Protein 5KH0 (pdb70)

Radius of gyration: 40.38 Å; Cα contacts (8 Å, |Δi|>4): 2743; chains: 4; bounding box: 101×109×104 Å

Foldseek 3Di:
DEAEEEEAEDPPFPSVLLCVLLQVQADDPVVWGQHPPGGIYHYFYQPVSLQRCLLHQAYEYEAADADDPRNVVVLVVCVVLVHHYAYEYEPCVPVNPPCVPVHPVVSVAHYFYYYSPVSPGSNCVRVSCVVRGDPQDFDDLCLVLDLAPEAEEEEEEEPDADDPPDHDPLSVSVVVSCVVSVHHYHYYYLVCLLVCCVPVPHAHQEYEYALVSCLVCVVSDDPVHAYAYSLLSLCVRQHPSVLQLVLLVLLQVDAQAAEEEEEEQAPDDDPVPCLRVPVLVVLSCVVHVHNYPYHYHYDHDDDNCVVCVRHQEYEYESHPPDGSVRNHSNVSSCVSSVRRYHYSSCSSCVSSVNNCRNCVSPD/DAEEEEAEDPPLCSPLLLVLLQVQADDDVVWGQHPPDGIYHYFYQPVPSLQRCLLHQAYEYEAQDADDPRNVVVLVVCVVLVHHYEYEYEPCVPVNPPCVPVHPVVSVAHYFYYYSPVSPGSNCVRVSCVVRGDDPDFDQLCAPAQDAAAAEEEEEEEPDADDDPDHDPLSVSVVVRCVVRNYHYHYYYLVCLLVCCVPVPGQHSEYEYALVSCLVCVVSDDPVHAYAYSLLSLCVRQAPSVLQLVLLVLLQVDAQAAEEEEEEQAPPDDPVPCLRVPVLVVLSCVVHVHNYPYHYHHDNADDNCVVCVRHQEYEYESNPPDGSSRNHSRVSSCVSSVHRYHYSSCSSCVSSVNNCRNCVSPD/DAEEEEAEDPVLCSVLLCVLLCLVWDQFPPDGIYHYFYVDDCLQRCLLHQAYEYRDQDADDPRNVVVLVVCVVLVHFYAYEYEPCVPVNPPCVPVHPVVSVAHYFYYYSPVSPGSNCVRVSCVVRGDPLDFDQLCLVLCPADQAEEEEEEEPDADDDPDHDPLSVSVVVSCVVSNYHYHYYYLVCLLVCCVPVPGQHSEYEYALVSCLVCVVSDDPVHAYAYSLLSLCVRQAPSVLQLVLLVLLQVDAQAAEEEEEEQAPCDDPVPCLRVPVLVVLSCVVHVHNYPYHYHHDNADDNCVVCVRHQEYEYESNPPDGSSRNHSRVSSCVSSVHRYHYSSCSSCVSSVNNVRNCVSPD/DAEEEEAEDPPPPSVLLCVLLCLVWDQFPPDGIYDYFDQVVVLQRCLLHQAYEYEAADADDPRNVNVLVSCVVLVHFYAYEYEPCVPVNPDCVPVHPVVSVAHYFYYYSPVSPGSNCVRVSSVVRGDPLDFDQLCAPQQDAAQAEEEEEEEPDADDDPDHDPLSVSVVVRCVVRNYHYHYYYLVCLLVCCVPVPHQHQEYEYALVSCLVCVVSDDPVHAYAYSLLSLCVRQAPSVLQLVLLVLLQVDAQAAEEEEEEQAPCDDPVPCLRVPVLVVLSCVVHVHNYDYYYYYDNADDNCVRCVRHQEYEYESHPPDHSSRNHSRVSSCVSSVHRYHYSSCSSCVSSVNNVRNCVSPD

Nearest PDB structures (foldseek):
  5kh0-assembly1_B  TM=1.003E+00  e=4.071E-72  Thermosipho melanesiensis BI429
  5kh0-assembly1_A  TM=9.985E-01  e=8.988E-68  Thermosipho melanesiensis BI429
  5kh0-assembly2_D  TM=9.952E-01  e=7.634E-67  Thermosipho melanesiensis BI429
  5lad-assembly1_A-2  TM=8.840E-01  e=3.541E-40  Thermotoga maritima
  3qq5-assembly1_A  TM=8.461E-01  e=2.253E-39  Thermotoga neapolitana DSM 4359

Secondary structure (DSSP, 8-state):
--EEEEEEE-TTS-HHHHHHHHHTT------EEE-SSS-EEEEEE---THHHHTT-SEEEEEESSS--HHHHHHHHHHHHTT--EEEEE--TTTS-TTHHHHSSGGG-S-EEE-BTTTTBSGGGHHHHHHHHS-------SSGGG---SS-EEEEE--S--SSTT---HHHHHHHHHHHHTT-EEEE--GGGHHHHHHHS-S-EEEEEE-TTTHHHHHHHS-TTSEEEEHHHHHHHHHS-HHHHHHHHGGGGG--SS-EEEEEES-S---TT--IIIIIHHHHHHHHH----EEEEEE-SSPPPGGGTTTEEEEEE---TT--HHHHHHHHHHHHHHT--EEEHHHHHHHHHT-HHHHHTTT-/-EEEEEEE-TTS-HHHHHHHHHTT------EEE-SSS-EEEEEE----THHHHTT-SEEEEEESSS--HHHHHHHHHHHHTT--EEEEE--TTTS-TTHHHHSSGGG-S-EEE-BTTTTBSGGGHHHHHHHHS-------SSHHHH--TT-EEEEE--S--SSTT---HHHHHHHHHHHHTTPEEEE--GGGHHHHHHHS-S-EEEEEE-TTTHHHHHHHS-TTSEEEEHHHHHHHHHS-HHHHHHHHGGGGG--SS-EEEEEES-S---TT--IIIIIHHHHHHHHH----EEEEEE-SSPPPGGGTTTEEEEEE---TT--HHHHHHHHHHHHHHT--EEEHHHHHHHHTT-HHHHHTTT-/-EEEEEEE-SSS-HHHHHHHHH--EEE-SSS-EEEEE-----HHHHTT-SEEEEEESSS--HHHHHHHHHHHHTT--EEEEE--TTTS-TTHHHHSSGGG-S-EEE-BTTTTBSGGGHHHHHHHHS-------SSTTTS-STT-EEEEE--S--SSTT---HHHHHHHHHHHHTTPEEEE--GGGHHHHHHHS-S-EEEEEE-TTTHHHHHHHS-TTSEEEEHHHHHHHHHS-HHHHHHHHGGGGG--SS-EEEEEES-S---TT--IIIIIHHHHHHHHH----EEEEEE-SSPPPGGGTTT-SEEEE---TTS-HHHHHHHHHHHHHHT--EEEHHHHHHHHTT-HHHHHTTT-/-EEEEEEE-SSS-HHHHHHHHH--EEE-SSS-EEEEE--HHHHHHHTT-SEEEEEESSS--HHHHHHHHHHHHTT--EEEEE--TTTS-TTHHHHSSSTT-S-EEE-BTTTTBSGGGHHHHHHHHS-------SSHHHH--TT-EEEEE--S--SSTT---HHHHHHHHHHHHTT-EEEE--GGGHHHHHHHS-S-EEEEEE-TTTHHHHHHHS-TTSEEEEHHHHHHHHHS-HHHHHHHHGGGGG--SS-EEEEEESSS---TT--IIIIIHHHHHHHHH----EEEEEE-SSPPPGGGTTT-SEEEE---TT--HHHHHHHHHHHHHHT--EEEHHHHHHHHTT-HHHHHTTT-

Solvent-accessible surface area: 63718 Å² total; per-residue (Å²): 77,67,44,12,0,0,0,4,4,57,239,99,6,18,29,84,48,0,9,82,22,0,48,64,64,76,88,56,174,177,133,65,4,65,6,67,76,17,34,37,0,22,6,30,71,18,158,197,36,66,88,31,2,8,47,1,12,0,0,0,0,0,0,17,72,99,25,33,126,58,1,65,114,20,4,115,43,0,146,139,8,98,6,40,16,0,0,0,0,3,66,23,72,114,59,73,128,98,12,34,111,159,53,0,119,146,32,142,32,57,35,25,26,0,1,13,84,138,159,97,8,6,114,118,0,4,148,16,0,62,82,28,11,38,122,38,110,94,57,54,8,0,21,64,20,0,33,12,37,61,24,0,0,0,0,0,6,26,57,148,49,21,68,170,15,94,11,60,102,53,6,7,30,0,0,43,16,0,6,70,82,38,0,0,0,0,0,0,29,29,86,0,0,54,15,0,28,69,58,0,31,24,124,9,42,3,0,0,0,18,28,129,2,2,112,85,0,40,90,12,4,38,138,63,9,59,2,0,0,15,21,0,0,43,1,35,40,32,1,24,10,125,31,0,8,117,2,0,106,18,0,105,124,15,131,76,52,20,27,0,8,0,0,4,4,28,83,160,59,76,161,127,51,47,41,0,86,58,80,0,19,162,74,0,56,123,87,37,64,3,81,20,63,56,108,69,32,47,7,80,36,11,1,81,16,84,90,2,82,106,7,92,0,0,0,0,14,17,3,104,113,12,83,45,19,29,0,17,7,3,0,17,0,0,76,16,31,109,11,35,0,0,2,14,5,0,0,22,1,47,41,64,68,10,8,132,51,1,19,137,31,30,108,96,48,14,0,0,0,6,4,50,113,88,0,22,30,83,50,0,10,85,21,0,50,62,64,74,82,52,170,191,133,67,5,65,6,66,76,16,34,47,0,23,6,29,73,21,166,157,130,37,64,90,32,4,8,42,0,10,0,0,0,0,0,0,21,72,97,25,34,126,61,1,67,117,18,4,113,40,0,144,139,10,96,6,41,14,0,0,0,0,2,71,23,73,114,60,74,127,97,11,34,108,163,53,0,119,144,34,141,31,58,35,26,24,0,0,14,84,131,166,78,2,6,114,106,0,4,148,18,0,74,95,27,23,37,167,32,87,129,52,38,8,0,11,104,89,15,7,14,17,1,16,0,1,0,0,0,5,26,50,149,47,28,86,160,11,134,23,64,114,53,7,8,26,1,0,33,15,0,6,70,85,26,0,0,1,0,1,0,24,29,80,8,0,126,67,0,30,90,25,0,36,27,139,8,79,0,0,0,0,20,20,136,1,1,115,65,0,40,91,12,4,54,167,93,12,54,2,0,0,14,25,0,1,43,0,54,36,34,0,13,2,116,30,0,9,115,2,0,104,17,0,104,121,15,133,75,52,20,27,0,8,0,0,4,8,26,78,161,64,75,158,129,53,45,41,0,85,57,76,0,17,161,76,0,56,124,90,38,64,3,81,21,63,56,109,69,31,48,12,105,56,12,1,80,17,85,90,2,78,106,7,93,0,0,0,0,14,18,3,102,117,14,84,34,20,44,0,16,13,2,0,16,0,0,74,15,35,108,10,35,0,0,2,14,6,0,0,21,0,44,42,60,68,10,8,134,48,1,19,138,29,42,108,96,46,13,0,1,2,13,4,103,252,104,1,22,53,84,50,0,9,84,24,7,68,97,132,71,35,101,20,96,57,15,16,30,0,24,6,35,115,158,200,137,28,74,86,52,10,8,46,0,11,0,0,0,0,0,2,24,88,101,26,30,116,44,6,65,116,22,4,113,39,1,146,138,8,100,6,41,15,0,0,0,0,2,67,23,73,113,60,74,128,97,12,35,111,162,54,0,119,144,33,142,32,57,34,24,25,0,0,14,85,130,165,78,3,24,133,108,0,4,149,18,0,61,80,28,10,38,121,32,106,103,57,56,7,0,19,60,24,0,98,22,52,26,44,0,0,0,0,0,5,23,57,146,47,23,28,159,12,59,12,61,94,52,6,7,25,0,0,44,15,0,7,71,84,50,0,0,0,0,1,0,25,29,155,11,0,126,77,0,25,127,63,0,64,26,143,10,77,3,0,0,0,19,16,133,2,1,123,82,0,40,89,10,4,54,168,94,12,59,2,0,0,13,24,0,0,43,1,36,36,30,1,23,10,120,41,0,8,125,8,0,94,18,1,102,124,14,132,76,51,20,27,0,9,0,0,4,6,18,74,49,55,76,158,129,51,50,46,0,87,59,90,0,18,162,78,0,56,124,89,38,65,3,82,21,64,55,110,70,34,45,10,80,59,11,0,82,17,83,88,2,80,106,7,92,0,0,0,0,13,16,4,103,79,15,80,42,18,39,0,20,11,2,0,19,0,0,77,16,36,108,10,35,0,0,1,14,6,0,0,22,0,47,46,53,69,11,10,133,51,0,18,137,31,29,110,103,40,9,0,2,1,10,4,65,238,87,129,5,52,61,49,0,9,85,25,9,67,98,134,66,32,138,22,96,76,17,31,45,0,21,7,32,114,133,158,180,21,52,99,45,12,12,32,1,12,0,0,0,0,12,3,30,68,106,24,36,127,58,1,68,88,21,4,112,11,1,146,140,9,102,5,38,16,0,0,0,0,5,75,24,74,113,53,74,128,94,11,34,116,160,48,0,136,140,35,141,31,56,40,24,24,0,1,13,82,130,163,78,2,24,133,108,0,4,150,18,0,53,84,27,9,46,110,33,107,90,52,41,7,0,14,99,93,14,6,22,42,60,45,1,1,0,0,0,5,25,58,147,48,30,35,93,12,42,18,63,85,54,7,7,26,1,0,41,14,0,6,69,83,53,2,0,0,0,1,0,26,29,160,18,0,123,87,0,25,128,62,0,64,24,143,9,108,0,0,0,0,18,24,130,2,1,119,83,0,40,91,11,3,54,168,94,12,56,2,0,0,12,22,0,0,44,1,30,35,32,1,24,10,124,38,0,9,120,7,0,93,18,0,104,122,15,132,76,53,20,27,0,8,0,0,3,8,18,48,4,44,24,93,125,53,43,44,1,84,57,80,0,18,159,79,0,57,123,90,38,64,3,81,21,63,57,108,71,35,47,10,64,45,10,0,88,25,96,79,2,80,106,7,92,0,0,0,0,14,16,4,76,14,13,66,43,18,31,0,18,8,2,0,21,0,0,79,16,32,110,10,36,0,0,1,14,6,0,0,20,1,47,45,49,6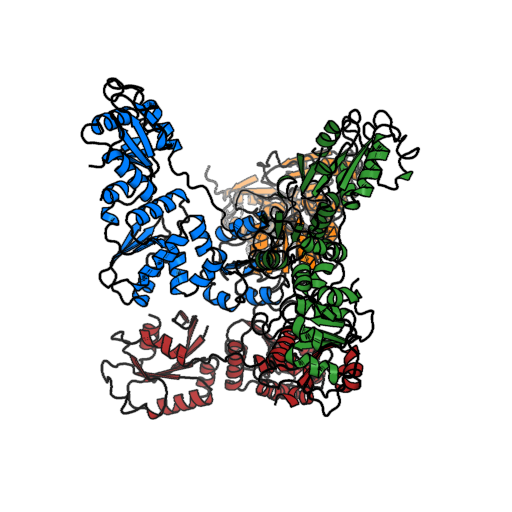9,11,9,135,53,0,18,139,28,30,110

InterPro domains:
  IPR005225 Small GTP-binding domain [TIGR00231] (10-162)
  IPR006073 GTP binding domain [PF01926] (11-123)
  IPR023873 [FeFe]-hydrogenase H-cluster maturation GTPase HydF [TIGR03918] (6-391)
  IPR027417 P-loop containing nucleosid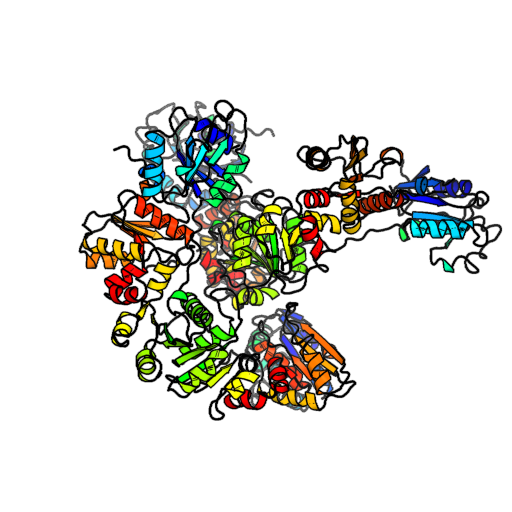e triphosphate hydrolase [G3DSA:3.40.50.300] (2-174)
  IPR027417 P-loop containing nucleoside triphosphate hydrolase [SSF52540] (11-186)
  IPR040644 Hydrogen maturase F, tetramerization domain [PF18133] (274-393)
  IPR041606 Hydrogen maturase F dimerization domain [PF18128] (174-271)

Sequence (1438 aa):
FRKYIAITGRRNVGKSSFMNALIGQEVSIVKSMELSPVGPITLIDTPKAKKSLYRADCGILIVDDIPGNFEEQIIKLFKELEIPYFIAINKIDTIDHENIEKEYKKYNVPILKVSALKKIGFEKIGKTINSILPKDDEIPYLSDLIDGGDLVILVVPIDLGAPKGRLIMPQVHAIREGLDREALVLVVKERELRYAIENIGIKPRLVVTDSQSVMKVVSDVPEDIDLTTFSILESRYRGDLEYFVESVKAVENLKDGDTVIIMEGCTHRPLTEDIGRVKIPRWLTNHTGAALNLKVWAGVDMPELSEIEDAKLIIHCGGCVMNRNNMMRRVRMFKRLNIPMTNYGVVISYLHGVLERAIKPLMRKYIAITGRRNVGKSSFMNALIGQEVSIVKSMELSPVGPITLIDTPKKAKKSLYRADCGILIVDDIPGNFEEQIIKLFKELEIPYFIAINKIDTIDHENIEKEYKKYNVPILKVSALKKIGFEKIGKTINSILPKDDEIPYLSDLIDGGDLVILVVPIDLGAPKGRLIMPQVHAIREGLDREALVLVVKERELRYAIENIGIKPRLVVTDSQSVMKVVSDVPEDIDLTTFSILESRYRGDLEYFVESVKAVENLKDGDTVIIMEGCTHRPLTEDIGRVKIPRWLTNHTGAALNLKVWAGVDMPELSEIEDAKLIIHCGGCVMNRNNMMRRVRMFKRLNIPMTNYGVVISYLHGVLERAIKPLMRKYIAITGRRNVGKSSFMNALIGKSMELSPVGPITLIDIKKAKKSLYRADCGILIVDDIPGNFEEQIIKLFKELEIPYFIAINKIDTIDHENIEKEYKKYNVPILKVSALKKIGFEKIGKTINSILPKDDEIPYLSDLIDGGDLVILVVPIDLGAPKGRLIMPQVHAIREGLDREALVLVVKERELRYAIENIGIKPRLVVTDSQSVMKVVSDVPEDIDLTTFSILESRYRGDLEYFVESVKAVENLKDGDTVIIMEGCTHRPLTEDIGRVKIPRWLTNHTGAALNLKVWAGVDMPELSEIEDAKLIIHCGGCVMNRNNMMRRVRMFKRLNIPMTNYGVVISYLHGVLERAIKPLMRKYIAITGRRNVGKSSFMNALIGKSMELSPVGPITLIDIKKAKKSLYRADCGILIVDDIPGNFEEQIIKLFKELEIPYFIAINKIDTIDHENIEKEYKKYNVPILKVSALKKIGFEKIGKTINSILPKDDEIPYLSDLIDGGDLVILVVPIDLGAPKGRLIMPQVHAIREGLDREALVLVVKERELRYAIENIGIKPRLVVTDSQSVMKVVSDVPEDIDLTTFSILESRYRGDLEYFVESVKAVENLKDGDTVIIMEGCTHRPLTEDIGRVKIPRWLTNHTGAALNLKVWAGVDMPELSEIEDAKLIIHCGGCVMNRNNMMRRVRMFKRLNIPMTNYGVVISYLHGVLERAIKPLM

Structure (mmCIF, N/CA/C/O backbone):
data_5KH0
#
_entry.id   5KH0
#
_cell.length_a   72.010
_cell.length_b   173.480
_cell.length_c   89.320
_cell.angle_alpha   90.00
_cell.angle_beta   110.01
_cell.angle_gamma   90.00
#
_symmetry.space_group_name_H-M   'P 1 21 1'
#
loop_
_entity.id
_entity.type
_entity.pdbx_description
1 polymer 'Small GTP-binding protein'
2 non-polymer 'IRON/SULFUR CLUSTER'
#
loop_
_atom_site.group_PDB
_atom_site.id
_atom_site.type_symbol
_atom_site.label_atom_id
_atom_site.label_alt_id
_atom_site.label_comp_id
_atom_site.label_asym_id
_atom_site.label_entity_id
_atom_site.label_seq_id
_atom_site.pdbx_PDB_ins_code
_atom_site.Cartn_x
_atom_site.Cartn_y
_atom_site.Cartn_z
_atom_site.occupancy
_atom_site.B_iso_or_equiv
_atom_site.auth_seq_id
_atom_site.auth_comp_id
_atom_site.auth_asym_id
_atom_site.auth_atom_id
_atom_site.pdbx_PDB_model_num
ATOM 1 N N . PHE A 1 7 ? -38.600 -6.330 -21.973 1.00 79.27 7 PHE A N 1
ATOM 2 C CA . PHE A 1 7 ? -37.726 -5.782 -20.944 1.00 78.90 7 PHE A CA 1
ATOM 3 C C . PHE A 1 7 ? -38.273 -4.464 -20.349 1.00 81.41 7 PHE A C 1
ATOM 4 O O . PHE A 1 7 ? -38.806 -3.635 -21.084 1.00 82.22 7 PHE A O 1
ATOM 6 N N . ARG A 1 8 ? -38.138 -4.295 -19.017 1.00 74.20 8 ARG A N 1
ATOM 7 C CA . ARG A 1 8 ? -38.567 -3.129 -18.244 1.00 72.14 8 ARG A CA 1
ATOM 8 C C . ARG A 1 8 ? -37.438 -2.576 -17.359 1.00 73.22 8 ARG A C 1
ATOM 9 O O . ARG A 1 8 ? -36.530 -3.328 -16.993 1.00 73.79 8 ARG A O 1
ATOM 17 N N . LYS A 1 9 ? -37.523 -1.277 -16.989 1.00 65.44 9 LYS A N 1
ATOM 18 C CA . LYS A 1 9 ? -36.527 -0.573 -16.178 1.00 63.00 9 LYS A CA 1
ATOM 19 C C . LYS A 1 9 ? -36.920 -0.570 -14.711 1.00 65.23 9 LYS A C 1
ATOM 20 O O . LYS A 1 9 ? -38.095 -0.413 -14.404 1.00 66.28 9 LYS A O 1
ATOM 26 N N . TYR A 1 10 ? -35.954 -0.740 -13.799 1.00 59.28 10 TYR A N 1
ATOM 27 C CA . TYR A 1 10 ? -36.234 -0.785 -12.359 1.00 57.59 10 TYR A CA 1
ATOM 28 C C . TYR A 1 10 ? -35.803 0.495 -11.687 1.00 61.43 10 TYR A C 1
ATOM 29 O O . TYR A 1 10 ? -34.641 0.889 -11.824 1.00 61.44 10 TYR A O 1
ATOM 38 N N . ILE A 1 11 ? -36.759 1.182 -11.009 1.00 57.43 11 ILE A N 1
ATOM 39 C CA . ILE A 1 11 ? -36.519 2.449 -10.329 1.00 56.77 11 ILE A CA 1
ATOM 40 C C . ILE A 1 11 ? -36.571 2.267 -8.841 1.00 62.93 11 ILE A C 1
ATOM 41 O O . ILE A 1 11 ? -37.603 1.863 -8.306 1.00 63.36 11 ILE A O 1
ATOM 46 N N . ALA A 1 12 ? -35.459 2.583 -8.164 1.00 60.76 12 ALA A N 1
ATOM 47 C CA . ALA A 1 12 ? -35.362 2.493 -6.709 1.00 60.81 12 ALA A CA 1
ATOM 48 C C . ALA A 1 12 ? -35.962 3.740 -6.073 1.00 66.60 12 ALA A C 1
ATOM 49 O O . ALA A 1 12 ? -35.653 4.860 -6.479 1.00 65.76 12 ALA A O 1
ATOM 51 N N . ILE A 1 13 ? -36.849 3.542 -5.101 1.00 65.23 13 ILE A N 1
ATOM 52 C CA . ILE A 1 13 ? -37.510 4.630 -4.384 1.00 65.29 13 ILE A CA 1
ATOM 53 C C . ILE A 1 13 ? -36.953 4.653 -2.958 1.00 71.21 13 ILE A C 1
ATOM 54 O O . ILE A 1 13 ? -37.203 3.738 -2.168 1.00 69.82 13 ILE A O 1
ATOM 59 N N . THR A 1 14 ? -36.134 5.671 -2.673 1.00 70.97 14 THR A N 1
ATOM 60 C CA . THR A 1 14 ? -35.476 5.871 -1.381 1.00 72.30 14 THR A CA 1
ATOM 61 C C . THR A 1 14 ? -35.962 7.154 -0.723 1.00 81.70 14 THR A C 1
ATOM 62 O O . THR A 1 14 ? -36.349 8.102 -1.411 1.00 81.65 14 THR A O 1
ATOM 66 N N . GLY A 1 15 ? -35.922 7.165 0.605 1.00 82.28 15 GLY A N 1
ATOM 67 C CA . GLY A 1 15 ? -36.337 8.290 1.433 1.00 83.81 15 GLY A CA 1
ATOM 68 C C . GLY A 1 15 ? -36.563 7.879 2.873 1.00 91.54 15 GLY A C 1
ATOM 69 O O . GLY A 1 15 ? -36.700 6.684 3.167 1.00 91.42 15 GLY A O 1
ATOM 70 N N . ARG A 1 16 ? -36.583 8.870 3.789 1.00 89.97 16 ARG A N 1
ATOM 71 C CA . ARG A 1 16 ? -36.807 8.621 5.223 1.00 90.18 16 ARG A CA 1
ATOM 72 C C . ARG A 1 16 ? -38.263 8.196 5.466 1.00 94.73 16 ARG A C 1
ATOM 73 O O . ARG A 1 16 ? -39.126 8.409 4.604 1.00 94.16 16 ARG A O 1
ATOM 81 N N . ARG A 1 17 ? -38.528 7.600 6.645 1.00 92.13 17 ARG A N 1
ATOM 82 C CA . ARG A 1 17 ? -39.859 7.154 7.067 1.00 92.28 17 ARG A CA 1
ATOM 83 C C . ARG A 1 17 ? -40.903 8.294 7.097 1.00 96.53 17 ARG A C 1
ATOM 84 O O . ARG A 1 17 ? -42.080 8.045 6.820 1.00 96.09 17 ARG A O 1
ATOM 92 N N . ASN A 1 18 ? -40.466 9.528 7.430 1.00 92.57 18 ASN A N 1
ATOM 93 C CA . ASN A 1 18 ? -41.327 10.704 7.555 1.00 92.29 18 ASN A CA 1
ATOM 94 C C . ASN A 1 18 ? -41.734 11.316 6.196 1.00 93.15 18 ASN A C 1
ATOM 95 O O . ASN A 1 18 ? -42.817 11.901 6.103 1.00 92.16 18 ASN A O 1
ATOM 100 N N . VAL A 1 19 ? -40.902 11.159 5.155 1.00 88.12 19 VAL A N 1
ATOM 101 C CA . VAL A 1 19 ? -41.230 11.643 3.804 1.00 86.85 19 VAL A CA 1
ATOM 102 C C . VAL A 1 19 ? -42.308 10.717 3.239 1.00 89.15 19 VAL A C 1
ATOM 103 O O . VAL A 1 19 ? -42.378 9.547 3.635 1.00 89.93 19 VAL A O 1
ATOM 107 N N . GLY A 1 20 ? -43.146 11.231 2.349 1.00 82.69 20 GLY A N 1
ATOM 108 C CA . GLY A 1 20 ? -44.216 10.423 1.778 1.00 81.27 20 GLY A CA 1
ATOM 109 C C . GLY A 1 20 ? -43.798 9.537 0.623 1.00 82.12 20 GLY A C 1
ATOM 110 O O . GLY A 1 20 ? -44.145 9.855 -0.514 1.00 81.83 20 GLY A O 1
ATOM 111 N N . LYS A 1 21 ? -43.065 8.413 0.878 1.00 76.73 21 LYS A N 1
ATOM 112 C CA . LYS A 1 21 ? -42.681 7.514 -0.224 1.00 76.13 21 LYS A CA 1
ATOM 113 C C . LYS A 1 21 ? -43.919 6.853 -0.842 1.00 82.09 21 LYS A C 1
ATOM 114 O O . LYS A 1 21 ? -44.006 6.742 -2.066 1.00 82.17 21 LYS A O 1
ATOM 120 N N . SER A 1 22 ? -44.876 6.435 0.016 1.00 79.23 22 SER A N 1
ATOM 121 C CA . SER A 1 22 ? -46.143 5.797 -0.354 1.00 78.83 22 SER A CA 1
ATOM 122 C C . SER A 1 22 ? -46.997 6.722 -1.237 1.00 81.52 22 SER A C 1
ATOM 123 O O . SER A 1 22 ? -47.478 6.285 -2.287 1.00 81.19 22 SER A O 1
ATOM 126 N N . SER A 1 23 ? -47.158 8.007 -0.815 1.00 76.33 23 SER A N 1
ATOM 127 C CA . SER A 1 23 ? -47.927 9.035 -1.520 1.00 74.63 23 SER A CA 1
ATOM 128 C C . SER A 1 23 ? -47.267 9.429 -2.842 1.00 74.54 23 SER A C 1
ATOM 129 O O . SER A 1 23 ? -47.968 9.668 -3.822 1.00 74.16 23 SER A O 1
ATOM 132 N N . PHE A 1 24 ? -45.928 9.488 -2.869 1.00 68.38 24 PHE A N 1
ATOM 133 C CA . PHE A 1 24 ? -45.138 9.814 -4.058 1.00 67.38 24 PHE A CA 1
ATOM 134 C C . PHE A 1 24 ? -45.330 8.719 -5.106 1.00 68.04 24 PHE A C 1
ATOM 135 O O . PHE A 1 24 ? -45.610 9.028 -6.262 1.00 66.96 24 PHE A O 1
ATOM 143 N N . MET A 1 25 ? -45.186 7.443 -4.693 1.00 63.19 25 MET A N 1
ATOM 144 C CA . MET A 1 25 ? -45.344 6.269 -5.552 1.00 62.32 25 MET A CA 1
ATOM 145 C C . MET A 1 25 ? -46.751 6.149 -6.120 1.00 67.39 25 MET A C 1
ATOM 146 O O . MET A 1 25 ? -46.898 5.840 -7.301 1.00 67.79 25 MET A O 1
ATOM 151 N N . ASN A 1 26 ? -47.778 6.438 -5.303 1.00 64.77 26 ASN A N 1
ATOM 152 C CA . ASN A 1 26 ? -49.173 6.402 -5.743 1.00 64.41 26 ASN A CA 1
ATOM 153 C C . ASN A 1 26 ? -49.504 7.529 -6.736 1.00 64.79 26 ASN A C 1
ATOM 154 O O . ASN A 1 26 ? -50.231 7.285 -7.698 1.00 64.02 26 ASN A O 1
ATOM 159 N N . ALA A 1 27 ? -48.954 8.740 -6.516 1.00 60.36 27 ALA A N 1
ATOM 160 C CA . ALA A 1 27 ? -49.158 9.905 -7.381 1.00 60.25 27 ALA A CA 1
ATOM 161 C C . ALA A 1 27 ? -48.445 9.724 -8.725 1.00 65.90 27 ALA A C 1
ATOM 162 O O . ALA A 1 27 ? -48.977 10.138 -9.767 1.00 65.84 27 ALA A O 1
ATOM 164 N N . LEU A 1 28 ? -47.239 9.103 -8.695 1.00 61.18 28 LEU A N 1
ATOM 165 C CA . LEU A 1 28 ? -46.449 8.803 -9.883 1.00 59.86 28 LEU A CA 1
ATOM 166 C C . LEU A 1 28 ? -47.162 7.736 -10.721 1.00 64.45 28 LEU A C 1
ATOM 167 O O . LEU A 1 28 ? -47.189 7.850 -11.937 1.00 65.19 28 LEU A O 1
ATOM 172 N N . ILE A 1 29 ? -47.778 6.735 -10.072 1.00 61.53 29 ILE A N 1
ATOM 173 C CA . ILE A 1 29 ? -48.566 5.693 -10.743 1.00 62.07 29 ILE A CA 1
ATOM 174 C C . ILE A 1 29 ? -49.809 6.326 -11.433 1.00 66.91 29 ILE A C 1
ATOM 175 O O . ILE A 1 29 ? -50.318 5.778 -12.411 1.00 66.95 29 ILE A O 1
ATOM 180 N N . GLY A 1 30 ? -50.218 7.508 -10.957 1.00 62.95 30 GLY A N 1
ATOM 181 C CA . GLY A 1 30 ? -51.287 8.308 -11.546 1.00 62.18 30 GLY A CA 1
ATOM 182 C C . GLY A 1 30 ? -50.890 8.837 -12.917 1.00 65.27 30 GLY A C 1
ATOM 183 O O . GLY A 1 30 ? -51.763 9.196 -13.709 1.00 64.40 30 GLY A O 1
ATOM 184 N N . GLN A 1 31 ? -49.551 8.830 -13.227 1.00 61.42 31 GLN A N 1
ATOM 185 C CA . GLN A 1 31 ? -48.974 9.242 -14.515 1.00 60.88 31 GLN A CA 1
ATOM 186 C C . GLN A 1 31 ? -48.995 8.110 -15.571 1.00 66.85 31 GLN A C 1
ATOM 187 O O . GLN A 1 31 ? -48.658 8.373 -16.725 1.00 66.91 31 GLN A O 1
ATOM 193 N N . GLU A 1 32 ? -49.397 6.860 -15.178 1.00 65.18 32 GLU A N 1
ATOM 194 C CA . GLU A 1 32 ? -49.535 5.656 -16.033 1.00 65.09 32 GLU A CA 1
ATOM 195 C C . GLU A 1 32 ? -50.099 6.081 -17.383 1.00 68.44 32 GLU A C 1
ATOM 196 O O . GLU A 1 32 ? -51.073 6.823 -17.440 1.00 68.32 32 GLU A O 1
ATOM 202 N N . VAL A 1 33 ? -49.459 5.665 -18.455 1.00 64.66 33 VAL A N 1
ATOM 203 C CA . VAL A 1 33 ? -49.866 6.095 -19.779 1.00 64.54 33 VAL A CA 1
ATOM 204 C C . VAL A 1 33 ? -50.120 4.875 -20.709 1.00 68.87 33 VAL A C 1
ATOM 205 O O . VAL A 1 33 ? -50.078 4.999 -21.935 1.00 68.71 33 VAL A O 1
ATOM 209 N N . SER A 1 34 ? -50.472 3.720 -20.108 1.00 65.29 34 SER A N 1
ATOM 210 C CA . SER A 1 34 ? -50.763 2.490 -20.846 1.00 65.48 34 SER A CA 1
ATOM 211 C C . SER A 1 34 ? -52.136 2.571 -21.520 1.00 70.34 34 SER A C 1
ATOM 212 O O . SER A 1 34 ? -53.091 3.055 -20.910 1.00 70.78 34 SER A O 1
ATOM 215 N N . ILE A 1 35 ? -52.219 2.120 -22.784 1.00 66.98 35 ILE A N 1
ATOM 216 C CA . ILE A 1 35 ? -53.436 2.154 -23.592 1.00 66.98 35 ILE A CA 1
ATOM 217 C C . ILE A 1 35 ? -54.328 0.943 -23.216 1.00 74.23 35 ILE A C 1
ATOM 218 O O . ILE A 1 35 ? -55.561 1.031 -23.338 1.00 75.34 35 ILE A O 1
ATOM 223 N N . VAL A 1 36 ? -53.723 -0.164 -22.723 1.00 71.21 36 VAL A N 1
ATOM 224 C CA . VAL A 1 36 ? -54.510 -1.335 -22.313 1.00 92.26 36 VAL A CA 1
ATOM 225 C C . VAL A 1 36 ? -54.272 -1.671 -20.844 1.00 118.25 36 VAL A C 1
ATOM 226 O O . VAL A 1 36 ? -55.235 -1.790 -20.090 1.00 89.18 36 VAL A O 1
ATOM 230 N N . LYS A 1 49 ? -44.819 -2.699 -7.723 1.00 66.72 49 LYS A N 1
ATOM 231 C CA . LYS A 1 49 ? -45.553 -1.568 -8.306 1.00 66.66 49 LYS A CA 1
ATOM 232 C C . LYS A 1 49 ? -45.049 -1.180 -9.718 1.00 69.62 49 LYS A C 1
ATOM 233 O O . LYS A 1 49 ? -44.136 -0.373 -9.854 1.00 68.53 49 LYS A O 1
ATOM 239 N N . SER A 1 50 ? -45.662 -1.765 -10.761 1.00 66.01 50 SER A N 1
ATOM 240 C CA . SER A 1 50 ? -45.309 -1.574 -12.170 1.00 65.29 50 SER A CA 1
ATOM 241 C C . SER A 1 50 ? -46.265 -0.639 -12.886 1.00 67.64 50 SER A C 1
ATOM 242 O O . SER A 1 50 ? -47.448 -0.577 -12.539 1.00 68.39 50 SER A O 1
ATOM 245 N N . MET A 1 51 ? -45.743 0.096 -13.882 1.00 60.76 51 MET A N 1
ATOM 246 C CA . MET A 1 51 ? -46.496 1.069 -14.678 1.00 58.50 51 MET A CA 1
ATOM 247 C C . MET A 1 51 ? -45.796 1.375 -16.032 1.00 61.91 51 MET A C 1
ATOM 248 O O . MET A 1 51 ? -44.623 1.020 -16.221 1.00 61.97 51 MET A O 1
ATOM 253 N N . GLU A 1 52 ? -46.538 2.025 -16.964 1.00 57.30 52 GLU A N 1
ATOM 254 C CA . GLU A 1 52 ? -46.037 2.500 -18.253 1.00 56.77 52 GLU A CA 1
ATOM 255 C C . GLU A 1 52 ? -45.895 4.015 -18.099 1.00 58.58 52 GLU A C 1
ATOM 256 O O . GLU A 1 52 ? -46.896 4.711 -17.946 1.00 57.83 52 GLU A O 1
ATOM 262 N N . LEU A 1 53 ? -44.650 4.510 -18.066 1.00 54.07 53 LEU A N 1
ATOM 263 C CA . LEU A 1 53 ? -44.341 5.919 -17.850 1.00 53.99 53 LEU A CA 1
ATOM 264 C C . LEU A 1 53 ? -43.585 6.513 -19.031 1.00 59.14 53 LEU A C 1
ATOM 265 O O . LEU A 1 53 ? -42.436 6.144 -19.219 1.00 57.68 53 LEU A O 1
ATOM 270 N N . SER A 1 54 ? -44.190 7.459 -19.793 1.00 57.19 54 SER A N 1
ATOM 271 C CA . SER A 1 54 ? -43.509 8.094 -20.931 1.00 57.41 54 SER A CA 1
ATOM 272 C C . SER A 1 54 ? -42.402 9.091 -20.497 1.00 60.42 54 SER A C 1
ATOM 273 O O . SER A 1 54 ? -42.544 9.692 -19.434 1.00 59.23 54 SER A O 1
ATOM 276 N N . PRO A 1 55 ? -41.289 9.281 -21.250 1.00 58.15 55 PRO A N 1
ATOM 277 C CA . PRO A 1 55 ? -40.915 8.671 -22.540 1.00 58.34 55 PRO A CA 1
ATOM 278 C C . PRO A 1 55 ? -40.325 7.275 -22.425 1.00 64.64 55 PRO A C 1
ATOM 279 O O . PRO A 1 55 ? -40.191 6.596 -23.442 1.00 65.69 55 PRO A O 1
ATOM 283 N N . VAL A 1 56 ? -39.958 6.846 -21.204 1.00 61.69 56 VAL A N 1
ATOM 284 C CA . VAL A 1 56 ? -39.402 5.513 -20.932 1.00 61.96 56 VAL A CA 1
ATOM 285 C C . VAL A 1 56 ? -40.552 4.483 -21.079 1.00 68.85 56 VAL A C 1
ATOM 286 O O . VAL A 1 56 ? -41.716 4.873 -21.047 1.00 70.81 56 VAL A O 1
ATOM 290 N N . GLY A 1 57 ? -40.262 3.226 -21.358 1.00 64.58 57 GLY A N 1
ATOM 291 C CA . GLY A 1 57 ? -41.352 2.263 -21.528 1.00 64.17 57 GLY A CA 1
ATOM 292 C C . GLY A 1 57 ? -41.937 1.742 -20.226 1.00 67.49 57 GLY A C 1
ATOM 293 O O . GLY A 1 57 ? -42.316 2.530 -19.344 1.00 65.33 57 GLY A O 1
ATOM 294 N N . PRO A 1 58 ? -42.018 0.394 -20.078 1.00 64.36 58 PRO A N 1
ATOM 295 C CA . PRO A 1 58 ? -42.523 -0.166 -18.817 1.00 64.40 58 PRO A CA 1
ATOM 296 C C . PRO A 1 58 ? -41.494 -0.002 -17.703 1.00 68.95 58 PRO A C 1
ATOM 297 O O . PRO A 1 58 ? -40.300 -0.178 -17.937 1.00 69.06 58 PRO A O 1
ATOM 301 N N . ILE A 1 59 ? -41.943 0.396 -16.510 1.00 65.13 59 ILE A N 1
ATOM 302 C CA . ILE A 1 59 ? -41.049 0.576 -15.361 1.00 64.00 59 ILE A CA 1
ATOM 303 C C . ILE A 1 59 ? -41.592 -0.138 -14.131 1.00 66.60 59 ILE A C 1
ATOM 304 O O . ILE A 1 59 ? -42.799 -0.391 -14.063 1.00 66.05 59 ILE A O 1
ATOM 309 N N . THR A 1 60 ? -40.704 -0.453 -13.165 1.00 61.19 60 THR A N 1
ATOM 310 C CA . THR A 1 60 ? -41.065 -1.096 -11.907 1.00 60.57 60 THR A CA 1
ATOM 311 C C . THR A 1 60 ? -40.450 -0.303 -10.776 1.00 66.46 60 THR A C 1
ATOM 312 O O . THR A 1 60 ? -39.245 -0.098 -10.740 1.00 65.65 60 THR A O 1
ATOM 316 N N . LEU A 1 61 ? -41.288 0.170 -9.871 1.00 66.78 61 LEU A N 1
ATOM 317 C CA . LEU A 1 61 ? -40.853 0.931 -8.698 1.00 68.15 61 LEU A CA 1
ATOM 318 C C . LEU A 1 61 ? -40.498 -0.024 -7.561 1.00 75.02 61 LEU A C 1
ATOM 319 O O . LEU A 1 61 ? -41.296 -0.902 -7.227 1.00 75.48 61 LEU A O 1
ATOM 324 N N . ILE A 1 62 ? -39.296 0.134 -6.989 1.00 72.95 62 ILE A N 1
ATOM 325 C CA . ILE A 1 62 ? -38.806 -0.688 -5.887 1.00 73.39 62 ILE A CA 1
ATOM 326 C C . ILE A 1 62 ? -38.820 0.149 -4.610 1.00 81.04 62 ILE A C 1
ATOM 327 O O . ILE A 1 62 ? -38.118 1.155 -4.531 1.00 80.14 62 ILE A O 1
ATOM 332 N N . ASP A 1 63 ? -39.613 -0.271 -3.616 1.00 81.56 63 ASP A N 1
ATOM 333 C CA . ASP A 1 63 ? -39.666 0.398 -2.322 1.00 83.14 63 ASP A CA 1
ATOM 334 C C . ASP A 1 63 ? -38.577 -0.221 -1.453 1.00 90.36 63 ASP A C 1
ATOM 335 O O . ASP A 1 63 ? -38.401 -1.440 -1.471 1.00 90.22 63 ASP A O 1
ATOM 340 N N . THR A 1 64 ? -37.759 0.622 -0.816 1.00 89.76 64 THR A N 1
ATOM 341 C CA . THR A 1 64 ? -36.598 0.164 -0.051 1.00 91.02 64 THR A CA 1
ATOM 342 C C . THR A 1 64 ? -36.768 0.372 1.478 1.00 98.23 64 THR A C 1
ATOM 343 O O . THR A 1 64 ? -36.348 1.409 2.002 1.00 98.83 64 THR A O 1
ATOM 347 N N . PRO A 1 65 ? -37.359 -0.598 2.222 1.00 95.60 65 PRO A N 1
ATOM 348 C CA . PRO A 1 65 ? -37.549 -0.394 3.670 1.00 99.14 65 PRO A CA 1
ATOM 349 C C . PRO A 1 65 ? -36.286 -0.643 4.485 1.00 122.97 65 PRO A C 1
ATOM 350 O O . PRO A 1 65 ? -36.058 0.037 5.483 1.00 85.40 65 PRO A O 1
ATOM 354 N N . LYS A 1 80 ? -27.825 -3.632 4.667 1.00 98.48 80 LYS A N 1
ATOM 355 C CA . LYS A 1 80 ? -27.629 -4.229 3.353 1.00 97.81 80 LYS A CA 1
ATOM 356 C C . LYS A 1 80 ? -28.864 -4.004 2.475 1.00 101.27 80 LYS A C 1
ATOM 357 O O . LYS A 1 80 ? -29.706 -4.900 2.309 1.00 100.39 80 LYS A O 1
ATOM 363 N N . ALA A 1 81 ? -28.964 -2.775 1.926 1.00 97.05 81 ALA A N 1
ATOM 364 C CA . ALA A 1 81 ? -30.012 -2.366 0.995 1.00 96.21 81 ALA A CA 1
ATOM 365 C C . ALA A 1 81 ? -29.623 -2.920 -0.378 1.00 99.38 81 ALA A C 1
ATOM 366 O O . ALA A 1 81 ? -30.432 -2.884 -1.311 1.00 100.17 81 ALA A O 1
ATOM 368 N N . LYS A 1 82 ? -28.375 -3.465 -0.483 1.00 93.28 82 LYS A N 1
ATOM 369 C CA . LYS A 1 82 ? -27.799 -4.132 -1.650 1.00 91.77 82 LYS A CA 1
ATOM 370 C C . LYS A 1 82 ? -28.775 -5.189 -2.166 1.00 94.63 82 LYS A C 1
ATOM 371 O O . LYS A 1 82 ? -28.900 -5.360 -3.371 1.00 94.59 82 LYS A O 1
ATOM 377 N N . LYS A 1 83 ? -29.483 -5.874 -1.247 1.00 90.65 83 LYS A N 1
ATOM 378 C CA . LYS A 1 83 ? -30.477 -6.907 -1.540 1.00 90.57 83 LYS A CA 1
ATOM 379 C C . LYS A 1 83 ? -31.754 -6.375 -2.231 1.00 93.60 83 LYS A C 1
ATOM 380 O O . LYS A 1 83 ? -32.508 -7.166 -2.799 1.00 93.98 83 LYS A O 1
ATOM 386 N N . SER A 1 84 ? -31.989 -5.059 -2.199 1.00 88.34 84 SER A N 1
ATOM 387 C CA . SER A 1 84 ? -33.144 -4.448 -2.857 1.00 87.84 84 SER A CA 1
ATOM 388 C C . SER A 1 84 ? -32.705 -3.666 -4.099 1.00 90.51 84 SER A C 1
ATOM 389 O O . SER A 1 84 ? -33.356 -3.735 -5.157 1.00 91.08 84 SER A O 1
ATOM 392 N N . LEU A 1 85 ? -31.564 -2.963 -3.971 1.00 83.80 85 LEU A N 1
ATOM 393 C CA . LEU A 1 85 ? -30.959 -2.139 -5.015 1.00 81.82 85 LEU A CA 1
ATOM 394 C C . LEU A 1 85 ? -30.153 -2.939 -6.066 1.00 80.57 85 LEU A C 1
ATOM 395 O O . LEU A 1 85 ? -29.623 -2.327 -6.994 1.00 79.96 85 LEU A O 1
ATOM 400 N N . TYR A 1 86 ? -30.074 -4.286 -5.929 1.00 73.30 86 TYR A N 1
ATOM 401 C CA . TYR A 1 86 ? -29.302 -5.183 -6.800 1.00 71.64 86 TYR A CA 1
ATOM 402 C C . TYR A 1 86 ? -29.630 -5.062 -8.307 1.00 73.92 86 TYR A C 1
ATOM 403 O O . TYR A 1 86 ? -28.709 -5.145 -9.125 1.00 74.11 86 TYR A O 1
ATOM 412 N N . ARG A 1 87 ? -30.917 -4.856 -8.674 1.00 66.57 87 ARG A N 1
ATOM 413 C CA . ARG A 1 87 ? -31.295 -4.730 -10.084 1.00 63.84 87 ARG A CA 1
ATOM 414 C C . ARG A 1 87 ? -31.888 -3.356 -10.420 1.00 63.76 87 ARG A C 1
ATOM 415 O O . ARG A 1 87 ? -32.539 -3.206 -11.443 1.00 63.47 87 ARG A O 1
ATOM 423 N N . ALA A 1 88 ? -31.588 -2.342 -9.607 1.00 58.96 88 ALA A N 1
ATOM 424 C CA . ALA A 1 88 ? -32.032 -0.965 -9.820 1.00 58.25 88 ALA A CA 1
ATOM 425 C C . ALA A 1 88 ? -31.251 -0.339 -10.985 1.00 63.22 88 ALA A C 1
ATOM 426 O O . ALA A 1 88 ? -30.020 -0.349 -10.974 1.00 62.39 88 ALA A O 1
ATOM 428 N N . ASP A 1 89 ? -31.962 0.165 -12.005 1.00 61.18 89 ASP A N 1
ATOM 429 C CA . ASP A 1 89 ? -31.368 0.825 -13.176 1.00 61.53 89 ASP A CA 1
ATOM 430 C C . ASP A 1 89 ? -31.025 2.264 -12.816 1.00 68.23 89 ASP A C 1
ATOM 431 O O . ASP A 1 89 ? -30.011 2.790 -13.277 1.00 68.13 89 ASP A O 1
ATOM 436 N N . CYS A 1 90 ? -31.892 2.901 -12.003 1.00 66.48 90 CYS A N 1
ATOM 437 C CA . CYS A 1 90 ? -31.731 4.258 -11.483 1.00 66.99 90 CYS A CA 1
ATOM 438 C C . CYS A 1 90 ? -32.520 4.414 -10.178 1.00 69.00 90 CYS A C 1
ATOM 439 O O . CYS A 1 90 ? -33.280 3.524 -9.819 1.00 68.84 90 CYS A O 1
ATOM 442 N N . GLY A 1 91 ? -32.290 5.496 -9.453 1.00 64.25 91 GLY A N 1
ATOM 443 C CA . GLY A 1 91 ? -32.969 5.743 -8.187 1.00 62.91 91 GLY A CA 1
ATOM 444 C C . GLY A 1 91 ? -33.501 7.150 -8.008 1.00 65.08 91 GLY A C 1
ATOM 445 O O . GLY A 1 91 ? -33.090 8.076 -8.710 1.00 64.52 91 GLY A O 1
ATOM 446 N N . ILE A 1 92 ? -34.434 7.312 -7.064 1.00 60.76 92 ILE A N 1
ATOM 447 C CA . ILE A 1 92 ? -35.033 8.593 -6.705 1.00 60.30 92 ILE A CA 1
ATOM 448 C C . ILE A 1 92 ? -34.857 8.744 -5.197 1.00 67.16 92 ILE A C 1
ATOM 449 O O . ILE A 1 92 ? -35.186 7.823 -4.449 1.00 65.70 92 ILE A O 1
ATOM 454 N N . LEU A 1 93 ? -34.307 9.883 -4.758 1.00 67.28 93 LEU A N 1
ATOM 455 C CA . LEU A 1 93 ? -34.145 10.184 -3.338 1.00 68.01 93 LEU A CA 1
ATOM 456 C C . LEU A 1 93 ? -35.184 11.252 -2.986 1.00 73.96 93 LEU A C 1
ATOM 457 O O . LEU A 1 93 ? -35.096 12.383 -3.474 1.00 73.33 93 LEU A O 1
ATOM 462 N N . ILE A 1 94 ? -36.206 10.866 -2.190 1.00 72.14 94 ILE A N 1
ATOM 463 C CA . ILE A 1 94 ? -37.299 11.759 -1.803 1.00 72.72 94 ILE A CA 1
ATOM 464 C C . ILE A 1 94 ? -36.968 12.468 -0.486 1.00 81.19 94 ILE A C 1
ATOM 465 O O . ILE A 1 94 ? -36.748 11.817 0.538 1.00 80.77 94 ILE A O 1
ATOM 470 N N . VAL A 1 95 ? -36.905 13.810 -0.532 1.00 81.16 95 VAL A N 1
ATOM 471 C CA . VAL A 1 95 ? -36.558 14.659 0.618 1.00 82.42 95 VAL A CA 1
ATOM 472 C C . VAL A 1 95 ? -37.623 15.732 0.905 1.00 92.48 95 VAL A C 1
ATOM 473 O O . VAL A 1 95 ? -38.413 16.079 0.031 1.00 91.95 95 VAL A O 1
ATOM 477 N N . ASP A 1 96 ? -37.627 16.260 2.133 1.00 94.11 96 ASP A N 1
ATOM 478 C CA . ASP A 1 96 ? -38.531 17.323 2.587 1.00 95.82 96 ASP A CA 1
ATOM 479 C C . ASP A 1 96 ? -37.827 18.207 3.634 1.00 103.80 96 ASP A C 1
ATOM 480 O O . ASP A 1 96 ? -38.462 19.058 4.258 1.00 104.07 96 ASP A O 1
ATOM 485 N N . ASP A 1 97 ? -36.504 17.999 3.807 1.00 102.61 97 ASP A N 1
ATOM 486 C CA . ASP A 1 97 ? -35.663 18.694 4.785 1.00 103.41 97 ASP A CA 1
ATOM 487 C C . ASP A 1 97 ? -34.182 18.727 4.324 1.00 108.28 97 ASP A C 1
ATOM 488 O O . ASP A 1 97 ? -33.840 18.121 3.304 1.00 107.94 97 ASP A O 1
ATOM 493 N N . ILE A 1 98 ? -33.327 19.475 5.067 1.00 105.22 98 ILE A N 1
ATOM 494 C CA . ILE A 1 98 ? -31.878 19.652 4.865 1.00 105.03 98 ILE A CA 1
ATOM 495 C C . ILE A 1 98 ? -31.156 18.265 4.809 1.00 107.62 98 ILE A C 1
ATOM 496 O O . ILE A 1 98 ? -31.556 17.372 5.566 1.00 107.33 98 ILE A O 1
ATOM 501 N N . PRO A 1 99 ? -30.139 18.042 3.921 1.00 102.99 99 PRO A N 1
ATOM 502 C CA . PRO A 1 99 ? -29.463 16.723 3.890 1.00 102.71 99 PRO A CA 1
ATOM 503 C C . PRO A 1 99 ? -28.908 16.289 5.252 1.00 106.96 99 PRO A C 1
ATOM 504 O O . PRO A 1 99 ? -28.197 17.057 5.912 1.00 107.21 99 PRO A O 1
ATOM 508 N N . GLY A 1 100 ? -29.276 15.081 5.672 1.00 102.69 100 GLY A N 1
ATOM 509 C CA . GLY A 1 100 ? -28.844 14.515 6.944 1.00 102.28 100 GLY A CA 1
ATOM 510 C C . GLY A 1 100 ? -27.958 13.297 6.788 1.00 106.64 100 GLY A C 1
ATOM 511 O O . GLY A 1 100 ? -27.363 13.086 5.723 1.00 106.51 100 GLY A O 1
ATOM 512 N N . ASN A 1 101 ? -27.870 12.477 7.858 1.00 103.13 101 ASN A N 1
ATOM 513 C CA . ASN A 1 101 ? -27.077 11.242 7.848 1.00 102.88 101 ASN A CA 1
ATOM 514 C C . ASN A 1 101 ? -27.672 10.200 6.897 1.00 105.48 101 ASN A C 1
ATOM 515 O O . ASN A 1 101 ? -26.935 9.362 6.390 1.00 105.26 101 ASN A O 1
ATOM 520 N N . PHE A 1 102 ? -28.997 10.271 6.644 1.00 100.60 102 PHE A N 1
ATOM 521 C CA . PHE A 1 102 ? -29.704 9.371 5.730 1.00 99.53 102 PHE A CA 1
ATOM 522 C C . PHE A 1 102 ? -29.379 9.703 4.269 1.00 101.50 102 PHE A C 1
ATOM 523 O O . PHE A 1 102 ? -29.023 8.797 3.517 1.00 101.44 102 PHE A O 1
ATOM 531 N N . GLU A 1 103 ? -29.527 10.992 3.867 1.00 96.00 103 GLU A N 1
ATOM 532 C CA . GLU A 1 103 ? -29.267 11.493 2.509 1.00 94.87 103 GLU A CA 1
ATOM 533 C C . GLU A 1 103 ? -27.839 11.207 2.092 1.00 99.24 103 GLU A C 1
ATOM 534 O O . GLU A 1 103 ? -27.626 10.601 1.045 1.00 99.31 103 GLU A O 1
ATOM 540 N N . GLU A 1 104 ? -26.867 11.602 2.936 1.00 96.04 104 GLU A N 1
ATOM 541 C CA . GLU A 1 104 ? -25.436 11.398 2.710 1.00 95.84 104 GLU A CA 1
ATOM 542 C C . GLU A 1 104 ? -25.093 9.905 2.569 1.00 98.13 104 GLU A C 1
ATOM 543 O O . GLU A 1 104 ? -24.296 9.542 1.701 1.00 98.13 104 GLU A O 1
ATOM 549 N N . GLN A 1 105 ? -25.729 9.047 3.392 1.00 93.21 105 GLN A N 1
ATOM 550 C CA . GLN A 1 105 ? -25.537 7.593 3.397 1.00 92.76 105 GLN A CA 1
ATOM 551 C C . GLN A 1 105 ? -26.062 6.925 2.113 1.00 95.37 105 GLN A C 1
ATOM 552 O O . GLN A 1 105 ? -25.365 6.086 1.542 1.00 95.28 105 GLN A O 1
ATOM 558 N N . ILE A 1 106 ? -27.281 7.302 1.667 1.00 89.73 106 ILE A N 1
ATOM 559 C CA . ILE A 1 106 ? -27.944 6.764 0.481 1.00 88.06 106 ILE A CA 1
ATOM 560 C C . ILE A 1 106 ? -27.225 7.189 -0.807 1.00 90.57 106 ILE A C 1
ATOM 561 O O . ILE A 1 106 ? -27.139 6.397 -1.753 1.00 90.57 106 ILE A O 1
ATOM 566 N N . ILE A 1 107 ? -26.704 8.428 -0.835 1.00 85.48 107 ILE A N 1
ATOM 567 C CA . ILE A 1 107 ? -25.979 8.982 -1.985 1.00 84.59 107 ILE A CA 1
ATOM 568 C C . ILE A 1 107 ? -24.648 8.234 -2.176 1.00 89.68 107 ILE A C 1
ATOM 569 O O . ILE A 1 107 ? -24.311 7.874 -3.307 1.00 90.07 107 ILE A O 1
ATOM 574 N N . LYS A 1 108 ? -23.933 7.953 -1.059 1.00 85.85 108 LYS A N 1
ATOM 575 C CA . LYS A 1 108 ? -22.680 7.189 -1.058 1.00 85.28 108 LYS A CA 1
ATOM 576 C C . LYS A 1 108 ? -22.948 5.776 -1.599 1.00 88.16 108 LYS A C 1
ATOM 577 O O . LYS A 1 108 ? -22.170 5.270 -2.409 1.00 87.35 108 LYS A O 1
ATOM 583 N N . LEU A 1 109 ? -24.090 5.183 -1.192 1.00 84.34 109 LEU A N 1
ATOM 584 C CA . LEU A 1 109 ? -24.552 3.856 -1.592 1.00 83.95 109 LEU A CA 1
ATOM 585 C C . LEU A 1 109 ? -24.864 3.794 -3.101 1.00 86.36 109 LEU A C 1
ATOM 586 O O . LEU A 1 109 ? -24.419 2.859 -3.766 1.00 85.59 109 LEU A O 1
ATOM 591 N N . PHE A 1 110 ? -25.572 4.812 -3.645 1.00 80.91 110 PHE A N 1
ATOM 592 C CA . PHE A 1 110 ? -25.873 4.914 -5.075 1.00 79.39 110 PHE A CA 1
ATOM 593 C C . PHE A 1 110 ? -24.576 4.996 -5.888 1.00 82.86 110 PHE A C 1
ATOM 594 O O . PHE A 1 110 ? -24.461 4.336 -6.919 1.00 82.78 110 PHE A O 1
ATOM 602 N N . LYS A 1 111 ? -23.597 5.790 -5.406 1.00 78.91 111 LYS A N 1
ATOM 603 C CA . LYS A 1 111 ? -22.287 5.966 -6.043 1.00 78.13 111 LYS A CA 1
ATOM 604 C C . LYS A 1 111 ? -21.506 4.640 -6.038 1.00 81.95 111 LYS A C 1
ATOM 605 O O . LYS A 1 111 ? -20.998 4.234 -7.084 1.00 81.52 111 LYS A O 1
ATOM 611 N N . GLU A 1 112 ? -21.454 3.956 -4.869 1.00 78.54 112 GLU A N 1
ATOM 612 C CA . GLU A 1 112 ? -20.783 2.666 -4.672 1.00 78.44 112 GLU A CA 1
ATOM 613 C C . GLU A 1 112 ? -21.417 1.574 -5.528 1.00 81.82 112 GLU A C 1
ATOM 614 O O . GLU A 1 112 ? -20.695 0.780 -6.129 1.00 81.51 112 GLU A O 1
ATOM 620 N N . LEU A 1 113 ? -22.764 1.539 -5.590 1.00 78.13 113 LEU A N 1
ATOM 621 C CA . LEU A 1 113 ? -23.509 0.534 -6.355 1.00 77.55 113 LEU A CA 1
ATOM 622 C C . LEU A 1 113 ? -23.684 0.862 -7.853 1.00 80.96 113 LEU A C 1
ATOM 623 O O . LEU A 1 113 ? -24.259 0.042 -8.569 1.00 80.51 113 LEU A O 1
ATOM 628 N N . GLU A 1 114 ? -23.159 2.021 -8.332 1.00 77.01 114 GLU A N 1
ATOM 629 C CA . GLU A 1 114 ? -23.241 2.468 -9.734 1.00 76.81 114 GLU A CA 1
ATOM 630 C C . GLU A 1 114 ? -24.714 2.642 -10.155 1.00 79.68 114 GLU A C 1
ATOM 631 O O . GLU A 1 114 ? -25.156 2.099 -11.177 1.00 79.50 114 GLU A O 1
ATOM 637 N N . ILE A 1 115 ? -25.481 3.380 -9.326 1.00 74.46 115 ILE A N 1
ATOM 638 C CA . ILE A 1 115 ? -26.904 3.651 -9.565 1.00 72.65 115 ILE A CA 1
ATOM 639 C C . ILE A 1 115 ? -27.117 5.161 -9.795 1.00 76.44 115 ILE A C 1
ATOM 640 O O . ILE A 1 115 ? -26.980 5.938 -8.841 1.00 76.77 115 ILE A O 1
ATOM 645 N N . PRO A 1 116 ? -27.465 5.594 -11.034 1.00 72.47 116 PRO A N 1
ATOM 646 C CA . PRO A 1 116 ? -27.755 7.023 -11.264 1.00 72.56 116 PRO A CA 1
ATOM 647 C C . PRO A 1 116 ? -28.998 7.449 -10.482 1.00 78.27 116 PRO A C 1
ATOM 648 O O . PRO A 1 116 ? -29.907 6.645 -10.292 1.00 77.82 116 PRO A O 1
ATOM 652 N N . TYR A 1 117 ? -29.025 8.690 -9.995 1.00 75.73 117 TYR A N 1
ATOM 653 C CA . TYR A 1 117 ? -30.156 9.168 -9.214 1.00 75.68 117 TYR A CA 1
ATOM 654 C C . TYR A 1 117 ? -30.450 10.649 -9.429 1.00 78.72 117 TYR A C 1
ATOM 655 O O . TYR A 1 117 ? -29.672 11.373 -10.068 1.00 78.90 117 TYR A O 1
ATOM 664 N N . PHE A 1 118 ? -31.583 11.091 -8.873 1.00 73.75 118 PHE A N 1
ATOM 665 C CA . PHE A 1 118 ? -32.023 12.479 -8.850 1.00 72.59 118 PHE A CA 1
ATOM 666 C C . PHE A 1 118 ? -32.783 12.703 -7.543 1.00 77.07 118 PHE A C 1
ATOM 667 O O . PHE A 1 118 ? -33.257 11.739 -6.932 1.00 76.35 118 PHE A O 1
ATOM 675 N N . ILE A 1 119 ? -32.855 13.961 -7.093 1.00 73.46 119 ILE A N 1
ATOM 676 C CA . ILE A 1 119 ? -33.554 14.311 -5.862 1.00 72.47 119 ILE A CA 1
ATOM 677 C C . ILE A 1 119 ? -34.946 14.811 -6.190 1.00 76.28 119 ILE A C 1
ATOM 678 O O . ILE A 1 119 ? -35.142 15.516 -7.176 1.00 74.45 119 ILE A O 1
ATOM 683 N N . ALA A 1 120 ? -35.918 14.389 -5.390 1.00 75.48 120 ALA A N 1
ATOM 684 C CA . ALA A 1 120 ? -37.299 14.827 -5.520 1.00 76.25 120 ALA A CA 1
ATOM 685 C C . ALA A 1 120 ? -37.736 15.435 -4.189 1.00 82.80 120 ALA A C 1
ATOM 686 O O . ALA A 1 120 ? -37.817 14.735 -3.175 1.00 83.20 120 ALA A O 1
ATOM 688 N N . ILE A 1 121 ? -37.961 16.750 -4.184 1.00 80.36 121 ILE A N 1
ATOM 689 C CA . ILE A 1 121 ? -38.399 17.468 -2.992 1.00 80.60 121 ILE A CA 1
ATOM 690 C C . ILE A 1 121 ? -39.910 17.306 -2.882 1.00 85.15 121 ILE A C 1
ATOM 691 O O . ILE A 1 121 ? -40.648 17.859 -3.697 1.00 85.53 121 ILE A O 1
ATOM 696 N N . ASN A 1 122 ? -40.360 16.519 -1.900 1.00 82.01 122 ASN A N 1
ATOM 697 C CA . ASN A 1 122 ? -41.776 16.283 -1.627 1.00 82.44 122 ASN A CA 1
ATOM 698 C C . ASN A 1 122 ? -42.276 17.383 -0.691 1.00 89.41 122 ASN A C 1
ATOM 699 O O . ASN A 1 122 ? -41.459 18.112 -0.117 1.00 89.70 122 ASN A O 1
ATOM 704 N N . LYS A 1 123 ? -43.613 17.503 -0.538 1.00 87.47 123 LYS A N 1
ATOM 705 C CA . LYS A 1 123 ? -44.285 18.471 0.347 1.00 87.63 123 LYS A CA 1
ATOM 706 C C . LYS A 1 123 ? -43.848 19.931 0.086 1.00 94.41 123 LYS A C 1
ATOM 707 O O . LYS A 1 123 ? -43.541 20.664 1.032 1.00 94.40 123 LYS A O 1
ATOM 713 N N . ILE A 1 124 ? -43.828 20.352 -1.202 1.00 92.24 124 ILE A N 1
ATOM 714 C CA . ILE A 1 124 ? -43.445 21.720 -1.589 1.00 92.36 124 ILE A CA 1
ATOM 715 C C . ILE A 1 124 ? -44.522 22.751 -1.149 1.00 99.51 124 ILE A C 1
ATOM 716 O O . ILE A 1 124 ? -44.275 23.958 -1.160 1.00 98.93 124 ILE A O 1
ATOM 721 N N . ASP A 1 125 ? -45.690 22.254 -0.717 1.00 98.84 125 ASP A N 1
ATOM 722 C CA . ASP A 1 125 ? -46.812 23.037 -0.207 1.00 100.13 125 ASP A CA 1
ATOM 723 C C . ASP A 1 125 ? -46.521 23.575 1.211 1.00 108.28 125 ASP A C 1
ATOM 724 O O . ASP A 1 125 ? -47.245 24.449 1.689 1.00 107.91 125 ASP A O 1
ATOM 729 N N . THR A 1 126 ? -45.459 23.056 1.871 1.00 107.89 126 THR A N 1
ATOM 730 C CA . THR A 1 126 ? -45.064 23.422 3.234 1.00 109.02 126 THR A CA 1
ATOM 731 C C . THR A 1 126 ? -43.698 24.137 3.298 1.00 117.67 126 THR A C 1
ATOM 732 O O . THR A 1 126 ? -43.589 25.151 3.995 1.00 118.27 126 THR A O 1
ATOM 736 N N . ILE A 1 127 ? -42.669 23.615 2.598 1.00 116.71 127 ILE A N 1
ATOM 737 C CA . ILE A 1 127 ? -41.307 24.171 2.622 1.00 117.97 127 ILE A CA 1
ATOM 738 C C . ILE A 1 127 ? -40.939 24.995 1.372 1.00 125.57 127 ILE A C 1
ATOM 739 O O . ILE A 1 127 ? -40.186 25.965 1.497 1.00 125.11 127 ILE A O 1
ATOM 744 N N . ASP A 1 128 ? -41.447 24.590 0.180 1.00 125.39 128 ASP A N 1
ATOM 745 C CA . ASP A 1 128 ? -41.255 25.217 -1.147 1.00 126.52 128 ASP A CA 1
ATOM 746 C C . ASP A 1 128 ? -39.770 25.286 -1.608 1.00 132.33 128 ASP A C 1
ATOM 747 O O . ASP A 1 128 ? -38.976 24.411 -1.249 1.00 131.42 128 ASP A O 1
ATOM 752 N N . HIS A 1 129 ? -39.417 26.320 -2.421 1.00 130.75 129 HIS A N 1
ATOM 753 C CA . HIS A 1 129 ? -38.086 26.587 -2.990 1.00 131.21 129 HIS A CA 1
ATOM 754 C C . HIS A 1 129 ? -37.034 27.017 -1.946 1.00 134.41 129 HIS A C 1
ATOM 755 O O . HIS A 1 129 ? -36.396 28.061 -2.094 1.00 133.89 129 HIS A O 1
ATOM 762 N N . GLU A 1 130 ? -36.835 26.183 -0.914 1.00 130.47 130 GLU A N 1
ATOM 763 C CA . GLU A 1 130 ? -35.882 26.435 0.162 1.00 129.97 130 GLU A CA 1
ATOM 764 C C . GLU A 1 130 ? -34.658 25.526 0.019 1.00 132.04 130 GLU A C 1
ATOM 765 O O . GLU A 1 130 ? -33.540 26.027 -0.062 1.00 130.74 130 GLU A O 1
ATOM 771 N N . ASN A 1 131 ? -34.884 24.196 -0.044 1.00 127.97 131 ASN A N 1
ATOM 772 C CA . ASN A 1 131 ? -33.844 23.167 -0.161 1.00 127.27 131 ASN A CA 1
ATOM 773 C C . ASN A 1 131 ? -33.268 23.004 -1.576 1.00 130.53 131 ASN A C 1
ATOM 774 O O . ASN A 1 131 ? -32.213 22.387 -1.714 1.00 129.76 131 ASN A O 1
ATOM 779 N N . ILE A 1 132 ? -33.959 23.530 -2.619 1.00 127.20 132 ILE A N 1
ATOM 780 C CA . ILE A 1 132 ? -33.544 23.437 -4.031 1.00 127.18 132 ILE A CA 1
ATOM 781 C C . ILE A 1 132 ? -32.177 24.093 -4.271 1.00 132.67 132 ILE A C 1
ATOM 782 O O . ILE A 1 132 ? -31.295 23.444 -4.836 1.00 132.37 132 ILE A O 1
ATOM 787 N N . GLU A 1 133 ? -32.005 25.357 -3.829 1.00 130.19 133 GLU A N 1
ATOM 788 C CA . GLU A 1 133 ? -30.772 26.114 -4.014 1.00 130.08 133 GLU A CA 1
ATOM 789 C C . GLU A 1 133 ? -29.888 26.069 -2.778 1.00 133.20 133 GLU A C 1
ATOM 790 O O . GLU A 1 133 ? -28.761 25.581 -2.878 1.00 133.36 133 GLU A O 1
ATOM 796 N N . LYS A 1 134 ? -30.410 26.524 -1.605 1.00 128.21 134 LYS A N 1
ATOM 797 C CA . LYS A 1 134 ? -29.693 26.594 -0.314 1.00 127.17 134 LYS A CA 1
ATOM 798 C C . LYS A 1 134 ? -28.937 25.301 0.051 1.00 128.24 134 LYS A C 1
ATOM 799 O O . LYS A 1 134 ? -27.958 25.362 0.806 1.00 128.74 134 LYS A O 1
ATOM 805 N N . GLU A 1 135 ? -29.379 24.150 -0.511 1.00 120.61 135 GLU A N 1
ATOM 806 C CA . GLU A 1 135 ? -28.772 22.833 -0.336 1.00 118.46 135 GLU A CA 1
ATOM 807 C C . GLU A 1 135 ? -29.003 21.978 -1.581 1.00 116.80 135 GLU A C 1
ATOM 808 O O . GLU A 1 135 ? -29.523 22.486 -2.578 1.00 116.67 135 GLU A O 1
ATOM 814 N N . TYR A 1 136 ? -28.575 20.691 -1.534 1.00 108.10 136 TYR A N 1
ATOM 815 C CA . TYR A 1 136 ? -28.718 19.640 -2.557 1.00 105.19 136 TYR A CA 1
ATOM 816 C C . TYR A 1 136 ? -28.058 19.925 -3.931 1.00 106.80 136 TYR A C 1
ATOM 817 O O . TYR A 1 136 ? -27.835 18.975 -4.685 1.00 106.54 136 TYR A O 1
ATOM 826 N N . LYS A 1 137 ? -27.712 21.189 -4.237 1.00 101.36 137 LYS A N 1
ATOM 827 C CA . LYS A 1 137 ? -27.041 21.589 -5.477 1.00 100.45 137 LYS A CA 1
ATOM 828 C C . LYS A 1 137 ? -25.633 20.970 -5.558 1.00 103.35 137 LYS A C 1
ATOM 829 O O . LYS A 1 137 ? -25.157 20.660 -6.652 1.00 102.75 137 LYS A O 1
ATOM 835 N N . LYS A 1 138 ? -24.984 20.779 -4.388 1.00 99.48 138 LYS A N 1
ATOM 836 C CA . LYS A 1 138 ? -23.641 20.210 -4.231 1.00 99.14 138 LYS A CA 1
ATOM 837 C C . LYS A 1 138 ? -23.512 18.777 -4.754 1.00 103.93 138 LYS A C 1
ATOM 838 O O . LYS A 1 138 ? -22.408 18.363 -5.115 1.00 104.29 138 LYS A O 1
ATOM 844 N N . TYR A 1 139 ? -24.630 18.028 -4.803 1.00 100.13 139 TYR A N 1
ATOM 845 C CA . TYR A 1 139 ? -24.653 16.639 -5.267 1.00 99.45 139 TYR A CA 1
ATOM 846 C C . TYR A 1 139 ? -24.588 16.498 -6.789 1.00 100.61 139 TYR A C 1
ATOM 847 O O . TYR A 1 139 ? -24.399 15.380 -7.280 1.00 99.51 139 TYR A O 1
ATOM 856 N N . ASN A 1 140 ? -24.701 17.637 -7.523 1.00 96.22 140 ASN A N 1
ATOM 857 C CA . ASN A 1 140 ? -24.645 17.768 -8.992 1.00 95.74 140 ASN A CA 1
ATOM 858 C C . ASN A 1 140 ? -25.542 16.735 -9.727 1.00 97.39 140 ASN A C 1
ATOM 859 O O . ASN A 1 140 ? -25.127 16.097 -10.705 1.00 97.19 140 ASN A O 1
ATOM 864 N N . VAL A 1 141 ? -26.776 16.577 -9.221 1.00 90.92 141 VAL A N 1
ATOM 865 C CA . VAL A 1 141 ? -27.791 15.663 -9.754 1.00 88.58 141 VAL A CA 1
ATOM 866 C C . VAL A 1 141 ? -29.097 16.439 -9.991 1.00 88.90 141 VAL A C 1
ATOM 867 O O . VAL A 1 141 ? -29.328 17.428 -9.292 1.00 87.89 141 VAL A O 1
ATOM 871 N N . PRO A 1 142 ? -29.964 16.029 -10.948 1.00 83.39 142 PRO A N 1
ATOM 872 C CA . PRO A 1 142 ? -31.227 16.763 -11.155 1.00 82.28 142 PRO A CA 1
ATOM 873 C C . PRO A 1 142 ? -32.087 16.866 -9.889 1.00 83.70 142 PRO A C 1
ATOM 874 O O . PRO A 1 142 ? -32.151 15.921 -9.101 1.00 83.52 142 PRO A O 1
ATOM 878 N N . ILE A 1 143 ? -32.705 18.033 -9.668 1.00 78.28 143 ILE A N 1
ATOM 879 C CA . ILE A 1 143 ? -33.561 18.274 -8.507 1.00 77.13 143 ILE A CA 1
ATOM 880 C C . ILE A 1 143 ? -34.952 18.672 -8.993 1.00 79.38 143 ILE A C 1
ATOM 881 O O . ILE A 1 143 ? -35.096 19.682 -9.679 1.00 78.89 143 ILE A O 1
ATOM 886 N N . LEU A 1 144 ? -35.963 17.865 -8.656 1.00 75.33 144 LEU A N 1
ATOM 887 C CA . LEU A 1 144 ? -37.368 18.105 -8.997 1.00 74.87 144 LEU A CA 1
ATOM 888 C C . LEU A 1 144 ? -38.176 18.487 -7.758 1.00 76.99 144 LEU A C 1
ATOM 889 O O . LEU A 1 144 ? -37.869 18.032 -6.658 1.00 74.91 144 LEU A O 1
ATOM 894 N N . LYS A 1 145 ? -39.219 19.307 -7.949 1.00 74.43 145 LYS A N 1
ATOM 895 C CA . LYS A 1 145 ? -40.108 19.769 -6.882 1.00 74.55 145 LYS A CA 1
ATOM 896 C C . LYS A 1 145 ? -41.506 19.200 -7.077 1.00 75.20 145 LYS A C 1
ATOM 897 O O . LYS A 1 145 ? -42.133 19.444 -8.112 1.00 73.89 145 LYS A O 1
ATOM 903 N N . VAL A 1 146 ? -41.980 18.414 -6.101 1.00 70.33 146 VAL A N 1
ATOM 904 C CA . VAL A 1 146 ? -43.286 17.756 -6.168 1.00 70.45 146 VAL A CA 1
ATOM 905 C C . VAL A 1 146 ? -44.124 17.924 -4.910 1.00 77.54 146 VAL A C 1
ATOM 906 O O . VAL A 1 146 ? -43.602 18.216 -3.834 1.00 77.13 146 VAL A O 1
ATOM 910 N N . SER A 1 147 ? -45.428 17.683 -5.048 1.00 77.20 147 SER A N 1
ATOM 911 C CA . SER A 1 147 ? -46.392 17.687 -3.955 1.00 78.54 147 SER A CA 1
ATOM 912 C C . SER A 1 147 ? -47.394 16.571 -4.243 1.00 84.57 147 SER A C 1
ATOM 913 O O . SER A 1 147 ? -48.257 16.729 -5.112 1.00 83.99 147 SER A O 1
ATOM 916 N N . ALA A 1 148 ? -47.225 15.416 -3.566 1.00 82.39 148 ALA A N 1
ATOM 917 C CA . ALA A 1 148 ? -48.079 14.238 -3.729 1.00 83.37 148 ALA A CA 1
ATOM 918 C C . ALA A 1 148 ? -49.529 14.501 -3.313 1.00 91.12 148 ALA A C 1
ATOM 919 O O . ALA A 1 148 ? -50.449 13.978 -3.954 1.00 91.18 148 ALA A O 1
ATOM 921 N N . LEU A 1 149 ? -49.725 15.336 -2.260 1.00 89.68 149 LEU A N 1
ATOM 922 C CA . LEU A 1 149 ? -51.041 15.717 -1.752 1.00 90.22 149 LEU A CA 1
ATOM 923 C C . LEU A 1 149 ? -51.720 16.735 -2.677 1.00 93.98 149 LEU A C 1
ATOM 924 O O . LEU A 1 149 ? -52.883 16.540 -3.035 1.00 94.07 149 LEU A O 1
ATOM 926 N N . LYS A 1 150 ? -50.993 17.803 -3.080 1.00 89.66 150 LYS A N 1
ATOM 927 C CA . LYS A 1 150 ? -51.505 18.853 -3.969 1.00 89.41 150 LYS A CA 1
ATOM 928 C C . LYS A 1 150 ? -51.515 18.455 -5.453 1.00 94.15 150 LYS A C 1
ATOM 929 O O . LYS A 1 150 ? -52.043 19.209 -6.276 1.00 94.39 150 LYS A O 1
ATOM 935 N N . LYS A 1 151 ? -50.948 17.268 -5.786 1.00 90.18 151 LYS A N 1
ATOM 936 C CA . LYS A 1 151 ? -50.841 16.698 -7.141 1.00 89.45 151 LYS A CA 1
ATOM 937 C C . LYS A 1 151 ? -50.160 17.689 -8.114 1.00 90.94 151 LYS A C 1
ATOM 938 O O . LYS A 1 151 ? -50.795 18.188 -9.045 1.00 90.72 151 LYS A O 1
ATOM 944 N N . ILE A 1 152 ? -48.877 18.017 -7.840 1.00 85.53 152 ILE A N 1
ATOM 945 C CA . ILE A 1 152 ? -48.082 18.976 -8.616 1.00 84.39 152 ILE A CA 1
ATOM 946 C C . ILE A 1 152 ? -46.675 18.432 -8.896 1.00 84.14 152 ILE A C 1
ATOM 947 O O . ILE A 1 152 ? -46.028 17.923 -7.984 1.00 82.65 152 ILE A O 1
ATOM 952 N N . GLY A 1 153 ? -46.228 18.570 -10.146 1.00 79.16 153 GLY A N 1
ATOM 953 C CA . GLY A 1 153 ? -44.878 18.238 -10.600 1.00 78.28 153 GLY A CA 1
ATOM 954 C C . GLY A 1 153 ? -44.535 16.813 -10.985 1.00 79.78 153 GLY A C 1
ATOM 955 O O . GLY A 1 153 ? -43.391 16.564 -11.381 1.00 80.43 153 GLY A O 1
ATOM 956 N N . PHE A 1 154 ? -45.494 15.872 -10.895 1.00 72.79 154 PHE A N 1
ATOM 957 C CA . PHE A 1 154 ? -45.240 14.465 -11.226 1.00 70.79 154 PHE A CA 1
ATOM 958 C C . PHE A 1 154 ? -45.114 14.193 -12.733 1.00 72.66 154 PHE A C 1
ATOM 959 O O . PHE A 1 154 ? -44.581 13.151 -13.116 1.00 73.13 154 PHE A O 1
ATOM 967 N N . GLU A 1 155 ? -45.549 15.144 -13.579 1.00 66.61 155 GLU A N 1
ATOM 968 C CA . GLU A 1 155 ? -45.479 15.052 -15.044 1.00 65.92 155 GLU A CA 1
ATOM 969 C C . GLU A 1 155 ? -44.061 15.329 -15.598 1.00 68.40 155 GLU A C 1
ATOM 970 O O . GLU A 1 155 ? -43.869 15.328 -16.819 1.00 66.73 155 GLU A O 1
ATOM 976 N N . LYS A 1 156 ? -43.075 15.553 -14.693 1.00 64.96 156 LYS A N 1
ATOM 977 C CA . LYS A 1 156 ? -41.678 15.846 -15.038 1.00 64.53 156 LYS A CA 1
ATOM 978 C C . LYS A 1 156 ? -40.700 14.714 -14.659 1.00 68.19 156 LYS A C 1
ATOM 979 O O . LYS A 1 156 ? -39.525 14.773 -15.032 1.00 67.29 156 LYS A O 1
ATOM 985 N N . ILE A 1 157 ? -41.188 13.685 -13.932 1.00 64.87 157 ILE A N 1
ATOM 986 C CA . ILE A 1 157 ? -40.373 12.558 -13.461 1.00 64.53 157 ILE A CA 1
ATOM 987 C C . ILE A 1 157 ? -39.891 11.669 -14.622 1.00 69.17 157 ILE A C 1
ATOM 988 O O . ILE A 1 157 ? -38.695 11.368 -14.694 1.00 69.16 157 ILE A O 1
ATOM 993 N N . GLY A 1 158 ? -40.809 11.289 -15.514 1.00 65.74 158 GLY A N 1
ATOM 994 C CA . GLY A 1 158 ? -40.539 10.453 -16.682 1.00 65.27 158 GLY A CA 1
ATOM 995 C C . GLY A 1 158 ? -39.369 10.906 -17.527 1.00 68.55 158 GLY A C 1
ATOM 996 O O . GLY A 1 158 ? -38.509 10.094 -17.871 1.00 67.59 158 GLY A O 1
ATOM 997 N N . LYS A 1 159 ? -39.329 12.210 -17.863 1.00 65.23 159 LYS A N 1
ATOM 998 C CA . LYS A 1 159 ? -38.257 12.822 -18.652 1.00 64.47 159 LYS A CA 1
ATOM 999 C C . LYS A 1 159 ? -36.937 12.861 -17.871 1.00 70.65 159 LYS A C 1
ATOM 1000 O O . LYS A 1 159 ? -35.876 12.659 -18.466 1.00 71.51 159 LYS A O 1
ATOM 1006 N N . THR A 1 160 ? -37.008 13.094 -16.536 1.00 67.25 160 THR A N 1
ATOM 1007 C CA . THR A 1 160 ? -35.848 13.143 -15.636 1.00 66.87 160 THR A CA 1
ATOM 1008 C C . THR A 1 160 ? -35.205 11.760 -15.509 1.00 72.77 160 THR A C 1
ATOM 1009 O O . THR A 1 160 ? -33.976 11.665 -15.557 1.00 73.35 160 THR A O 1
ATOM 1013 N N . ILE A 1 161 ? -36.037 10.693 -15.359 1.00 70.10 161 ILE A N 1
ATOM 1014 C CA . ILE A 1 161 ? -35.593 9.293 -15.274 1.00 69.87 161 ILE A CA 1
ATOM 1015 C C . ILE A 1 161 ? -34.863 8.924 -16.582 1.00 74.90 161 ILE A C 1
ATOM 1016 O O . ILE A 1 161 ? -33.755 8.394 -16.551 1.00 74.48 161 ILE A O 1
ATOM 1021 N N . ASN A 1 162 ? -35.480 9.259 -17.721 1.00 72.24 162 ASN A N 1
ATOM 1022 C CA . ASN A 1 162 ? -34.984 9.016 -19.069 1.00 72.17 162 ASN A CA 1
ATOM 1023 C C . ASN A 1 162 ? -33.594 9.632 -19.305 1.00 77.25 162 ASN A C 1
ATOM 1024 O O . ASN A 1 162 ? -32.774 9.043 -20.010 1.00 76.54 162 ASN A O 1
ATOM 1029 N N . SER A 1 163 ? -33.332 10.796 -18.685 1.00 74.95 163 SER A N 1
ATOM 1030 C CA . SER A 1 163 ? -32.079 11.546 -18.787 1.00 74.96 163 SER A CA 1
ATOM 1031 C C . SER A 1 163 ? -30.929 10.944 -17.976 1.00 78.95 163 SER A C 1
ATOM 1032 O O . SER A 1 163 ? -29.762 11.160 -18.315 1.00 79.36 163 SER A O 1
ATOM 1035 N N . ILE A 1 164 ? -31.255 10.237 -16.882 1.00 74.23 164 ILE A N 1
ATOM 1036 C CA . ILE A 1 164 ? -30.269 9.650 -15.967 1.00 72.69 164 ILE A CA 1
ATOM 1037 C C . ILE A 1 164 ? -30.055 8.150 -16.238 1.00 74.75 164 ILE A C 1
ATOM 1038 O O . ILE A 1 164 ? -29.019 7.618 -15.835 1.00 75.29 164 ILE A O 1
ATOM 1043 N N . LEU A 1 165 ? -30.997 7.483 -16.945 1.00 69.54 165 LEU A N 1
ATOM 1044 C CA . LEU A 1 165 ? -30.885 6.056 -17.266 1.00 69.27 165 LEU A CA 1
ATOM 1045 C C . LEU A 1 165 ? -29.648 5.736 -18.113 1.00 76.56 165 LEU A C 1
ATOM 1046 O O . LEU A 1 165 ? -29.416 6.415 -19.132 1.00 76.18 165 LEU A O 1
ATOM 1051 N N . PRO A 1 166 ? -28.820 4.746 -17.665 1.00 75.10 166 PRO A N 1
ATOM 1052 C CA . PRO A 1 166 ? -27.609 4.388 -18.437 1.00 75.15 166 PRO A CA 1
ATOM 1053 C C . PRO A 1 166 ? -27.971 3.910 -19.837 1.00 80.45 166 PRO A C 1
ATOM 1054 O O . PRO A 1 166 ? -28.792 3.003 -19.985 1.00 79.28 166 PRO A O 1
ATOM 1058 N N . LYS A 1 167 ? -27.408 4.571 -20.863 1.00 79.08 167 LYS A N 1
ATOM 1059 C CA . LYS A 1 167 ? -27.669 4.247 -22.273 1.00 79.15 167 LYS A CA 1
ATOM 1060 C C . LYS A 1 167 ? -26.892 3.002 -22.745 1.00 82.91 167 LYS A C 1
ATOM 1061 O O . LYS A 1 167 ? -27.464 2.182 -23.466 1.00 82.02 167 LYS A O 1
ATOM 1067 N N . ASP A 1 168 ? -25.602 2.858 -22.311 1.00 79.97 168 ASP A N 1
ATOM 1068 C CA . ASP A 1 168 ? -24.643 1.786 -22.666 1.00 79.85 168 ASP A CA 1
ATOM 1069 C C . ASP A 1 168 ? -24.493 1.674 -24.195 1.00 85.85 168 ASP A C 1
ATOM 1070 O O . ASP A 1 168 ? -24.921 0.686 -24.813 1.00 85.59 168 ASP A O 1
ATOM 1075 N N . ASP A 1 169 ? -23.927 2.739 -24.799 1.00 83.51 169 ASP A N 1
ATOM 1076 C CA . ASP A 1 169 ? -23.748 2.874 -26.247 1.00 83.61 169 ASP A CA 1
ATOM 1077 C C . ASP A 1 169 ? -22.712 1.916 -26.821 1.00 85.59 169 ASP A C 1
ATOM 1078 O O . ASP A 1 169 ? -21.800 1.496 -26.104 1.00 83.98 169 ASP A O 1
ATOM 1083 N N . GLU A 1 170 ? -22.890 1.551 -28.118 1.00 82.08 170 GLU A N 1
ATOM 1084 C CA . GLU A 1 170 ? -22.049 0.617 -28.869 1.00 81.67 170 GLU A CA 1
ATOM 1085 C C . GLU A 1 170 ? -20.597 1.025 -28.829 1.00 83.39 170 GLU A C 1
ATOM 1086 O O . GLU A 1 170 ? -20.268 2.181 -29.097 1.00 82.08 170 GLU A O 1
ATOM 1092 N N . ILE A 1 171 ? -19.739 0.073 -28.441 1.00 79.38 171 ILE A N 1
ATOM 1093 C CA . ILE A 1 171 ? -18.290 0.250 -28.387 1.00 78.48 171 ILE A CA 1
ATOM 1094 C C . ILE A 1 171 ? -17.684 -0.535 -29.564 1.00 80.97 171 ILE A C 1
ATOM 1095 O O . ILE A 1 171 ? -18.372 -1.433 -30.056 1.00 81.62 171 ILE A O 1
ATOM 1100 N N . PRO A 1 172 ? -16.484 -0.196 -30.105 1.00 74.41 172 PRO A N 1
ATOM 1101 C CA . PRO A 1 172 ? -15.983 -0.937 -31.286 1.00 72.80 172 PRO A CA 1
ATOM 1102 C C . PRO A 1 172 ? -15.765 -2.423 -31.043 1.00 71.94 172 PRO A C 1
ATOM 1103 O O . PRO A 1 172 ? -15.413 -2.812 -29.926 1.00 70.83 172 PRO A O 1
ATOM 1107 N N . TYR A 1 173 ? -15.993 -3.247 -32.079 1.00 66.40 173 TYR A N 1
ATOM 1108 C CA . TYR A 1 173 ? -15.764 -4.698 -32.041 1.00 65.89 173 TYR A CA 1
ATOM 1109 C C . TYR A 1 173 ? -14.238 -4.925 -32.124 1.00 71.85 173 TYR A C 1
ATOM 1110 O O . TYR A 1 173 ? -13.674 -5.604 -31.254 1.00 72.17 173 TYR A O 1
ATOM 1119 N N . LEU A 1 174 ? -13.561 -4.293 -33.120 1.00 68.11 174 LEU A N 1
ATOM 1120 C CA . LEU A 1 174 ? -12.104 -4.368 -33.271 1.00 67.95 174 LEU A CA 1
ATOM 1121 C C . LEU A 1 174 ? -11.494 -3.121 -33.919 1.00 71.65 174 LEU A C 1
ATOM 1122 O O . LEU A 1 174 ? -10.279 -2.987 -33.906 1.00 71.45 174 LEU A O 1
ATOM 1127 N N . SER A 1 175 ? -12.320 -2.192 -34.423 1.00 68.55 175 SER A N 1
ATOM 1128 C CA . SER A 1 175 ? -11.850 -0.962 -35.067 1.00 68.74 175 SER A CA 1
ATOM 1129 C C . SER A 1 175 ? -10.853 -0.165 -34.221 1.00 72.89 175 SER A C 1
ATOM 1130 O O . SER A 1 175 ? -9.869 0.332 -34.757 1.00 74.12 175 SER A O 1
ATOM 1133 N N . ASP A 1 176 ? -11.071 -0.094 -32.906 1.00 67.61 176 ASP A N 1
ATOM 1134 C CA . ASP A 1 176 ? -10.174 0.608 -31.984 1.00 66.59 176 ASP A CA 1
ATOM 1135 C C . ASP A 1 176 ? -8.810 -0.096 -31.778 1.00 69.08 176 ASP A C 1
ATOM 1136 O O . ASP A 1 176 ? -7.858 0.546 -31.337 1.00 67.70 176 ASP A O 1
ATOM 1141 N N . LEU A 1 177 ? -8.733 -1.405 -32.085 1.00 66.33 177 LEU A N 1
ATOM 1142 C CA . LEU A 1 177 ? -7.549 -2.251 -31.894 1.00 66.50 177 LEU A CA 1
ATOM 1143 C C . LEU A 1 177 ? -6.571 -2.211 -33.053 1.00 73.42 177 LEU A C 1
ATOM 1144 O O . LEU A 1 177 ? -5.446 -2.705 -32.931 1.00 73.52 177 LEU A O 1
ATOM 1149 N N . ILE A 1 178 ? -7.030 -1.707 -34.196 1.00 71.14 178 ILE A N 1
ATOM 1150 C CA . ILE A 1 178 ? -6.266 -1.650 -35.427 1.00 71.83 178 ILE A CA 1
ATOM 1151 C C . ILE A 1 178 ? -6.360 -0.228 -35.986 1.00 80.80 178 ILE A C 1
ATOM 1152 O O . ILE A 1 178 ? -7.308 0.133 -36.679 1.00 79.57 178 ILE A O 1
ATOM 1157 N N . ASP A 1 179 ? -5.384 0.606 -35.602 1.00 82.61 179 ASP A N 1
ATOM 1158 C CA . ASP A 1 179 ? -5.290 2.024 -35.984 1.00 84.19 179 ASP A CA 1
ATOM 1159 C C . ASP A 1 179 ? -5.012 2.167 -37.504 1.00 89.75 179 ASP A C 1
ATOM 1160 O O . ASP A 1 179 ? -4.775 3.266 -38.009 1.00 90.01 179 ASP A O 1
ATOM 1165 N N . GLY A 1 180 ? -5.177 1.033 -38.190 1.00 86.12 180 GLY A N 1
ATOM 1166 C CA . GLY A 1 180 ? -5.110 0.787 -39.617 1.00 86.28 180 GLY A CA 1
ATOM 1167 C C . GLY A 1 180 ? -4.300 1.723 -40.467 1.00 92.60 180 GLY A C 1
ATOM 1168 O O . GLY A 1 180 ? -3.115 1.961 -40.212 1.00 93.96 180 GLY A O 1
ATOM 1169 N N . GLY A 1 181 ? -4.930 2.188 -41.528 1.00 88.90 181 GLY A N 1
ATOM 1170 C CA . GLY A 1 181 ? -4.275 3.030 -42.509 1.00 88.38 181 GLY A CA 1
ATOM 1171 C C . GLY A 1 181 ? -3.356 2.215 -43.396 1.00 90.28 181 GLY A C 1
ATOM 1172 O O . GLY A 1 181 ? -3.152 2.590 -44.558 1.00 91.70 181 GLY A O 1
ATOM 1173 N N . ASP A 1 182 ? -2.799 1.093 -42.854 1.00 82.22 182 ASP A N 1
ATOM 1174 C CA . ASP A 1 182 ? -1.839 0.197 -43.531 1.00 80.93 182 ASP A CA 1
ATOM 1175 C C . ASP A 1 182 ? -1.711 -1.163 -42.812 1.00 77.38 182 ASP A C 1
ATOM 1176 O O . ASP A 1 182 ? -1.021 -2.055 -43.318 1.00 76.36 182 ASP A O 1
ATOM 1181 N N . LEU A 1 183 ? -2.285 -1.293 -41.607 1.00 68.47 183 LEU A N 1
ATOM 1182 C CA . LEU A 1 183 ? -2.118 -2.490 -40.792 1.00 65.34 183 LEU A CA 1
ATOM 1183 C C . LEU A 1 183 ? -2.745 -3.750 -41.340 1.00 65.79 183 LEU A C 1
ATOM 1184 O O . LEU A 1 183 ? -3.910 -3.703 -41.747 1.00 65.40 183 LEU A O 1
ATOM 1189 N N . VAL A 1 184 ? -1.989 -4.897 -41.295 1.00 58.73 184 VAL A N 1
ATOM 1190 C CA . VAL A 1 184 ? -2.494 -6.206 -41.721 1.00 57.48 184 VAL A CA 1
ATOM 1191 C C . VAL A 1 184 ? -3.207 -6.877 -40.554 1.00 59.58 184 VAL A C 1
ATOM 1192 O O . VAL A 1 184 ? -2.642 -7.024 -39.476 1.00 59.15 184 VAL A O 1
ATOM 1196 N N . ILE A 1 185 ? -4.465 -7.246 -40.773 1.00 54.75 185 ILE A N 1
ATOM 1197 C CA . ILE A 1 185 ? -5.282 -7.976 -39.820 1.00 53.82 185 ILE A CA 1
ATOM 1198 C C . ILE A 1 185 ? -5.567 -9.317 -40.456 1.00 53.62 185 ILE A C 1
ATOM 1199 O O . ILE A 1 185 ? -6.013 -9.354 -41.604 1.00 51.32 185 ILE A O 1
ATOM 1204 N N . LEU A 1 186 ? -5.246 -10.416 -39.750 1.00 50.01 186 LEU A N 1
ATOM 1205 C CA . LEU A 1 186 ? -5.499 -11.773 -40.248 1.00 49.58 186 LEU A CA 1
ATOM 1206 C C . LEU A 1 186 ? -6.707 -12.301 -39.518 1.00 56.47 186 LEU A C 1
ATOM 1207 O O . LEU A 1 186 ? -6.709 -12.390 -38.286 1.00 58.25 186 LEU A O 1
ATOM 1212 N N . VAL A 1 187 ? -7.762 -12.575 -40.279 1.00 51.08 187 VAL A N 1
ATOM 1213 C CA . VAL A 1 187 ? -8.986 -13.148 -39.763 1.00 50.57 187 VAL A CA 1
ATOM 1214 C C . VAL A 1 187 ? -8.894 -14.648 -40.160 1.00 53.25 187 VAL A C 1
ATOM 1215 O O . VAL A 1 187 ? -8.806 -14.971 -41.347 1.00 51.87 187 VAL A O 1
ATOM 1219 N N . VAL A 1 188 ? -8.801 -15.544 -39.159 1.00 51.39 188 VAL A N 1
ATOM 1220 C CA . VAL A 1 188 ? -8.612 -16.998 -39.358 1.00 51.18 188 VAL A CA 1
ATOM 1221 C C . VAL A 1 188 ? -9.918 -17.833 -39.124 1.00 61.63 188 VAL A C 1
ATOM 1222 O O . VAL A 1 188 ? -10.103 -18.297 -38.001 1.00 61.89 188 VAL A O 1
ATOM 1226 N N . PRO A 1 189 ? -10.802 -18.110 -40.129 1.00 63.61 189 PRO A N 1
ATOM 1227 C CA . PRO A 1 189 ? -11.951 -18.972 -39.853 1.00 64.89 189 PRO A CA 1
ATOM 1228 C C . PRO A 1 189 ? -11.606 -20.470 -40.005 1.00 71.15 189 PRO A C 1
ATOM 1229 O O . PRO A 1 189 ? -10.522 -20.843 -40.469 1.00 68.98 189 PRO A O 1
ATOM 1233 N N . ILE A 1 190 ? -12.560 -21.323 -39.627 1.00 71.85 190 ILE A N 1
ATOM 1234 C CA . ILE A 1 190 ? -12.472 -22.782 -39.651 1.00 74.34 190 ILE A CA 1
ATOM 1235 C C . ILE A 1 190 ? -12.578 -23.391 -41.070 1.00 81.25 190 ILE A C 1
ATOM 1236 O O . ILE A 1 190 ? -12.834 -22.678 -42.039 1.00 81.74 190 ILE A O 1
ATOM 1241 N N . ASP A 1 191 ? -12.423 -24.721 -41.182 1.00 79.72 191 ASP A N 1
ATOM 1242 C CA . ASP A 1 191 ? -12.596 -25.449 -42.441 1.00 80.72 191 ASP A CA 1
ATOM 1243 C C . ASP A 1 191 ? -14.061 -25.535 -42.861 1.00 86.65 191 ASP A C 1
ATOM 1244 O O . ASP A 1 191 ? -14.316 -25.715 -44.049 1.00 86.55 191 ASP A O 1
ATOM 1249 N N . LEU A 1 192 ? -15.014 -25.388 -41.890 1.00 84.58 192 LEU A N 1
ATOM 1250 C CA . LEU A 1 192 ? -16.467 -25.402 -42.084 1.00 84.97 192 LEU A CA 1
ATOM 1251 C C . LEU A 1 192 ? -17.104 -24.143 -41.466 1.00 90.63 192 LEU A C 1
ATOM 1252 O O . LEU A 1 192 ? -16.775 -23.800 -40.326 1.00 90.49 192 LEU A O 1
ATOM 1257 N N . GLY A 1 193 ? -18.028 -23.503 -42.205 1.00 88.02 193 GLY A N 1
ATOM 1258 C CA . GLY A 1 193 ? -18.744 -22.292 -41.786 1.00 87.68 193 GLY A CA 1
ATOM 1259 C C . GLY A 1 193 ? -20.263 -22.292 -41.931 1.00 92.06 193 GLY A C 1
ATOM 1260 O O . GLY A 1 193 ? -20.952 -23.042 -41.237 1.00 92.45 193 GLY A O 1
ATOM 1261 N N . ALA A 1 194 ? -20.792 -21.426 -42.848 1.00 87.37 194 ALA A N 1
ATOM 1262 C CA . ALA A 1 194 ? -22.208 -21.136 -43.168 1.00 85.13 194 ALA A CA 1
ATOM 1263 C C . ALA A 1 194 ? -22.659 -21.652 -44.588 1.00 84.55 194 ALA A C 1
ATOM 1264 O O . ALA A 1 194 ? -21.869 -22.365 -45.214 1.00 84.48 194 ALA A O 1
ATOM 1266 N N . PRO A 1 195 ? -23.885 -21.316 -45.130 1.00 77.67 195 PRO A N 1
ATOM 1267 C CA . PRO A 1 195 ? -24.272 -21.829 -46.467 1.00 76.18 195 PRO A CA 1
ATOM 1268 C C . PRO A 1 195 ? -23.442 -21.296 -47.633 1.00 77.80 195 PRO A C 1
ATOM 1269 O O . PRO A 1 195 ? -22.742 -20.293 -47.490 1.00 78.44 195 PRO A O 1
ATOM 1273 N N . LYS A 1 196 ? -23.531 -21.973 -48.788 1.00 70.88 196 LYS A N 1
ATOM 1274 C CA . LYS A 1 196 ? -22.766 -21.683 -50.005 1.00 69.37 196 LYS A CA 1
ATOM 1275 C C . LYS A 1 196 ? -22.851 -20.219 -50.434 1.00 70.66 196 LYS A C 1
ATOM 1276 O O . LYS A 1 196 ? -23.913 -19.610 -50.335 1.00 71.99 196 LYS A O 1
ATOM 1282 N N . GLY A 1 197 ? -21.696 -19.652 -50.783 1.00 62.81 197 GLY A N 1
ATOM 1283 C CA . GLY A 1 197 ? -21.544 -18.256 -51.171 1.00 60.68 197 GLY A CA 1
ATOM 1284 C C . GLY A 1 197 ? -21.732 -17.242 -50.059 1.00 62.75 197 GLY A C 1
ATOM 1285 O O . GLY A 1 197 ? -21.827 -16.050 -50.341 1.00 62.39 197 GLY A O 1
ATOM 1286 N N . ARG A 1 198 ? -21.767 -17.685 -48.793 1.00 58.74 198 ARG A N 1
ATOM 1287 C CA . ARG A 1 198 ? -22.033 -16.833 -47.644 1.00 58.05 198 ARG A CA 1
ATOM 1288 C C . ARG A 1 198 ? -21.037 -17.065 -46.516 1.00 61.85 198 ARG A C 1
ATOM 1289 O O . ARG A 1 198 ? -20.351 -18.080 -46.512 1.00 62.37 198 ARG A O 1
ATOM 1297 N N . LEU A 1 199 ? -20.996 -16.138 -45.533 1.00 56.54 199 LEU A N 1
ATOM 1298 C CA . LEU A 1 199 ? -20.124 -16.168 -44.343 1.00 55.11 199 LEU A CA 1
ATOM 1299 C C . LEU A 1 199 ? -20.928 -15.797 -43.079 1.00 60.18 199 LEU A C 1
ATOM 1300 O O . LEU A 1 199 ? -21.837 -14.979 -43.158 1.00 59.60 199 LEU A O 1
ATOM 1305 N N . ILE A 1 200 ? -20.547 -16.332 -41.911 1.00 56.86 200 ILE A N 1
ATOM 1306 C CA . ILE A 1 200 ? -21.222 -16.004 -40.649 1.00 56.23 200 ILE A CA 1
ATOM 1307 C C . ILE A 1 200 ? -20.990 -14.539 -40.287 1.00 64.48 200 ILE A C 1
ATOM 1308 O O . ILE A 1 200 ? -19.953 -13.980 -40.630 1.00 65.92 200 ILE A O 1
ATOM 1313 N N . MET A 1 201 ? -21.975 -13.919 -39.637 1.00 63.82 201 MET A N 1
ATOM 1314 C CA . MET A 1 201 ? -21.968 -12.511 -39.254 1.00 65.57 201 MET A CA 1
ATOM 1315 C C . MET A 1 201 ? -20.719 -12.036 -38.483 1.00 67.54 201 MET A C 1
ATOM 1316 O O . MET A 1 201 ? -20.202 -10.994 -38.895 1.00 67.05 201 MET A O 1
ATOM 1321 N N . PRO A 1 202 ? -20.175 -12.732 -37.428 1.00 61.91 202 PRO A N 1
ATOM 1322 C CA . PRO A 1 202 ? -18.951 -12.211 -36.766 1.00 61.14 202 PRO A CA 1
ATOM 1323 C C . PRO A 1 202 ? -17.773 -12.029 -37.718 1.00 63.81 202 PRO A C 1
ATOM 1324 O O . PRO A 1 202 ? -16.931 -11.153 -37.476 1.00 64.89 202 PRO A O 1
ATOM 1328 N N . GLN A 1 203 ? -17.721 -12.853 -38.802 1.00 56.71 203 GLN A N 1
ATOM 1329 C CA . GLN A 1 203 ? -16.677 -12.793 -39.822 1.00 54.85 203 GLN A CA 1
ATOM 1330 C C . GLN A 1 203 ? -16.863 -11.570 -40.713 1.00 59.85 203 GLN A C 1
ATOM 1331 O O . GLN A 1 203 ? -15.917 -10.799 -40.864 1.00 60.64 203 GLN A O 1
ATOM 1337 N N . VAL A 1 204 ? -18.083 -11.356 -41.252 1.00 55.15 204 VAL A N 1
ATOM 1338 C CA . VAL A 1 204 ? -18.432 -10.201 -42.094 1.00 55.14 204 VAL A CA 1
ATOM 1339 C C . VAL A 1 204 ? -18.200 -8.882 -41.323 1.00 61.74 204 VAL A C 1
ATOM 1340 O O . VAL A 1 204 ? -17.591 -7.949 -41.865 1.00 62.78 204 VAL A O 1
ATOM 1344 N N . HIS A 1 205 ? -18.635 -8.843 -40.047 1.00 58.54 205 HIS A N 1
ATOM 1345 C CA . HIS A 1 205 ? -18.475 -7.693 -39.154 1.00 58.83 205 HIS A CA 1
ATOM 1346 C C . HIS A 1 205 ? -16.980 -7.324 -38.944 1.00 59.61 205 HIS A C 1
ATOM 1347 O O . HIS A 1 205 ? -16.605 -6.163 -39.106 1.00 57.90 205 HIS A O 1
ATOM 1354 N N . ALA A 1 206 ? -16.143 -8.324 -38.606 1.00 54.63 206 ALA A N 1
ATOM 1355 C CA . ALA A 1 206 ? -14.711 -8.172 -38.414 1.00 53.34 206 ALA A CA 1
ATOM 1356 C C . ALA A 1 206 ? -14.019 -7.649 -39.692 1.00 57.26 206 ALA A C 1
ATOM 1357 O O . ALA A 1 206 ? -13.142 -6.795 -39.581 1.00 58.17 206 ALA A O 1
ATOM 1359 N N . ILE A 1 207 ? -14.445 -8.106 -40.901 1.00 52.61 207 ILE A N 1
ATOM 1360 C CA . ILE A 1 207 ? -13.893 -7.639 -42.196 1.00 51.59 207 ILE A CA 1
ATOM 1361 C C . ILE A 1 207 ? -14.325 -6.187 -42.429 1.00 56.27 207 ILE A C 1
ATOM 1362 O O . ILE A 1 207 ? -13.494 -5.357 -42.800 1.00 55.74 207 ILE A O 1
ATOM 1367 N N . ARG A 1 208 ? -15.627 -5.895 -42.238 1.00 52.84 208 ARG A N 1
ATOM 1368 C CA . ARG A 1 208 ? -16.172 -4.556 -42.417 1.00 52.69 208 ARG A CA 1
ATOM 1369 C C . ARG A 1 208 ? -15.455 -3.524 -41.545 1.00 59.03 208 ARG A C 1
ATOM 1370 O O . ARG A 1 208 ? -15.023 -2.498 -42.069 1.00 60.01 208 ARG A O 1
ATOM 1378 N N . GLU A 1 209 ? -15.293 -3.808 -40.241 1.00 56.42 209 GLU A N 1
ATOM 1379 C CA . GLU A 1 209 ? -14.606 -2.919 -39.297 1.00 55.99 209 GLU A CA 1
ATOM 1380 C C . GLU A 1 209 ? -13.135 -2.697 -39.649 1.00 59.94 209 GLU A C 1
ATOM 1381 O O . GLU A 1 209 ? -12.627 -1.595 -39.454 1.00 60.18 209 GLU A O 1
ATOM 1387 N N . GLY A 1 210 ? -12.488 -3.722 -40.202 1.00 56.39 210 GLY A N 1
ATOM 1388 C CA . GLY A 1 210 ? -11.106 -3.657 -40.664 1.00 56.04 210 GLY A CA 1
ATOM 1389 C C . GLY A 1 210 ? -10.994 -2.709 -41.842 1.00 60.82 210 GLY A C 1
ATOM 1390 O O . GLY A 1 210 ? -10.094 -1.871 -41.880 1.00 61.77 210 GLY A O 1
ATOM 1391 N N . LEU A 1 211 ? -11.941 -2.805 -42.796 1.00 56.12 211 LEU A N 1
ATOM 1392 C CA . LEU A 1 211 ? -11.991 -1.939 -43.976 1.00 54.68 211 LEU A CA 1
ATOM 1393 C C . LEU A 1 211 ? -12.378 -0.515 -43.569 1.00 61.17 211 LEU A C 1
ATOM 1394 O O . LEU A 1 211 ? -11.896 0.443 -44.174 1.00 61.12 211 LEU A O 1
ATOM 1399 N N . ASP A 1 212 ? -13.217 -0.375 -42.517 1.00 58.47 212 ASP A N 1
ATOM 1400 C CA . ASP A 1 212 ? -13.631 0.925 -41.967 1.00 58.23 212 ASP A CA 1
ATOM 1401 C C . ASP A 1 212 ? -12.395 1.732 -41.511 1.00 63.46 212 ASP A C 1
ATOM 1402 O O . ASP A 1 212 ? -12.325 2.928 -41.792 1.00 64.17 212 ASP A O 1
ATOM 1407 N N . ARG A 1 213 ? -11.402 1.049 -40.876 1.00 59.20 213 ARG A N 1
ATOM 1408 C CA . ARG A 1 213 ? -10.120 1.606 -40.418 1.00 58.92 213 ARG A CA 1
ATOM 1409 C C . ARG A 1 213 ? -9.027 1.607 -41.524 1.00 63.98 213 ARG A C 1
ATOM 1410 O O . ARG A 1 213 ? -7.862 1.866 -41.217 1.00 64.95 213 ARG A O 1
ATOM 1418 N N . GLU A 1 214 ? -9.394 1.320 -42.792 1.00 59.54 214 GLU A N 1
ATOM 1419 C CA . GLU A 1 214 ? -8.481 1.252 -43.940 1.00 59.84 214 GLU A CA 1
ATOM 1420 C C . GLU A 1 214 ? -7.264 0.335 -43.674 1.00 62.32 214 GLU A C 1
ATOM 1421 O O . GLU A 1 214 ? -6.120 0.629 -44.058 1.00 62.06 214 GLU A O 1
ATOM 1427 N N . ALA A 1 215 ? -7.560 -0.819 -43.051 1.00 57.41 215 ALA A N 1
ATOM 1428 C CA . ALA A 1 215 ? -6.590 -1.865 -42.768 1.00 56.50 215 ALA A CA 1
ATOM 1429 C C . ALA A 1 215 ? -6.539 -2.842 -43.966 1.00 59.42 215 ALA A C 1
ATOM 1430 O O . ALA A 1 215 ? -7.379 -2.756 -44.866 1.00 59.72 215 ALA A O 1
ATOM 1432 N N . LEU A 1 216 ? -5.532 -3.722 -44.008 1.00 53.91 216 LEU A N 1
ATOM 1433 C CA . LEU A 1 216 ? -5.433 -4.753 -45.039 1.00 53.32 216 LEU A CA 1
ATOM 1434 C C . LEU A 1 216 ? -6.013 -5.993 -44.356 1.00 56.48 216 LEU A C 1
ATOM 1435 O O . LEU A 1 216 ? -5.429 -6.476 -43.375 1.00 55.63 216 LEU A O 1
ATOM 1440 N N . VAL A 1 217 ? -7.192 -6.469 -44.813 1.00 52.41 217 VAL A N 1
ATOM 1441 C CA . VAL A 1 217 ? -7.826 -7.634 -44.173 1.00 51.00 217 VAL A CA 1
ATOM 1442 C C . VAL A 1 217 ? -7.473 -8.931 -44.912 1.00 53.49 217 VAL A C 1
ATOM 1443 O O . VAL A 1 217 ? -7.861 -9.102 -46.054 1.00 53.21 217 VAL A O 1
ATOM 1447 N N . LEU A 1 218 ? -6.745 -9.842 -44.259 1.00 49.13 218 LEU A N 1
ATOM 1448 C CA . LEU A 1 218 ? -6.391 -11.129 -44.859 1.00 48.01 218 LEU A CA 1
ATOM 1449 C C . LEU A 1 218 ? -7.235 -12.205 -44.215 1.00 52.71 218 LEU A C 1
ATOM 1450 O O . LEU A 1 218 ? -7.093 -12.466 -43.026 1.00 52.94 218 LEU A O 1
ATOM 1455 N N . VAL A 1 219 ? -8.193 -12.751 -44.973 1.00 50.37 219 VAL A N 1
ATOM 1456 C CA . VAL A 1 219 ? -9.092 -13.818 -44.514 1.00 49.79 219 VAL A CA 1
ATOM 1457 C C . VAL A 1 219 ? -8.473 -15.140 -44.961 1.00 53.03 219 VAL A C 1
ATOM 1458 O O . VAL A 1 219 ? -8.131 -15.314 -46.132 1.00 50.19 219 VAL A O 1
ATOM 1462 N N . VAL A 1 220 ? -8.293 -16.057 -44.014 1.00 52.65 220 VAL A N 1
ATOM 1463 C CA . VAL A 1 220 ? -7.605 -17.307 -44.295 1.00 53.33 220 VAL A CA 1
ATOM 1464 C C . VAL A 1 220 ? -8.129 -18.475 -43.458 1.00 55.60 220 VAL A C 1
ATOM 1465 O O . VAL A 1 220 ? -8.445 -18.276 -42.292 1.00 54.03 220 VAL A O 1
ATOM 1469 N N . LYS A 1 221 ? -8.199 -19.688 -44.031 1.00 52.44 221 LYS A N 1
ATOM 1470 C CA . LYS A 1 221 ? -8.608 -20.879 -43.275 1.00 52.52 221 LYS A CA 1
ATOM 1471 C C . LYS A 1 221 ? -7.427 -21.302 -42.400 1.00 60.24 221 LYS A C 1
ATOM 1472 O O . LYS A 1 221 ? -6.292 -20.979 -42.744 1.00 59.48 221 LYS A O 1
ATOM 1478 N N . GLU A 1 222 ? -7.670 -21.991 -41.266 1.00 59.22 222 GLU A N 1
ATOM 1479 C CA . GLU A 1 222 ? -6.613 -22.408 -40.334 1.00 59.85 222 GLU A CA 1
ATOM 1480 C C . GLU A 1 222 ? -5.432 -23.163 -41.010 1.00 65.08 222 GLU A C 1
ATOM 1481 O O . GLU A 1 222 ? -4.292 -23.026 -40.543 1.00 67.68 222 GLU A O 1
ATOM 1487 N N . ARG A 1 223 ? -5.693 -23.909 -42.116 1.00 58.77 223 ARG A N 1
ATOM 1488 C CA . ARG A 1 223 ? -4.669 -24.667 -42.855 1.00 57.98 223 ARG A CA 1
ATOM 1489 C C . ARG A 1 223 ? -3.660 -23.791 -43.615 1.00 60.05 223 ARG A C 1
ATOM 1490 O O . ARG A 1 223 ? -2.578 -24.271 -43.953 1.00 60.47 223 ARG A O 1
ATOM 1498 N N . GLU A 1 224 ? -4.020 -22.521 -43.891 1.00 54.61 224 GLU A N 1
ATOM 1499 C CA . GLU A 1 224 ? -3.201 -21.565 -44.637 1.00 52.90 224 GLU A CA 1
ATOM 1500 C C . GLU A 1 224 ? -2.503 -20.515 -43.764 1.00 55.59 224 GLU A C 1
ATOM 1501 O O . GLU A 1 224 ? -1.691 -19.767 -44.290 1.00 54.69 224 GLU A O 1
ATOM 1507 N N . LEU A 1 225 ? -2.776 -20.478 -42.451 1.00 53.21 225 LEU A N 1
ATOM 1508 C CA . LEU A 1 225 ? -2.179 -19.505 -41.528 1.00 53.41 225 LEU A CA 1
ATOM 1509 C C . LEU A 1 225 ? -0.651 -19.560 -41.457 1.00 57.39 225 LEU A C 1
ATOM 1510 O O . LEU A 1 225 ? -0.014 -18.512 -41.565 1.00 56.60 225 LEU A O 1
ATOM 1515 N N . ARG A 1 226 ? -0.073 -20.759 -41.266 1.00 54.81 226 ARG A N 1
ATOM 1516 C CA . ARG A 1 226 ? 1.383 -20.947 -41.210 1.00 55.70 226 ARG A CA 1
ATOM 1517 C C . ARG A 1 226 ? 2.027 -20.413 -42.499 1.00 58.64 226 ARG A C 1
ATOM 1518 O O . ARG A 1 226 ? 2.986 -19.652 -42.429 1.00 57.90 226 ARG A O 1
ATOM 1526 N N . TYR A 1 227 ? 1.451 -20.755 -43.659 1.00 55.53 227 TYR A N 1
ATOM 1527 C CA . TYR A 1 227 ? 1.902 -20.325 -44.987 1.00 55.63 227 TYR A CA 1
ATOM 1528 C C . TYR A 1 227 ? 1.783 -18.818 -45.171 1.00 60.27 227 TYR A C 1
ATOM 1529 O O . TYR A 1 227 ? 2.702 -18.205 -45.714 1.00 61.47 227 TYR A O 1
ATOM 1538 N N . ALA A 1 228 ? 0.663 -18.223 -44.718 1.00 55.70 228 ALA A N 1
ATOM 1539 C CA . ALA A 1 228 ? 0.404 -16.781 -44.773 1.00 54.90 228 ALA A CA 1
ATOM 1540 C C . ALA A 1 228 ? 1.456 -16.038 -43.941 1.00 59.11 228 ALA A C 1
ATOM 1541 O O . ALA A 1 228 ? 2.221 -15.289 -44.524 1.00 58.51 228 ALA A O 1
ATOM 1543 N N . ILE A 1 229 ? 1.566 -16.322 -42.620 1.00 56.12 229 ILE A N 1
ATOM 1544 C CA . ILE A 1 229 ? 2.537 -15.721 -41.690 1.00 56.59 229 ILE A CA 1
ATOM 1545 C C . ILE A 1 229 ? 3.969 -15.718 -42.269 1.00 64.34 229 ILE A C 1
ATOM 1546 O O . ILE A 1 229 ? 4.630 -14.679 -42.263 1.00 65.09 229 ILE A O 1
ATOM 1551 N N . GLU A 1 230 ? 4.423 -16.876 -42.776 1.00 62.67 230 GLU A N 1
ATOM 1552 C CA . GLU A 1 230 ? 5.760 -17.099 -43.316 1.00 63.84 230 GLU A CA 1
ATOM 1553 C C . GLU A 1 230 ? 6.065 -16.419 -44.651 1.00 68.09 230 GLU A C 1
ATOM 1554 O O . GLU A 1 230 ? 7.239 -16.148 -44.919 1.00 68.43 230 GLU A O 1
ATOM 1560 N N . ASN A 1 231 ? 5.033 -16.145 -45.483 1.00 63.65 231 ASN A N 1
ATOM 1561 C CA . ASN A 1 231 ? 5.221 -15.584 -46.825 1.00 62.30 231 ASN A CA 1
ATOM 1562 C C . ASN A 1 231 ? 4.620 -14.217 -47.093 1.00 67.62 231 ASN A C 1
ATOM 1563 O O . ASN A 1 231 ? 4.965 -13.616 -48.103 1.00 68.40 231 ASN A O 1
ATOM 1568 N N . ILE A 1 232 ? 3.739 -13.720 -46.225 1.00 65.28 232 ILE A N 1
ATOM 1569 C CA . ILE A 1 232 ? 3.012 -12.471 -46.429 1.00 65.16 232 ILE A CA 1
ATOM 1570 C C . ILE A 1 232 ? 3.912 -11.213 -46.413 1.00 68.83 232 ILE A C 1
ATOM 1571 O O . ILE A 1 232 ? 3.473 -10.184 -46.919 1.00 70.15 232 ILE A O 1
ATOM 1576 N N . GLY A 1 233 ? 5.125 -11.287 -45.860 1.00 62.63 233 GLY A N 1
ATOM 1577 C CA . GLY A 1 233 ? 6.052 -10.159 -45.881 1.00 61.70 233 GLY A CA 1
ATOM 1578 C C . GLY A 1 233 ? 5.669 -8.855 -45.194 1.00 64.19 233 GLY A C 1
ATOM 1579 O O . GLY A 1 233 ? 6.392 -7.866 -45.340 1.00 63.43 233 GLY A O 1
ATOM 1580 N N . ILE A 1 234 ? 4.524 -8.824 -44.470 1.00 59.80 234 ILE A N 1
ATOM 1581 C CA . ILE A 1 234 ? 4.052 -7.686 -43.668 1.00 59.31 234 ILE A CA 1
ATOM 1582 C C . ILE A 1 234 ? 3.742 -8.268 -42.292 1.00 63.63 234 ILE A C 1
ATOM 1583 O O . ILE A 1 234 ? 3.117 -9.325 -42.207 1.00 64.37 234 ILE A O 1
ATOM 1588 N N . LYS A 1 235 ? 4.188 -7.601 -41.222 1.00 58.82 235 LYS A N 1
ATOM 1589 C CA . LYS A 1 235 ? 3.927 -8.081 -39.872 1.00 57.30 235 LYS A CA 1
ATOM 1590 C C . LYS A 1 235 ? 2.467 -7.797 -39.472 1.00 58.09 235 LYS A C 1
ATOM 1591 O O . LYS A 1 235 ? 2.035 -6.636 -39.483 1.00 56.48 235 LYS A O 1
ATOM 1597 N N . PRO A 1 236 ? 1.676 -8.851 -39.153 1.00 53.19 236 PRO A N 1
ATOM 1598 C CA . PRO A 1 236 ? 0.283 -8.618 -38.738 1.00 52.30 236 PRO A CA 1
ATOM 1599 C C . PRO A 1 236 ? 0.211 -7.770 -37.485 1.00 57.01 236 PRO A C 1
ATOM 1600 O O . PRO A 1 236 ? 0.992 -7.987 -36.572 1.00 58.04 236 PRO A O 1
ATOM 1604 N N . ARG A 1 237 ? -0.707 -6.805 -37.443 1.00 53.40 237 ARG A N 1
ATOM 1605 C CA . ARG A 1 237 ? -0.951 -5.990 -36.257 1.00 52.83 237 ARG A CA 1
ATOM 1606 C C . ARG A 1 237 ? -1.738 -6.862 -35.256 1.00 55.04 237 ARG A C 1
ATOM 1607 O O . ARG A 1 237 ? -1.440 -6.850 -34.060 1.00 55.90 237 ARG A O 1
ATOM 1615 N N . LEU A 1 238 ? -2.709 -7.641 -35.770 1.00 49.24 238 LEU A N 1
ATOM 1616 C CA . LEU A 1 238 ? -3.592 -8.499 -34.989 1.00 47.86 238 LEU A CA 1
ATOM 1617 C C . LEU A 1 238 ? -3.996 -9.713 -35.786 1.00 49.79 238 LEU A C 1
ATOM 1618 O O . LEU A 1 238 ? -4.230 -9.613 -36.987 1.00 48.94 238 LEU A O 1
ATOM 1623 N N . VAL A 1 239 ? -4.128 -10.854 -35.102 1.00 46.73 239 VAL A N 1
ATOM 1624 C CA . VAL A 1 239 ? -4.636 -12.099 -35.674 1.00 47.03 239 VAL A CA 1
ATOM 1625 C C . VAL A 1 239 ? -5.918 -12.447 -34.870 1.00 53.25 239 VAL A C 1
ATOM 1626 O O . VAL A 1 239 ? -5.864 -12.534 -33.644 1.00 51.83 239 VAL A O 1
ATOM 1630 N N . VAL A 1 240 ? -7.073 -12.550 -35.546 1.00 52.08 240 VAL A N 1
ATOM 1631 C CA . VAL A 1 240 ? -8.333 -12.898 -34.884 1.00 53.14 240 VAL A CA 1
ATOM 1632 C C . VAL A 1 240 ? -8.709 -14.284 -35.347 1.00 61.87 240 VAL A C 1
ATOM 1633 O O . VAL A 1 240 ? -8.805 -14.520 -36.548 1.00 62.85 240 VAL A O 1
ATOM 1637 N N . THR A 1 241 ? -8.879 -15.211 -34.417 1.00 60.48 241 THR A N 1
ATOM 1638 C CA . THR A 1 241 ? -9.210 -16.586 -34.777 1.00 61.69 241 THR A CA 1
ATOM 1639 C C . THR A 1 241 ? -10.552 -17.037 -34.195 1.00 69.61 241 THR A C 1
ATOM 1640 O O . THR A 1 241 ? -11.053 -16.446 -33.248 1.00 67.19 241 THR A O 1
ATOM 1644 N N . ASP A 1 242 ? -11.116 -18.104 -34.758 1.00 71.58 242 ASP A N 1
ATOM 1645 C CA . ASP A 1 242 ? -12.332 -18.716 -34.245 1.00 73.65 242 ASP A CA 1
ATOM 1646 C C . ASP A 1 242 ? -11.910 -19.464 -32.973 1.00 81.01 242 ASP A C 1
ATOM 1647 O O . ASP A 1 242 ? -10.784 -19.979 -32.919 1.00 80.49 242 ASP A O 1
ATOM 1652 N N . SER A 1 243 ? -12.782 -19.511 -31.946 1.00 80.32 243 SER A N 1
ATOM 1653 C CA . SER A 1 243 ? -12.440 -20.216 -30.701 1.00 81.35 243 SER A CA 1
ATOM 1654 C C . SER A 1 243 ? -12.208 -21.739 -30.888 1.00 86.61 243 SER A C 1
ATOM 1655 O O . SER A 1 243 ? -11.566 -22.356 -30.037 1.00 87.18 243 SER A O 1
ATOM 1658 N N . GLN A 1 244 ? -12.686 -22.329 -32.002 1.00 82.77 244 GLN A N 1
ATOM 1659 C CA . GLN A 1 244 ? -12.501 -23.758 -32.255 1.00 82.43 244 GLN A CA 1
ATOM 1660 C C . GLN A 1 244 ? -11.206 -24.071 -33.021 1.00 87.81 244 GLN A C 1
ATOM 1661 O O . GLN A 1 244 ? -10.842 -25.241 -33.139 1.00 88.37 244 GLN A O 1
ATOM 1667 N N . SER A 1 245 ? -10.505 -23.041 -33.516 1.00 84.58 245 SER A N 1
ATOM 1668 C CA . SER A 1 245 ? -9.231 -23.218 -34.211 1.00 84.70 245 SER A CA 1
ATOM 1669 C C . SER A 1 245 ? -8.064 -22.565 -33.439 1.00 89.12 245 SER A C 1
ATOM 1670 O O . SER A 1 245 ? -6.917 -22.664 -33.874 1.00 88.56 245 SER A O 1
ATOM 1673 N N . VAL A 1 246 ? -8.357 -21.981 -32.248 1.00 85.95 246 VAL A N 1
ATOM 1674 C CA . VAL A 1 246 ? -7.402 -21.265 -31.398 1.00 85.51 246 VAL A CA 1
ATOM 1675 C C . VAL A 1 246 ? -6.233 -22.158 -30.899 1.00 90.53 246 VAL A C 1
ATOM 1676 O O . VAL A 1 246 ? -5.095 -21.752 -31.102 1.00 89.88 246 VAL A O 1
ATOM 1680 N N . MET A 1 247 ? -6.487 -23.348 -30.295 1.00 88.45 247 MET A N 1
ATOM 1681 C CA . MET A 1 247 ? -5.418 -24.225 -29.770 1.00 89.27 247 MET A CA 1
ATOM 1682 C C . MET A 1 247 ? -4.397 -24.637 -30.814 1.00 91.47 247 MET A C 1
ATOM 1683 O O . MET A 1 247 ? -3.224 -24.812 -30.480 1.00 91.70 247 MET A O 1
ATOM 1688 N N . LYS A 1 248 ? -4.846 -24.790 -32.074 1.00 86.00 248 LYS A N 1
ATOM 1689 C CA . LYS A 1 248 ? -3.996 -25.144 -33.203 1.00 84.65 248 LYS A CA 1
ATOM 1690 C C . LYS A 1 248 ? -3.159 -23.929 -33.618 1.00 86.35 248 LYS A C 1
ATOM 1691 O O . LYS A 1 248 ? -1.934 -24.040 -33.674 1.00 86.27 248 LYS A O 1
ATOM 1697 N N . VAL A 1 249 ? -3.823 -22.770 -33.876 1.00 80.99 249 VAL A N 1
ATOM 1698 C CA . VAL A 1 249 ? -3.218 -21.533 -34.384 1.00 79.48 249 VAL A CA 1
ATOM 1699 C C . VAL A 1 249 ? -2.266 -20.843 -33.383 1.00 83.20 249 VAL A C 1
ATOM 1700 O O . VAL A 1 249 ? -1.324 -20.206 -33.851 1.00 83.56 249 VAL A O 1
ATOM 1704 N N . VAL A 1 250 ? -2.465 -20.980 -32.042 1.00 79.14 250 VAL A N 1
ATOM 1705 C CA . VAL A 1 250 ? -1.571 -20.376 -31.021 1.00 78.18 250 VAL A CA 1
ATOM 1706 C C . VAL A 1 250 ? -0.117 -20.780 -31.292 1.00 80.17 250 VAL A C 1
ATOM 1707 O O . VAL A 1 250 ? 0.795 -19.960 -31.159 1.00 79.29 250 VAL A O 1
ATOM 1711 N N . SER A 1 251 ? 0.067 -22.033 -31.725 1.00 76.09 251 SER A N 1
ATOM 1712 C CA . SER A 1 251 ? 1.344 -22.617 -32.108 1.00 75.72 251 SER A CA 1
ATOM 1713 C C . SER A 1 251 ? 1.906 -21.927 -33.380 1.00 80.44 251 SER A C 1
ATOM 1714 O O . SER A 1 251 ? 3.079 -21.550 -33.401 1.00 81.06 251 SER A O 1
ATOM 1717 N N . ASP A 1 252 ? 1.056 -21.737 -34.411 1.00 75.91 252 ASP A N 1
ATOM 1718 C CA . ASP A 1 252 ? 1.406 -21.131 -35.702 1.00 74.71 252 ASP A CA 1
ATOM 1719 C C . ASP A 1 252 ? 1.772 -19.638 -35.652 1.00 74.98 252 ASP A C 1
ATOM 1720 O O . ASP A 1 252 ? 2.530 -19.179 -36.509 1.00 74.90 252 ASP A O 1
ATOM 1725 N N . VAL A 1 253 ? 1.205 -18.883 -34.688 1.00 68.49 253 VAL A N 1
ATOM 1726 C CA . VAL A 1 253 ? 1.407 -17.436 -34.546 1.00 67.16 253 VAL A CA 1
ATOM 1727 C C . VAL A 1 253 ? 2.611 -17.130 -33.649 1.00 72.91 253 VAL A C 1
ATOM 1728 O O . VAL A 1 253 ? 2.585 -17.504 -32.467 1.00 73.82 253 VAL A O 1
ATOM 1732 N N . PRO A 1 254 ? 3.647 -16.410 -34.166 1.00 68.81 254 PRO A N 1
ATOM 1733 C CA . PRO A 1 254 ? 4.806 -16.058 -33.318 1.00 67.76 254 PRO A CA 1
ATOM 1734 C C . PRO A 1 254 ? 4.397 -15.221 -32.106 1.00 70.65 254 PRO A C 1
ATOM 1735 O O . PRO A 1 254 ? 3.460 -14.428 -32.189 1.00 69.68 254 PRO A O 1
ATOM 1739 N N . GLU A 1 255 ? 5.076 -15.439 -30.975 1.00 67.47 255 GLU A N 1
ATOM 1740 C CA . GLU A 1 255 ? 4.839 -14.807 -29.671 1.00 67.09 255 GLU A CA 1
ATOM 1741 C C . GLU A 1 255 ? 4.752 -13.268 -29.696 1.00 69.70 255 GLU A C 1
ATOM 1742 O O . GLU A 1 255 ? 4.032 -12.696 -28.880 1.00 69.47 255 GLU A O 1
ATOM 1748 N N . ASP A 1 256 ? 5.470 -12.612 -30.623 1.00 65.88 256 ASP A N 1
ATOM 1749 C CA . ASP A 1 256 ? 5.505 -11.154 -30.740 1.00 65.57 256 ASP A CA 1
ATOM 1750 C C . ASP A 1 256 ? 4.275 -10.559 -31.432 1.00 68.96 256 ASP A C 1
ATOM 1751 O O . ASP A 1 256 ? 4.095 -9.340 -31.383 1.00 69.84 256 ASP A O 1
ATOM 1756 N N . ILE A 1 257 ? 3.422 -11.403 -32.054 1.00 63.30 257 ILE A N 1
ATOM 1757 C CA . ILE A 1 257 ? 2.212 -10.965 -32.764 1.00 62.10 257 ILE A CA 1
ATOM 1758 C C . ILE A 1 257 ? 0.981 -11.126 -31.866 1.00 66.30 257 ILE A C 1
ATOM 1759 O O . ILE A 1 257 ? 0.795 -12.192 -31.262 1.00 65.21 257 ILE A O 1
ATOM 1764 N N . ASP A 1 258 ? 0.143 -10.059 -31.782 1.00 62.18 258 ASP A N 1
ATOM 1765 C CA . ASP A 1 258 ? -1.109 -10.051 -31.011 1.00 60.58 258 ASP A CA 1
ATOM 1766 C C . ASP A 1 258 ? -2.111 -11.009 -31.648 1.00 61.73 258 ASP A C 1
ATOM 1767 O O . ASP A 1 258 ? -2.321 -10.994 -32.860 1.00 61.21 258 ASP A O 1
ATOM 1772 N N . LEU A 1 259 ? -2.726 -11.832 -30.814 1.00 56.60 259 LEU A N 1
ATOM 1773 C CA . LEU A 1 259 ? -3.695 -12.840 -31.209 1.00 55.42 259 LEU A CA 1
ATOM 1774 C C . LEU A 1 259 ? -4.864 -12.832 -30.231 1.00 59.94 259 LEU A C 1
ATOM 1775 O O . LEU A 1 259 ? -4.651 -12.815 -29.018 1.00 59.46 259 LEU A O 1
ATOM 1780 N N . THR A 1 260 ? -6.094 -12.811 -30.769 1.00 56.66 260 THR A N 1
ATOM 1781 C CA . THR A 1 260 ? -7.349 -12.861 -30.006 1.00 55.60 260 THR A CA 1
ATOM 1782 C C . THR A 1 260 ? -8.335 -13.779 -30.725 1.00 57.73 260 THR A C 1
ATOM 1783 O O . THR A 1 260 ? -8.000 -14.314 -31.783 1.00 58.26 260 THR A O 1
ATOM 1787 N N . THR A 1 261 ? -9.522 -13.996 -30.140 1.00 52.74 261 THR A N 1
ATOM 1788 C CA . THR A 1 261 ? -10.594 -14.814 -30.729 1.00 51.66 261 THR A CA 1
ATOM 1789 C C . THR A 1 261 ? -11.855 -13.958 -30.919 1.00 54.81 261 THR A C 1
ATOM 1790 O O . THR A 1 261 ? -11.951 -12.884 -30.321 1.00 53.43 261 THR A O 1
ATOM 1794 N N . PHE A 1 262 ? -12.812 -14.420 -31.752 1.00 51.44 262 PHE A N 1
ATOM 1795 C CA . PHE A 1 262 ? -14.069 -13.700 -31.972 1.00 51.55 262 PHE A CA 1
ATOM 1796 C C . PHE A 1 262 ? -14.907 -13.708 -30.674 1.00 58.61 262 PHE A C 1
ATOM 1797 O O . PHE A 1 262 ? -15.586 -12.719 -30.372 1.00 58.86 262 PHE A O 1
ATOM 1805 N N . SER A 1 263 ? -14.803 -14.807 -29.890 1.00 55.89 263 SER A N 1
ATOM 1806 C CA . SER A 1 263 ? -15.467 -15.006 -28.590 1.00 56.01 263 SER A CA 1
ATOM 1807 C C . SER A 1 263 ? -15.018 -13.940 -27.599 1.00 61.28 263 SER A C 1
ATOM 1808 O O . SER A 1 263 ? -15.861 -13.360 -26.917 1.00 61.75 263 SER A O 1
ATOM 1811 N N . ILE A 1 264 ? -13.695 -13.668 -27.532 1.00 56.92 264 ILE A N 1
ATOM 1812 C CA . ILE A 1 264 ? -13.116 -12.651 -26.648 1.00 56.04 264 ILE A CA 1
ATOM 1813 C C . ILE A 1 264 ? -13.493 -11.247 -27.146 1.00 60.49 264 ILE A C 1
ATOM 1814 O O . ILE A 1 264 ? -13.728 -10.357 -26.325 1.00 59.80 264 ILE A O 1
ATOM 1819 N N . LEU A 1 265 ? -13.578 -11.061 -28.488 1.00 57.94 265 LEU A N 1
ATOM 1820 C CA . LEU A 1 265 ? -13.950 -9.781 -29.088 1.00 57.33 265 LEU A CA 1
ATOM 1821 C C . LEU A 1 265 ? -15.405 -9.448 -28.799 1.00 61.34 265 LEU A C 1
ATOM 1822 O O . LEU A 1 265 ? -15.706 -8.275 -28.563 1.00 61.12 265 LEU A O 1
ATOM 1827 N N . GLU A 1 266 ? -16.289 -10.486 -28.778 1.00 56.69 266 GLU A N 1
ATOM 1828 C CA . GLU A 1 266 ? -17.721 -10.386 -28.483 1.00 56.04 266 GLU A CA 1
ATOM 1829 C C . GLU A 1 266 ? -17.928 -10.066 -27.006 1.00 61.70 266 GLU A C 1
ATOM 1830 O O . GLU A 1 266 ? -18.807 -9.273 -26.668 1.00 61.93 266 GLU A O 1
ATOM 1836 N N . SER A 1 267 ? -17.124 -10.712 -26.131 1.00 59.05 267 SER A N 1
ATOM 1837 C CA . SER A 1 267 ? -17.098 -10.549 -24.671 1.00 58.05 267 SER A CA 1
ATOM 1838 C C . SER A 1 267 ? -16.881 -9.086 -24.306 1.00 62.21 267 SER A C 1
ATOM 1839 O O . SER A 1 267 ? -17.635 -8.554 -23.499 1.00 62.30 267 SER A O 1
ATOM 1842 N N . ARG A 1 268 ? -15.860 -8.436 -24.906 1.00 58.40 268 ARG A N 1
ATOM 1843 C CA . ARG A 1 268 ? -15.560 -7.031 -24.662 1.00 58.43 268 ARG A CA 1
ATOM 1844 C C . ARG A 1 268 ? -16.643 -6.143 -25.288 1.00 64.84 268 ARG A C 1
ATOM 1845 O O . ARG A 1 268 ? -17.086 -5.189 -24.648 1.00 64.73 268 ARG A O 1
ATOM 1853 N N . TYR A 1 269 ? -17.061 -6.476 -26.541 1.00 62.49 269 TYR A N 1
ATOM 1854 C CA . TYR A 1 269 ? -18.052 -5.773 -27.369 1.00 61.79 269 TYR A CA 1
ATOM 1855 C C . TYR A 1 269 ? -19.395 -5.557 -26.659 1.00 66.24 269 TYR A C 1
ATOM 1856 O O . TYR A 1 269 ? -19.866 -4.418 -26.621 1.00 67.23 269 TYR A O 1
ATOM 1865 N N . ARG A 1 270 ? -19.999 -6.613 -26.087 1.00 61.93 270 ARG A N 1
ATOM 1866 C CA . ARG A 1 270 ? -21.283 -6.428 -25.411 1.00 62.34 270 ARG A CA 1
ATOM 1867 C C . ARG A 1 270 ? -21.270 -6.628 -23.881 1.00 67.29 270 ARG A C 1
ATOM 1868 O O . ARG A 1 270 ? -22.226 -6.214 -23.224 1.00 68.98 270 ARG A O 1
ATOM 1876 N N . GLY A 1 271 ? -20.201 -7.195 -23.329 1.00 61.49 271 GLY A N 1
ATOM 1877 C CA . GLY A 1 271 ? -20.072 -7.394 -21.891 1.00 60.16 271 GLY A CA 1
ATOM 1878 C C . GLY A 1 271 ? -18.934 -6.596 -21.291 1.00 64.21 271 GLY A C 1
ATOM 1879 O O . GLY A 1 271 ? -18.531 -5.557 -21.823 1.00 62.60 271 GLY A O 1
ATOM 1880 N N . ASP A 1 272 ? -18.421 -7.082 -20.160 1.00 62.60 272 ASP A N 1
ATOM 1881 C CA . ASP A 1 272 ? -17.326 -6.483 -19.403 1.00 61.83 272 ASP A CA 1
ATOM 1882 C C . ASP A 1 272 ? -16.213 -7.521 -19.367 1.00 64.46 272 ASP A C 1
ATOM 1883 O O . ASP A 1 272 ? -16.245 -8.417 -18.520 1.00 65.94 272 ASP A O 1
ATOM 1888 N N . LEU A 1 273 ? -15.246 -7.428 -20.295 1.00 58.01 273 LEU A N 1
ATOM 1889 C CA . LEU A 1 273 ? -14.134 -8.372 -20.367 1.00 56.37 273 LEU A CA 1
ATOM 1890 C C . LEU A 1 273 ? -13.311 -8.404 -19.072 1.00 60.86 273 LEU A C 1
ATOM 1891 O O . LEU A 1 273 ? -12.996 -9.494 -18.598 1.00 61.61 273 LEU A O 1
ATOM 1896 N N . GLU A 1 274 ? -13.008 -7.238 -18.476 1.00 57.11 274 GLU A N 1
ATOM 1897 C CA . GLU A 1 274 ? -12.257 -7.191 -17.220 1.00 57.58 274 GLU A CA 1
ATOM 1898 C C . GLU A 1 274 ? -12.934 -7.972 -16.090 1.00 63.27 274 GLU A C 1
ATOM 1899 O O . GLU A 1 274 ? -12.239 -8.707 -15.377 1.00 64.36 274 GLU A O 1
ATOM 1905 N N . TYR A 1 275 ? -14.278 -7.849 -15.947 1.00 58.56 275 TYR A N 1
ATOM 1906 C CA . TYR A 1 275 ? -15.028 -8.562 -14.914 1.00 58.77 275 TYR A CA 1
ATOM 1907 C C . TYR A 1 275 ? -15.142 -10.045 -15.217 1.00 62.61 275 TYR A C 1
ATOM 1908 O O . TYR A 1 275 ? -15.071 -10.847 -14.284 1.00 63.64 275 TYR A O 1
ATOM 1917 N N . PHE A 1 276 ? -15.317 -10.409 -16.509 1.00 56.87 276 PHE A N 1
ATOM 1918 C CA . PHE A 1 276 ? -15.436 -11.793 -16.974 1.00 55.64 276 PHE A CA 1
ATOM 1919 C C . PHE A 1 276 ? -14.140 -12.543 -16.764 1.00 59.77 276 PHE A C 1
ATOM 1920 O O . PHE A 1 276 ? -14.173 -13.721 -16.406 1.00 58.73 276 PHE A O 1
ATOM 1928 N N . VAL A 1 277 ? -12.996 -11.859 -16.978 1.00 58.09 277 VAL A N 1
ATOM 1929 C CA . VAL A 1 277 ? -11.657 -12.424 -16.814 1.00 58.78 277 VAL A CA 1
ATOM 1930 C C . VAL A 1 277 ? -11.324 -12.590 -15.318 1.00 64.87 277 VAL A C 1
ATOM 1931 O O . VAL A 1 277 ? -10.792 -13.631 -14.923 1.00 65.41 277 VAL A O 1
ATOM 1935 N N . GLU A 1 278 ? -11.649 -11.579 -14.489 1.00 61.41 278 GLU A N 1
ATOM 1936 C CA . GLU A 1 278 ? -11.421 -11.645 -13.049 1.00 61.28 278 GLU A CA 1
ATOM 1937 C C . GLU A 1 278 ? -12.303 -12.741 -12.429 1.00 65.24 278 GLU A C 1
ATOM 1938 O O . GLU A 1 278 ? -11.822 -13.513 -11.600 1.00 65.14 278 GLU A O 1
ATOM 1944 N N . SER A 1 279 ? -13.579 -12.816 -12.848 1.00 60.92 279 SER A N 1
ATOM 1945 C CA . SER A 1 279 ? -14.546 -13.787 -12.345 1.00 60.36 279 SER A CA 1
ATOM 1946 C C . SER A 1 279 ? -14.286 -15.243 -12.734 1.00 64.65 279 SER A C 1
ATOM 1947 O O . SER A 1 279 ? -14.785 -16.123 -12.045 1.00 64.38 279 SER A O 1
ATOM 1950 N N . VAL A 1 280 ? -13.537 -15.511 -13.820 1.00 62.83 280 VAL A N 1
ATOM 1951 C CA . VAL A 1 280 ? -13.242 -16.890 -14.240 1.00 63.21 280 VAL A CA 1
ATOM 1952 C C . VAL A 1 280 ? -12.289 -17.585 -13.230 1.00 69.09 280 VAL A C 1
ATOM 1953 O O . VAL A 1 280 ? -12.340 -18.810 -13.107 1.00 69.18 280 VAL A O 1
ATOM 1957 N N . LYS A 1 281 ? -11.475 -16.806 -12.476 1.00 66.66 281 LYS A N 1
ATOM 1958 C CA . LYS A 1 281 ? -10.548 -17.328 -11.456 1.00 67.15 281 LYS A CA 1
ATOM 1959 C C . LYS A 1 281 ? -11.300 -18.101 -10.344 1.00 74.43 281 LYS A C 1
ATOM 1960 O O . LYS A 1 281 ? -10.706 -18.953 -9.684 1.00 75.80 281 LYS A O 1
ATOM 1966 N N . ALA A 1 282 ? -12.620 -17.838 -10.191 1.00 71.48 282 ALA A N 1
ATOM 1967 C CA . ALA A 1 282 ? -13.526 -18.480 -9.236 1.00 71.36 282 ALA A CA 1
ATOM 1968 C C . ALA A 1 282 ? -13.666 -19.983 -9.487 1.00 77.59 282 ALA A C 1
ATOM 1969 O O . ALA A 1 282 ? -13.983 -20.720 -8.557 1.00 79.05 282 ALA A O 1
ATOM 1971 N N . VAL A 1 283 ? -13.418 -20.434 -10.731 1.00 74.60 283 VAL A N 1
ATOM 1972 C CA . VAL A 1 283 ? -13.466 -21.840 -11.151 1.00 74.86 283 VAL A CA 1
ATOM 1973 C C . VAL A 1 283 ? -12.555 -22.693 -10.254 1.00 81.03 283 VAL A C 1
ATOM 1974 O O . VAL A 1 283 ? -12.960 -23.767 -9.813 1.00 80.94 283 VAL A O 1
ATOM 1978 N N . GLU A 1 284 ? -11.359 -22.172 -9.935 1.00 79.10 284 GLU A N 1
ATOM 1979 C CA . GLU A 1 284 ? -10.353 -22.815 -9.082 1.00 79.56 284 GLU A CA 1
ATOM 1980 C C . GLU A 1 284 ? -10.851 -23.078 -7.659 1.00 84.80 284 GLU A C 1
ATOM 1981 O O . GLU A 1 284 ? -10.502 -24.101 -7.066 1.00 85.02 284 GLU A O 1
ATOM 1987 N N . ASN A 1 285 ? -11.662 -22.158 -7.116 1.00 81.40 285 ASN A N 1
ATOM 1988 C CA . ASN A 1 285 ? -12.203 -22.234 -5.756 1.00 80.83 285 ASN A CA 1
ATOM 1989 C C . ASN A 1 285 ? -13.551 -22.989 -5.655 1.00 86.33 285 ASN A C 1
ATOM 1990 O O . ASN A 1 285 ? -14.166 -22.981 -4.589 1.00 86.49 285 ASN A O 1
ATOM 1995 N N . LEU A 1 286 ? -13.997 -23.655 -6.739 1.00 83.81 286 LEU A N 1
ATOM 1996 C CA . LEU A 1 286 ? -15.269 -24.382 -6.740 1.00 84.44 286 LEU A CA 1
ATOM 1997 C C . LEU A 1 286 ? -15.228 -25.700 -5.944 1.00 89.39 286 LEU A C 1
ATOM 1998 O O . LEU A 1 286 ? -14.435 -26.592 -6.245 1.00 88.54 286 LEU A O 1
ATOM 2003 N N . LYS A 1 287 ? -16.107 -25.788 -4.924 1.00 87.28 287 LYS A N 1
ATOM 2004 C CA . LYS A 1 287 ? -16.307 -26.909 -3.989 1.00 87.75 287 LYS A CA 1
ATOM 2005 C C . LYS A 1 287 ? -17.443 -27.824 -4.513 1.00 93.99 287 LYS A C 1
ATOM 2006 O O . LYS A 1 287 ? -18.134 -27.451 -5.463 1.00 93.67 287 LYS A O 1
ATOM 2012 N N . ASP A 1 288 ? -17.620 -29.018 -3.902 1.00 92.17 288 ASP A N 1
ATOM 2013 C CA . ASP A 1 288 ? -18.646 -30.007 -4.255 1.00 92.51 288 ASP A CA 1
ATOM 2014 C C . ASP A 1 288 ? -20.084 -29.441 -4.264 1.00 95.19 288 ASP A C 1
ATOM 2015 O O . ASP A 1 288 ? -20.748 -29.511 -5.295 1.00 95.18 288 ASP A O 1
ATOM 2020 N N . GLY A 1 289 ? -20.526 -28.851 -3.155 1.00 89.67 289 GLY A N 1
ATOM 2021 C CA . GLY A 1 289 ? -21.871 -28.288 -3.053 1.00 88.31 289 GLY A CA 1
ATOM 2022 C C . GLY A 1 289 ? -22.177 -27.048 -3.880 1.00 87.96 289 GLY A C 1
ATOM 2023 O O . GLY A 1 289 ? -23.343 -26.805 -4.203 1.00 86.26 289 GLY A O 1
ATOM 2024 N N . ASP A 1 290 ? -21.131 -26.259 -4.231 1.00 82.98 290 ASP A N 1
ATOM 2025 C CA . ASP A 1 290 ? -21.176 -24.972 -4.944 1.00 81.76 290 ASP A CA 1
ATOM 2026 C C . ASP A 1 290 ? -22.144 -24.918 -6.138 1.00 84.73 290 ASP A C 1
ATOM 2027 O O . ASP A 1 290 ? -22.190 -25.842 -6.956 1.00 83.45 290 ASP A O 1
ATOM 2032 N N . THR A 1 291 ? -22.931 -23.819 -6.203 1.00 80.28 291 THR A N 1
ATOM 2033 C CA . THR A 1 291 ? -23.933 -23.556 -7.237 1.00 78.91 291 THR A CA 1
ATOM 2034 C C . THR A 1 291 ? -23.335 -22.711 -8.359 1.00 79.35 291 THR A C 1
ATOM 2035 O O . THR A 1 291 ? -22.720 -21.669 -8.105 1.00 78.23 291 THR A O 1
ATOM 2039 N N . VAL A 1 292 ? -23.522 -23.175 -9.604 1.00 73.25 292 VAL A N 1
ATOM 2040 C CA . VAL A 1 292 ? -23.064 -22.506 -10.818 1.00 71.81 292 VAL A CA 1
ATOM 2041 C C . VAL A 1 292 ? -24.293 -22.318 -11.715 1.00 73.64 292 VAL A C 1
ATOM 2042 O O . VAL A 1 292 ? -24.997 -23.291 -12.002 1.00 72.64 292 VAL A O 1
ATOM 2046 N N . ILE A 1 293 ? -24.571 -21.068 -12.125 1.00 69.21 293 ILE A N 1
ATOM 2047 C CA . ILE A 1 293 ? -25.733 -20.783 -12.959 1.00 68.64 293 ILE A CA 1
ATOM 2048 C C . ILE A 1 293 ? -25.344 -20.455 -14.399 1.00 71.90 293 ILE A C 1
ATOM 2049 O O . ILE A 1 293 ? -24.663 -19.459 -14.648 1.00 71.29 293 ILE A O 1
ATOM 2054 N N . ILE A 1 294 ? -25.799 -21.303 -15.340 1.00 68.97 294 ILE A N 1
ATOM 2055 C CA . ILE A 1 294 ? -25.624 -21.119 -16.779 1.00 69.29 294 ILE A CA 1
ATOM 2056 C C . ILE A 1 294 ? -26.744 -20.150 -17.184 1.00 72.71 294 ILE A C 1
ATOM 2057 O O . ILE A 1 294 ? -27.914 -20.524 -17.143 1.00 72.34 294 ILE A O 1
ATOM 2062 N N . MET A 1 295 ? -26.385 -18.893 -17.499 1.00 68.94 295 MET A N 1
ATOM 2063 C CA . MET A 1 295 ? -27.343 -17.830 -17.798 1.00 68.16 295 MET A CA 1
ATOM 2064 C C . MET A 1 295 ? -27.424 -17.477 -19.290 1.00 73.45 295 MET A C 1
ATOM 2065 O O . MET A 1 295 ? -26.410 -17.191 -19.938 1.00 72.74 295 MET A O 1
ATOM 2070 N N . GLU A 1 296 ? -28.658 -17.476 -19.820 1.00 70.48 296 GLU A N 1
ATOM 2071 C CA . GLU A 1 296 ? -28.910 -17.195 -21.238 1.00 70.05 296 GLU A CA 1
ATOM 2072 C C . GLU A 1 296 ? -29.684 -15.895 -21.434 1.00 74.05 296 GLU A C 1
ATOM 2073 O O . GLU A 1 296 ? -30.521 -15.535 -20.599 1.00 73.47 296 GLU A O 1
ATOM 2079 N N . GLY A 1 297 ? -29.340 -15.179 -22.500 1.00 70.53 297 GLY A N 1
ATOM 2080 C CA . GLY A 1 297 ? -29.934 -13.889 -22.825 1.00 70.48 297 GLY A CA 1
ATOM 2081 C C . GLY A 1 297 ? -31.100 -13.924 -23.787 1.00 75.09 297 GLY A C 1
ATOM 2082 O O . GLY A 1 297 ? -31.444 -12.893 -24.374 1.00 74.14 297 GLY A O 1
ATOM 2083 N N . CYS A 1 298 ? -31.723 -15.115 -23.938 1.00 73.53 298 CYS A N 1
ATOM 2084 C CA . CYS A 1 298 ? -32.883 -15.384 -24.796 1.00 73.87 298 CYS A CA 1
ATOM 2085 C C . CYS A 1 298 ? -33.592 -16.703 -24.428 1.00 79.62 298 CYS A C 1
ATOM 2086 O O . CYS A 1 298 ? -32.956 -17.671 -23.991 1.00 79.18 298 CYS A O 1
ATOM 2089 N N . THR A 1 299 ? -34.912 -16.736 -24.651 1.00 77.56 299 THR A N 1
ATOM 2090 C CA . THR A 1 299 ? -35.766 -17.885 -24.349 1.00 77.68 299 THR A CA 1
ATOM 2091 C C . THR A 1 299 ? -35.885 -18.836 -25.560 1.00 83.64 299 THR A C 1
ATOM 2092 O O . THR A 1 299 ? -36.630 -19.818 -25.487 1.00 84.19 299 THR A O 1
ATOM 2096 N N . HIS A 1 300 ? -35.137 -18.555 -26.655 1.00 80.32 300 HIS A N 1
ATOM 2097 C CA . HIS A 1 300 ? -35.174 -19.349 -27.882 1.00 80.35 300 HIS A CA 1
ATOM 2098 C C . HIS A 1 300 ? -33.792 -19.820 -28.365 1.00 84.39 300 HIS A C 1
ATOM 2099 O O . HIS A 1 300 ? -33.486 -19.704 -29.554 1.00 84.08 300 HIS A O 1
ATOM 2106 N N . ARG A 1 301 ? -32.971 -20.387 -27.456 1.00 81.67 301 ARG A N 1
ATOM 2107 C CA . ARG A 1 301 ? -31.646 -20.916 -27.820 1.00 81.52 301 ARG A CA 1
ATOM 2108 C C . ARG A 1 301 ? -31.818 -22.098 -28.786 1.00 85.51 301 ARG A C 1
ATOM 2109 O O . ARG A 1 301 ? -32.735 -22.910 -28.596 1.00 85.53 301 ARG A O 1
ATOM 2117 N N . PRO A 1 302 ? -30.969 -22.224 -29.820 1.00 81.44 302 PRO A N 1
ATOM 2118 C CA . PRO A 1 302 ? -31.087 -23.389 -30.713 1.00 81.81 302 PRO A CA 1
ATOM 2119 C C . PRO A 1 302 ? -30.713 -24.677 -29.976 1.00 88.49 302 PRO A C 1
ATOM 2120 O O . PRO A 1 302 ? -29.873 -24.629 -29.077 1.00 88.58 302 PRO A O 1
ATOM 2124 N N . LEU A 1 303 ? -31.328 -25.825 -30.340 1.00 86.93 303 LEU A N 1
ATOM 2125 C CA . LEU A 1 303 ? -31.011 -27.121 -29.718 1.00 87.56 303 LEU A CA 1
ATOM 2126 C C . LEU A 1 303 ? -29.553 -27.539 -29.985 1.00 92.16 303 LEU A C 1
ATOM 2127 O O . LEU A 1 303 ? -28.989 -28.332 -29.227 1.00 91.99 303 LEU A O 1
ATOM 2132 N N . THR A 1 304 ? -28.945 -26.961 -31.039 1.00 89.15 304 THR A N 1
ATOM 2133 C CA . THR A 1 304 ? -27.552 -27.178 -31.428 1.00 89.32 304 THR A CA 1
ATOM 2134 C C . THR A 1 304 ? -26.577 -26.424 -30.494 1.00 93.70 304 THR A C 1
ATOM 2135 O O . THR A 1 304 ? -25.362 -26.603 -30.620 1.00 94.21 304 THR A O 1
ATOM 2139 N N . GLU A 1 305 ? -27.107 -25.581 -29.571 1.00 88.86 305 GLU A N 1
ATOM 2140 C CA . GLU A 1 305 ? -26.313 -24.822 -28.606 1.00 87.83 305 GLU A CA 1
ATOM 2141 C C . GLU A 1 305 ? -26.230 -25.572 -27.265 1.00 91.56 305 GLU A C 1
ATOM 2142 O O . GLU A 1 305 ? -26.960 -25.274 -26.307 1.00 91.04 305 GLU A O 1
ATOM 2148 N N . ASP A 1 306 ? -25.322 -26.563 -27.223 1.00 87.82 306 ASP A N 1
ATOM 2149 C CA . ASP A 1 306 ? -25.054 -27.401 -26.054 1.00 87.23 306 ASP A CA 1
ATOM 2150 C C . ASP A 1 306 ? -23.749 -26.997 -25.340 1.00 89.72 306 ASP A C 1
ATOM 2151 O O . ASP A 1 306 ? -23.382 -27.623 -24.341 1.00 89.97 306 ASP A O 1
ATOM 2156 N N . ILE A 1 307 ? -23.061 -25.949 -25.848 1.00 83.90 307 ILE A N 1
ATOM 2157 C CA . ILE A 1 307 ? -21.802 -25.438 -25.297 1.00 82.42 307 ILE A CA 1
ATOM 2158 C C . ILE A 1 307 ? -21.935 -25.028 -23.809 1.00 85.67 307 ILE A C 1
ATOM 2159 O O . ILE A 1 307 ? -21.087 -25.407 -23.001 1.00 85.31 307 ILE A O 1
ATOM 2164 N N . GLY A 1 308 ? -22.998 -24.303 -23.471 1.00 81.48 308 GLY A N 1
ATOM 2165 C CA . GLY A 1 308 ? -23.220 -23.842 -22.110 1.00 81.32 308 GLY A CA 1
ATOM 2166 C C . GLY A 1 308 ? -24.032 -24.795 -21.267 1.00 85.52 308 GLY A C 1
ATOM 2167 O O . GLY A 1 308 ? -23.803 -24.895 -20.060 1.00 85.82 308 GLY A O 1
ATOM 2168 N N . ARG A 1 309 ? -24.985 -25.502 -21.888 1.00 81.00 309 ARG A N 1
ATOM 2169 C CA . ARG A 1 309 ? -25.858 -26.421 -21.153 1.00 80.00 309 ARG A CA 1
ATOM 2170 C C . ARG A 1 309 ? -25.260 -27.803 -20.898 1.00 83.86 309 ARG A C 1
ATOM 2171 O O . ARG A 1 309 ? -25.535 -28.396 -19.853 1.00 83.74 309 ARG A O 1
ATOM 2179 N N . VAL A 1 310 ? -24.460 -28.319 -21.853 1.00 79.60 310 VAL A N 1
ATOM 2180 C CA . VAL A 1 310 ? -23.876 -29.662 -21.786 1.00 78.83 310 VAL A CA 1
ATOM 2181 C C . VAL A 1 310 ? -22.340 -29.654 -21.645 1.00 80.70 310 VAL A C 1
ATOM 2182 O O . VAL A 1 310 ? -21.819 -30.223 -20.684 1.00 79.73 310 VAL A O 1
ATOM 2186 N N . LYS A 1 311 ? -21.635 -29.037 -22.618 1.00 76.00 311 LYS A N 1
ATOM 2187 C CA . LYS A 1 311 ? -20.173 -29.027 -22.711 1.00 75.05 311 LYS A CA 1
ATOM 2188 C C . LYS A 1 311 ? -19.453 -28.371 -21.515 1.00 78.77 311 LYS A C 1
ATOM 2189 O O . LYS A 1 311 ? -18.670 -29.061 -20.861 1.00 77.64 311 LYS A O 1
ATOM 2195 N N . ILE A 1 312 ? -19.706 -27.065 -21.232 1.00 76.44 312 ILE A N 1
ATOM 2196 C CA . ILE A 1 312 ? -19.084 -26.312 -20.126 1.00 76.58 312 ILE A CA 1
ATOM 2197 C C . ILE A 1 312 ? -19.311 -27.036 -18.771 1.00 81.69 312 ILE A C 1
ATOM 2198 O O . ILE A 1 312 ? -18.311 -27.308 -18.104 1.00 81.47 312 ILE A O 1
ATOM 2203 N N . PRO A 1 313 ? -20.548 -27.454 -18.384 1.00 79.44 313 PRO A N 1
ATOM 2204 C CA . PRO A 1 313 ? -20.705 -28.180 -17.111 1.00 79.71 313 PRO A CA 1
ATOM 2205 C C . PRO A 1 313 ? -19.812 -29.416 -16.961 1.00 84.24 313 PRO A C 1
ATOM 2206 O O . PRO A 1 313 ? -19.261 -29.640 -15.883 1.00 84.07 313 PRO A O 1
ATOM 2210 N N . ARG A 1 314 ? -19.648 -30.195 -18.039 1.00 81.92 314 ARG A N 1
ATOM 2211 C CA . ARG A 1 314 ? -18.804 -31.394 -18.043 1.00 82.64 314 ARG A CA 1
ATOM 2212 C C . ARG A 1 314 ? -17.331 -31.029 -17.911 1.00 88.17 314 ARG A C 1
ATOM 2213 O O . ARG A 1 314 ? -16.615 -31.701 -17.174 1.00 89.45 314 ARG A O 1
ATOM 2221 N N . TRP A 1 315 ? -16.889 -29.951 -18.589 1.00 84.00 315 TRP A N 1
ATOM 2222 C CA . TRP A 1 315 ? -15.508 -29.468 -18.529 1.00 83.73 315 TRP A CA 1
ATOM 2223 C C . TRP A 1 315 ? -15.193 -28.937 -17.143 1.00 86.11 315 TRP A C 1
ATOM 2224 O O . TRP A 1 315 ? -14.118 -29.215 -16.614 1.00 85.71 315 TRP A O 1
ATOM 2235 N N . LEU A 1 316 ? -16.146 -28.207 -16.540 1.00 82.11 316 LEU A N 1
ATOM 2236 C CA . LEU A 1 316 ? -16.012 -27.636 -15.202 1.00 81.10 316 LEU A CA 1
ATOM 2237 C C . LEU A 1 316 ? -15.855 -28.716 -14.141 1.00 85.21 316 LEU A C 1
ATOM 2238 O O . LEU A 1 316 ? -14.987 -28.590 -13.278 1.00 84.44 316 LEU A O 1
ATOM 2243 N N . THR A 1 317 ? -16.649 -29.800 -14.244 1.00 82.43 317 THR A N 1
ATOM 2244 C CA . THR A 1 317 ? -16.614 -30.934 -13.318 1.00 82.54 317 THR A CA 1
ATOM 2245 C C . THR A 1 317 ? -15.279 -31.685 -13.432 1.00 87.38 317 THR A C 1
ATOM 2246 O O . THR A 1 317 ? -14.687 -32.011 -12.406 1.00 87.80 317 THR A O 1
ATOM 2250 N N . ASN A 1 318 ? -14.790 -31.917 -14.669 1.00 83.51 318 ASN A N 1
ATOM 2251 C CA . ASN A 1 318 ? -13.514 -32.597 -14.912 1.00 83.44 318 ASN A CA 1
ATOM 2252 C C . ASN A 1 318 ? -12.330 -31.783 -14.384 1.00 88.09 318 ASN A C 1
ATOM 2253 O O . ASN A 1 318 ? -11.442 -32.349 -13.740 1.00 88.31 318 ASN A O 1
ATOM 2258 N N . HIS A 1 319 ? -12.342 -30.456 -14.635 1.00 84.48 319 HIS A N 1
ATOM 2259 C CA . HIS A 1 319 ? -11.305 -29.512 -14.218 1.00 84.80 319 HIS A CA 1
ATOM 2260 C C . HIS A 1 319 ? -11.201 -29.351 -12.695 1.00 93.46 319 HIS A C 1
ATOM 2261 O O . HIS A 1 319 ? -10.087 -29.268 -12.166 1.00 93.08 319 HIS A O 1
ATOM 2268 N N . THR A 1 320 ? -12.350 -29.254 -12.005 1.00 92.98 320 THR A N 1
ATOM 2269 C CA . THR A 1 320 ? -12.399 -29.011 -10.565 1.00 93.57 320 THR A CA 1
ATOM 2270 C C . THR A 1 320 ? -12.449 -30.271 -9.701 1.00 99.58 320 THR A C 1
ATOM 2271 O O . THR A 1 320 ? -11.925 -30.259 -8.589 1.00 98.62 320 THR A O 1
ATOM 2275 N N . GLY A 1 321 ? -13.112 -31.314 -10.195 1.00 98.40 321 GLY A N 1
ATOM 2276 C CA . GLY A 1 321 ? -13.328 -32.553 -9.454 1.00 99.27 321 GLY A CA 1
ATOM 2277 C C . GLY A 1 321 ? -14.395 -32.346 -8.398 1.00 105.98 321 GLY A C 1
ATOM 2278 O O . GLY A 1 321 ? -14.344 -32.960 -7.327 1.00 106.72 321 GLY A O 1
ATOM 2279 N N . ALA A 1 322 ? -15.357 -31.441 -8.692 1.00 102.72 322 ALA A N 1
ATOM 2280 C CA . ALA A 1 322 ? -16.450 -31.060 -7.802 1.00 102.29 322 ALA A CA 1
ATOM 2281 C C . ALA A 1 322 ? -17.800 -31.440 -8.404 1.00 105.06 322 ALA A C 1
ATOM 2282 O O . ALA A 1 322 ? -18.046 -31.167 -9.584 1.00 105.08 322 ALA A O 1
ATOM 2284 N N . ALA A 1 323 ? -18.677 -32.062 -7.585 1.00 100.09 323 ALA A N 1
ATOM 2285 C CA . ALA A 1 323 ? -20.023 -32.477 -7.992 1.00 98.98 323 ALA A CA 1
ATOM 2286 C C . ALA A 1 323 ? -20.995 -31.294 -7.831 1.00 100.80 323 ALA A C 1
ATOM 2287 O O . ALA A 1 323 ? -21.958 -31.367 -7.064 1.00 100.21 323 ALA A O 1
ATOM 2289 N N . LEU A 1 324 ? -20.718 -30.202 -8.576 1.00 95.74 324 LEU A N 1
ATOM 2290 C CA . LEU A 1 324 ? -21.420 -28.912 -8.592 1.00 94.35 324 LEU A CA 1
ATOM 2291 C C . LEU A 1 324 ? -22.929 -28.994 -8.796 1.00 96.63 324 LEU A C 1
ATOM 2292 O O . LEU A 1 324 ? -23.424 -29.937 -9.416 1.00 96.40 324 LEU A O 1
ATOM 2297 N N . ASN A 1 325 ? -23.648 -27.978 -8.289 1.00 92.24 325 ASN A N 1
ATOM 2298 C CA . ASN A 1 325 ? -25.093 -27.854 -8.426 1.00 92.33 325 ASN A CA 1
ATOM 2299 C C . ASN A 1 325 ? -25.366 -26.945 -9.629 1.00 95.59 325 ASN A C 1
ATOM 2300 O O . ASN A 1 325 ? -25.623 -25.746 -9.476 1.00 95.53 325 ASN A O 1
ATOM 2305 N N . LEU A 1 326 ? -25.244 -27.525 -10.839 1.00 91.33 326 LEU A N 1
ATOM 2306 C CA . LEU A 1 326 ? -25.444 -26.826 -12.110 1.00 90.96 326 LEU A CA 1
ATOM 2307 C C . LEU A 1 326 ? -26.909 -26.506 -12.350 1.00 93.06 326 LEU A C 1
ATOM 2308 O O . LEU A 1 326 ? -27.747 -27.412 -12.393 1.00 93.18 326 LEU A O 1
ATOM 2313 N N . LYS A 1 327 ? -27.213 -25.212 -12.483 1.00 87.50 327 LYS A N 1
ATOM 2314 C CA . LYS A 1 327 ? -28.565 -24.708 -12.721 1.00 86.33 327 LYS A CA 1
ATOM 2315 C C . LYS A 1 327 ? -28.542 -23.833 -13.977 1.00 88.64 327 LYS A C 1
ATOM 2316 O O . LYS A 1 327 ? -27.496 -23.274 -14.301 1.00 88.70 327 LYS A O 1
ATOM 2322 N N . VAL A 1 328 ? -29.674 -23.737 -14.697 1.00 83.39 328 VAL A N 1
ATOM 2323 C CA . VAL A 1 328 ? -29.788 -22.925 -15.915 1.00 82.16 328 VAL A CA 1
ATOM 2324 C C . VAL A 1 328 ? -30.881 -21.861 -15.736 1.00 84.06 328 VAL A C 1
ATOM 2325 O O . VAL A 1 328 ? -32.000 -22.190 -15.341 1.00 82.72 328 VAL A O 1
ATOM 2329 N N . TRP A 1 329 ? -30.527 -20.584 -15.981 1.00 80.29 329 TRP A N 1
ATOM 2330 C CA . TRP A 1 329 ? -31.446 -19.448 -15.947 1.00 79.67 329 TRP A CA 1
ATOM 2331 C C . TRP A 1 329 ? -31.561 -18.938 -17.383 1.00 84.72 329 TRP A C 1
ATOM 2332 O O . TRP A 1 329 ? -30.547 -18.598 -18.006 1.00 83.79 329 TRP A O 1
ATOM 2343 N N . ALA A 1 330 ? -32.794 -18.900 -17.914 1.00 82.58 330 ALA A N 1
ATOM 2344 C CA . ALA A 1 330 ? -33.036 -18.410 -19.271 1.00 82.78 330 ALA A CA 1
ATOM 2345 C C . ALA A 1 330 ? -34.187 -17.438 -19.309 1.00 87.10 330 ALA A C 1
ATOM 2346 O O . ALA A 1 330 ? -35.247 -17.688 -18.739 1.00 85.79 330 ALA A O 1
ATOM 2348 N N . GLY A 1 331 ? -33.950 -16.322 -19.973 1.00 85.24 331 GLY A N 1
ATOM 2349 C CA . GLY A 1 331 ? -34.945 -15.279 -20.122 1.00 85.80 331 GLY A CA 1
ATOM 2350 C C . GLY A 1 331 ? -34.389 -13.942 -20.541 1.00 91.98 331 GLY A C 1
ATOM 2351 O O . GLY A 1 331 ? -33.193 -13.781 -20.803 1.00 90.39 331 GLY A O 1
ATOM 2352 N N . VAL A 1 332 ? -35.309 -13.000 -20.671 1.00 91.78 332 VAL A N 1
ATOM 2353 C CA . VAL A 1 332 ? -35.049 -11.595 -20.943 1.00 92.98 332 VAL A CA 1
ATOM 2354 C C . VAL A 1 332 ? -35.589 -10.925 -19.666 1.00 98.55 332 VAL A C 1
ATOM 2355 O O . VAL A 1 332 ? -36.547 -11.439 -19.051 1.00 98.09 332 VAL A O 1
ATOM 2359 N N . ASP A 1 333 ? -34.924 -9.835 -19.234 1.00 95.38 333 ASP A N 1
ATOM 2360 C CA . ASP A 1 333 ? -35.165 -9.082 -17.992 1.00 95.20 333 ASP A CA 1
ATOM 2361 C C . ASP A 1 333 ? -34.268 -9.589 -16.860 1.00 97.26 333 ASP A C 1
ATOM 2362 O O . ASP A 1 333 ? -33.605 -10.624 -16.994 1.00 97.31 333 ASP A O 1
ATOM 2367 N N . MET A 1 334 ? -34.231 -8.831 -15.759 1.00 91.03 334 MET A N 1
ATOM 2368 C CA . MET A 1 334 ? -33.392 -9.113 -14.606 1.00 89.22 334 MET A CA 1
ATOM 2369 C C . MET A 1 334 ? -33.911 -10.255 -13.729 1.00 92.89 334 MET A C 1
ATOM 2370 O O . MET A 1 334 ? -35.079 -10.222 -13.327 1.00 93.34 334 MET A O 1
ATOM 2375 N N . PRO A 1 335 ? -33.054 -11.248 -13.368 1.00 87.69 335 PRO A N 1
ATOM 2376 C CA . PRO A 1 335 ? -33.530 -12.322 -12.470 1.00 86.79 335 PRO A CA 1
ATOM 2377 C C . PRO A 1 335 ? -33.893 -11.802 -11.084 1.00 88.89 335 PRO A C 1
ATOM 2378 O O . PRO A 1 335 ? -33.373 -10.771 -10.649 1.00 87.45 335 PRO A O 1
ATOM 2382 N N . GLU A 1 336 ? -34.809 -12.508 -10.402 1.00 85.46 336 GLU A N 1
ATOM 2383 C CA . GLU A 1 336 ? -35.200 -12.165 -9.041 1.00 84.94 336 GLU A CA 1
ATOM 2384 C C . GLU A 1 336 ? -34.063 -12.642 -8.136 1.00 86.23 336 GLU A C 1
ATOM 2385 O O . GLU A 1 336 ? -33.373 -13.606 -8.491 1.00 85.28 336 GLU A O 1
ATOM 2391 N N . LEU A 1 337 ? -33.842 -11.953 -6.994 1.00 80.76 337 LEU A N 1
ATOM 2392 C CA . LEU A 1 337 ? -32.766 -12.269 -6.041 1.00 79.12 337 LEU A CA 1
ATOM 2393 C C . LEU A 1 337 ? -32.751 -13.733 -5.604 1.00 82.95 337 LEU A C 1
ATOM 2394 O O . LEU A 1 337 ? -31.672 -14.303 -5.537 1.00 83.26 337 LEU A O 1
ATOM 2399 N N . SER A 1 338 ? -33.928 -14.348 -5.371 1.00 78.79 338 SER A N 1
ATOM 2400 C CA . SER A 1 338 ? -34.058 -15.753 -4.967 1.00 78.55 338 SER A CA 1
ATOM 2401 C C . SER A 1 338 ? -33.467 -16.743 -5.980 1.00 82.27 338 SER A C 1
ATOM 2402 O O . SER A 1 338 ? -32.944 -17.782 -5.580 1.00 82.64 338 SER A O 1
ATOM 2405 N N . GLU A 1 339 ? -33.547 -16.417 -7.278 1.00 78.27 339 GLU A N 1
ATOM 2406 C CA . GLU A 1 339 ? -33.062 -17.249 -8.387 1.00 77.77 339 GLU A CA 1
ATOM 2407 C C . GLU A 1 339 ? -31.535 -17.253 -8.550 1.00 81.51 339 GLU A C 1
ATOM 2408 O O . GLU A 1 339 ? -31.019 -18.108 -9.270 1.00 81.84 339 GLU A O 1
ATOM 2414 N N . ILE A 1 340 ? -30.824 -16.276 -7.949 1.00 76.97 340 ILE A N 1
ATOM 2415 C CA . ILE A 1 340 ? -29.374 -16.087 -8.119 1.00 76.38 340 ILE A CA 1
ATOM 2416 C C . ILE A 1 340 ? -28.561 -15.961 -6.804 1.00 82.81 340 ILE A C 1
ATOM 2417 O O . ILE A 1 340 ? -27.339 -16.110 -6.840 1.00 82.08 340 ILE A O 1
ATOM 2422 N N . GLU A 1 341 ? -29.242 -15.667 -5.675 1.00 81.23 341 GLU A N 1
ATOM 2423 C CA . GLU A 1 341 ? -28.738 -15.391 -4.320 1.00 81.65 341 GLU A CA 1
ATOM 2424 C C . GLU A 1 341 ? -27.432 -16.083 -3.900 1.00 86.76 341 GLU A C 1
ATOM 2425 O O . GLU A 1 341 ? -26.456 -15.381 -3.613 1.00 85.68 341 GLU A O 1
ATOM 2431 N N . ASP A 1 342 ? -27.422 -17.431 -3.812 1.00 85.10 342 ASP A N 1
ATOM 2432 C CA . ASP A 1 342 ? -26.250 -18.169 -3.326 1.00 85.83 342 ASP A CA 1
ATOM 2433 C C . ASP A 1 342 ? -25.417 -18.842 -4.431 1.00 87.59 342 ASP A C 1
ATOM 2434 O O . ASP A 1 342 ? -24.737 -19.844 -4.170 1.00 87.39 342 ASP A O 1
ATOM 2439 N N . ALA A 1 343 ? -25.423 -18.260 -5.649 1.00 81.92 343 ALA A N 1
ATOM 2440 C CA . ALA A 1 343 ? -24.627 -18.754 -6.774 1.00 80.26 343 ALA A CA 1
ATOM 2441 C C . ALA A 1 343 ? -23.167 -18.360 -6.540 1.00 80.99 343 ALA A C 1
ATOM 2442 O O . ALA A 1 343 ? -22.881 -17.220 -6.152 1.00 80.30 343 ALA A O 1
ATOM 2444 N N . LYS A 1 344 ? -22.254 -19.313 -6.734 1.00 75.02 344 LYS A N 1
ATOM 2445 C CA . LYS A 1 344 ? -20.832 -19.079 -6.525 1.00 74.32 344 LYS A CA 1
ATOM 2446 C C . LYS A 1 344 ? -20.170 -18.511 -7.780 1.00 74.54 344 LYS A C 1
ATOM 2447 O O . LYS A 1 344 ? -19.113 -17.888 -7.690 1.00 73.02 344 LYS A O 1
ATOM 2453 N N . LEU A 1 345 ? -20.811 -18.716 -8.944 1.00 69.01 345 LEU A N 1
ATOM 2454 C CA . LEU A 1 345 ? -20.355 -18.253 -10.250 1.00 67.14 345 LEU A CA 1
ATOM 2455 C C . LEU A 1 345 ? -21.501 -18.292 -11.246 1.00 71.78 345 LEU A C 1
ATOM 2456 O O . LEU A 1 345 ? -22.274 -19.247 -11.263 1.00 71.92 345 LEU A O 1
ATOM 2461 N N . ILE A 1 346 ? -21.594 -17.258 -12.084 1.00 68.86 346 ILE A N 1
ATOM 2462 C CA . ILE A 1 346 ? -22.566 -17.156 -13.175 1.00 68.44 346 ILE A CA 1
ATOM 2463 C C . ILE A 1 346 ? -21.766 -17.312 -14.472 1.00 71.58 346 ILE A C 1
ATOM 2464 O O . ILE A 1 346 ? -20.756 -16.630 -14.638 1.00 72.39 346 ILE A O 1
ATOM 2469 N N . ILE A 1 347 ? -22.190 -18.219 -15.365 1.00 65.15 347 ILE A N 1
ATOM 2470 C CA . ILE A 1 347 ? -21.552 -18.393 -16.663 1.00 63.51 347 ILE A CA 1
ATOM 2471 C C . ILE A 1 347 ? -22.596 -17.970 -17.691 1.00 66.21 347 ILE A C 1
ATOM 2472 O O . ILE A 1 347 ? -23.485 -18.746 -18.050 1.00 65.50 347 ILE A O 1
ATOM 2477 N N . HIS A 1 348 ? -22.528 -16.704 -18.095 1.00 61.76 348 HIS A N 1
ATOM 2478 C CA . HIS A 1 348 ? -23.462 -16.147 -19.054 1.00 60.62 348 HIS A CA 1
ATOM 2479 C C . HIS A 1 348 ? -23.055 -16.480 -20.479 1.00 65.44 348 HIS A C 1
ATOM 2480 O O . HIS A 1 348 ? -21.860 -16.500 -20.789 1.00 65.63 348 HIS A O 1
ATOM 2487 N N . CYS A 1 349 ? -24.051 -16.663 -21.366 1.00 61.78 349 CYS A N 1
ATOM 2488 C CA . CYS A 1 349 ? -23.835 -16.914 -22.793 1.00 61.70 349 CYS A CA 1
ATOM 2489 C C . CYS A 1 349 ? -23.167 -15.691 -23.466 1.00 67.06 349 CYS A C 1
ATOM 2490 O O . CYS A 1 349 ? -23.017 -14.642 -22.828 1.00 66.60 349 CYS A O 1
ATOM 2493 N N . GLY A 1 350 ? -22.819 -15.827 -24.748 1.00 63.46 350 GLY A N 1
ATOM 2494 C CA . GLY A 1 350 ? -22.207 -14.769 -25.541 1.00 63.09 350 GLY A CA 1
ATOM 2495 C C . GLY A 1 350 ? -23.134 -13.605 -25.813 1.00 67.29 350 GLY A C 1
ATOM 2496 O O . GLY A 1 350 ? -22.660 -12.513 -26.131 1.00 65.80 350 GLY A O 1
ATOM 2497 N N . GLY A 1 351 ? -24.445 -13.863 -25.695 1.00 65.44 351 GLY A N 1
ATOM 2498 C CA . GLY A 1 351 ? -25.548 -12.918 -25.852 1.00 65.25 351 GLY A CA 1
ATOM 2499 C C . GLY A 1 351 ? -25.788 -12.400 -27.249 1.00 68.74 351 GLY A C 1
ATOM 2500 O O . GLY A 1 351 ? -26.133 -11.231 -27.403 1.00 67.86 351 GLY A O 1
ATOM 2501 N N . CYS A 1 352 ? -25.646 -13.272 -28.272 1.00 66.08 352 CYS A N 1
ATOM 2502 C CA . CYS A 1 352 ? -25.814 -12.968 -29.709 1.00 66.23 352 CYS A CA 1
ATOM 2503 C C . CYS A 1 352 ? -27.017 -12.067 -30.032 1.00 69.70 352 CYS A C 1
ATOM 2504 O O . CYS A 1 352 ? -26.927 -11.218 -30.905 1.00 69.20 352 CYS A O 1
ATOM 2507 N N . VAL A 1 353 ? -28.128 -12.277 -29.334 1.00 66.85 353 VAL A N 1
ATOM 2508 C CA . VAL A 1 353 ? -29.418 -11.617 -29.525 1.00 66.73 353 VAL A CA 1
ATOM 2509 C C . VAL A 1 353 ? -29.617 -10.395 -28.569 1.00 70.72 353 VAL A C 1
ATOM 2510 O O . VAL A 1 353 ? -30.492 -9.562 -28.801 1.00 71.59 353 VAL A O 1
ATOM 2514 N N . MET A 1 354 ? -28.775 -10.265 -27.555 1.00 66.02 354 MET A N 1
ATOM 2515 C CA . MET A 1 354 ? -28.847 -9.163 -26.595 1.00 65.38 354 MET A CA 1
ATOM 2516 C C . MET A 1 354 ? -28.092 -7.923 -27.072 1.00 69.80 354 MET A C 1
ATOM 2517 O O . MET A 1 354 ? -27.168 -8.030 -27.889 1.00 70.79 354 MET A O 1
ATOM 2522 N N . ASN A 1 355 ? -28.424 -6.758 -26.490 1.00 65.03 355 ASN A N 1
ATOM 2523 C CA . ASN A 1 355 ? -27.675 -5.530 -26.743 1.00 65.08 355 ASN A CA 1
ATOM 2524 C C . ASN A 1 355 ? -26.738 -5.301 -25.543 1.00 70.42 355 ASN A C 1
ATOM 2525 O O . ASN A 1 355 ? -26.852 -6.002 -24.528 1.00 70.33 355 ASN A O 1
ATOM 2530 N N . ARG A 1 356 ? -25.802 -4.343 -25.667 1.00 66.86 356 ARG A N 1
ATOM 2531 C CA . ARG A 1 356 ? -24.834 -4.025 -24.617 1.00 66.01 356 ARG A CA 1
ATOM 2532 C C . ARG A 1 356 ? -25.539 -3.701 -23.285 1.00 72.00 356 ARG A C 1
ATOM 2533 O O . ARG A 1 356 ? -25.163 -4.270 -22.262 1.00 72.52 356 ARG A O 1
ATOM 2541 N N . ASN A 1 357 ? -26.595 -2.856 -23.316 1.00 68.63 357 ASN A N 1
ATOM 2542 C CA . ASN A 1 357 ? -27.360 -2.458 -22.135 1.00 68.33 357 ASN A CA 1
ATOM 2543 C C . ASN A 1 357 ? -27.884 -3.634 -21.311 1.00 70.31 357 ASN A C 1
ATOM 2544 O O . ASN A 1 357 ? -27.639 -3.649 -20.109 1.00 69.81 357 ASN A O 1
ATOM 2549 N N . ASN A 1 358 ? -28.584 -4.611 -21.933 1.00 66.06 358 ASN A N 1
ATOM 2550 C CA . ASN A 1 358 ? -29.137 -5.765 -21.207 1.00 65.48 358 ASN A CA 1
ATOM 2551 C C . ASN A 1 358 ? -28.083 -6.614 -20.549 1.00 67.74 358 ASN A C 1
ATOM 2552 O O . ASN A 1 358 ? -28.304 -7.083 -19.427 1.00 69.26 358 ASN A O 1
ATOM 2557 N N . MET A 1 359 ? -26.940 -6.801 -21.229 1.00 61.06 359 MET A N 1
ATOM 2558 C CA . MET A 1 359 ? -25.817 -7.562 -20.704 1.00 60.12 359 MET A CA 1
ATOM 2559 C C . MET A 1 359 ? -25.183 -6.816 -19.536 1.00 62.77 359 MET A C 1
ATOM 2560 O O . MET A 1 359 ? -24.944 -7.417 -18.495 1.00 62.06 359 MET A O 1
ATOM 2565 N N . MET A 1 360 ? -24.911 -5.504 -19.718 1.00 58.76 360 MET A N 1
ATOM 2566 C CA . MET A 1 360 ? -24.288 -4.627 -18.728 1.00 57.54 360 MET A CA 1
ATOM 2567 C C . MET A 1 360 ? -25.107 -4.501 -17.477 1.00 63.35 360 MET A C 1
ATOM 2568 O O . MET A 1 360 ? -24.540 -4.415 -16.382 1.00 65.14 360 MET A O 1
ATOM 2573 N N . ARG A 1 361 ? -26.438 -4.542 -17.621 1.00 58.80 361 ARG A N 1
ATOM 2574 C CA . ARG A 1 361 ? -27.343 -4.538 -16.483 1.00 58.16 361 ARG A CA 1
ATOM 2575 C C . ARG A 1 361 ? -27.059 -5.790 -15.657 1.00 62.12 361 ARG A C 1
ATOM 2576 O O . ARG A 1 361 ? -26.942 -5.690 -14.431 1.00 62.92 361 ARG A O 1
ATOM 2584 N N . ARG A 1 362 ? -26.914 -6.961 -16.325 1.00 56.85 362 ARG A N 1
ATOM 2585 C CA . ARG A 1 362 ? -26.646 -8.222 -15.641 1.00 56.61 362 ARG A CA 1
ATOM 2586 C C . ARG A 1 362 ? -25.285 -8.202 -14.967 1.00 63.63 362 ARG A C 1
ATOM 2587 O O . ARG A 1 362 ? -25.163 -8.696 -13.851 1.00 63.95 362 ARG A O 1
ATOM 2595 N N . VAL A 1 363 ? -24.288 -7.545 -15.598 1.00 61.29 363 VAL A N 1
ATOM 2596 C CA . VAL A 1 363 ? -22.914 -7.360 -15.084 1.00 60.63 363 VAL A CA 1
ATOM 2597 C C . VAL A 1 363 ? -22.964 -6.519 -13.807 1.00 65.01 363 VAL A C 1
ATOM 2598 O O . VAL A 1 363 ? -22.358 -6.910 -12.809 1.00 66.03 363 VAL A O 1
ATOM 2602 N N . ARG A 1 364 ? -23.684 -5.368 -13.840 1.00 59.63 364 ARG A N 1
ATOM 2603 C CA . ARG A 1 364 ? -23.779 -4.476 -12.687 1.00 58.71 364 ARG A CA 1
ATOM 2604 C C . ARG A 1 364 ? -24.506 -5.113 -11.531 1.00 63.40 364 ARG A C 1
ATOM 2605 O O . ARG A 1 364 ? -24.078 -4.948 -10.395 1.00 63.83 364 ARG A O 1
ATOM 2613 N N . MET A 1 365 ? -25.549 -5.896 -11.808 1.00 60.50 365 MET A N 1
ATOM 2614 C CA . MET A 1 365 ? -26.302 -6.616 -10.781 1.00 61.54 365 MET A CA 1
ATOM 2615 C C . MET A 1 365 ? -25.415 -7.616 -10.004 1.00 64.68 365 MET A C 1
ATOM 2616 O O . MET A 1 365 ? -25.465 -7.661 -8.770 1.00 63.49 365 MET A O 1
ATOM 2621 N N . PHE A 1 366 ? -24.582 -8.377 -10.729 1.00 61.93 366 PHE A N 1
ATOM 2622 C CA . PHE A 1 366 ? -23.681 -9.349 -10.114 1.00 61.77 366 PHE A CA 1
ATOM 2623 C C . PHE A 1 366 ? -22.504 -8.688 -9.432 1.00 66.41 366 PHE A C 1
ATOM 2624 O O . PHE A 1 366 ? -22.005 -9.226 -8.443 1.00 66.79 366 PHE A O 1
ATOM 2632 N N . LYS A 1 367 ? -22.093 -7.505 -9.923 1.00 62.87 367 LYS A N 1
ATOM 2633 C CA . LYS A 1 367 ? -21.029 -6.714 -9.313 1.00 62.57 367 LYS A CA 1
ATOM 2634 C C . LYS A 1 367 ? -21.529 -6.212 -7.962 1.00 68.36 367 LYS A C 1
ATOM 2635 O O . LYS A 1 367 ? -20.803 -6.313 -6.976 1.00 69.22 367 LYS A O 1
ATOM 2641 N N . ARG A 1 368 ? -22.783 -5.716 -7.909 1.00 65.50 368 ARG A N 1
ATOM 2642 C CA . ARG A 1 368 ? -23.441 -5.206 -6.691 1.00 64.72 368 ARG A CA 1
ATOM 2643 C C . ARG A 1 368 ? -23.566 -6.306 -5.628 1.00 68.62 368 ARG A C 1
ATOM 2644 O O . ARG A 1 368 ? -23.277 -6.068 -4.457 1.00 68.40 368 ARG A O 1
ATOM 2652 N N . LEU A 1 369 ? -23.975 -7.512 -6.051 1.00 64.46 369 LEU A N 1
ATOM 2653 C CA . LEU A 1 369 ? -24.143 -8.679 -5.196 1.00 63.62 369 LEU A CA 1
ATOM 2654 C C . LEU A 1 369 ? -22.828 -9.369 -4.876 1.00 69.15 369 LEU A C 1
ATOM 2655 O O . LEU A 1 369 ? -22.811 -10.253 -4.024 1.00 69.19 369 LEU A O 1
ATOM 2660 N N . ASN A 1 370 ? -21.727 -8.969 -5.556 1.00 67.35 370 ASN A N 1
ATOM 2661 C CA . ASN A 1 370 ? -20.368 -9.527 -5.424 1.00 67.07 370 ASN A CA 1
ATOM 2662 C C . ASN A 1 370 ? -20.330 -11.014 -5.820 1.00 70.31 370 ASN A C 1
ATOM 2663 O O . ASN A 1 370 ? -19.574 -11.801 -5.244 1.00 70.31 370 ASN A O 1
ATOM 2668 N N . ILE A 1 371 ? -21.165 -11.385 -6.815 1.00 65.54 371 ILE A N 1
ATOM 2669 C CA . ILE A 1 371 ? -21.244 -12.737 -7.373 1.00 64.45 371 ILE A CA 1
ATOM 2670 C C . ILE A 1 371 ? -20.416 -12.740 -8.659 1.00 70.24 371 ILE A C 1
ATOM 2671 O O . ILE A 1 371 ? -20.719 -11.951 -9.558 1.00 70.40 371 ILE A O 1
ATOM 2676 N N . PRO A 1 372 ? -19.386 -13.619 -8.779 1.00 66.52 372 PRO A N 1
ATOM 2677 C CA . PRO A 1 372 ? -18.603 -13.665 -10.025 1.00 65.69 372 PRO A CA 1
ATOM 2678 C C . PRO A 1 372 ? -19.452 -14.028 -11.248 1.00 66.81 372 PRO A C 1
ATOM 2679 O O . PRO A 1 372 ? -20.271 -14.946 -11.187 1.00 66.16 372 PRO A O 1
ATOM 2683 N N . MET A 1 373 ? -19.285 -13.269 -12.332 1.00 61.53 373 MET A N 1
ATOM 2684 C CA . MET A 1 373 ? -19.971 -13.491 -13.601 1.00 60.31 373 MET A CA 1
ATOM 2685 C C . MET A 1 373 ? -18.940 -13.567 -14.713 1.00 63.38 373 MET A C 1
ATOM 2686 O O . MET A 1 373 ? -18.110 -12.666 -14.855 1.00 62.54 373 MET A O 1
ATOM 2691 N N . THR A 1 374 ? -19.001 -14.643 -15.502 1.00 60.07 374 THR A N 1
ATOM 2692 C CA . THR A 1 374 ? -18.115 -14.867 -16.625 1.00 59.99 374 THR A CA 1
ATOM 2693 C C . THR A 1 374 ? -18.948 -15.185 -17.878 1.00 64.89 374 THR A C 1
ATOM 2694 O O . THR A 1 374 ? -20.177 -15.092 -17.856 1.00 63.95 374 THR A O 1
ATOM 2698 N N . ASN A 1 375 ? -18.258 -15.524 -18.968 1.00 63.51 375 ASN A N 1
ATOM 2699 C CA . ASN A 1 375 ? -18.765 -15.776 -20.318 1.00 64.00 375 ASN A CA 1
ATOM 2700 C C . ASN A 1 375 ? -18.508 -17.212 -20.736 1.00 70.15 375 ASN A C 1
ATOM 2701 O O . ASN A 1 375 ? -17.687 -17.880 -20.106 1.00 70.68 375 ASN A O 1
ATOM 2706 N N . TYR A 1 376 ? -19.129 -17.665 -21.851 1.00 67.40 376 TYR A N 1
ATOM 2707 C CA . TYR A 1 376 ? -18.825 -18.980 -22.426 1.00 67.55 376 TYR A CA 1
ATOM 2708 C C . TYR A 1 376 ? -17.418 -18.848 -23.057 1.00 71.78 376 TYR A C 1
ATOM 2709 O O . TYR A 1 376 ? -16.566 -19.712 -22.864 1.00 72.23 376 TYR A O 1
ATOM 2718 N N . GLY A 1 377 ? -17.197 -17.731 -23.750 1.00 66.93 377 GLY A N 1
ATOM 2719 C CA . GLY A 1 377 ? -15.954 -17.395 -24.434 1.00 65.91 377 GLY A CA 1
ATOM 2720 C C . GLY A 1 377 ? -14.741 -17.320 -23.536 1.00 68.88 377 GLY A C 1
ATOM 2721 O O . GLY A 1 377 ? -13.682 -17.848 -23.887 1.00 68.34 377 GLY A O 1
ATOM 2722 N N . VAL A 1 378 ? -14.889 -16.676 -22.359 1.00 64.65 378 VAL A N 1
ATOM 2723 C CA . VAL A 1 378 ? -13.819 -16.547 -21.365 1.00 62.76 378 VAL A CA 1
ATOM 2724 C C . VAL A 1 378 ? -13.561 -17.915 -20.701 1.00 67.05 378 VAL A C 1
ATOM 2725 O O . VAL A 1 378 ? -12.401 -18.267 -20.505 1.00 67.59 378 VAL A O 1
ATOM 2729 N N . VAL A 1 379 ? -14.623 -18.709 -20.427 1.00 63.16 379 VAL A N 1
ATOM 2730 C CA . VAL A 1 379 ? -14.500 -20.050 -19.838 1.00 63.07 379 VAL A CA 1
ATOM 2731 C C . VAL A 1 379 ? -13.765 -21.007 -20.793 1.00 67.70 379 VAL A C 1
ATOM 2732 O O . VAL A 1 379 ? -12.810 -21.653 -20.363 1.00 67.97 379 VAL A O 1
ATOM 2736 N N . ILE A 1 380 ? -14.172 -21.050 -22.083 1.00 64.41 380 ILE A N 1
ATOM 2737 C CA . ILE A 1 380 ? -13.553 -21.869 -23.135 1.00 64.21 380 ILE A CA 1
ATOM 2738 C C . ILE A 1 380 ? -12.056 -21.549 -23.234 1.00 68.84 380 ILE A C 1
ATOM 2739 O O . ILE A 1 380 ? -11.236 -22.449 -23.088 1.00 67.62 380 ILE A O 1
ATOM 2744 N N . SER A 1 381 ? -11.710 -20.254 -23.404 1.00 66.71 381 SER A N 1
ATOM 2745 C CA . SER A 1 381 ? -10.338 -19.769 -23.514 1.00 66.75 381 SER A CA 1
ATOM 2746 C C . SER A 1 381 ? -9.505 -20.119 -22.275 1.00 72.81 381 SER A C 1
ATOM 2747 O O . SER A 1 381 ? -8.336 -20.487 -22.412 1.00 72.51 381 SER A O 1
ATOM 2750 N N . TYR A 1 382 ? -10.115 -20.031 -21.073 1.00 70.75 382 TYR A N 1
ATOM 2751 C CA . TYR A 1 382 ? -9.475 -20.342 -19.792 1.00 70.39 382 TYR A CA 1
ATOM 2752 C C . TYR A 1 382 ? -9.080 -21.823 -19.706 1.00 72.34 382 TYR A C 1
ATOM 2753 O O . TYR A 1 382 ? -7.905 -22.129 -19.507 1.00 71.95 382 TYR A O 1
ATOM 2762 N N . LEU A 1 383 ? -10.065 -22.729 -19.869 1.00 67.48 383 LEU A N 1
ATOM 2763 C CA . LEU A 1 383 ? -9.881 -24.182 -19.808 1.00 66.92 383 LEU A CA 1
ATOM 2764 C C . LEU A 1 383 ? -8.972 -24.739 -20.894 1.00 73.53 383 LEU A C 1
ATOM 2765 O O . LEU A 1 383 ? -8.345 -25.778 -20.686 1.00 73.24 383 LEU A O 1
ATOM 2770 N N . HIS A 1 384 ? -8.884 -24.054 -22.030 1.00 71.70 384 HIS A N 1
ATOM 2771 C CA . HIS A 1 384 ? -8.033 -24.489 -23.115 1.00 72.20 384 HIS A CA 1
ATOM 2772 C C . HIS A 1 384 ? -6.607 -23.914 -22.941 1.00 75.09 384 HIS A C 1
ATOM 2773 O O . HIS A 1 384 ? -5.678 -24.388 -23.594 1.00 75.84 384 HIS A O 1
ATOM 2780 N N . GLY A 1 385 ? -6.435 -23.003 -21.976 1.00 69.59 385 GLY A N 1
ATOM 2781 C CA . GLY A 1 385 ? -5.155 -22.390 -21.623 1.00 68.66 385 GLY A CA 1
ATOM 2782 C C . GLY A 1 385 ? -4.656 -21.326 -22.582 1.00 71.10 385 GLY A C 1
ATOM 2783 O O . GLY A 1 385 ? -3.448 -21.106 -22.681 1.00 70.23 385 GLY A O 1
ATOM 2784 N N . VAL A 1 386 ? -5.585 -20.631 -23.268 1.00 66.78 386 VAL A N 1
ATOM 2785 C CA . VAL A 1 386 ? -5.264 -19.589 -24.250 1.00 65.69 386 VAL A CA 1
ATOM 2786 C C . VAL A 1 386 ? -5.758 -18.181 -23.827 1.00 66.60 386 VAL A C 1
ATOM 2787 O O . VAL A 1 386 ? -5.543 -17.221 -24.577 1.00 65.43 386 VAL A O 1
ATOM 2791 N N . LEU A 1 387 ? -6.406 -18.060 -22.635 1.00 61.61 387 LEU A N 1
ATOM 2792 C CA . LEU A 1 387 ? -6.973 -16.796 -22.139 1.00 61.33 387 LEU A CA 1
ATOM 2793 C C . LEU A 1 387 ? -5.966 -15.649 -22.031 1.00 65.93 387 LEU A C 1
ATOM 2794 O O . LEU A 1 387 ? -6.238 -14.580 -22.566 1.00 64.83 387 LEU A O 1
ATOM 2799 N N . GLU A 1 388 ? -4.822 -15.865 -21.351 1.00 64.36 388 GLU A N 1
ATOM 2800 C CA . GLU A 1 388 ? -3.779 -14.851 -21.162 1.00 64.89 388 GLU A CA 1
ATOM 2801 C C . GLU A 1 388 ? -3.330 -14.218 -22.474 1.00 66.61 388 GLU A C 1
ATOM 2802 O O . GLU A 1 388 ? -3.227 -12.990 -22.554 1.00 67.08 388 GLU A O 1
ATOM 2808 N N . ARG A 1 389 ? -3.118 -15.053 -23.508 1.00 60.19 389 ARG A N 1
ATOM 2809 C CA . ARG A 1 389 ? -2.716 -14.637 -24.853 1.00 58.71 389 ARG A CA 1
ATOM 2810 C C . ARG A 1 389 ? -3.837 -13.862 -25.567 1.00 61.61 389 ARG A C 1
ATOM 2811 O O . ARG A 1 389 ? -3.582 -12.792 -26.129 1.00 61.17 389 ARG A O 1
ATOM 2819 N N . ALA A 1 390 ? -5.069 -14.420 -25.556 1.00 57.01 390 ALA A N 1
ATOM 2820 C CA . ALA A 1 390 ? -6.251 -13.865 -26.214 1.00 55.60 390 ALA A CA 1
ATOM 2821 C C . ALA A 1 390 ? -6.705 -12.498 -25.681 1.00 59.40 390 ALA A C 1
ATOM 2822 O O . ALA A 1 390 ? -7.304 -11.730 -26.428 1.00 60.25 390 ALA A O 1
ATOM 2824 N N . ILE A 1 391 ? -6.434 -12.195 -24.409 1.00 55.39 391 ILE A N 1
ATOM 2825 C CA . ILE A 1 391 ? -6.833 -10.927 -23.782 1.00 55.13 391 ILE A CA 1
ATOM 2826 C C . ILE A 1 391 ? -5.706 -9.876 -23.806 1.00 62.26 391 ILE A C 1
ATOM 2827 O O . ILE A 1 391 ? -5.989 -8.686 -23.666 1.00 61.27 391 ILE A O 1
ATOM 2832 N N . LYS A 1 392 ? -4.438 -10.320 -23.980 1.00 61.59 392 LYS A N 1
ATOM 2833 C CA . LYS A 1 392 ? -3.240 -9.465 -24.042 1.00 61.82 392 LYS A CA 1
ATOM 2834 C C . LYS A 1 392 ? -3.435 -8.228 -24.961 1.00 66.64 392 LYS A C 1
ATOM 2835 O O . LYS A 1 392 ? -3.266 -7.119 -24.447 1.00 67.26 392 LYS A O 1
ATOM 2841 N N . PRO A 1 393 ? -3.900 -8.334 -26.239 1.00 62.90 393 PRO A N 1
ATOM 2842 C CA . PRO A 1 393 ? -4.114 -7.101 -27.023 1.00 62.80 393 PRO A CA 1
ATOM 2843 C C . PRO A 1 393 ? -5.295 -6.213 -26.572 1.00 68.78 393 PRO A C 1
ATOM 2844 O O . PRO A 1 393 ? -5.399 -5.074 -27.033 1.00 67.96 393 PRO A O 1
ATOM 2848 N N . LEU A 1 394 ? -6.183 -6.721 -25.688 1.00 67.11 394 LEU A N 1
ATOM 2849 C CA . LEU A 1 394 ? -7.381 -5.978 -25.261 1.00 66.85 394 LEU A CA 1
ATOM 2850 C C . LEU A 1 394 ? -7.269 -5.317 -23.888 1.00 70.01 394 LEU A C 1
ATOM 2851 O O . LEU A 1 394 ? -7.832 -4.237 -23.702 1.00 69.44 394 LEU A O 1
ATOM 2856 N N . MET A 1 395 ? -6.574 -5.966 -22.933 1.00 66.22 395 MET A N 1
ATOM 2857 C CA . MET A 1 395 ? -6.397 -5.472 -21.559 1.00 81.17 395 MET A CA 1
ATOM 2858 C C . MET A 1 395 ? -5.197 -4.526 -21.456 1.00 119.04 395 MET A C 1
ATOM 2859 O O . MET A 1 395 ? -4.071 -4.921 -21.758 1.00 89.02 395 MET A O 1
ATOM 2864 N N . ARG B 1 8 ? -43.029 -18.540 -67.584 1.00 60.16 8 ARG B N 1
ATOM 2865 C CA . ARG B 1 8 ? -43.508 -19.718 -68.292 1.00 59.51 8 ARG B CA 1
ATOM 2866 C C . ARG B 1 8 ? -42.530 -20.233 -69.350 1.00 64.15 8 ARG B C 1
ATOM 2867 O O . ARG B 1 8 ? -41.738 -19.448 -69.885 1.00 64.17 8 ARG B O 1
ATOM 2875 N N . LYS B 1 9 ? -42.586 -21.560 -69.643 1.00 60.19 9 LYS B N 1
ATOM 2876 C CA . LYS B 1 9 ? -41.743 -22.224 -70.639 1.00 59.36 9 LYS B CA 1
ATOM 2877 C C . LYS B 1 9 ? -42.451 -22.257 -71.984 1.00 64.79 9 LYS B C 1
ATOM 2878 O O . LYS B 1 9 ? -43.664 -22.444 -72.019 1.00 65.55 9 LYS B O 1
ATOM 2884 N N . TYR B 1 10 ? -41.703 -22.073 -73.090 1.00 60.41 10 TYR B N 1
ATOM 2885 C CA . TYR B 1 10 ? -42.248 -22.053 -74.454 1.00 59.19 10 TYR B CA 1
ATOM 2886 C C . TYR B 1 10 ? -41.906 -23.347 -75.213 1.00 63.40 10 TYR B C 1
ATOM 2887 O O . TYR B 1 10 ? -40.731 -23.639 -75.461 1.00 62.97 10 TYR B O 1
ATOM 2896 N N . ILE B 1 11 ? -42.936 -24.130 -75.560 1.00 59.90 11 ILE B N 1
ATOM 2897 C CA . ILE B 1 11 ? -42.771 -25.398 -76.268 1.00 60.17 11 ILE B CA 1
ATOM 2898 C C . ILE B 1 11 ? -43.115 -25.234 -77.728 1.00 63.41 11 ILE B C 1
ATOM 2899 O O . ILE B 1 11 ? -44.220 -24.813 -78.046 1.00 63.09 11 ILE B O 1
ATOM 2904 N N . ALA B 1 12 ? -42.172 -25.561 -78.610 1.00 60.16 12 ALA B N 1
ATOM 2905 C CA . ALA B 1 12 ? -42.374 -25.492 -80.048 1.00 60.49 12 ALA B CA 1
ATOM 2906 C C . ALA B 1 12 ? -43.020 -26.794 -80.523 1.00 67.19 12 ALA B C 1
ATOM 2907 O O . ALA B 1 12 ? -42.571 -27.879 -80.149 1.00 66.39 12 ALA B O 1
ATOM 2909 N N . ILE B 1 13 ? -44.092 -26.683 -81.318 1.00 66.46 13 ILE B N 1
ATOM 2910 C CA . ILE B 1 13 ? -44.805 -27.828 -81.877 1.00 67.32 13 ILE B CA 1
ATOM 2911 C C . ILE B 1 13 ? -44.523 -27.871 -83.388 1.00 74.94 13 ILE B C 1
ATOM 2912 O O . ILE B 1 13 ? -44.990 -27.007 -84.146 1.00 75.52 13 ILE B O 1
ATOM 2917 N N . THR B 1 14 ? -43.702 -28.847 -83.796 1.00 73.25 14 THR B N 1
ATOM 2918 C CA . THR B 1 14 ? -43.284 -29.045 -85.176 1.00 74.69 14 THR B CA 1
ATOM 2919 C C . THR B 1 14 ? -43.793 -30.382 -85.704 1.00 83.56 14 THR B C 1
ATOM 2920 O O . THR B 1 14 ? -43.991 -31.330 -84.931 1.00 82.18 14 THR B O 1
ATOM 2924 N N . GLY B 1 15 ? -43.975 -30.434 -87.021 1.00 84.55 15 GLY B N 1
ATOM 2925 C CA . GLY B 1 15 ? -44.450 -31.607 -87.735 1.00 86.48 15 GLY B CA 1
ATOM 2926 C C . GLY B 1 15 ? -44.968 -31.235 -89.106 1.00 95.60 15 GLY B C 1
ATOM 2927 O O . GLY B 1 15 ? -45.235 -30.057 -89.372 1.00 95.28 15 GLY B O 1
ATOM 2928 N N . ARG B 1 16 ? -45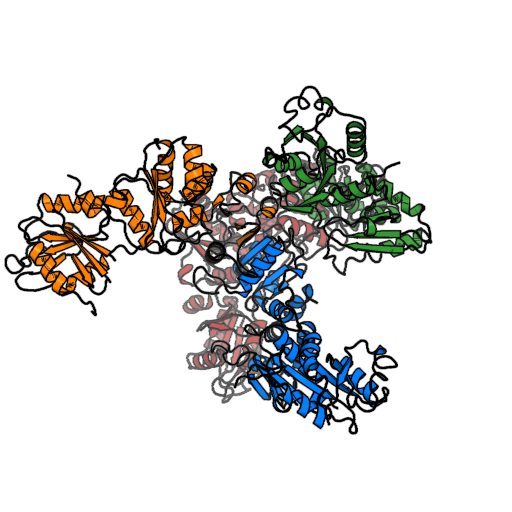.096 -32.234 -90.003 1.00 95.74 16 ARG B N 1
ATOM 2929 C CA . ARG B 1 16 ? -45.627 -32.012 -91.366 1.00 96.88 16 ARG B CA 1
ATOM 2930 C C . ARG B 1 16 ? -47.139 -31.725 -91.255 1.00 103.61 16 ARG B C 1
ATOM 2931 O O . ARG B 1 16 ? -47.747 -32.054 -90.232 1.00 103.58 16 ARG B O 1
ATOM 2939 N N . ARG B 1 17 ? -47.742 -31.111 -92.288 1.00 101.48 17 ARG B N 1
ATOM 2940 C CA . ARG B 1 17 ? -49.172 -30.770 -92.313 1.00 101.50 17 ARG B CA 1
ATOM 2941 C C . ARG B 1 17 ? -50.095 -31.982 -92.136 1.00 105.76 17 ARG B C 1
ATOM 2942 O O . ARG B 1 17 ? -51.161 -31.842 -91.543 1.00 105.49 17 ARG B O 1
ATOM 2944 N N . ASN B 1 18 ? -49.667 -33.167 -92.625 1.00 103.02 18 ASN B N 1
ATOM 2945 C CA . ASN B 1 18 ? -50.419 -34.427 -92.571 1.00 103.29 18 ASN B CA 1
ATOM 2946 C C . ASN B 1 18 ? -50.431 -35.116 -91.200 1.00 106.75 18 ASN B C 1
ATOM 2947 O O . ASN B 1 18 ? -51.405 -35.803 -90.891 1.00 106.27 18 ASN B O 1
ATOM 2952 N N . VAL B 1 19 ? -49.380 -34.917 -90.380 1.00 102.64 19 VAL B N 1
ATOM 2953 C CA . VAL B 1 19 ? -49.185 -35.592 -89.087 1.00 101.58 19 VAL B CA 1
ATOM 2954 C C . VAL B 1 19 ? -50.313 -35.344 -88.063 1.00 103.70 19 VAL B C 1
ATOM 2955 O O . VAL B 1 19 ? -50.585 -36.235 -87.254 1.00 103.26 19 VAL B O 1
ATOM 2959 N N . GLY B 1 20 ? -50.961 -34.182 -88.110 1.00 98.91 20 GLY B N 1
ATOM 2960 C CA . GLY B 1 20 ? -52.057 -33.877 -87.192 1.00 98.19 20 GLY B CA 1
ATOM 2961 C C . GLY B 1 20 ? -51.618 -33.227 -85.893 1.00 100.26 20 GLY B C 1
ATOM 2962 O O . GLY B 1 20 ? -51.848 -33.763 -84.805 1.00 99.10 20 GLY B O 1
ATOM 2963 N N . LYS B 1 21 ? -50.988 -32.053 -86.026 1.00 95.84 21 LYS B N 1
ATOM 2964 C CA . LYS B 1 21 ? -50.484 -31.173 -84.981 1.00 95.21 21 LYS B CA 1
ATOM 2965 C C . LYS B 1 21 ? -51.631 -30.613 -84.149 1.00 99.58 21 LYS B C 1
ATOM 2966 O O . LYS B 1 21 ? -51.483 -30.470 -82.932 1.00 99.93 21 LYS B O 1
ATOM 2972 N N . SER B 1 22 ? -52.768 -30.299 -84.809 1.00 95.36 22 SER B N 1
ATOM 2973 C CA . SER B 1 22 ? -53.988 -29.753 -84.201 1.00 94.77 22 SER B CA 1
ATOM 2974 C C . SER B 1 22 ? -54.589 -30.713 -83.178 1.00 96.56 22 SER B C 1
ATOM 2975 O O . SER B 1 22 ? -54.906 -30.282 -82.066 1.00 96.69 22 SER B O 1
ATOM 2978 N N . SER B 1 23 ? -54.713 -32.012 -83.541 1.00 90.49 23 SER B N 1
ATOM 2979 C CA . SER B 1 23 ? -55.250 -33.071 -82.676 1.00 89.06 23 SER B CA 1
ATOM 2980 C C . SER B 1 23 ? -54.323 -33.371 -81.485 1.00 90.36 23 SER B C 1
ATOM 2981 O O . SER B 1 23 ? -54.809 -33.630 -80.381 1.00 90.33 23 SER B O 1
ATOM 2984 N N . PHE B 1 24 ? -52.993 -33.332 -81.719 1.00 83.76 24 PHE B N 1
ATOM 2985 C CA . PHE B 1 24 ? -51.969 -33.553 -80.700 1.00 81.51 24 PHE B CA 1
ATOM 2986 C C . PHE B 1 24 ? -52.042 -32.429 -79.671 1.00 83.45 24 PHE B C 1
ATOM 2987 O O . PHE B 1 24 ? -52.071 -32.716 -78.478 1.00 83.27 24 PHE B O 1
ATOM 2995 N N . MET B 1 25 ? -52.076 -31.159 -80.139 1.00 78.01 25 MET B N 1
ATOM 2996 C CA . MET B 1 25 ? -52.151 -29.967 -79.296 1.00 77.69 25 MET B CA 1
ATOM 2997 C C . MET B 1 25 ? -53.425 -29.922 -78.462 1.00 81.31 25 MET B C 1
ATOM 2998 O O . MET B 1 25 ? -53.360 -29.561 -77.284 1.00 82.15 25 MET B O 1
ATOM 3003 N N . ASN B 1 26 ? -54.567 -30.329 -79.050 1.00 75.84 26 ASN B N 1
ATOM 3004 C CA . ASN B 1 26 ? -55.848 -30.366 -78.347 1.00 75.03 26 ASN B CA 1
ATOM 3005 C C . ASN B 1 26 ? -55.899 -31.466 -77.280 1.00 76.98 26 ASN B C 1
ATOM 3006 O O . ASN B 1 26 ? -56.451 -31.235 -76.196 1.00 77.13 26 ASN B O 1
ATOM 3011 N N . ALA B 1 27 ? -55.305 -32.642 -77.571 1.00 70.82 27 ALA B N 1
ATOM 3012 C CA . ALA B 1 27 ? -55.245 -33.776 -76.641 1.00 69.65 27 ALA B CA 1
ATOM 3013 C C . ALA B 1 27 ? -54.289 -33.487 -75.479 1.00 74.14 27 ALA B C 1
ATOM 3014 O O . ALA B 1 27 ? -54.565 -33.882 -74.341 1.00 74.82 27 ALA B O 1
ATOM 3016 N N . LEU B 1 28 ? -53.170 -32.789 -75.766 1.00 69.19 28 LEU B N 1
ATOM 3017 C CA . LEU B 1 28 ? -52.183 -32.381 -74.774 1.00 67.45 28 LEU B CA 1
ATOM 3018 C C . LEU B 1 28 ? -52.794 -31.320 -73.850 1.00 71.72 28 LEU B C 1
ATOM 3019 O O . LEU B 1 28 ? -52.546 -31.357 -72.646 1.00 72.82 28 LEU B O 1
ATOM 3024 N N . ILE B 1 29 ? -53.620 -30.402 -74.399 1.00 66.54 29 ILE B N 1
ATOM 3025 C CA . ILE B 1 29 ? -54.326 -29.374 -73.622 1.00 65.93 29 ILE B CA 1
ATOM 3026 C C . ILE B 1 29 ? -55.346 -30.045 -72.675 1.00 68.09 29 ILE B C 1
ATOM 3027 O O . ILE B 1 29 ? -55.698 -29.476 -71.646 1.00 67.33 29 ILE B O 1
ATOM 3032 N N . GLY B 1 30 ? -55.720 -31.284 -72.999 1.00 64.01 30 GLY B N 1
ATOM 3033 C CA . GLY B 1 30 ? -56.596 -32.118 -72.192 1.00 63.70 30 GLY B CA 1
ATOM 3034 C C . GLY B 1 30 ? -55.892 -32.555 -70.929 1.00 68.23 30 GLY B C 1
ATOM 3035 O O . GLY B 1 30 ? -56.559 -32.893 -69.957 1.00 69.15 30 GLY B O 1
ATOM 3036 N N . GLN B 1 31 ? -54.534 -32.451 -70.903 1.00 63.65 31 GLN B N 1
ATOM 3037 C CA . GLN B 1 31 ? -53.682 -32.755 -69.735 1.00 62.78 31 GLN B CA 1
ATOM 3038 C C . GLN B 1 31 ? -53.565 -31.583 -68.727 1.00 65.47 31 GLN B C 1
ATOM 3039 O O . GLN B 1 31 ? -52.996 -31.783 -67.652 1.00 63.66 31 GLN B O 1
ATOM 3045 N N . GLU B 1 32 ? -54.102 -30.371 -69.077 1.00 62.90 32 GLU B N 1
ATOM 3046 C CA . GLU B 1 32 ? -54.136 -29.151 -68.249 1.00 63.47 32 GLU B CA 1
ATOM 3047 C C . GLU B 1 32 ? -54.438 -29.551 -66.809 1.00 67.82 32 GLU B C 1
ATOM 3048 O O . GLU B 1 32 ? -55.382 -30.309 -66.560 1.00 67.83 32 GLU B O 1
ATOM 3054 N N . VAL B 1 33 ? -53.625 -29.073 -65.874 1.00 63.86 33 VAL B N 1
ATOM 3055 C CA . VAL B 1 33 ? -53.767 -29.454 -64.479 1.00 63.08 33 VAL B CA 1
ATOM 3056 C C . VAL B 1 33 ? -53.920 -28.203 -63.556 1.00 68.06 33 VAL B C 1
ATOM 3057 O O . VAL B 1 33 ? -53.668 -28.275 -62.356 1.00 66.81 33 VAL B O 1
ATOM 3061 N N . SER B 1 34 ? -54.445 -27.098 -64.116 1.00 65.98 34 SER B N 1
ATOM 3062 C CA . SER B 1 34 ? -54.636 -25.849 -63.389 1.00 67.13 34 SER B CA 1
ATOM 3063 C C . SER B 1 34 ? -55.807 -25.855 -62.430 1.00 74.54 34 SER B C 1
ATOM 3064 O O . SER B 1 34 ? -56.863 -26.378 -62.763 1.00 74.59 34 SER B O 1
ATOM 3067 N N . ILE B 1 35 ? -55.622 -25.199 -61.264 1.00 72.58 35 ILE B N 1
ATOM 3068 C CA . ILE B 1 35 ? -56.623 -24.972 -60.219 1.00 72.85 35 ILE B CA 1
ATOM 3069 C C . ILE B 1 35 ? -57.175 -23.557 -60.545 1.00 80.88 35 ILE B C 1
ATOM 3070 O O . ILE B 1 35 ? -56.451 -22.559 -60.398 1.00 82.50 35 ILE B O 1
ATOM 3075 N N . VAL B 1 36 ? -58.425 -23.491 -61.055 1.00 77.91 36 VAL B N 1
ATOM 3076 C CA . VAL B 1 36 ? -59.135 -22.268 -61.473 1.00 111.05 36 VAL B CA 1
ATOM 3077 C C . VAL B 1 36 ? -58.306 -21.426 -62.467 1.00 130.80 36 VAL B C 1
ATOM 3078 O O . VAL B 1 36 ? -58.287 -21.715 -63.661 1.00 97.05 36 VAL B O 1
ATOM 3082 N N . LYS B 1 49 ? -51.701 -20.836 -77.420 1.00 77.33 49 LYS B N 1
ATOM 3083 C CA . LYS B 1 49 ? -52.260 -21.959 -76.659 1.00 77.17 49 LYS B CA 1
ATOM 3084 C C . LYS B 1 49 ? -51.468 -22.242 -75.352 1.00 77.46 49 LYS B C 1
ATOM 3085 O O . LYS B 1 49 ? -50.508 -23.013 -75.350 1.00 76.68 49 LYS B O 1
ATOM 3091 N N . SER B 1 50 ? -51.873 -21.574 -74.253 1.00 71.93 50 SER B N 1
ATOM 3092 C CA . SER B 1 50 ? -51.250 -21.676 -72.921 1.00 70.95 50 SER B CA 1
ATOM 3093 C C . SER B 1 50 ? -52.016 -22.612 -71.982 1.00 73.34 50 SER B C 1
ATOM 3094 O O . SER B 1 50 ? -53.231 -22.796 -72.139 1.00 75.04 50 SER B O 1
ATOM 3097 N N . MET B 1 51 ? -51.297 -23.196 -71.002 1.00 65.36 51 MET B N 1
ATOM 3098 C CA . MET B 1 51 ? -51.819 -24.194 -70.068 1.00 62.73 51 MET B CA 1
ATOM 3099 C C . MET B 1 51 ? -50.818 -24.518 -68.946 1.00 63.94 51 MET B C 1
ATOM 3100 O O . MET B 1 51 ? -49.639 -24.172 -69.046 1.00 62.99 51 MET B O 1
ATOM 3105 N N . GLU B 1 52 ? -51.292 -25.254 -67.922 1.00 58.86 52 GLU B N 1
ATOM 3106 C CA . GLU B 1 52 ? -50.505 -25.708 -66.778 1.00 58.12 52 GLU B CA 1
ATOM 3107 C C . GLU B 1 52 ? -50.311 -27.213 -66.942 1.00 61.53 52 GLU B C 1
ATOM 3108 O O . GLU B 1 52 ? -51.290 -27.953 -66.909 1.00 63.10 52 GLU B O 1
ATOM 3114 N N . LEU B 1 53 ? -49.072 -27.659 -67.164 1.00 55.81 53 LEU B N 1
ATOM 3115 C CA . LEU B 1 53 ? -48.757 -29.069 -67.395 1.00 55.56 53 LEU B CA 1
ATOM 3116 C C . LEU B 1 53 ? -47.746 -29.585 -66.367 1.00 60.24 53 LEU B C 1
ATOM 3117 O O . LEU B 1 53 ? -46.606 -29.156 -66.416 1.00 60.81 53 LEU B O 1
ATOM 3122 N N . SER B 1 54 ? -48.129 -30.529 -65.490 1.00 56.94 54 SER B N 1
ATOM 3123 C CA . SER B 1 54 ? -47.204 -31.095 -64.487 1.00 57.93 54 SER B CA 1
ATOM 3124 C C . SER B 1 54 ? -46.144 -32.036 -65.103 1.00 65.82 54 SER B C 1
ATOM 3125 O O . SER B 1 54 ? -46.455 -32.670 -66.112 1.00 65.03 54 SER B O 1
ATOM 3128 N N . PRO B 1 55 ? -44.895 -32.149 -64.561 1.00 65.55 55 PRO B N 1
ATOM 3129 C CA . PRO B 1 55 ? -44.317 -31.475 -63.382 1.00 66.29 55 PRO B CA 1
ATOM 3130 C C . PRO B 1 55 ? -43.840 -30.049 -63.648 1.00 72.82 55 PRO B C 1
ATOM 3131 O O . PRO B 1 55 ? -43.573 -29.322 -62.698 1.00 73.67 55 PRO B O 1
ATOM 3135 N N . VAL B 1 56 ? -43.728 -29.649 -64.933 1.00 69.73 56 VAL B N 1
ATOM 3136 C CA . VAL B 1 56 ? -43.329 -28.298 -65.354 1.00 69.04 56 VAL B CA 1
ATOM 3137 C C . VAL B 1 56 ? -44.490 -27.327 -65.010 1.00 72.18 56 VAL B C 1
ATOM 3138 O O . VAL B 1 56 ? -45.613 -27.776 -64.787 1.00 73.55 56 VAL B O 1
ATOM 3142 N N . GLY B 1 57 ? -44.221 -26.047 -64.838 1.00 66.59 57 GLY B N 1
ATOM 3143 C CA . GLY B 1 57 ? -45.300 -25.131 -64.471 1.00 65.55 57 GLY B CA 1
ATOM 3144 C C . GLY B 1 57 ? -46.164 -24.690 -65.644 1.00 66.31 57 GLY B C 1
ATOM 3145 O O . GLY B 1 57 ? -46.663 -25.526 -66.425 1.00 64.02 57 GLY B O 1
ATOM 3146 N N . PRO B 1 58 ? -46.352 -23.351 -65.788 1.00 61.42 58 PRO B N 1
ATOM 3147 C CA . PRO B 1 58 ? -47.120 -22.848 -66.934 1.00 60.98 58 PRO B CA 1
ATOM 3148 C C . PRO B 1 58 ? -46.319 -22.990 -68.220 1.00 65.52 58 PRO B C 1
ATOM 3149 O O . PRO B 1 58 ? -45.100 -22.766 -68.231 1.00 64.84 58 PRO B O 1
ATOM 3153 N N . ILE B 1 59 ? -46.989 -23.432 -69.292 1.00 62.05 59 ILE B N 1
ATOM 3154 C CA . ILE B 1 59 ? -46.333 -23.611 -70.592 1.00 61.11 59 ILE B CA 1
ATOM 3155 C C . ILE B 1 59 ? -47.141 -22.946 -71.693 1.00 65.79 59 ILE B C 1
ATOM 3156 O O . ILE B 1 59 ? -48.344 -22.750 -71.524 1.00 65.65 59 ILE B O 1
ATOM 3161 N N . THR B 1 60 ? -46.482 -22.613 -72.817 1.00 62.17 60 THR B N 1
ATOM 3162 C CA . THR B 1 60 ? -47.115 -22.022 -73.988 1.00 61.98 60 THR B CA 1
ATOM 3163 C C . THR B 1 60 ? -46.703 -22.832 -75.193 1.00 68.39 60 THR B C 1
ATOM 3164 O O . THR B 1 60 ? -45.515 -22.972 -75.461 1.00 69.12 60 THR B O 1
ATOM 3168 N N . LEU B 1 61 ? -47.681 -23.393 -75.899 1.00 66.62 61 LEU B N 1
ATOM 3169 C CA . LEU B 1 61 ? -47.437 -24.185 -77.102 1.00 66.92 61 LEU B CA 1
ATOM 3170 C C . LEU B 1 61 ? -47.363 -23.241 -78.301 1.00 74.63 61 LEU B C 1
ATOM 3171 O O . LEU B 1 61 ? -48.268 -22.423 -78.493 1.00 75.00 61 LEU B O 1
ATOM 3176 N N . ILE B 1 62 ? -46.284 -23.345 -79.089 1.00 73.34 62 ILE B N 1
ATOM 3177 C CA . ILE B 1 62 ? -46.074 -22.537 -80.287 1.00 74.59 62 ILE B CA 1
ATOM 3178 C C . ILE B 1 62 ? -46.298 -23.417 -81.515 1.00 84.01 62 ILE B C 1
ATOM 3179 O O . ILE B 1 62 ? -45.567 -24.390 -81.707 1.00 82.55 62 ILE B O 1
ATOM 3184 N N . ASP B 1 63 ? -47.312 -23.080 -82.335 1.00 85.82 63 ASP B N 1
ATOM 3185 C CA . ASP B 1 63 ? -47.578 -23.799 -83.577 1.00 87.78 63 ASP B CA 1
ATOM 3186 C C . ASP B 1 63 ? -46.714 -23.144 -84.661 1.00 95.34 63 ASP B C 1
ATOM 3187 O O . ASP B 1 63 ? -46.606 -21.911 -84.695 1.00 94.62 63 ASP B O 1
ATOM 3192 N N . THR B 1 64 ? -45.981 -23.963 -85.435 1.00 94.67 64 THR B N 1
ATOM 3193 C CA . THR B 1 64 ? -45.014 -23.452 -86.410 1.00 95.52 64 THR B CA 1
ATOM 3194 C C . THR B 1 64 ? -45.457 -23.689 -87.885 1.00 101.75 64 THR B C 1
ATOM 3195 O O . THR B 1 64 ? -45.071 -24.696 -88.495 1.00 101.55 64 THR B O 1
ATOM 3199 N N . PRO B 1 65 ? -46.245 -22.758 -88.486 1.00 99.37 65 PRO B N 1
ATOM 3200 C CA . PRO B 1 65 ? -46.674 -22.955 -89.880 1.00 103.81 65 PRO B CA 1
ATOM 3201 C C . PRO B 1 65 ? -45.602 -22.515 -90.872 1.00 124.45 65 PRO B C 1
ATOM 3202 O O . PRO B 1 65 ? -45.601 -22.954 -92.018 1.00 87.06 65 PRO B O 1
ATOM 3206 N N . LYS B 1 79 ? -35.852 -20.201 -95.826 1.00 99.68 79 LYS B N 1
ATOM 3207 C CA . LYS B 1 79 ? -37.030 -19.949 -94.998 1.00 99.29 79 LYS B CA 1
ATOM 3208 C C . LYS B 1 79 ? -36.715 -20.014 -93.498 1.00 102.25 79 LYS B C 1
ATOM 3209 O O . LYS B 1 79 ? -36.509 -21.098 -92.940 1.00 101.57 79 LYS B O 1
ATOM 3211 N N . LYS B 1 80 ? -36.680 -18.836 -92.854 1.00 98.12 80 LYS B N 1
ATOM 3212 C CA . LYS B 1 80 ? -36.387 -18.679 -91.432 1.00 97.12 80 LYS B CA 1
ATOM 3213 C C . LYS B 1 80 ? -37.605 -18.914 -90.545 1.00 99.79 80 LYS B C 1
ATOM 3214 O O . LYS B 1 80 ? -38.486 -18.054 -90.421 1.00 98.75 80 LYS B O 1
ATOM 3220 N N . ALA B 1 81 ? -37.637 -20.109 -89.920 1.00 95.26 81 ALA B N 1
ATOM 3221 C CA . ALA B 1 81 ? -38.640 -20.532 -88.940 1.00 94.56 81 ALA B CA 1
ATOM 3222 C C . ALA B 1 81 ? -38.144 -19.994 -87.586 1.00 97.59 81 ALA B C 1
ATOM 3223 O O . ALA B 1 81 ? -38.746 -20.202 -86.525 1.00 97.25 81 ALA B O 1
ATOM 3225 N N . LYS B 1 82 ? -37.028 -19.266 -87.673 1.00 93.27 82 LYS B N 1
ATOM 3226 C CA . LYS B 1 82 ? -36.310 -18.539 -86.641 1.00 92.81 82 LYS B CA 1
ATOM 3227 C C . LYS B 1 82 ? -37.237 -17.532 -85.968 1.00 97.67 82 LYS B C 1
ATOM 3228 O O . LYS B 1 82 ? -37.129 -17.339 -84.765 1.00 98.59 82 LYS B O 1
ATOM 3234 N N . LYS B 1 83 ? -38.162 -16.915 -86.735 1.00 93.63 83 LYS B N 1
ATOM 3235 C CA . LYS B 1 83 ? -39.134 -15.931 -86.253 1.00 93.43 83 LYS B CA 1
ATOM 3236 C C . LYS B 1 83 ? -40.212 -16.519 -85.323 1.00 95.52 83 LYS B C 1
ATOM 3237 O O . LYS B 1 83 ? -40.886 -15.757 -84.624 1.00 95.47 83 LYS B O 1
ATOM 3243 N N . SER B 1 84 ? -40.362 -17.854 -85.294 1.00 89.91 84 SER B N 1
ATOM 3244 C CA . SER B 1 84 ? -41.325 -18.526 -84.412 1.00 88.57 84 SER B CA 1
ATOM 3245 C C . SER B 1 84 ? -40.604 -19.250 -83.280 1.00 88.33 84 SER B C 1
ATOM 3246 O O . SER B 1 84 ? -41.033 -19.195 -82.118 1.00 89.07 84 SER B O 1
ATOM 3249 N N . LEU B 1 85 ? -39.474 -19.883 -83.624 1.00 79.76 85 LEU B N 1
ATOM 3250 C CA . LEU B 1 85 ? -38.628 -20.647 -82.712 1.00 77.67 85 LEU B CA 1
ATOM 3251 C C . LEU B 1 85 ? -37.683 -19.776 -81.849 1.00 78.40 85 LEU B C 1
ATOM 3252 O O . LEU B 1 85 ? -36.951 -20.337 -81.033 1.00 77.55 85 LEU B O 1
ATOM 3257 N N . TYR B 1 86 ? -37.709 -18.423 -82.018 1.00 72.77 86 TYR B N 1
ATOM 3258 C CA . TYR B 1 86 ? -36.842 -17.457 -81.329 1.00 71.81 86 TYR B CA 1
ATOM 3259 C C . TYR B 1 86 ? -36.857 -17.569 -79.791 1.00 75.04 86 TYR B C 1
ATOM 3260 O O . TYR B 1 86 ? -35.803 -17.419 -79.180 1.00 75.86 86 TYR B O 1
ATOM 3269 N N . ARG B 1 87 ? -38.026 -17.835 -79.166 1.00 69.28 87 ARG B N 1
ATOM 3270 C CA . ARG B 1 87 ? -38.092 -17.949 -77.704 1.00 66.64 87 ARG B CA 1
ATOM 3271 C C . ARG B 1 87 ? -38.521 -19.346 -77.224 1.00 67.50 87 ARG B C 1
ATOM 3272 O O . ARG B 1 87 ? -38.893 -19.501 -76.065 1.00 68.17 87 ARG B O 1
ATOM 3280 N N . ALA B 1 88 ? -38.360 -20.369 -78.080 1.00 61.48 88 ALA B N 1
ATOM 3281 C CA . ALA B 1 88 ? -38.674 -21.764 -77.767 1.00 60.69 88 ALA B CA 1
ATOM 3282 C C . ALA B 1 88 ? -37.648 -22.312 -76.791 1.00 64.58 88 ALA B C 1
ATOM 3283 O O . ALA B 1 88 ? -36.449 -22.228 -77.069 1.00 64.19 88 ALA B O 1
ATOM 3285 N N . ASP B 1 89 ? -38.102 -22.845 -75.637 1.00 61.82 89 ASP B N 1
ATOM 3286 C CA . ASP B 1 89 ? -37.215 -23.434 -74.600 1.00 61.46 89 ASP B CA 1
ATOM 3287 C C . ASP B 1 89 ? -36.885 -24.865 -74.942 1.00 67.91 89 ASP B C 1
ATOM 3288 O O . ASP B 1 89 ? -35.773 -25.328 -74.678 1.00 68.46 89 ASP B O 1
ATOM 3293 N N . CYS B 1 90 ? -37.855 -25.549 -75.565 1.00 65.46 90 CYS B N 1
ATOM 3294 C CA . CYS B 1 90 ? -37.731 -26.906 -76.077 1.00 66.18 90 CYS B CA 1
ATOM 3295 C C . CYS B 1 90 ? -38.760 -27.140 -77.204 1.00 69.80 90 CYS B C 1
ATOM 3296 O O . CYS B 1 90 ? -39.646 -26.309 -77.413 1.00 70.73 90 CYS B O 1
ATOM 3299 N N . GLY B 1 91 ? -38.610 -28.230 -77.939 1.00 63.76 91 GLY B N 1
ATOM 3300 C CA . GLY B 1 91 ? -39.507 -28.546 -79.041 1.00 62.30 91 GLY B CA 1
ATOM 3301 C C . GLY B 1 91 ? -39.979 -29.982 -79.072 1.00 63.44 91 GLY B C 1
ATOM 3302 O O . GLY B 1 91 ? -39.387 -30.855 -78.439 1.00 62.13 91 GLY B O 1
ATOM 3303 N N . ILE B 1 92 ? -41.069 -30.224 -79.809 1.00 59.75 92 ILE B N 1
ATOM 3304 C CA . ILE B 1 92 ? -41.649 -31.552 -80.014 1.00 59.51 92 ILE B CA 1
ATOM 3305 C C . ILE B 1 92 ? -41.754 -31.742 -81.510 1.00 66.65 92 ILE B C 1
ATOM 3306 O O . ILE B 1 92 ? -42.295 -30.871 -82.193 1.00 66.86 92 ILE B O 1
ATOM 3311 N N . LEU B 1 93 ? -41.212 -32.855 -82.028 1.00 64.84 93 LEU B N 1
ATOM 3312 C CA . LEU B 1 93 ? -41.310 -33.198 -83.444 1.00 65.07 93 LEU B CA 1
ATOM 3313 C C . LEU B 1 93 ? -42.324 -34.347 -83.561 1.00 71.24 93 LEU B C 1
ATOM 3314 O O . LEU B 1 93 ? -42.072 -35.448 -83.064 1.00 70.58 93 LEU B O 1
ATOM 3319 N N . ILE B 1 94 ? -43.495 -34.061 -84.150 1.00 70.23 94 ILE B N 1
ATOM 3320 C CA . ILE B 1 94 ? -44.566 -35.043 -84.295 1.00 71.51 94 ILE B CA 1
ATOM 3321 C C . ILE B 1 94 ? -44.440 -35.770 -85.632 1.00 80.89 94 ILE B C 1
ATOM 3322 O O . ILE B 1 94 ? -44.465 -35.132 -86.693 1.00 80.68 94 ILE B O 1
ATOM 3327 N N . VAL B 1 95 ? -44.269 -37.109 -85.571 1.00 81.23 95 VAL B N 1
ATOM 3328 C CA . VAL B 1 95 ? -44.080 -37.975 -86.753 1.00 82.67 95 VAL B CA 1
ATOM 3329 C C . VAL B 1 95 ? -45.097 -39.128 -86.815 1.00 93.10 95 VAL B C 1
ATOM 3330 O O . VAL B 1 95 ? -45.673 -39.502 -85.797 1.00 93.37 95 VAL B O 1
ATOM 3334 N N . ASP B 1 96 ? -45.311 -39.679 -88.010 1.00 94.35 96 ASP B N 1
ATOM 3335 C CA . ASP B 1 96 ? -46.208 -40.817 -88.260 1.00 96.25 96 ASP B CA 1
ATOM 3336 C C . ASP B 1 96 ? -45.651 -41.690 -89.408 1.00 103.81 96 ASP B C 1
ATOM 3337 O O . ASP B 1 96 ? -46.326 -42.604 -89.890 1.00 103.57 96 ASP B O 1
ATOM 3342 N N . ASP B 1 97 ? -44.404 -41.399 -89.824 1.00 102.97 97 ASP B N 1
ATOM 3343 C CA . ASP B 1 97 ? -43.722 -42.061 -90.932 1.00 103.92 97 ASP B CA 1
ATOM 3344 C C . ASP B 1 97 ? -42.182 -42.003 -90.752 1.00 107.92 97 ASP B C 1
ATOM 3345 O O . ASP B 1 97 ? -41.693 -41.341 -89.829 1.00 107.84 97 ASP B O 1
ATOM 3350 N N . ILE B 1 98 ? -41.439 -42.730 -91.628 1.00 103.45 98 ILE B N 1
ATOM 3351 C CA . ILE B 1 98 ? -39.970 -42.819 -91.703 1.00 102.63 98 ILE B CA 1
ATOM 3352 C C . ILE B 1 98 ? -39.342 -41.391 -91.821 1.00 103.27 98 ILE B C 1
ATOM 3353 O O . ILE B 1 98 ? -39.938 -40.549 -92.505 1.00 103.19 98 ILE B O 1
ATOM 3358 N N . PRO B 1 99 ? -38.190 -41.078 -91.156 1.00 97.05 99 PRO B N 1
ATOM 3359 C CA . PRO B 1 99 ? -37.606 -39.721 -91.290 1.00 96.43 99 PRO B CA 1
ATOM 3360 C C . PRO B 1 99 ? -37.355 -39.304 -92.742 1.00 100.61 99 PRO B C 1
ATOM 3361 O O . PRO B 1 99 ? -36.742 -40.051 -93.514 1.00 100.91 99 PRO B O 1
ATOM 3365 N N . GLY B 1 100 ? -37.867 -38.134 -93.104 1.00 96.49 100 GLY B N 1
ATOM 3366 C CA . GLY B 1 100 ? -37.732 -37.595 -94.453 1.00 96.16 100 GLY B CA 1
ATOM 3367 C C . GLY B 1 100 ? -36.940 -36.308 -94.507 1.00 99.51 100 GLY B C 1
ATOM 3368 O O . GLY B 1 100 ? -36.173 -36.015 -93.584 1.00 98.72 100 GLY B O 1
ATOM 3369 N N . ASN B 1 101 ? -37.128 -35.527 -95.595 1.00 96.14 101 ASN B N 1
ATOM 3370 C CA . ASN B 1 101 ? -36.454 -34.241 -95.778 1.00 96.02 101 ASN B CA 1
ATOM 3371 C C . ASN B 1 101 ? -36.920 -33.210 -94.751 1.00 98.43 101 ASN B C 1
ATOM 3372 O O . ASN B 1 101 ? -36.146 -32.315 -94.423 1.00 98.27 101 ASN B O 1
ATOM 3377 N N . PHE B 1 102 ? -38.166 -33.346 -94.229 1.00 92.98 102 PHE B N 1
ATOM 3378 C CA . PHE B 1 102 ? -38.724 -32.448 -93.216 1.00 91.30 102 PHE B CA 1
ATOM 3379 C C . PHE B 1 102 ? -38.104 -32.721 -91.847 1.00 92.01 102 PHE B C 1
ATOM 3380 O O . PHE B 1 102 ? -37.657 -31.775 -91.197 1.00 90.73 102 PHE B O 1
ATOM 3388 N N . GLU B 1 103 ? -38.100 -33.998 -91.399 1.00 87.60 103 GLU B N 1
ATOM 3389 C CA . GLU B 1 103 ? -37.544 -34.424 -90.104 1.00 87.49 103 GLU B CA 1
ATOM 3390 C C . GLU B 1 103 ? -36.073 -34.057 -89.991 1.00 93.25 103 GLU B C 1
ATOM 3391 O O . GLU B 1 103 ? -35.701 -33.375 -89.045 1.00 93.89 103 GLU B O 1
ATOM 3397 N N . GLU B 1 104 ? -35.257 -34.436 -90.994 1.00 90.23 104 GLU B N 1
ATOM 3398 C CA . GLU B 1 104 ? -33.825 -34.134 -91.063 1.00 89.89 104 GLU B CA 1
ATOM 3399 C C . GLU B 1 104 ? -33.568 -32.615 -91.014 1.00 93.31 104 GLU B C 1
ATOM 3400 O O . GLU B 1 104 ? -32.660 -32.177 -90.305 1.00 92.71 104 GLU B O 1
ATOM 3406 N N . GLN B 1 105 ? -34.397 -31.824 -91.733 1.00 89.27 105 GLN B N 1
ATOM 3407 C CA . GLN B 1 105 ? -34.314 -30.362 -91.805 1.00 88.67 105 GLN B CA 1
ATOM 3408 C C . GLN B 1 105 ? -34.626 -29.675 -90.475 1.00 90.54 105 GLN B C 1
ATOM 3409 O O . GLN B 1 105 ? -33.868 -28.790 -90.080 1.00 90.76 105 GLN B O 1
ATOM 3415 N N . ILE B 1 106 ? -35.740 -30.038 -89.797 1.00 84.98 106 ILE B N 1
ATOM 3416 C CA . ILE B 1 106 ? -36.088 -29.372 -88.529 1.00 84.11 106 ILE B CA 1
ATOM 3417 C C . ILE B 1 106 ? -35.152 -29.834 -87.362 1.00 86.16 106 ILE B C 1
ATOM 3418 O O . ILE B 1 106 ? -34.895 -29.035 -86.459 1.00 86.00 106 ILE B O 1
ATOM 3423 N N . ILE B 1 107 ? -34.616 -31.087 -87.405 1.00 79.83 107 ILE B N 1
ATOM 3424 C CA . ILE B 1 107 ? -33.658 -31.583 -86.400 1.00 78.05 107 ILE B CA 1
ATOM 3425 C C . ILE B 1 107 ? -32.355 -30.758 -86.490 1.00 83.77 107 ILE B C 1
ATOM 3426 O O . ILE B 1 107 ? -31.822 -30.345 -85.457 1.00 83.18 107 ILE B O 1
ATOM 3431 N N . LYS B 1 108 ? -31.887 -30.478 -87.730 1.00 82.31 108 LYS B N 1
ATOM 3432 C CA . LYS B 1 108 ? -30.701 -29.648 -87.990 1.00 82.79 108 LYS B CA 1
ATOM 3433 C C . LYS B 1 108 ? -30.952 -28.231 -87.452 1.00 86.18 108 LYS B C 1
ATOM 3434 O O . LYS B 1 108 ? -30.068 -27.654 -86.823 1.00 86.37 108 LYS B O 1
ATOM 3440 N N . LEU B 1 109 ? -32.185 -27.714 -87.647 1.00 81.56 109 LEU B N 1
ATOM 3441 C CA . LEU B 1 109 ? -32.644 -26.400 -87.199 1.00 80.78 109 LEU B CA 1
ATOM 3442 C C . LEU B 1 109 ? -32.663 -26.301 -85.663 1.00 83.14 109 LEU B C 1
ATOM 3443 O O . LEU B 1 109 ? -32.154 -25.321 -85.121 1.00 82.92 109 LEU B O 1
ATOM 3448 N N . PHE B 1 110 ? -33.188 -27.335 -84.967 1.00 77.21 110 PHE B N 1
ATOM 3449 C CA . PHE B 1 110 ? -33.200 -27.406 -83.504 1.00 75.67 110 PHE B CA 1
ATOM 3450 C C . PHE B 1 110 ? -31.769 -27.393 -82.962 1.00 80.34 110 PHE B C 1
ATOM 3451 O O . PHE B 1 110 ? -31.494 -26.693 -81.989 1.00 80.46 110 PHE B O 1
ATOM 3459 N N . LYS B 1 111 ? -30.857 -28.147 -83.604 1.00 77.36 111 LYS B N 1
ATOM 3460 C CA . LYS B 1 111 ? -29.440 -28.227 -83.219 1.00 76.96 111 LYS B CA 1
ATOM 3461 C C . LYS B 1 111 ? -28.750 -26.869 -83.412 1.00 80.32 111 LYS B C 1
ATOM 3462 O O . LYS B 1 111 ? -28.081 -26.398 -82.494 1.00 79.91 111 LYS B O 1
ATOM 3468 N N . GLU B 1 112 ? -28.961 -26.226 -84.585 1.00 76.95 112 GLU B N 1
ATOM 3469 C CA . GLU B 1 112 ? -28.421 -24.908 -84.938 1.00 77.27 112 GLU B CA 1
ATOM 3470 C C . GLU B 1 112 ? -28.944 -23.821 -83.993 1.00 82.23 112 GLU B C 1
ATOM 3471 O O . GLU B 1 112 ? -28.168 -22.976 -83.550 1.00 81.86 112 GLU B O 1
ATOM 3477 N N . LEU B 1 113 ? -30.254 -23.851 -83.680 1.00 79.49 113 LEU B N 1
ATOM 3478 C CA . LEU B 1 113 ? -30.890 -22.860 -82.815 1.00 78.92 113 LEU B CA 1
ATOM 3479 C C . LEU B 1 113 ? -30.757 -23.148 -81.305 1.00 82.21 113 LEU B C 1
ATOM 3480 O O . LEU B 1 113 ? -31.230 -22.334 -80.507 1.00 81.96 113 LEU B O 1
ATOM 3485 N N . GLU B 1 114 ? -30.082 -24.269 -80.912 1.00 77.84 114 GLU B N 1
ATOM 3486 C CA . GLU B 1 114 ? -29.872 -24.678 -79.509 1.00 77.19 114 GLU B CA 1
ATOM 3487 C C . GLU B 1 114 ? -31.229 -24.912 -78.800 1.00 79.83 114 GLU B C 1
ATOM 3488 O O . GLU B 1 114 ? -31.493 -24.359 -77.724 1.00 79.37 114 GLU B O 1
ATOM 3494 N N . ILE B 1 115 ? -32.103 -25.711 -79.449 1.00 74.06 115 ILE B N 1
ATOM 3495 C CA . ILE B 1 115 ? -33.421 -26.056 -78.931 1.00 72.74 115 ILE B CA 1
ATOM 3496 C C . ILE B 1 115 ? -33.498 -27.568 -78.629 1.00 76.11 115 ILE B C 1
ATOM 3497 O O . ILE B 1 115 ? -33.510 -28.361 -79.573 1.00 76.27 115 ILE B O 1
ATOM 3502 N N . PRO B 1 116 ? -33.564 -27.988 -77.334 1.00 71.86 116 PRO B N 1
ATOM 3503 C CA . PRO B 1 116 ? -33.714 -29.426 -77.027 1.00 71.30 116 PRO B CA 1
ATOM 3504 C C . PRO B 1 116 ? -35.056 -29.943 -77.535 1.00 75.42 116 PRO B C 1
ATOM 3505 O O . PRO B 1 116 ? -36.026 -29.197 -77.557 1.00 75.38 116 PRO B O 1
ATOM 3509 N N . TYR B 1 117 ? -35.109 -31.194 -77.976 1.00 72.37 117 TYR B N 1
ATOM 3510 C CA . TYR B 1 117 ? -36.337 -31.759 -78.513 1.00 73.03 117 TYR B CA 1
ATOM 3511 C C . TYR B 1 117 ? -36.492 -33.252 -78.216 1.00 75.87 117 TYR B C 1
ATOM 3512 O O . TYR B 1 117 ? -35.564 -33.903 -77.722 1.00 75.74 117 TYR B O 1
ATOM 3521 N N . PHE B 1 118 ? -37.679 -33.785 -78.534 1.00 71.74 118 PHE B N 1
ATOM 3522 C CA . PHE B 1 118 ? -38.030 -35.195 -78.435 1.00 70.90 118 PHE B CA 1
ATOM 3523 C C . PHE B 1 118 ? -39.000 -35.502 -79.554 1.00 77.08 118 PHE B C 1
ATOM 3524 O O . PHE B 1 118 ? -39.647 -34.589 -80.078 1.00 76.65 118 PHE B O 1
ATOM 3532 N N . ILE B 1 119 ? -39.074 -36.773 -79.947 1.00 75.73 119 ILE B N 1
ATOM 3533 C CA . ILE B 1 119 ? -39.922 -37.224 -81.050 1.00 76.18 119 ILE B CA 1
ATOM 3534 C C . ILE B 1 119 ? -41.193 -37.895 -80.520 1.00 81.50 119 ILE B C 1
ATOM 3535 O O . ILE B 1 119 ? -41.122 -38.765 -79.653 1.00 81.03 119 ILE B O 1
ATOM 3540 N N . ALA B 1 120 ? -42.350 -37.446 -81.005 1.00 80.27 120 ALA B N 1
ATOM 3541 C CA . ALA B 1 120 ? -43.645 -37.988 -80.605 1.00 81.83 120 ALA B CA 1
ATOM 3542 C C . ALA B 1 120 ? -44.286 -38.669 -81.808 1.00 89.11 120 ALA B C 1
ATOM 3543 O O . ALA B 1 120 ? -44.612 -38.004 -82.798 1.00 89.13 120 ALA B O 1
ATOM 3545 N N . ILE B 1 121 ? -44.405 -40.006 -81.748 1.00 87.21 121 ILE B N 1
ATOM 3546 C CA . ILE B 1 121 ? -45.009 -40.796 -82.819 1.00 87.61 121 ILE B CA 1
ATOM 3547 C C . ILE B 1 121 ? -46.523 -40.740 -82.642 1.00 93.02 121 ILE B C 1
ATOM 3548 O O . ILE B 1 121 ? -47.052 -41.310 -81.685 1.00 93.05 121 ILE B O 1
ATOM 3553 N N . ASN B 1 122 ? -47.204 -40.013 -83.538 1.00 90.40 122 ASN B N 1
ATOM 3554 C CA . ASN B 1 122 ? -48.658 -39.871 -83.537 1.00 90.80 122 ASN B CA 1
ATOM 3555 C C . ASN B 1 122 ? -49.248 -41.032 -84.341 1.00 97.25 122 ASN B C 1
ATOM 3556 O O . ASN B 1 122 ? -48.506 -41.722 -85.052 1.00 96.98 122 ASN B O 1
ATOM 3561 N N . LYS B 1 123 ? -50.577 -41.249 -84.221 1.00 95.43 123 LYS B N 1
ATOM 3562 C CA . LYS B 1 123 ? -51.334 -42.286 -84.934 1.00 96.00 123 LYS B CA 1
ATOM 3563 C C . LYS B 1 123 ? -50.746 -43.704 -84.737 1.00 103.00 123 LYS B C 1
ATOM 3564 O O . LYS B 1 123 ? -50.566 -44.445 -85.714 1.00 103.06 123 LYS B O 1
ATOM 3570 N N . ILE B 1 124 ? -50.458 -44.081 -83.471 1.00 101.39 124 ILE B N 1
ATOM 3571 C CA . ILE B 1 124 ? -49.906 -45.406 -83.142 1.00 102.74 124 ILE B CA 1
ATOM 3572 C C . ILE B 1 124 ? -50.962 -46.520 -83.348 1.00 110.77 124 ILE B C 1
ATOM 3573 O O . ILE B 1 124 ? -50.626 -47.706 -83.358 1.00 110.58 124 ILE B O 1
ATOM 3578 N N . ASP B 1 125 ? -52.227 -46.120 -83.558 1.00 110.06 125 ASP B N 1
ATOM 3579 C CA . ASP B 1 125 ? -53.363 -46.998 -83.833 1.00 110.86 125 ASP B CA 1
ATOM 3580 C C . ASP B 1 125 ? -53.308 -47.557 -85.272 1.00 116.86 125 ASP B C 1
ATOM 3581 O O . ASP B 1 125 ? -54.040 -48.497 -85.590 1.00 116.01 125 ASP B O 1
ATOM 3586 N N . THR B 1 126 ? -52.431 -46.985 -86.129 1.00 115.88 126 THR B N 1
ATOM 3587 C CA . THR B 1 126 ? -52.275 -47.369 -87.534 1.00 116.93 126 THR B CA 1
ATOM 3588 C C . THR B 1 126 ? -50.896 -47.997 -87.848 1.00 124.46 126 THR B C 1
ATOM 3589 O O . THR B 1 126 ? -50.848 -49.016 -88.540 1.00 124.63 126 THR B O 1
ATOM 3593 N N . ILE B 1 127 ? -49.794 -47.389 -87.370 1.00 123.17 127 ILE B N 1
ATOM 3594 C CA . ILE B 1 127 ? -48.424 -47.855 -87.642 1.00 124.33 127 ILE B CA 1
ATOM 3595 C C . ILE B 1 127 ? -47.771 -48.613 -86.466 1.00 131.48 127 ILE B C 1
ATOM 3596 O O . ILE B 1 127 ? -46.990 -49.537 -86.711 1.00 130.65 127 ILE B O 1
ATOM 3601 N N . ASP B 1 128 ? -48.072 -48.202 -85.206 1.00 131.14 128 ASP B N 1
ATOM 3602 C CA . ASP B 1 128 ? -47.593 -48.774 -83.928 1.00 132.22 128 ASP B CA 1
ATOM 3603 C C . ASP B 1 128 ? -46.048 -48.733 -83.755 1.00 138.43 128 ASP B C 1
ATOM 3604 O O . ASP B 1 128 ? -45.401 -47.820 -84.274 1.00 137.73 128 ASP B O 1
ATOM 3609 N N . HIS B 1 129 ? -45.476 -49.712 -83.002 1.00 137.07 129 HIS B N 1
ATOM 3610 C CA . HIS B 1 129 ? -44.047 -49.866 -82.688 1.00 137.73 129 HIS B CA 1
ATOM 3611 C C . HIS B 1 129 ? -43.178 -50.257 -83.897 1.00 141.27 129 HIS B C 1
ATOM 3612 O O . HIS B 1 129 ? -42.438 -51.243 -83.843 1.00 140.09 129 HIS B O 1
ATOM 3619 N N . GLU B 1 130 ? -43.239 -49.450 -84.966 1.00 138.56 130 GLU B N 1
ATOM 3620 C CA . GLU B 1 130 ? -42.488 -49.671 -86.199 1.00 138.69 130 GLU B CA 1
ATOM 3621 C C . GLU B 1 130 ? -41.329 -48.681 -86.314 1.00 141.48 130 GLU B C 1
ATOM 3622 O O . GLU B 1 130 ? -40.181 -49.104 -86.434 1.00 140.42 130 GLU B O 1
ATOM 3628 N N . ASN B 1 131 ? -41.635 -47.371 -86.240 1.00 137.77 131 ASN B N 1
ATOM 3629 C CA . ASN B 1 131 ? -40.673 -46.269 -86.340 1.00 137.32 131 ASN B CA 1
ATOM 3630 C C . ASN B 1 131 ? -39.853 -46.022 -85.062 1.00 140.84 131 ASN B C 1
ATOM 3631 O O . ASN B 1 131 ? -38.839 -45.327 -85.135 1.00 140.03 131 ASN B O 1
ATOM 3636 N N . ILE B 1 132 ? -40.297 -46.562 -83.899 1.00 137.41 132 ILE B N 1
ATOM 3637 C CA . ILE B 1 132 ? -39.636 -46.390 -82.594 1.00 137.26 132 ILE B CA 1
ATOM 3638 C C . ILE B 1 132 ? -38.207 -46.944 -82.603 1.00 141.05 132 ILE B C 1
ATOM 3639 O O . ILE B 1 132 ? -37.288 -46.213 -82.240 1.00 141.05 132 ILE B O 1
ATOM 3644 N N . GLU B 1 133 ? -38.026 -48.210 -83.034 1.00 136.89 133 GLU B N 1
ATOM 3645 C CA . GLU B 1 133 ? -36.726 -48.872 -83.064 1.00 136.09 133 GLU B CA 1
ATOM 3646 C C . GLU B 1 133 ? -36.089 -48.821 -84.443 1.00 137.23 133 GLU B C 1
ATOM 3647 O O . GLU B 1 133 ? -34.999 -48.260 -84.570 1.00 136.57 133 GLU B O 1
ATOM 3653 N N . LYS B 1 134 ? -36.789 -49.350 -85.480 1.00 131.96 134 LYS B N 1
ATOM 3654 C CA . LYS B 1 134 ? -36.323 -49.422 -86.880 1.00 130.85 134 LYS B CA 1
ATOM 3655 C C . LYS B 1 134 ? -35.746 -48.098 -87.418 1.00 131.66 134 LYS B C 1
ATOM 3656 O O . LYS B 1 134 ? -34.939 -48.127 -88.359 1.00 132.10 134 LYS B O 1
ATOM 3662 N N . GLU B 1 135 ? -36.148 -46.957 -86.810 1.00 123.99 135 GLU B N 1
ATOM 3663 C CA . GLU B 1 135 ? -35.686 -45.611 -87.139 1.00 121.76 135 GLU B CA 1
ATOM 3664 C C . GLU B 1 135 ? -35.743 -44.728 -85.898 1.00 120.50 135 GLU B C 1
ATOM 3665 O O . GLU B 1 135 ? -36.039 -45.227 -84.807 1.00 120.26 135 GLU B O 1
ATOM 3671 N N . TYR B 1 136 ? -35.422 -43.421 -86.059 1.00 112.12 136 TYR B N 1
ATOM 3672 C CA . TYR B 1 136 ? -35.447 -42.341 -85.051 1.00 109.20 136 TYR B CA 1
ATOM 3673 C C . TYR B 1 136 ? -34.528 -42.531 -83.822 1.00 109.72 136 TYR B C 1
ATOM 3674 O O . TYR B 1 136 ? -34.235 -41.541 -83.152 1.00 109.81 136 TYR B O 1
ATOM 3683 N N . LYS B 1 137 ? -34.048 -43.757 -83.551 1.00 102.97 137 LYS B N 1
ATOM 3684 C CA . LYS B 1 137 ? -33.129 -44.068 -82.452 1.00 101.10 137 LYS B CA 1
ATOM 3685 C C . LYS B 1 137 ? -31.774 -43.371 -82.664 1.00 101.93 137 LYS B C 1
ATOM 3686 O O . LYS B 1 137 ? -31.126 -42.992 -81.688 1.00 101.03 137 LYS B O 1
ATOM 3692 N N . LYS B 1 138 ? -31.367 -43.189 -83.943 1.00 97.08 138 LYS B N 1
ATOM 3693 C CA . LYS B 1 138 ? -30.118 -42.541 -84.363 1.00 96.69 138 LYS B CA 1
ATOM 3694 C C . LYS B 1 138 ? -29.989 -41.077 -83.906 1.00 101.07 138 LYS B C 1
ATOM 3695 O O . LYS B 1 138 ? -28.871 -40.581 -83.766 1.00 100.71 138 LYS B O 1
ATOM 3701 N N . TYR B 1 139 ? -31.128 -40.398 -83.664 1.00 97.39 139 TYR B N 1
ATOM 3702 C CA . TYR B 1 139 ? -31.164 -38.998 -83.233 1.00 96.46 139 TYR B CA 1
ATOM 3703 C C . TYR B 1 139 ? -30.837 -38.803 -81.746 1.00 98.47 139 TYR B C 1
ATOM 3704 O O . TYR B 1 139 ? -30.644 -37.661 -81.318 1.00 97.24 139 TYR B O 1
ATOM 3713 N N . ASN B 1 140 ? -30.740 -39.920 -80.981 1.00 94.95 140 ASN B N 1
ATOM 3714 C CA . ASN B 1 140 ? -30.417 -40.001 -79.546 1.00 95.12 140 ASN B CA 1
ATOM 3715 C C . ASN B 1 140 ? -31.232 -39.003 -78.685 1.00 98.29 140 ASN B C 1
ATOM 3716 O O . ASN B 1 140 ? -30.690 -38.307 -77.822 1.00 99.02 140 ASN B O 1
ATOM 3721 N N . VAL B 1 141 ? -32.541 -38.937 -78.952 1.00 92.33 141 VAL B N 1
ATOM 3722 C CA . VAL B 1 141 ? -33.491 -38.064 -78.257 1.00 90.82 141 VAL B CA 1
ATOM 3723 C C . VAL B 1 141 ? -34.676 -38.905 -77.761 1.00 93.58 141 VAL B C 1
ATOM 3724 O O . VAL B 1 141 ? -34.969 -39.929 -78.383 1.00 93.55 141 VAL B O 1
ATOM 3728 N N . PRO B 1 142 ? -35.385 -38.509 -76.676 1.00 88.92 142 PRO B N 1
ATOM 3729 C CA . PRO B 1 142 ? -36.529 -39.316 -76.213 1.00 88.17 142 PRO B CA 1
ATOM 3730 C C . PRO B 1 142 ? -37.599 -39.532 -77.279 1.00 90.60 142 PRO B C 1
ATOM 3731 O O . PRO B 1 142 ? -37.878 -38.627 -78.066 1.00 90.73 142 PRO B O 1
ATOM 3735 N N . ILE B 1 143 ? -38.153 -40.752 -77.336 1.00 85.16 143 ILE B N 1
ATOM 3736 C CA . ILE B 1 143 ? -39.188 -41.108 -78.303 1.00 84.02 143 ILE B CA 1
ATOM 3737 C C . ILE B 1 143 ? -40.434 -41.579 -77.551 1.00 86.64 143 ILE B C 1
ATOM 3738 O O . ILE B 1 143 ? -40.375 -42.567 -76.815 1.00 85.88 143 ILE B O 1
ATOM 3743 N N . LEU B 1 144 ? -41.546 -40.842 -77.717 1.00 82.92 144 LEU B N 1
ATOM 3744 C CA . LEU B 1 144 ? -42.839 -41.146 -77.111 1.00 83.21 144 LEU B CA 1
ATOM 3745 C C . LEU B 1 144 ? -43.824 -41.640 -78.166 1.00 88.74 144 LEU B C 1
ATOM 3746 O O . LEU B 1 144 ? -43.753 -41.211 -79.319 1.00 88.26 144 LEU B O 1
ATOM 3751 N N . LYS B 1 145 ? -44.759 -42.518 -77.758 1.00 86.44 145 LYS B N 1
ATOM 3752 C CA . LYS B 1 145 ? -45.794 -43.078 -78.623 1.00 87.00 145 LYS B CA 1
ATOM 3753 C C . LYS B 1 145 ? -47.162 -42.590 -78.174 1.00 92.97 145 LYS B C 1
ATOM 3754 O O . LYS B 1 145 ? -47.560 -42.833 -77.031 1.00 93.71 145 LYS B O 1
ATOM 3760 N N . VAL B 1 146 ? -47.866 -41.861 -79.056 1.00 89.72 146 VAL B N 1
ATOM 3761 C CA . VAL B 1 146 ? -49.177 -41.286 -78.751 1.00 89.73 146 VAL B CA 1
ATOM 3762 C C . VAL B 1 146 ? -50.223 -41.553 -79.829 1.00 96.62 146 VAL B C 1
ATOM 3763 O O . VAL B 1 146 ? -49.890 -41.839 -80.981 1.00 96.21 146 VAL B O 1
ATOM 3767 N N . SER B 1 147 ? -51.498 -41.402 -79.448 1.00 94.91 147 SER B N 1
ATOM 3768 C CA . SER B 1 147 ? -52.647 -41.507 -80.330 1.00 95.29 147 SER B CA 1
ATOM 3769 C C . SER B 1 147 ? -53.654 -40.453 -79.875 1.00 102.04 147 SER B C 1
ATOM 3770 O O . SER B 1 147 ? -54.323 -40.640 -78.856 1.00 101.27 147 SER B O 1
ATOM 3773 N N . ALA B 1 148 ? -53.704 -39.311 -80.598 1.00 101.23 148 ALA B N 1
ATOM 3774 C CA . ALA B 1 148 ? -54.601 -38.181 -80.307 1.00 102.01 148 ALA B CA 1
ATOM 3775 C C . ALA B 1 148 ? -56.083 -38.558 -80.426 1.00 108.78 148 ALA B C 1
ATOM 3776 O O . ALA B 1 148 ? -56.899 -38.076 -79.631 1.00 108.56 148 ALA B O 1
ATOM 3778 N N . LEU B 1 149 ? -56.414 -39.441 -81.400 1.00 106.85 149 LEU B N 1
ATOM 3779 C CA . LEU B 1 149 ? -57.770 -39.934 -81.642 1.00 107.25 149 LEU B CA 1
ATOM 3780 C C . LEU B 1 149 ? -58.183 -40.959 -80.578 1.00 111.98 149 LEU B C 1
ATOM 3781 O O . LEU B 1 149 ? -59.266 -40.827 -80.004 1.00 111.92 149 LEU B O 1
ATOM 3783 N N . LYS B 1 150 ? -57.317 -41.966 -80.305 1.00 108.39 150 LYS B N 1
ATOM 3784 C CA . LYS B 1 150 ? -57.569 -43.020 -79.313 1.00 107.95 150 LYS B CA 1
ATOM 3785 C C . LYS B 1 150 ? -57.329 -42.567 -77.868 1.00 111.74 150 LYS B C 1
ATOM 3786 O O . LYS B 1 150 ? -57.632 -43.331 -76.947 1.00 112.16 150 LYS B O 1
ATOM 3792 N N . LYS B 1 151 ? -56.790 -41.333 -77.671 1.00 106.92 151 LYS B N 1
ATOM 3793 C CA . LYS B 1 151 ? -56.470 -40.719 -76.366 1.00 105.83 151 LYS B CA 1
ATOM 3794 C C . LYS B 1 151 ? -55.552 -41.632 -75.520 1.00 106.99 151 LYS B C 1
ATOM 3795 O O . LYS B 1 151 ? -55.969 -42.158 -74.482 1.00 106.57 151 LYS B O 1
ATOM 3801 N N . ILE B 1 152 ? -54.320 -41.875 -76.027 1.00 100.93 152 ILE B N 1
ATOM 3802 C CA . ILE B 1 152 ? -53.318 -42.745 -75.402 1.00 99.47 152 ILE B CA 1
ATOM 3803 C C . ILE B 1 152 ? -51.930 -42.085 -75.412 1.00 99.36 152 ILE B C 1
ATOM 3804 O O . ILE B 1 152 ? -51.504 -41.574 -76.446 1.00 98.13 152 ILE B O 1
ATOM 3809 N N . GLY B 1 153 ? -51.250 -42.130 -74.265 1.00 93.89 153 GLY B N 1
ATOM 3810 C CA . GLY B 1 153 ? -49.871 -41.683 -74.087 1.00 92.40 153 GLY B CA 1
ATOM 3811 C C . GLY B 1 153 ? -49.572 -40.222 -73.815 1.00 92.66 153 GLY B C 1
ATOM 3812 O O . GLY B 1 153 ? -48.400 -39.873 -73.656 1.00 91.45 153 GLY B O 1
ATOM 3813 N N . PHE B 1 154 ? -50.595 -39.355 -73.744 1.00 87.38 154 PHE B N 1
ATOM 3814 C CA . PHE B 1 154 ? -50.378 -37.920 -73.511 1.00 85.88 154 PHE B CA 1
ATOM 3815 C C . PHE B 1 154 ? -49.994 -37.571 -72.066 1.00 86.83 154 PHE B C 1
ATOM 3816 O O . PHE B 1 154 ? -49.473 -36.478 -71.817 1.00 86.08 154 PHE B O 1
ATOM 3824 N N . GLU B 1 155 ? -50.195 -38.514 -71.130 1.00 81.66 155 GLU B N 1
ATOM 3825 C CA . GLU B 1 155 ? -49.854 -38.357 -69.707 1.00 80.54 155 GLU B CA 1
ATOM 3826 C C . GLU B 1 155 ? -48.342 -38.516 -69.430 1.00 80.99 155 GLU B C 1
ATOM 3827 O O . GLU B 1 155 ? -47.925 -38.441 -68.274 1.00 81.38 155 GLU B O 1
ATOM 3833 N N . LYS B 1 156 ? -47.535 -38.720 -70.494 1.00 73.73 156 LYS B N 1
ATOM 3834 C CA . LYS B 1 156 ? -46.086 -38.912 -70.412 1.00 71.68 156 LYS B CA 1
ATOM 3835 C C . LYS B 1 156 ? -45.284 -37.742 -71.013 1.00 71.37 156 LYS B C 1
ATOM 3836 O O . LYS B 1 156 ? -44.062 -37.720 -70.884 1.00 70.57 156 LYS B O 1
ATOM 3842 N N . ILE B 1 157 ? -45.964 -36.769 -71.654 1.00 65.74 157 ILE B N 1
ATOM 3843 C CA . ILE B 1 157 ? -45.332 -35.614 -72.304 1.00 64.36 157 ILE B CA 1
ATOM 3844 C C . ILE B 1 157 ? -44.686 -34.659 -71.282 1.00 69.63 157 ILE B C 1
ATOM 3845 O O . ILE B 1 157 ? -43.523 -34.282 -71.455 1.00 69.92 157 ILE B O 1
ATOM 3850 N N . GLY B 1 158 ? -45.432 -34.309 -70.233 1.00 66.92 158 GLY B N 1
ATOM 3851 C CA . GLY B 1 158 ? -44.989 -33.427 -69.153 1.00 66.83 158 GLY B CA 1
ATOM 3852 C C . GLY B 1 158 ? -43.652 -33.790 -68.541 1.00 71.39 158 GLY B C 1
ATOM 3853 O O . GLY B 1 158 ? -42.784 -32.928 -68.396 1.00 71.77 158 GLY B O 1
ATOM 3854 N N . LYS B 1 159 ? -43.476 -35.073 -68.191 1.00 67.60 159 LYS B N 1
ATOM 3855 C CA . LYS B 1 159 ? -42.233 -35.599 -67.617 1.00 67.47 159 LYS B CA 1
ATOM 3856 C C . LYS B 1 159 ? -41.091 -35.591 -68.644 1.00 71.74 159 LYS B C 1
ATOM 3857 O O . LYS B 1 159 ? -39.950 -35.317 -68.271 1.00 71.75 159 LYS B O 1
ATOM 3863 N N . THR B 1 160 ? -41.404 -35.871 -69.931 1.00 67.72 160 THR B N 1
ATOM 3864 C CA . THR B 1 160 ? -40.442 -35.892 -71.039 1.00 67.47 160 THR B CA 1
ATOM 3865 C C . THR B 1 160 ? -39.916 -34.478 -71.328 1.00 73.54 160 THR B C 1
ATOM 3866 O O . THR B 1 160 ? -38.710 -34.317 -71.537 1.00 73.52 160 THR B O 1
ATOM 3870 N N . ILE B 1 161 ? -40.820 -33.458 -71.320 1.00 70.87 161 ILE B N 1
ATOM 3871 C CA . ILE B 1 161 ? -40.481 -32.041 -71.526 1.00 70.69 161 ILE B CA 1
ATOM 3872 C C . ILE B 1 161 ? -39.531 -31.599 -70.409 1.00 74.25 161 ILE B C 1
ATOM 3873 O O . ILE B 1 161 ? -38.479 -31.025 -70.676 1.00 71.78 161 ILE B O 1
ATOM 3878 N N . ASN B 1 162 ? -39.898 -31.926 -69.164 1.00 73.43 162 ASN B N 1
ATOM 3879 C CA . ASN B 1 162 ? -39.155 -31.619 -67.944 1.00 73.89 162 ASN B CA 1
ATOM 3880 C C . ASN B 1 162 ? -37.713 -32.165 -67.979 1.00 78.25 162 ASN B C 1
ATOM 3881 O O . ASN B 1 162 ? -36.801 -31.520 -67.468 1.00 78.23 162 ASN B O 1
ATOM 3886 N N . SER B 1 163 ? -37.515 -33.332 -68.607 1.00 75.19 163 SER B N 1
ATOM 3887 C CA . SER B 1 163 ? -36.226 -34.017 -68.737 1.00 75.17 163 SER B CA 1
ATOM 3888 C C . SER B 1 163 ? -35.291 -33.393 -69.772 1.00 78.69 163 SER B C 1
ATOM 3889 O O . SER B 1 163 ? -34.076 -33.546 -69.658 1.00 78.69 163 SER B O 1
ATOM 3892 N N . ILE B 1 164 ? -35.853 -32.728 -70.795 1.00 74.35 164 ILE B N 1
ATOM 3893 C CA . ILE B 1 164 ? -35.086 -32.114 -71.888 1.00 73.80 164 ILE B CA 1
ATOM 3894 C C . ILE B 1 164 ? -34.903 -30.605 -71.699 1.00 75.97 164 ILE B C 1
ATOM 3895 O O . ILE B 1 164 ? -33.978 -30.032 -72.278 1.00 75.56 164 ILE B O 1
ATOM 3900 N N . LEU B 1 165 ? -35.797 -29.968 -70.919 1.00 71.44 165 LEU B N 1
ATOM 3901 C CA . LEU B 1 165 ? -35.780 -28.532 -70.646 1.00 70.39 165 LEU B CA 1
ATOM 3902 C C . LEU B 1 165 ? -34.433 -28.075 -70.122 1.00 74.30 165 LEU B C 1
ATOM 3903 O O . LEU B 1 165 ? -33.928 -28.648 -69.150 1.00 72.94 165 LEU B O 1
ATOM 3908 N N . PRO B 1 166 ? -33.813 -27.075 -70.786 1.00 72.47 166 PRO B N 1
ATOM 3909 C CA . PRO B 1 166 ? -32.510 -26.597 -70.309 1.00 72.84 166 PRO B CA 1
ATOM 3910 C C . PRO B 1 166 ? -32.565 -26.024 -68.886 1.00 80.96 166 PRO B C 1
ATOM 3911 O O . PRO B 1 166 ? -33.298 -25.069 -68.588 1.00 80.51 166 PRO B O 1
ATOM 3915 N N . LYS B 1 167 ? -31.844 -26.710 -67.995 1.00 80.29 167 LYS B N 1
ATOM 3916 C CA . LYS B 1 167 ? -31.624 -26.350 -66.608 1.00 81.30 167 LYS B CA 1
ATOM 3917 C C . LYS B 1 167 ? -30.240 -25.716 -66.716 1.00 88.27 167 LYS B C 1
ATOM 3918 O O . LYS B 1 167 ? -29.290 -26.418 -67.098 1.00 90.30 167 LYS B O 1
ATOM 3924 N N . ASP B 1 168 ? -30.142 -24.381 -66.546 1.00 83.71 168 ASP B N 1
ATOM 3925 C CA . ASP B 1 168 ? -28.853 -23.696 -66.666 1.00 82.94 168 ASP B CA 1
ATOM 3926 C C . ASP B 1 168 ? -28.220 -23.647 -65.282 1.00 88.32 168 ASP B C 1
ATOM 3927 O O . ASP B 1 168 ? -28.342 -22.654 -64.552 1.00 88.37 168 ASP B O 1
ATOM 3932 N N . ASP B 1 169 ? -27.592 -24.776 -64.904 1.00 85.19 169 ASP B N 1
ATOM 3933 C CA . ASP B 1 169 ? -26.936 -24.975 -63.614 1.00 84.81 169 ASP B CA 1
ATOM 3934 C C . ASP B 1 169 ? -25.850 -23.942 -63.336 1.00 86.34 169 ASP B C 1
ATOM 3935 O O . ASP B 1 169 ? -25.123 -23.519 -64.248 1.00 86.22 169 ASP B O 1
ATOM 3940 N N . GLU B 1 170 ? -25.786 -23.520 -62.061 1.00 80.67 170 GLU B N 1
ATOM 3941 C CA . GLU B 1 170 ? -24.858 -22.528 -61.522 1.00 79.30 170 GLU B CA 1
ATOM 3942 C C . GLU B 1 170 ? -23.419 -22.893 -61.848 1.00 79.96 170 GLU B C 1
ATOM 3943 O O . GLU B 1 170 ? -23.000 -24.042 -61.654 1.00 80.06 170 GLU B O 1
ATOM 3949 N N . ILE B 1 171 ? -22.688 -21.920 -62.392 1.00 73.12 171 ILE B N 1
ATOM 3950 C CA . ILE B 1 171 ? -21.276 -22.069 -62.737 1.00 71.08 171 ILE B CA 1
ATOM 3951 C C . ILE B 1 171 ? -20.452 -21.278 -61.689 1.00 72.79 171 ILE B C 1
ATOM 3952 O O . ILE B 1 171 ? -21.040 -20.405 -61.046 1.00 72.77 171 ILE B O 1
ATOM 3957 N N . PRO B 1 172 ? -19.143 -21.574 -61.443 1.00 66.22 172 PRO B N 1
ATOM 3958 C CA . PRO B 1 172 ? -18.409 -20.816 -60.413 1.00 64.79 172 PRO B CA 1
ATOM 3959 C C . PRO B 1 172 ? -18.295 -19.325 -60.701 1.00 67.25 172 PRO B C 1
ATOM 3960 O O . PRO B 1 172 ? -18.203 -18.919 -61.864 1.00 68.35 172 PRO B O 1
ATOM 3964 N N . TYR B 1 173 ? -18.319 -18.514 -59.640 1.00 61.95 173 TYR B N 1
ATOM 3965 C CA . TYR B 1 173 ? -18.166 -17.063 -59.713 1.00 61.41 173 TYR B CA 1
ATOM 3966 C C . TYR B 1 173 ? -16.678 -16.750 -59.983 1.00 68.48 173 TYR B C 1
ATOM 3967 O O . TYR B 1 173 ? -16.365 -16.034 -60.940 1.00 68.25 173 TYR B O 1
ATOM 3976 N N . LEU B 1 174 ? -15.766 -17.343 -59.173 1.00 67.38 174 LEU B N 1
ATOM 3977 C CA . LEU B 1 174 ? -14.314 -17.211 -59.339 1.00 67.60 174 LEU B CA 1
ATOM 3978 C C . LEU B 1 174 ? -13.518 -18.441 -58.843 1.00 71.54 174 LEU B C 1
ATOM 3979 O O . LEU B 1 174 ? -12.323 -18.514 -59.129 1.00 70.55 174 LEU B O 1
ATOM 3984 N N . SER B 1 175 ? -14.189 -19.398 -58.142 1.00 69.21 175 SER B N 1
ATOM 3985 C CA . SER B 1 175 ? -13.626 -20.601 -57.502 1.00 70.16 175 SER B CA 1
ATOM 3986 C C . SER B 1 175 ? -12.863 -21.547 -58.428 1.00 78.26 175 SER B C 1
ATOM 3987 O O . SER B 1 175 ? -11.792 -21.173 -58.900 1.00 75.12 175 SER B O 1
ATOM 3990 N N . ASP B 1 176 ? -13.364 -22.816 -58.591 1.00 81.66 176 ASP B N 1
ATOM 3991 C CA . ASP B 1 176 ? -12.830 -23.923 -59.425 1.00 83.87 176 ASP B CA 1
ATOM 3992 C C . ASP B 1 176 ? -12.186 -23.384 -60.699 1.00 88.64 176 ASP B C 1
ATOM 3993 O O . ASP B 1 176 ? -11.259 -23.997 -61.258 1.00 89.99 176 ASP B O 1
ATOM 3998 N N . LEU B 1 177 ? -12.708 -22.219 -61.133 1.00 81.52 177 LEU B N 1
ATOM 3999 C CA . LEU B 1 177 ? -12.259 -21.441 -62.246 1.00 79.59 177 LEU B CA 1
ATOM 4000 C C . LEU B 1 177 ? -10.823 -20.899 -62.059 1.00 80.53 177 LEU B C 1
ATOM 4001 O O . LEU B 1 177 ? -9.864 -21.586 -62.412 1.00 80.27 177 LEU B O 1
ATOM 4006 N N . ILE B 1 178 ? -10.688 -19.685 -61.504 1.00 74.94 178 ILE B N 1
ATOM 4007 C CA . ILE B 1 178 ? -9.450 -18.920 -61.453 1.00 74.16 178 ILE B CA 1
ATOM 4008 C C . ILE B 1 178 ? -8.576 -19.146 -60.204 1.00 77.19 178 ILE B C 1
ATOM 4009 O O . ILE B 1 178 ? -7.482 -18.592 -60.127 1.00 77.41 178 ILE B O 1
ATOM 4014 N N . ASP B 1 179 ? -9.003 -20.003 -59.282 1.00 72.49 179 ASP B N 1
ATOM 4015 C CA . ASP B 1 179 ? -8.293 -20.234 -58.034 1.00 70.96 179 ASP B CA 1
ATOM 4016 C C . ASP B 1 179 ? -7.688 -21.595 -57.852 1.00 73.30 179 ASP B C 1
ATOM 4017 O O . ASP B 1 179 ? -8.052 -22.561 -58.521 1.00 73.44 179 ASP B O 1
ATOM 4022 N N . GLY B 1 180 ? -6.804 -21.651 -56.877 1.00 68.44 180 GLY B N 1
ATOM 4023 C CA . GLY B 1 180 ? -6.092 -22.831 -56.419 1.00 67.76 180 GLY B CA 1
ATOM 4024 C C . GLY B 1 180 ? -5.648 -22.545 -55.008 1.00 68.96 180 GLY B C 1
ATOM 4025 O O . GLY B 1 180 ? -5.776 -21.406 -54.551 1.00 67.72 180 GLY B O 1
ATOM 4026 N N . GLY B 1 181 ? -5.141 -23.564 -54.322 1.00 64.54 181 GLY B N 1
ATOM 4027 C CA . GLY B 1 181 ? -4.635 -23.437 -52.958 1.00 63.33 181 GLY B CA 1
ATOM 4028 C C . GLY B 1 181 ? -3.386 -22.585 -52.911 1.00 65.67 181 GLY B C 1
ATOM 4029 O O . GLY B 1 181 ? -2.639 -22.525 -53.891 1.00 65.94 181 GLY B O 1
ATOM 4030 N N . ASP B 1 182 ? -3.188 -21.865 -51.802 1.00 62.04 182 ASP B N 1
ATOM 4031 C CA . ASP B 1 182 ? -2.035 -20.982 -51.552 1.00 62.35 182 ASP B CA 1
ATOM 4032 C C . ASP B 1 182 ? -1.933 -19.725 -52.435 1.00 63.64 182 ASP B C 1
ATOM 4033 O O . ASP B 1 182 ? -0.982 -18.945 -52.273 1.00 63.67 182 ASP B O 1
ATOM 4035 N N . LEU B 1 183 ? -2.871 -19.529 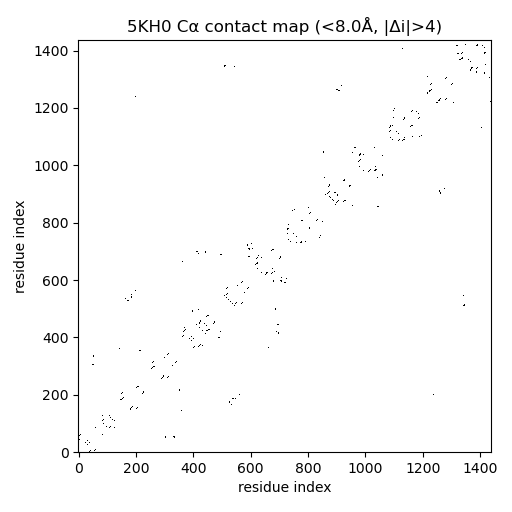-53.362 1.00 57.01 183 LEU B N 1
ATOM 4036 C CA . LEU B 1 183 ? -2.857 -18.333 -54.186 1.00 55.95 183 LEU B CA 1
ATOM 4037 C C . LEU B 1 183 ? -3.356 -17.134 -53.386 1.00 57.04 183 LEU B C 1
ATOM 4038 O O . LEU B 1 183 ? -4.221 -17.275 -52.529 1.00 55.71 183 LEU B O 1
ATOM 4043 N N . VAL B 1 184 ? -2.837 -15.955 -53.692 1.00 53.03 184 VAL B N 1
ATOM 4044 C CA . VAL B 1 184 ? -3.328 -14.719 -53.099 1.00 53.14 184 VAL B CA 1
ATOM 4045 C C . VAL B 1 184 ? -4.320 -14.085 -54.066 1.00 59.87 184 VAL B C 1
ATOM 4046 O O . VAL B 1 184 ? -4.029 -13.918 -55.259 1.00 59.53 184 VAL B O 1
ATOM 4050 N N . ILE B 1 185 ? -5.517 -13.782 -53.552 1.00 57.18 185 ILE B N 1
ATOM 4051 C CA . ILE B 1 185 ? -6.545 -13.099 -54.313 1.00 56.98 185 ILE B CA 1
ATOM 4052 C C . ILE B 1 185 ? -6.755 -11.783 -53.602 1.00 61.19 185 ILE B C 1
ATOM 4053 O O . ILE B 1 185 ? -6.976 -11.793 -52.387 1.00 62.38 185 ILE B O 1
ATOM 4058 N N . LEU B 1 186 ? -6.639 -10.652 -54.337 1.00 55.16 186 LEU B N 1
ATOM 4059 C CA . LEU B 1 186 ? -6.874 -9.324 -53.775 1.00 53.76 186 LEU B CA 1
ATOM 4060 C C . LEU B 1 186 ? -8.240 -8.866 -54.241 1.00 57.28 186 LEU B C 1
ATOM 4061 O O . LEU B 1 186 ? -8.498 -8.776 -55.444 1.00 55.92 186 LEU B O 1
ATOM 4066 N N . VAL B 1 187 ? -9.146 -8.683 -53.281 1.00 52.51 187 VAL B N 1
ATOM 4067 C CA . VAL B 1 187 ? -10.491 -8.203 -53.528 1.00 51.01 187 VAL B CA 1
ATOM 4068 C C . VAL B 1 187 ? -10.411 -6.691 -53.127 1.00 54.33 187 VAL B C 1
ATOM 4069 O O . VAL B 1 187 ? -10.077 -6.367 -51.985 1.00 53.31 187 VAL B O 1
ATOM 4073 N N . VAL B 1 188 ? -10.601 -5.781 -54.099 1.00 51.23 188 VAL B N 1
ATOM 4074 C CA . VAL B 1 188 ? -10.459 -4.323 -53.918 1.00 50.01 188 VAL B CA 1
ATOM 4075 C C . VAL B 1 188 ? -11.824 -3.573 -53.865 1.00 57.88 188 VAL B C 1
ATOM 4076 O O . VAL B 1 188 ? -12.268 -3.103 -54.907 1.00 57.28 188 VAL B O 1
ATOM 4080 N N . PRO B 1 189 ? -12.502 -3.376 -52.706 1.00 60.67 189 PRO B N 1
ATOM 4081 C CA . PRO B 1 189 ? -13.746 -2.601 -52.727 1.00 61.26 189 PRO B CA 1
ATOM 4082 C C . PRO B 1 189 ? -13.471 -1.088 -52.616 1.00 68.53 189 PRO B C 1
ATOM 4083 O O . PRO B 1 189 ? -12.342 -0.644 -52.381 1.00 66.81 189 PRO B O 1
ATOM 4087 N N . ILE B 1 190 ? -14.532 -0.306 -52.778 1.00 69.90 190 ILE B N 1
ATOM 4088 C CA . ILE B 1 190 ? -14.546 1.153 -52.755 1.00 72.21 190 ILE B CA 1
ATOM 4089 C C . ILE B 1 190 ? -14.422 1.736 -51.337 1.00 80.28 190 ILE B C 1
ATOM 4090 O O . ILE B 1 190 ? -14.440 0.992 -50.359 1.00 80.46 190 ILE B O 1
ATOM 4095 N N . ASP B 1 191 ? -14.342 3.077 -51.226 1.00 80.09 191 ASP B N 1
ATOM 4096 C CA . ASP B 1 191 ? -14.308 3.775 -49.943 1.00 81.65 191 ASP B CA 1
ATOM 4097 C C . ASP B 1 191 ? -15.665 3.749 -49.234 1.00 87.25 191 ASP B C 1
ATOM 4098 O O . ASP B 1 191 ? -15.687 3.888 -48.011 1.00 87.78 191 ASP B O 1
ATOM 4103 N N . LEU B 1 192 ? -16.779 3.529 -49.991 1.00 83.98 192 LEU B N 1
ATOM 4104 C CA . LEU B 1 192 ? -18.156 3.420 -49.492 1.00 84.16 192 LEU B CA 1
ATOM 4105 C C . LEU B 1 192 ? -18.832 2.153 -50.051 1.00 88.92 192 LEU B C 1
ATOM 4106 O O . LEU B 1 192 ? -18.719 1.910 -51.255 1.00 88.47 192 LEU B O 1
ATOM 4111 N N . GLY B 1 193 ? -19.557 1.403 -49.189 1.00 86.02 193 GLY B N 1
ATOM 4112 C CA . GLY B 1 193 ? -20.271 0.162 -49.528 1.00 85.25 193 GLY B CA 1
ATOM 4113 C C . GLY B 1 193 ? -21.742 0.053 -49.131 1.00 88.21 193 GLY B C 1
ATOM 4114 O O . GLY B 1 193 ? -22.582 0.776 -49.674 1.00 87.45 193 GLY B O 1
ATOM 4115 N N . ALA B 1 194 ? -22.057 -0.875 -48.164 1.00 83.65 194 ALA B N 1
ATOM 4116 C CA . ALA B 1 194 ? -23.375 -1.292 -47.621 1.00 81.45 194 ALA B CA 1
ATOM 4117 C C . ALA B 1 194 ? -23.648 -0.816 -46.156 1.00 81.95 194 ALA B C 1
ATOM 4118 O O . ALA B 1 194 ? -22.847 -0.019 -45.667 1.00 81.87 194 ALA B O 1
ATOM 4120 N N . PRO B 1 195 ? -24.722 -1.260 -45.417 1.00 76.01 195 PRO B N 1
ATOM 4121 C CA . PRO B 1 195 ? -24.913 -0.761 -44.036 1.00 74.91 195 PRO B CA 1
ATOM 4122 C C . PRO B 1 195 ? -23.857 -1.220 -43.020 1.00 76.58 195 PRO B C 1
ATOM 4123 O O . PRO B 1 195 ? -23.100 -2.149 -43.289 1.00 75.97 195 PRO B O 1
ATOM 4127 N N . LYS B 1 196 ? -23.809 -0.537 -41.854 1.00 71.28 196 LYS B N 1
ATOM 4128 C CA . LYS B 1 196 ? -22.898 -0.733 -40.714 1.00 69.61 196 LYS B CA 1
ATOM 4129 C C . LYS B 1 196 ? -22.654 -2.213 -40.387 1.00 70.84 196 LYS B C 1
ATOM 4130 O O . LYS B 1 196 ? -23.612 -2.978 -40.273 1.00 70.98 196 LYS B O 1
ATOM 4136 N N . GLY B 1 197 ? -21.378 -2.597 -40.300 1.00 64.74 197 GLY B N 1
ATOM 4137 C CA . GLY B 1 197 ? -20.952 -3.958 -39.979 1.00 62.99 197 GLY B CA 1
ATOM 4138 C C . GLY B 1 197 ? -21.292 -5.035 -40.993 1.00 63.44 197 GLY B C 1
ATOM 4139 O O . GLY B 1 197 ? -21.124 -6.215 -40.703 1.00 62.30 197 GLY B O 1
ATOM 4140 N N . ARG B 1 198 ? -21.737 -4.648 -42.191 1.00 59.14 198 ARG B N 1
ATOM 4141 C CA . ARG B 1 198 ? -22.137 -5.552 -43.263 1.00 58.55 198 ARG B CA 1
ATOM 4142 C C . ARG B 1 198 ? -21.382 -5.267 -44.572 1.00 60.76 198 ARG B C 1
ATOM 4143 O O . ARG B 1 198 ? -20.778 -4.202 -44.722 1.00 60.60 198 ARG B O 1
ATOM 4151 N N . LEU B 1 199 ? -21.426 -6.226 -45.517 1.00 54.88 199 LEU B N 1
ATOM 4152 C CA . LEU B 1 199 ? -20.791 -6.149 -46.835 1.00 53.61 199 LEU B CA 1
ATOM 4153 C C . LEU B 1 199 ? -21.770 -6.568 -47.941 1.00 59.85 199 LEU B C 1
ATOM 4154 O O . LEU B 1 199 ? -22.592 -7.448 -47.715 1.00 59.61 199 LEU B O 1
ATOM 4159 N N . ILE B 1 200 ? -21.646 -5.985 -49.149 1.00 58.22 200 ILE B N 1
ATOM 4160 C CA . ILE B 1 200 ? -22.511 -6.344 -50.277 1.00 58.35 200 ILE B CA 1
ATOM 4161 C C . ILE B 1 200 ? -22.241 -7.787 -50.693 1.00 65.76 200 ILE B C 1
ATOM 4162 O O . ILE B 1 200 ? -21.115 -8.267 -50.549 1.00 64.75 200 ILE B O 1
ATOM 4167 N N . MET B 1 201 ? -23.288 -8.485 -51.155 1.00 66.37 201 MET B N 1
ATOM 4168 C CA . MET B 1 201 ? -23.247 -9.889 -51.550 1.00 68.31 201 MET B CA 1
ATOM 4169 C C . MET B 1 201 ? -22.127 -10.256 -52.546 1.00 69.80 201 MET B C 1
ATOM 4170 O O . MET B 1 201 ? -21.459 -11.246 -52.266 1.00 70.09 201 MET B O 1
ATOM 4175 N N . PRO B 1 202 ? -21.835 -9.512 -53.654 1.00 63.48 202 PRO B N 1
ATOM 4176 C CA . PRO B 1 202 ? -20.711 -9.912 -54.526 1.00 61.70 202 PRO B CA 1
ATOM 4177 C C . PRO B 1 202 ? -19.371 -10.003 -53.797 1.00 62.25 202 PRO B C 1
ATOM 4178 O O . PRO B 1 202 ? -18.516 -10.796 -54.190 1.00 62.25 202 PRO B O 1
ATOM 4182 N N . GLN B 1 203 ? -19.187 -9.194 -52.737 1.00 55.73 203 GLN B N 1
ATOM 4183 C CA . GLN B 1 203 ? -17.969 -9.181 -51.932 1.00 53.64 203 GLN B CA 1
ATOM 4184 C C . GLN B 1 203 ? -17.904 -10.423 -51.044 1.00 57.20 203 GLN B C 1
ATOM 4185 O O . GLN B 1 203 ? -16.892 -11.120 -51.086 1.00 58.86 203 GLN B O 1
ATOM 4191 N N . VAL B 1 204 ? -18.995 -10.745 -50.304 1.00 50.31 204 VAL B N 1
ATOM 4192 C CA . VAL B 1 204 ? -19.103 -11.939 -49.444 1.00 48.72 204 VAL B CA 1
ATOM 4193 C C . VAL B 1 204 ? -18.893 -13.233 -50.263 1.00 54.28 204 VAL B C 1
ATOM 4194 O O . VAL B 1 204 ? -18.117 -14.095 -49.854 1.00 54.71 204 VAL B O 1
ATOM 4198 N N . HIS B 1 205 ? -19.561 -13.340 -51.428 1.00 51.64 205 HIS B N 1
ATOM 4199 C CA . HIS B 1 205 ? -19.473 -14.473 -52.348 1.00 52.73 205 HIS B CA 1
ATOM 4200 C C . HIS B 1 205 ? -18.012 -14.681 -52.844 1.00 57.43 205 HIS B C 1
ATOM 4201 O O . HIS B 1 205 ? -17.517 -15.810 -52.819 1.00 57.75 205 HIS B O 1
ATOM 4208 N N . ALA B 1 206 ? -17.335 -13.596 -53.271 1.00 52.38 206 ALA B N 1
ATOM 4209 C CA . ALA B 1 206 ? -15.952 -13.623 -53.738 1.00 51.25 206 ALA B CA 1
ATOM 4210 C C . ALA B 1 206 ? -15.000 -14.122 -52.615 1.00 52.37 206 ALA B C 1
ATOM 4211 O O . ALA B 1 206 ? -14.101 -14.914 -52.905 1.00 49.19 206 ALA B O 1
ATOM 4213 N N . ILE B 1 207 ? -15.238 -13.705 -51.336 1.00 48.41 207 ILE B N 1
ATOM 4214 C CA . ILE B 1 207 ? -14.432 -14.122 -50.173 1.00 47.40 207 ILE B CA 1
ATOM 4215 C C . ILE B 1 207 ? -14.690 -15.598 -49.880 1.00 52.58 207 ILE B C 1
ATOM 4216 O O . ILE B 1 207 ? -13.743 -16.360 -49.702 1.00 52.95 207 ILE B O 1
ATOM 4221 N N . ARG B 1 208 ? -15.969 -15.998 -49.819 1.00 50.20 208 ARG B N 1
ATOM 4222 C CA . ARG B 1 208 ? -16.351 -17.381 -49.549 1.00 49.90 208 ARG B CA 1
ATOM 4223 C C . ARG B 1 208 ? -15.749 -18.358 -50.562 1.00 56.28 208 ARG B C 1
ATOM 4224 O O . ARG B 1 208 ? -15.141 -19.345 -50.146 1.00 57.57 208 ARG B O 1
ATOM 4232 N N . GLU B 1 209 ? -15.879 -18.063 -51.865 1.00 53.29 209 GLU B N 1
ATOM 4233 C CA . GLU B 1 209 ? -15.323 -18.891 -52.947 1.00 53.29 209 GLU B CA 1
ATOM 4234 C C . GLU B 1 209 ? -13.793 -18.991 -52.908 1.00 56.68 209 GLU B C 1
ATOM 4235 O O . GLU B 1 209 ? -13.246 -20.050 -53.208 1.00 57.15 209 GLU B O 1
ATOM 4241 N N . GLY B 1 210 ? -13.134 -17.918 -52.481 1.00 51.75 210 GLY B N 1
ATOM 4242 C CA . GLY B 1 210 ? -11.688 -17.889 -52.315 1.00 51.35 210 GLY B CA 1
ATOM 4243 C C . GLY B 1 210 ? -11.257 -18.813 -51.197 1.00 54.64 210 GLY B C 1
ATOM 4244 O O . GLY B 1 210 ? -10.302 -19.570 -51.350 1.00 52.86 210 GLY B O 1
ATOM 4245 N N . LEU B 1 211 ? -11.982 -18.779 -50.069 1.00 52.73 211 LEU B N 1
ATOM 4246 C CA . LEU B 1 211 ? -11.719 -19.642 -48.914 1.00 52.92 211 LEU B CA 1
ATOM 4247 C C . LEU B 1 211 ? -12.060 -21.102 -49.246 1.00 58.89 211 LEU B C 1
ATOM 4248 O O . LEU B 1 211 ? -11.376 -22.012 -48.778 1.00 58.28 211 LEU B O 1
ATOM 4253 N N . ASP B 1 212 ? -13.098 -21.317 -50.082 1.00 57.02 212 ASP B N 1
ATOM 4254 C CA . ASP B 1 212 ? -13.513 -22.642 -50.554 1.00 56.79 212 ASP B CA 1
ATOM 4255 C C . ASP B 1 212 ? -12.356 -23.338 -51.283 1.00 60.09 212 ASP B C 1
ATOM 4256 O O . ASP B 1 212 ? -12.136 -24.532 -51.080 1.00 60.30 212 ASP B O 1
ATOM 4261 N N . ARG B 1 213 ? -11.600 -22.564 -52.090 1.00 55.56 213 ARG B N 1
ATOM 4262 C CA . ARG B 1 213 ? -10.452 -23.028 -52.862 1.00 54.95 213 ARG B CA 1
ATOM 4263 C C . ARG B 1 213 ? -9.141 -23.030 -52.068 1.00 59.98 213 ARG B C 1
ATOM 4264 O O . ARG B 1 213 ? -8.100 -23.356 -52.646 1.00 60.83 213 ARG B O 1
ATOM 4272 N N . GLU B 1 214 ? -9.188 -22.693 -50.743 1.00 56.17 214 GLU B N 1
ATOM 4273 C CA . GLU B 1 214 ? -8.044 -22.597 -49.809 1.00 55.08 214 GLU B CA 1
ATOM 4274 C C . GLU B 1 214 ? -6.975 -21.587 -50.292 1.00 57.41 214 GLU B C 1
ATOM 4275 O O . GLU B 1 214 ? -5.773 -21.767 -50.084 1.00 56.31 214 GLU B O 1
ATOM 4281 N N . ALA B 1 215 ? -7.439 -20.499 -50.913 1.00 53.41 215 ALA B N 1
ATOM 4282 C CA . ALA B 1 215 ? -6.581 -19.407 -51.318 1.00 52.79 215 ALA B CA 1
ATOM 4283 C C . ALA B 1 215 ? -6.590 -18.405 -50.149 1.00 56.48 215 ALA B C 1
ATOM 4284 O O . ALA B 1 215 ? -7.424 -18.517 -49.231 1.00 55.47 215 ALA B O 1
ATOM 4286 N N . LEU B 1 216 ? -5.622 -17.482 -50.132 1.00 53.21 2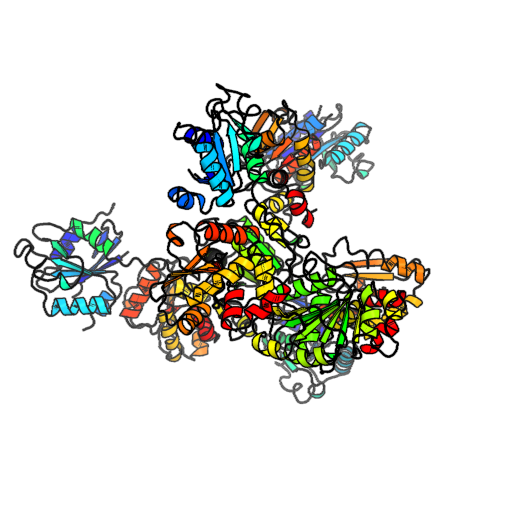16 LEU B N 1
ATOM 4287 C CA . LEU B 1 216 ? -5.587 -16.461 -49.092 1.00 52.63 216 LEU B CA 1
ATOM 4288 C C . LEU B 1 216 ? -6.297 -15.262 -49.701 1.00 56.70 216 LEU B C 1
ATOM 4289 O O . LEU B 1 216 ? -5.916 -14.823 -50.787 1.00 57.38 216 LEU B O 1
ATOM 4294 N N . VAL B 1 217 ? -7.349 -14.766 -49.038 1.00 52.21 217 VAL B N 1
ATOM 4295 C CA . VAL B 1 217 ? -8.136 -13.637 -49.545 1.00 52.37 217 VAL B CA 1
ATOM 4296 C C . VAL B 1 217 ? -7.723 -12.321 -48.866 1.00 56.64 217 VAL B C 1
ATOM 4297 O O . VAL B 1 217 ? -7.895 -12.172 -47.656 1.00 56.65 217 VAL B O 1
ATOM 4301 N N . LEU B 1 218 ? -7.193 -11.370 -49.643 1.00 52.46 218 LEU B N 1
ATOM 4302 C CA . LEU B 1 218 ? -6.794 -10.069 -49.105 1.00 52.03 218 LEU B CA 1
ATOM 4303 C C . LEU B 1 218 ? -7.817 -9.036 -49.547 1.00 57.13 218 LEU B C 1
ATOM 4304 O O . LEU B 1 218 ? -7.929 -8.755 -50.737 1.00 57.92 218 LEU B O 1
ATOM 4309 N N . VAL B 1 219 ? -8.638 -8.559 -48.604 1.00 53.42 219 VAL B N 1
ATOM 4310 C CA . VAL B 1 219 ? -9.671 -7.553 -48.847 1.00 52.77 219 VAL B CA 1
ATOM 4311 C C . VAL B 1 219 ? -9.051 -6.202 -48.512 1.00 58.66 219 VAL B C 1
ATOM 4312 O O . VAL B 1 219 ? -8.472 -6.016 -47.439 1.00 58.36 219 VAL B O 1
ATOM 4316 N N . VAL B 1 220 ? -9.117 -5.276 -49.456 1.00 57.05 220 VAL B N 1
ATOM 4317 C CA . VAL B 1 220 ? -8.453 -3.994 -49.306 1.00 57.17 220 VAL B CA 1
ATOM 4318 C C . VAL B 1 220 ? -9.219 -2.860 -49.998 1.00 61.60 220 VAL B C 1
ATOM 4319 O O . VAL B 1 220 ? -9.761 -3.074 -51.077 1.00 59.52 220 VAL B O 1
ATOM 4323 N N . LYS B 1 221 ? -9.248 -1.656 -49.397 1.00 60.82 221 LYS B N 1
ATOM 4324 C CA . LYS B 1 221 ? -9.877 -0.495 -50.029 1.00 60.86 221 LYS B CA 1
ATOM 4325 C C . LYS B 1 221 ? -8.917 0.003 -51.111 1.00 68.11 221 LYS B C 1
ATOM 4326 O O . LYS B 1 221 ? -7.718 -0.264 -51.020 1.00 66.48 221 LYS B O 1
ATOM 4332 N N . GLU B 1 222 ? -9.434 0.679 -52.156 1.00 69.42 222 GLU B N 1
ATOM 4333 C CA . GLU B 1 222 ? -8.614 1.160 -53.286 1.00 70.98 222 GLU B CA 1
ATOM 4334 C C . GLU B 1 222 ? -7.356 1.974 -52.864 1.00 75.02 222 GLU B C 1
ATOM 4335 O O . GLU B 1 222 ? -6.336 1.893 -53.549 1.00 75.21 222 GLU B O 1
ATOM 4341 N N . ARG B 1 223 ? -7.419 2.705 -51.735 1.00 70.87 223 ARG B N 1
ATOM 4342 C CA . ARG B 1 223 ? -6.304 3.514 -51.227 1.00 71.12 223 ARG B CA 1
ATOM 4343 C C . ARG B 1 223 ? -5.101 2.700 -50.713 1.00 74.45 223 ARG B C 1
ATOM 4344 O O . ARG B 1 223 ? -3.997 3.250 -50.621 1.00 74.72 223 ARG B O 1
ATOM 4352 N N . GLU B 1 224 ? -5.314 1.403 -50.375 1.00 68.73 224 GLU B N 1
ATOM 4353 C CA . GLU B 1 224 ? -4.289 0.505 -49.824 1.00 66.66 224 GLU B CA 1
ATOM 4354 C C . GLU B 1 224 ? -3.720 -0.504 -50.824 1.00 68.90 224 GLU B C 1
ATOM 4355 O O . GLU B 1 224 ? -2.775 -1.214 -50.483 1.00 68.66 224 GLU B O 1
ATOM 4361 N N . LEU B 1 225 ? -4.270 -0.561 -52.049 1.00 65.59 225 LEU B N 1
ATOM 4362 C CA . LEU B 1 225 ? -3.824 -1.493 -53.088 1.00 65.93 225 LEU B CA 1
ATOM 4363 C C . LEU B 1 225 ? -2.342 -1.343 -53.477 1.00 72.87 225 LEU B C 1
ATOM 4364 O O . LEU B 1 225 ? -1.634 -2.352 -53.530 1.00 73.65 225 LEU B O 1
ATOM 4369 N N . ARG B 1 226 ? -1.881 -0.107 -53.755 1.00 69.91 226 ARG B N 1
ATOM 4370 C CA . ARG B 1 226 ? -0.487 0.169 -54.111 1.00 70.32 226 ARG B CA 1
ATOM 4371 C C . ARG B 1 226 ? 0.444 -0.347 -52.999 1.00 73.30 226 ARG B C 1
ATOM 4372 O O . ARG B 1 226 ? 1.413 -1.049 -53.300 1.00 73.43 226 ARG B O 1
ATOM 4380 N N . TYR B 1 227 ? 0.112 -0.053 -51.722 1.00 68.52 227 TYR B N 1
ATOM 4381 C CA . TYR B 1 227 ? 0.873 -0.488 -50.543 1.00 68.22 227 TYR B CA 1
ATOM 4382 C C . TYR B 1 227 ? 0.888 -2.019 -50.420 1.00 72.16 227 TYR B C 1
ATOM 4383 O O . TYR B 1 227 ? 1.940 -2.595 -50.132 1.00 72.84 227 TYR B O 1
ATOM 4392 N N . ALA B 1 228 ? -0.279 -2.663 -50.634 1.00 66.99 228 ALA B N 1
ATOM 4393 C CA . ALA B 1 228 ? -0.436 -4.111 -50.573 1.00 66.12 228 ALA B CA 1
ATOM 4394 C C . ALA B 1 228 ? 0.452 -4.776 -51.633 1.00 69.80 228 ALA B C 1
ATOM 4395 O O . ALA B 1 228 ? 1.356 -5.507 -51.259 1.00 68.85 228 ALA B O 1
ATOM 4397 N N . ILE B 1 229 ? 0.258 -4.453 -52.932 1.00 66.90 229 ILE B N 1
ATOM 4398 C CA . ILE B 1 229 ? 1.034 -4.984 -54.066 1.00 67.65 229 ILE B CA 1
ATOM 4399 C C . ILE B 1 229 ? 2.555 -4.925 -53.817 1.00 74.33 229 ILE B C 1
ATOM 4400 O O . ILE B 1 229 ? 3.246 -5.933 -54.004 1.00 74.98 229 ILE B O 1
ATOM 4405 N N . GLU B 1 230 ? 3.056 -3.747 -53.384 1.00 71.26 230 GLU B N 1
ATOM 4406 C CA . GLU B 1 230 ? 4.469 -3.463 -53.134 1.00 70.98 230 GLU B CA 1
ATOM 4407 C C . GLU B 1 230 ? 5.082 -4.173 -51.915 1.00 74.23 230 GLU B C 1
ATOM 4408 O O . GLU B 1 230 ? 6.300 -4.360 -51.878 1.00 72.77 230 GLU B O 1
ATOM 4414 N N . ASN B 1 231 ? 4.264 -4.541 -50.910 1.00 71.33 231 ASN B N 1
ATOM 4415 C CA . ASN B 1 231 ? 4.773 -5.138 -49.669 1.00 70.32 231 ASN B CA 1
ATOM 4416 C C . ASN B 1 231 ? 4.299 -6.539 -49.320 1.00 73.86 231 ASN B C 1
ATOM 4417 O O . ASN B 1 231 ? 4.858 -7.146 -48.411 1.00 73.85 231 ASN B O 1
ATOM 4422 N N . ILE B 1 232 ? 3.277 -7.052 -50.000 1.00 70.49 232 ILE B N 1
ATOM 4423 C CA . ILE B 1 232 ? 2.653 -8.330 -49.667 1.00 69.84 232 ILE B CA 1
ATOM 4424 C C . ILE B 1 232 ? 3.590 -9.556 -49.886 1.00 72.24 232 ILE B C 1
ATOM 4425 O O . ILE B 1 232 ? 3.324 -10.613 -49.316 1.00 73.66 232 ILE B O 1
ATOM 4430 N N . GLY B 1 233 ? 4.656 -9.413 -50.669 1.00 64.90 233 GLY B N 1
ATOM 4431 C CA . GLY B 1 233 ? 5.624 -10.492 -50.857 1.00 63.39 233 GLY B CA 1
ATOM 4432 C C . GLY B 1 233 ? 5.176 -11.809 -51.463 1.00 65.96 233 GLY B C 1
ATOM 4433 O O . GLY B 1 233 ? 5.967 -12.755 -51.500 1.00 67.24 233 GLY B O 1
ATOM 4434 N N . ILE B 1 234 ? 3.911 -11.901 -51.915 1.00 60.21 234 ILE B N 1
ATOM 4435 C CA . ILE B 1 234 ? 3.350 -13.048 -52.642 1.00 58.81 234 ILE B CA 1
ATOM 4436 C C . ILE B 1 234 ? 2.727 -12.450 -53.905 1.00 61.97 234 ILE B C 1
ATOM 4437 O O . ILE B 1 234 ? 2.027 -11.440 -53.810 1.00 61.93 234 ILE B O 1
ATOM 4442 N N . LYS B 1 235 ? 2.992 -13.038 -55.081 1.00 57.76 235 LYS B N 1
ATOM 4443 C CA . LYS B 1 235 ? 2.416 -12.509 -56.309 1.00 57.11 235 LYS B CA 1
ATOM 4444 C C . LYS B 1 235 ? 0.912 -12.852 -56.384 1.00 58.97 235 LYS B C 1
ATOM 4445 O O . LYS B 1 235 ? 0.542 -14.031 -56.308 1.00 58.63 235 LYS B O 1
ATOM 4451 N N . PRO B 1 236 ? 0.023 -11.835 -56.466 1.00 54.23 236 PRO B N 1
ATOM 4452 C CA . PRO B 1 236 ? -1.420 -12.135 -56.565 1.00 53.90 236 PRO B CA 1
ATOM 4453 C C . PRO B 1 236 ? -1.728 -12.964 -57.804 1.00 58.81 236 PRO B C 1
ATOM 4454 O O . PRO B 1 236 ? -1.182 -12.696 -58.882 1.00 59.81 236 PRO B O 1
ATOM 4458 N N . ARG B 1 237 ? -2.566 -13.989 -57.646 1.00 54.74 237 ARG B N 1
ATOM 4459 C CA . ARG B 1 237 ? -2.994 -14.815 -58.768 1.00 54.98 237 ARG B CA 1
ATOM 4460 C C . ARG B 1 237 ? -4.014 -14.007 -59.569 1.00 60.71 237 ARG B C 1
ATOM 4461 O O . ARG B 1 237 ? -3.963 -13.994 -60.800 1.00 62.34 237 ARG B O 1
ATOM 4469 N N . LEU B 1 238 ? -4.905 -13.302 -58.855 1.00 55.96 238 LEU B N 1
ATOM 4470 C CA . LEU B 1 238 ? -5.981 -12.497 -59.404 1.00 54.85 238 LEU B CA 1
ATOM 4471 C C . LEU B 1 238 ? -6.277 -11.308 -58.506 1.00 57.06 238 LEU B C 1
ATOM 4472 O O . LEU B 1 238 ? -6.226 -11.418 -57.281 1.00 57.11 238 LEU B O 1
ATOM 4477 N N . VAL B 1 239 ? -6.610 -10.179 -59.120 1.00 53.52 239 VAL B N 1
ATOM 4478 C CA . VAL B 1 239 ? -7.038 -8.962 -58.429 1.00 53.69 239 VAL B CA 1
ATOM 4479 C C . VAL B 1 239 ? -8.460 -8.678 -58.938 1.00 58.37 239 VAL B C 1
ATOM 4480 O O . VAL B 1 239 ? -8.660 -8.569 -60.142 1.00 58.91 239 VAL B O 1
ATOM 4484 N N . VAL B 1 240 ? -9.448 -8.646 -58.044 1.00 54.40 240 VAL B N 1
ATOM 4485 C CA . VAL B 1 240 ? -10.825 -8.365 -58.434 1.00 54.23 240 VAL B CA 1
ATOM 4486 C C . VAL B 1 240 ? -11.177 -7.000 -57.880 1.00 61.60 240 VAL B C 1
ATOM 4487 O O . VAL B 1 240 ? -11.045 -6.772 -56.687 1.00 62.55 240 VAL B O 1
ATOM 4491 N N . THR B 1 241 ? -11.591 -6.085 -58.733 1.00 60.90 241 THR B N 1
ATOM 4492 C CA . THR B 1 241 ? -11.933 -4.738 -58.293 1.00 62.56 241 THR B CA 1
ATOM 4493 C C . THR B 1 241 ? -13.386 -4.369 -58.578 1.00 73.31 241 THR B C 1
ATOM 4494 O O . THR B 1 241 ? -14.029 -4.993 -59.410 1.00 72.22 241 THR B O 1
ATOM 4498 N N . ASP B 1 242 ? -13.895 -3.345 -57.898 1.00 76.46 242 ASP B N 1
ATOM 4499 C CA . ASP B 1 242 ? -15.230 -2.822 -58.148 1.00 79.51 242 ASP B CA 1
ATOM 4500 C C . ASP B 1 242 ? -15.130 -2.032 -59.470 1.00 89.62 242 ASP B C 1
ATOM 4501 O O . ASP B 1 242 ? -14.073 -1.445 -59.744 1.00 89.25 242 ASP B O 1
ATOM 4506 N N . SER B 1 243 ? -16.204 -2.026 -60.299 1.00 89.55 243 SER B N 1
ATOM 4507 C CA . SER B 1 243 ? -16.168 -1.293 -61.579 1.00 90.12 243 SER B CA 1
ATOM 4508 C C . SER B 1 243 ? -15.997 0.225 -61.410 1.00 94.66 243 SER B C 1
ATOM 4509 O O . SER B 1 243 ? -15.582 0.891 -62.360 1.00 94.89 243 SER B O 1
ATOM 4512 N N . GLN B 1 244 ? -16.273 0.771 -60.203 1.00 90.84 244 GLN B N 1
ATOM 4513 C CA . GLN B 1 244 ? -16.125 2.209 -59.955 1.00 90.29 244 GLN B CA 1
ATOM 4514 C C . GLN B 1 244 ? -14.721 2.600 -59.456 1.00 91.43 244 GLN B C 1
ATOM 4515 O O . GLN B 1 244 ? -14.412 3.792 -59.381 1.00 90.98 244 GLN B O 1
ATOM 4521 N N . SER B 1 245 ? -13.871 1.611 -59.148 1.00 85.64 245 SER B N 1
ATOM 4522 C CA . SER B 1 245 ? -12.491 1.865 -58.723 1.00 84.62 245 SER B CA 1
ATOM 4523 C C . SER B 1 245 ? -11.468 1.296 -59.736 1.00 88.77 245 SER B C 1
ATOM 4524 O O . SER B 1 245 ? -10.264 1.464 -59.543 1.00 86.95 245 SER B O 1
ATOM 4527 N N . VAL B 1 246 ? -11.963 0.709 -60.858 1.00 87.07 246 VAL B N 1
ATOM 4528 C CA . VAL B 1 246 ? -11.162 0.061 -61.902 1.00 87.48 246 VAL B CA 1
ATOM 4529 C C . VAL B 1 246 ? -10.180 1.020 -62.606 1.00 93.14 246 VAL B C 1
ATOM 4530 O O . VAL B 1 246 ? -9.002 0.684 -62.643 1.00 92.10 246 VAL B O 1
ATOM 4534 N N . MET B 1 247 ? -10.627 2.193 -63.122 1.00 92.32 247 MET B N 1
ATOM 4535 C CA . MET B 1 247 ? -9.753 3.152 -63.830 1.00 93.48 247 MET B CA 1
ATOM 4536 C C . MET B 1 247 ? -8.556 3.635 -62.999 1.00 96.42 247 MET B C 1
ATOM 4537 O O . MET B 1 247 ? -7.483 3.885 -63.549 1.00 95.96 247 MET B O 1
ATOM 4542 N N . LYS B 1 248 ? -8.741 3.740 -61.678 1.00 91.99 248 LYS B N 1
ATOM 4543 C CA . LYS B 1 248 ? -7.699 4.129 -60.738 1.00 91.13 248 LYS B CA 1
ATOM 4544 C C . LYS B 1 248 ? -6.723 2.963 -60.525 1.00 93.19 248 LYS B C 1
ATOM 4545 O O . LYS B 1 248 ? -5.523 3.147 -60.715 1.00 93.78 248 LYS B O 1
ATOM 4551 N N . VAL B 1 249 ? -7.246 1.766 -60.158 1.00 87.52 249 VAL B N 1
ATOM 4552 C CA . VAL B 1 249 ? -6.470 0.568 -59.817 1.00 86.11 249 VAL B CA 1
ATOM 4553 C C . VAL B 1 249 ? -5.707 -0.052 -61.008 1.00 89.30 249 VAL B C 1
ATOM 4554 O O . VAL B 1 249 ? -4.654 -0.635 -60.758 1.00 87.78 249 VAL B O 1
ATOM 4558 N N . VAL B 1 250 ? -6.193 0.080 -62.274 1.00 87.34 250 VAL B N 1
ATOM 4559 C CA . VAL B 1 250 ? -5.501 -0.456 -63.472 1.00 87.75 250 VAL B CA 1
ATOM 4560 C C . VAL B 1 250 ? -4.046 0.046 -63.500 1.00 93.32 250 VAL B C 1
ATOM 4561 O O . VAL B 1 250 ? -3.130 -0.708 -63.844 1.00 92.59 250 VAL B O 1
ATOM 4565 N N . SER B 1 251 ? -3.854 1.305 -63.077 1.00 90.74 251 SER B N 1
ATOM 4566 C CA . SER B 1 251 ? -2.565 1.966 -62.950 1.00 91.08 251 SER B CA 1
ATOM 4567 C C . SER B 1 251 ? -1.709 1.295 -61.847 1.00 94.70 251 SER B C 1
ATOM 4568 O O . SER B 1 251 ? -0.538 0.989 -62.082 1.00 95.19 251 SER B O 1
ATOM 4571 N N . ASP B 1 252 ? -2.306 1.050 -60.668 1.00 89.43 252 ASP B N 1
ATOM 4572 C CA . ASP B 1 252 ? -1.648 0.453 -59.498 1.00 88.11 252 ASP B CA 1
ATOM 4573 C C . ASP B 1 252 ? -1.212 -1.010 -59.666 1.00 87.18 252 ASP B C 1
ATOM 4574 O O . ASP B 1 252 ? -0.253 -1.423 -59.010 1.00 86.36 252 ASP B O 1
ATOM 4579 N N . VAL B 1 253 ? -1.931 -1.797 -60.497 1.00 80.58 253 VAL B N 1
ATOM 4580 C CA . VAL B 1 253 ? -1.666 -3.222 -60.712 1.00 79.18 253 VAL B CA 1
ATOM 4581 C C . VAL B 1 253 ? -0.666 -3.437 -61.862 1.00 83.91 253 VAL B C 1
ATOM 4582 O O . VAL B 1 253 ? -0.968 -3.053 -62.997 1.00 84.58 253 VAL B O 1
ATOM 4586 N N . PRO B 1 254 ? 0.498 -4.096 -61.605 1.00 79.58 254 PRO B N 1
ATOM 4587 C CA . PRO B 1 254 ? 1.454 -4.374 -62.696 1.00 78.71 254 PRO B CA 1
ATOM 4588 C C . PRO B 1 254 ? 0.836 -5.228 -63.800 1.00 81.74 254 PRO B C 1
ATOM 4589 O O . PRO B 1 254 ? -0.003 -6.084 -63.519 1.00 81.05 254 PRO B O 1
ATOM 4593 N N . GLU B 1 255 ? 1.228 -4.964 -65.060 1.00 78.20 255 GLU B N 1
ATOM 4594 C CA . GLU B 1 255 ? 0.714 -5.616 -66.269 1.00 77.75 255 GLU B CA 1
ATOM 4595 C C . GLU B 1 255 ? 0.739 -7.159 -66.248 1.00 80.26 255 GLU B C 1
ATOM 4596 O O . GLU B 1 255 ? -0.123 -7.785 -66.869 1.00 80.45 255 GLU B O 1
ATOM 4602 N N . ASP B 1 256 ? 1.701 -7.761 -65.530 1.00 75.41 256 ASP B N 1
ATOM 4603 C CA . ASP B 1 256 ? 1.848 -9.215 -65.444 1.00 75.12 256 ASP B CA 1
ATOM 4604 C C . ASP B 1 256 ? 0.845 -9.887 -64.490 1.00 77.18 256 ASP B C 1
ATOM 4605 O O . ASP B 1 256 ? 0.724 -11.110 -64.512 1.00 76.98 256 ASP B O 1
ATOM 4610 N N . ILE B 1 257 ? 0.115 -9.101 -63.682 1.00 72.10 257 ILE B N 1
ATOM 4611 C CA . ILE B 1 257 ? -0.881 -9.618 -62.737 1.00 71.44 257 ILE B CA 1
ATOM 4612 C C . ILE B 1 257 ? -2.294 -9.536 -63.336 1.00 72.69 257 ILE B C 1
ATOM 4613 O O . ILE B 1 257 ? -2.676 -8.480 -63.855 1.00 71.47 257 ILE B O 1
ATOM 4618 N N . ASP B 1 258 ? -3.063 -10.656 -63.259 1.00 66.64 258 ASP B N 1
ATOM 4619 C CA . ASP B 1 258 ? -4.435 -10.743 -63.744 1.00 64.50 258 ASP B CA 1
ATOM 4620 C C . ASP B 1 258 ? -5.335 -9.862 -62.902 1.00 65.12 258 ASP B C 1
ATOM 4621 O O . ASP B 1 258 ? -5.289 -9.904 -61.678 1.00 62.93 258 ASP B O 1
ATOM 4626 N N . LEU B 1 259 ? -6.155 -9.063 -63.572 1.00 61.96 259 LEU B N 1
ATOM 4627 C CA . LEU B 1 259 ? -7.084 -8.125 -62.968 1.00 61.38 259 LEU B CA 1
ATOM 4628 C C . LEU B 1 259 ? -8.419 -8.199 -63.692 1.00 64.61 259 LEU B C 1
ATOM 4629 O O . LEU B 1 259 ? -8.455 -8.194 -64.921 1.00 64.69 259 LEU B O 1
ATOM 4634 N N . THR B 1 260 ? -9.510 -8.296 -62.924 1.00 60.25 260 THR B N 1
ATOM 4635 C CA . THR B 1 260 ? -10.887 -8.314 -63.408 1.00 58.68 260 THR B CA 1
ATOM 4636 C C . THR B 1 260 ? -11.749 -7.460 -62.485 1.00 61.77 260 THR B C 1
ATOM 4637 O O . THR B 1 260 ? -11.231 -6.915 -61.512 1.00 62.78 260 THR B O 1
ATOM 4641 N N . THR B 1 261 ? -13.052 -7.319 -62.798 1.00 56.88 261 THR B N 1
ATOM 4642 C CA . THR B 1 261 ? -14.020 -6.574 -61.982 1.00 55.09 261 THR B CA 1
ATOM 4643 C C . THR B 1 261 ? -15.139 -7.511 -61.548 1.00 57.33 261 THR B C 1
ATOM 4644 O O . THR B 1 261 ? -15.291 -8.579 -62.140 1.00 57.20 261 THR B O 1
ATOM 4648 N N . PHE B 1 262 ? -15.917 -7.135 -60.516 1.00 52.66 262 PHE B N 1
ATOM 4649 C CA . PHE B 1 262 ? -17.049 -7.942 -60.047 1.00 51.64 262 PHE B CA 1
ATOM 4650 C C . PHE B 1 262 ? -18.150 -7.958 -61.116 1.00 57.28 262 PHE B C 1
ATOM 4651 O O . PHE B 1 262 ? -18.827 -8.976 -61.253 1.00 57.76 262 PHE B O 1
ATOM 4659 N N . SER B 1 263 ? -18.293 -6.838 -61.897 1.00 53.67 263 SER B N 1
ATOM 4660 C CA . SER B 1 263 ? -19.239 -6.668 -63.018 1.00 52.33 263 SER B CA 1
ATOM 4661 C C . SER B 1 263 ? -18.953 -7.689 -64.096 1.00 56.35 263 SER B C 1
ATOM 4662 O O . SER B 1 263 ? -19.893 -8.305 -64.586 1.00 57.30 263 SER B O 1
ATOM 4665 N N . ILE B 1 264 ? -17.664 -7.892 -64.445 1.00 51.09 264 ILE B N 1
ATOM 4666 C CA . ILE B 1 264 ? -17.236 -8.875 -65.444 1.00 51.09 264 ILE B CA 1
ATOM 4667 C C . ILE B 1 264 ? -17.409 -10.299 -64.889 1.00 55.97 264 ILE B C 1
ATOM 4668 O O . ILE B 1 264 ? -17.781 -11.196 -65.636 1.00 55.72 264 ILE B O 1
ATOM 4673 N N . LEU B 1 265 ? -17.162 -10.496 -63.590 1.00 54.01 265 LEU B N 1
ATOM 4674 C CA . LEU B 1 265 ? -17.324 -11.803 -62.937 1.00 54.08 265 LEU B CA 1
ATOM 4675 C C . LEU B 1 265 ? -18.774 -12.221 -62.882 1.00 56.73 265 LEU B C 1
ATOM 4676 O O . LEU B 1 265 ? -19.057 -13.407 -63.052 1.00 57.70 265 LEU B O 1
ATOM 4681 N N . GLU B 1 266 ? -19.668 -11.250 -62.649 1.00 51.57 266 GLU B N 1
ATOM 4682 C CA . GLU B 1 266 ? -21.120 -11.414 -62.610 1.00 52.58 266 GLU B CA 1
ATOM 4683 C C . GLU B 1 266 ? -21.608 -11.779 -64.016 1.00 58.76 266 GLU B C 1
ATOM 4684 O O . GLU B 1 266 ? -22.358 -12.741 -64.156 1.00 59.08 266 GLU B O 1
ATOM 4690 N N . SER B 1 267 ? -21.147 -11.020 -65.052 1.00 56.38 267 SER B N 1
ATOM 4691 C CA . SER B 1 267 ? -21.446 -11.180 -66.485 1.00 55.65 267 SER B CA 1
ATOM 4692 C C . SER B 1 267 ? -21.242 -12.621 -66.905 1.00 58.98 267 SER B C 1
ATOM 4693 O O . SER B 1 267 ? -22.132 -13.185 -67.525 1.00 60.21 267 SER B O 1
ATOM 4696 N N . ARG B 1 268 ? -20.082 -13.215 -66.565 1.00 54.07 268 ARG B N 1
ATOM 4697 C CA . ARG B 1 268 ? -19.746 -14.599 -66.877 1.00 53.60 268 ARG B CA 1
ATOM 4698 C C . ARG B 1 268 ? -20.607 -15.553 -66.048 1.00 58.42 268 ARG B C 1
ATOM 4699 O O . ARG B 1 268 ? -21.148 -16.502 -66.597 1.00 58.75 268 ARG B O 1
ATOM 4707 N N . TYR B 1 269 ? -20.756 -15.268 -64.739 1.00 55.37 269 TYR B N 1
ATOM 4708 C CA . TYR B 1 269 ? -21.492 -16.037 -63.735 1.00 54.23 269 TYR B CA 1
ATOM 4709 C C . TYR B 1 269 ? -22.941 -16.314 -64.121 1.00 59.67 269 TYR B C 1
ATOM 4710 O O . TYR B 1 269 ? -23.345 -17.478 -64.069 1.00 59.66 269 TYR B O 1
ATOM 4719 N N . ARG B 1 270 ? -23.723 -15.277 -64.510 1.00 57.46 270 ARG B N 1
ATOM 4720 C CA . ARG B 1 270 ? -25.126 -15.504 -64.860 1.00 58.68 270 ARG B CA 1
ATOM 4721 C C . ARG B 1 270 ? -25.472 -15.303 -66.346 1.00 66.12 270 ARG B C 1
ATOM 4722 O O . ARG B 1 270 ? -26.535 -15.751 -66.767 1.00 67.17 270 ARG B O 1
ATOM 4730 N N . GLY B 1 271 ? -24.586 -14.694 -67.125 1.00 63.34 271 GLY B N 1
ATOM 4731 C CA . GLY B 1 271 ? -24.801 -14.494 -68.553 1.00 63.43 271 GLY B CA 1
ATOM 4732 C C . GLY B 1 271 ? -23.785 -15.229 -69.400 1.00 68.98 271 GLY B C 1
ATOM 4733 O O . GLY B 1 271 ? -23.215 -16.240 -68.975 1.00 68.28 271 GLY B O 1
ATOM 4734 N N . ASP B 1 272 ? -23.556 -14.718 -70.613 1.00 66.82 272 ASP B N 1
ATOM 4735 C CA . ASP B 1 272 ? -22.619 -15.272 -71.581 1.00 66.75 272 ASP B CA 1
ATOM 4736 C C . ASP B 1 272 ? -21.584 -14.186 -71.853 1.00 72.24 272 ASP B C 1
ATOM 4737 O O . ASP B 1 272 ? -21.836 -13.304 -72.672 1.00 72.34 272 ASP B O 1
ATOM 4742 N N . LEU B 1 273 ? -20.431 -14.230 -71.150 1.00 68.93 273 LEU B N 1
ATOM 4743 C CA . LEU B 1 273 ? -19.374 -13.232 -71.320 1.00 68.57 273 LEU B CA 1
ATOM 4744 C C . LEU B 1 273 ? -18.857 -13.168 -72.757 1.00 73.25 273 LEU B C 1
ATOM 4745 O O . LEU B 1 273 ? -18.708 -12.065 -73.284 1.00 74.15 273 LEU B O 1
ATOM 4750 N N . GLU B 1 274 ? -18.636 -14.325 -73.406 1.00 69.37 274 GLU B N 1
ATOM 4751 C CA . GLU B 1 274 ? -18.168 -14.353 -74.799 1.00 69.68 274 GLU B CA 1
ATOM 4752 C C . GLU B 1 274 ? -19.105 -13.619 -75.753 1.00 73.46 274 GLU B C 1
ATOM 4753 O O . GLU B 1 274 ? -18.623 -12.849 -76.579 1.00 73.10 274 GLU B O 1
ATOM 4759 N N . TYR B 1 275 ? -20.435 -13.812 -75.607 1.00 69.84 275 TYR B N 1
ATOM 4760 C CA . TYR B 1 275 ? -21.428 -13.141 -76.449 1.00 69.34 275 TYR B CA 1
ATOM 4761 C C . TYR B 1 275 ? -21.547 -11.662 -76.128 1.00 70.96 275 TYR B C 1
ATOM 4762 O O . TYR B 1 275 ? -21.718 -10.868 -77.043 1.00 71.12 275 TYR B O 1
ATOM 4771 N N . PHE B 1 276 ? -21.468 -11.297 -74.839 1.00 66.21 276 PHE B N 1
ATOM 4772 C CA . PHE B 1 276 ? -21.557 -9.915 -74.363 1.00 65.70 276 PHE B CA 1
ATOM 4773 C C . PHE B 1 276 ? -20.362 -9.102 -74.845 1.00 70.05 276 PHE B C 1
ATOM 4774 O O . PHE B 1 276 ? -20.522 -7.931 -75.186 1.00 68.98 276 PHE B O 1
ATOM 4782 N N . VAL B 1 277 ? -19.170 -9.728 -74.880 1.00 68.25 277 VAL B N 1
ATOM 4783 C CA . VAL B 1 277 ? -17.925 -9.101 -75.325 1.00 68.73 277 VAL B CA 1
ATOM 4784 C C . VAL B 1 277 ? -17.927 -8.941 -76.854 1.00 72.80 277 VAL B C 1
ATOM 4785 O O . VAL B 1 277 ? -17.545 -7.880 -77.356 1.00 72.57 277 VAL B O 1
ATOM 4789 N N . GLU B 1 278 ? -18.374 -9.976 -77.594 1.00 68.34 278 GLU B N 1
ATOM 4790 C CA . GLU B 1 278 ? -18.464 -9.918 -79.051 1.00 67.60 278 GLU B CA 1
ATOM 4791 C C . GLU B 1 278 ? -19.520 -8.889 -79.471 1.00 71.25 278 GLU B C 1
ATOM 4792 O O . GLU B 1 278 ? -19.279 -8.110 -80.378 1.00 71.02 278 GLU B O 1
ATOM 4798 N N . SER B 1 279 ? -20.673 -8.867 -78.786 1.00 67.71 279 SER B N 1
ATOM 4799 C CA . SER B 1 279 ? -21.778 -7.955 -79.074 1.00 66.45 279 SER B CA 1
ATOM 4800 C C . SER B 1 279 ? -21.523 -6.485 -78.758 1.00 71.46 279 SER B C 1
ATOM 4801 O O . SER B 1 279 ? -22.217 -5.645 -79.322 1.00 72.11 279 SER B O 1
ATOM 4804 N N . VAL B 1 280 ? -20.570 -6.159 -77.861 1.00 68.16 280 VAL B N 1
ATOM 4805 C CA . VAL B 1 280 ? -20.266 -4.763 -77.524 1.00 67.99 280 VAL B CA 1
ATOM 4806 C C . VAL B 1 280 ? -19.605 -4.046 -78.725 1.00 75.19 280 VAL B C 1
ATOM 4807 O O . VAL B 1 280 ? -19.758 -2.831 -78.847 1.00 74.76 280 VAL B O 1
ATOM 4811 N N . LYS B 1 281 ? -18.928 -4.803 -79.634 1.00 73.18 281 LYS B N 1
ATOM 4812 C CA . LYS B 1 281 ? -18.264 -4.251 -80.829 1.00 74.38 281 LYS B CA 1
ATOM 4813 C C . LYS B 1 281 ? -19.279 -3.552 -81.771 1.00 82.75 281 LYS B C 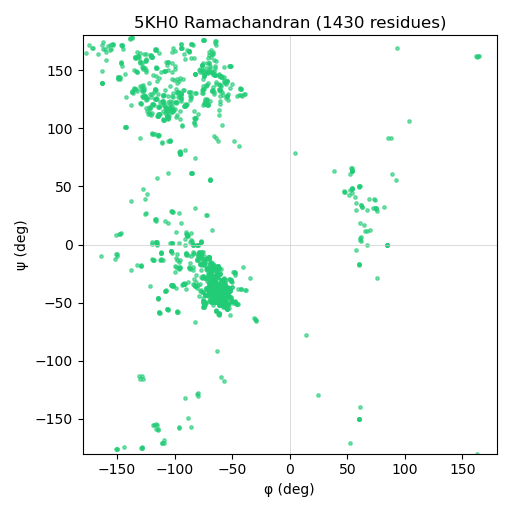1
ATOM 4814 O O . LYS B 1 281 ? -18.889 -2.703 -82.574 1.00 83.83 281 LYS B O 1
ATOM 4820 N N . ALA B 1 282 ? -20.584 -3.880 -81.631 1.00 79.70 282 ALA B N 1
ATOM 4821 C CA . ALA B 1 282 ? -21.700 -3.305 -82.385 1.00 78.71 282 ALA B CA 1
ATOM 4822 C C . ALA B 1 282 ? -21.863 -1.810 -82.126 1.00 83.69 282 ALA B C 1
ATOM 4823 O O . ALA B 1 282 ? -22.404 -1.113 -82.978 1.00 84.19 282 ALA B O 1
ATOM 4825 N N . VAL B 1 283 ? -21.382 -1.318 -80.970 1.00 81.59 283 VAL B N 1
ATOM 4826 C CA . VAL B 1 283 ? -21.411 0.092 -80.571 1.00 82.82 283 VAL B CA 1
ATOM 4827 C C . VAL B 1 283 ? -20.757 0.964 -81.658 1.00 91.37 283 VAL B C 1
ATOM 4828 O O . VAL B 1 283 ? -21.306 2.004 -82.025 1.00 91.35 283 VAL B O 1
ATOM 4832 N N . GLU B 1 284 ? -19.630 0.492 -82.219 1.00 90.46 284 GLU B N 1
ATOM 4833 C CA . GLU B 1 284 ? -18.865 1.157 -83.280 1.00 90.90 284 GLU B CA 1
ATOM 4834 C C . GLU B 1 284 ? -19.676 1.366 -84.569 1.00 94.83 284 GLU B C 1
ATOM 4835 O O . GLU B 1 284 ? -19.519 2.392 -85.235 1.00 94.16 284 GLU B O 1
ATOM 4841 N N . ASN B 1 285 ? -20.539 0.398 -84.910 1.00 91.29 285 ASN B N 1
ATOM 4842 C CA . ASN B 1 285 ? -21.362 0.417 -86.122 1.00 91.04 285 ASN B CA 1
ATOM 4843 C C . ASN B 1 285 ? -22.737 1.107 -85.950 1.00 95.44 285 ASN B C 1
ATOM 4844 O O . ASN B 1 285 ? -23.560 1.050 -86.865 1.00 94.61 285 ASN B O 1
ATOM 4849 N N . LEU B 1 286 ? -22.983 1.761 -84.801 1.00 93.66 286 LEU B N 1
ATOM 4850 C CA . LEU B 1 286 ? -24.263 2.424 -84.536 1.00 94.38 286 LEU B CA 1
ATOM 4851 C C . LEU B 1 286 ? -24.460 3.728 -85.335 1.00 100.96 286 LEU B C 1
ATOM 4852 O O . LEU B 1 286 ? -23.664 4.664 -85.225 1.00 100.23 286 LEU B O 1
ATOM 4857 N N . LYS B 1 287 ? -25.544 3.759 -86.140 1.00 99.90 287 LYS B N 1
ATOM 4858 C CA . LYS B 1 287 ? -25.992 4.855 -87.019 1.00 100.54 287 LYS B CA 1
ATOM 4859 C C . LYS B 1 287 ? -27.033 5.725 -86.270 1.00 106.50 287 LYS B C 1
ATOM 4860 O O . LYS B 1 287 ? -27.479 5.337 -85.187 1.00 106.53 287 LYS B O 1
ATOM 4866 N N . ASP B 1 288 ? -27.397 6.900 -86.834 1.00 104.37 288 ASP B N 1
ATOM 4867 C CA . ASP B 1 288 ? -28.368 7.848 -86.271 1.00 104.60 288 ASP B CA 1
ATOM 4868 C C . ASP B 1 288 ? -29.739 7.219 -85.945 1.00 107.98 288 ASP B C 1
ATOM 4869 O O . ASP B 1 288 ? -30.163 7.271 -84.792 1.00 107.08 288 ASP B O 1
ATOM 4874 N N . GLY B 1 289 ? -30.381 6.592 -86.929 1.00 104.37 289 GLY B N 1
ATOM 4875 C CA . GLY B 1 289 ? -31.689 5.968 -86.742 1.00 104.09 289 GLY B CA 1
ATOM 4876 C C . GLY B 1 289 ? -31.752 4.730 -85.861 1.00 107.67 289 GLY B C 1
ATOM 4877 O O . GLY B 1 289 ? -32.813 4.440 -85.302 1.00 107.48 289 GLY B O 1
ATOM 4878 N N . ASP B 1 290 ? -30.621 3.990 -85.738 1.00 103.85 290 ASP B N 1
ATOM 4879 C CA . ASP B 1 290 ? -30.452 2.715 -85.020 1.00 103.44 290 ASP B CA 1
ATOM 4880 C C . ASP B 1 290 ? -31.133 2.640 -83.648 1.00 106.50 290 ASP B C 1
ATOM 4881 O O . ASP B 1 290 ? -31.045 3.577 -82.850 1.00 105.94 290 ASP B O 1
ATOM 4886 N N . THR B 1 291 ? -31.829 1.509 -83.403 1.00 102.36 291 THR B N 1
ATOM 4887 C CA . THR B 1 291 ? -32.567 1.222 -82.170 1.00 101.66 291 THR B CA 1
ATOM 4888 C C . THR B 1 291 ? -31.700 0.429 -81.191 1.00 102.87 291 THR B C 1
ATOM 4889 O O . THR B 1 291 ? -31.105 -0.587 -81.559 1.00 102.12 291 THR B O 1
ATOM 4893 N N . VAL B 1 292 ? -31.633 0.910 -79.943 1.00 96.86 292 VAL B N 1
ATOM 4894 C CA . VAL B 1 292 ? -30.887 0.288 -78.853 1.00 95.21 292 VAL B CA 1
ATOM 4895 C C . VAL B 1 292 ? -31.888 0.053 -77.708 1.00 95.97 292 VAL B C 1
ATOM 4896 O O . VAL B 1 292 ? -32.577 0.993 -77.293 1.00 95.86 292 VAL B O 1
ATOM 4900 N N . ILE B 1 293 ? -31.996 -1.201 -77.229 1.00 88.71 293 ILE B N 1
ATOM 4901 C CA . ILE B 1 293 ? -32.936 -1.525 -76.163 1.00 86.35 293 ILE B CA 1
ATOM 4902 C C . ILE B 1 293 ? -32.221 -1.792 -74.845 1.00 85.98 293 ILE B C 1
ATOM 4903 O O . ILE B 1 293 ? -31.432 -2.732 -74.744 1.00 85.09 293 ILE B O 1
ATOM 4908 N N . ILE B 1 294 ? -32.514 -0.950 -73.837 1.00 80.05 294 ILE B N 1
ATOM 4909 C CA . ILE B 1 294 ? -32.016 -1.083 -72.468 1.00 78.33 294 ILE B CA 1
ATOM 4910 C C . ILE B 1 294 ? -32.979 -2.091 -71.835 1.00 79.56 294 ILE B C 1
ATOM 4911 O O . ILE B 1 294 ? -34.147 -1.768 -71.616 1.00 79.72 294 ILE B O 1
ATOM 4916 N N . MET B 1 295 ? -32.521 -3.338 -71.663 1.00 73.20 295 MET B N 1
ATOM 4917 C CA . MET B 1 295 ? -33.363 -4.421 -71.189 1.00 71.48 295 MET B CA 1
ATOM 4918 C C . MET B 1 295 ? -33.107 -4.767 -69.734 1.00 78.28 295 MET B C 1
ATOM 4919 O O . MET B 1 295 ? -31.986 -5.106 -69.348 1.00 78.56 295 MET B O 1
ATOM 4924 N N . GLU B 1 296 ? -34.176 -4.700 -68.930 1.00 76.15 296 GLU B N 1
ATOM 4925 C CA . GLU B 1 296 ? -34.137 -5.000 -67.500 1.00 76.22 296 GLU B CA 1
ATOM 4926 C C . GLU B 1 296 ? -34.705 -6.379 -67.189 1.00 80.19 296 GLU B C 1
ATOM 4927 O O . GLU B 1 296 ? -35.639 -6.839 -67.850 1.00 78.58 296 GLU B O 1
ATOM 4933 N N . GLY B 1 297 ? -34.080 -7.038 -66.220 1.00 78.48 297 GLY B N 1
ATOM 4934 C CA . GLY B 1 297 ? -34.449 -8.373 -65.779 1.00 79.08 297 GLY B CA 1
ATOM 4935 C C . GLY B 1 297 ? -35.478 -8.401 -64.671 1.00 84.76 297 GLY B C 1
ATOM 4936 O O . GLY B 1 297 ? -35.751 -9.468 -64.114 1.00 84.81 297 GLY B O 1
ATOM 4937 N N . CYS B 1 298 ? -36.049 -7.226 -64.334 1.00 82.34 298 CYS B N 1
ATOM 4938 C CA . CYS B 1 298 ? -37.060 -7.089 -63.291 1.00 82.53 298 CYS B CA 1
ATOM 4939 C C . CYS B 1 298 ? -37.898 -5.800 -63.432 1.00 86.67 298 CYS B C 1
ATOM 4940 O O . CYS B 1 298 ? -37.503 -4.821 -64.082 1.00 86.26 298 CYS B O 1
ATOM 4943 N N . THR B 1 299 ? -39.071 -5.843 -62.811 1.00 83.03 299 THR B N 1
ATOM 4944 C CA . THR B 1 299 ? -40.079 -4.791 -62.753 1.00 82.82 299 THR B CA 1
ATOM 4945 C C . THR B 1 299 ? -39.978 -4.002 -61.422 1.00 86.30 299 THR B C 1
ATOM 4946 O O . THR B 1 299 ? -40.864 -3.208 -61.102 1.00 85.69 299 THR B O 1
ATOM 4950 N N . HIS B 1 300 ? -38.894 -4.225 -60.654 1.00 83.47 300 HIS B N 1
ATOM 4951 C CA . HIS B 1 300 ? -38.668 -3.582 -59.354 1.00 83.60 300 HIS B CA 1
ATOM 4952 C C . HIS B 1 300 ? -37.314 -2.873 -59.268 1.00 88.48 300 HIS B C 1
ATOM 4953 O O . HIS B 1 300 ? -36.662 -2.892 -58.224 1.00 88.00 300 HIS B O 1
ATOM 4960 N N . ARG B 1 301 ? -36.917 -2.221 -60.372 1.00 86.33 301 ARG B N 1
ATOM 4961 C CA . ARG B 1 301 ? -35.682 -1.455 -60.514 1.00 86.52 301 ARG B CA 1
ATOM 4962 C C . ARG B 1 301 ? -35.709 -0.212 -59.580 1.00 92.37 301 ARG B C 1
ATOM 4963 O O . ARG B 1 301 ? -36.697 0.537 -59.619 1.00 91.98 301 ARG B O 1
ATOM 4971 N N . PRO B 1 302 ? -34.655 0.043 -58.751 1.00 90.40 302 PRO B N 1
ATOM 4972 C CA . PRO B 1 302 ? -34.676 1.254 -57.907 1.00 90.66 302 PRO B CA 1
ATOM 4973 C C . PRO B 1 302 ? -34.508 2.524 -58.750 1.00 96.40 302 PRO B C 1
ATOM 4974 O O . PRO B 1 302 ? -33.823 2.482 -59.775 1.00 96.31 302 PRO B O 1
ATOM 4978 N N . LEU B 1 303 ? -35.114 3.654 -58.324 1.00 93.86 303 LEU B N 1
ATOM 4979 C CA . LEU B 1 303 ? -34.989 4.939 -59.031 1.00 94.12 303 LEU B CA 1
ATOM 4980 C C . LEU B 1 303 ? -33.537 5.447 -59.042 1.00 98.11 303 LEU B C 1
ATOM 4981 O O . LEU B 1 303 ? -33.163 6.232 -59.919 1.00 97.76 303 LEU B O 1
ATOM 4986 N N . THR B 1 304 ? -32.720 4.956 -58.089 1.00 94.67 304 THR B N 1
ATOM 4987 C CA . THR B 1 304 ? -31.295 5.265 -57.951 1.00 94.72 304 THR B CA 1
ATOM 4988 C C . THR B 1 304 ? -30.445 4.513 -59.001 1.00 99.56 304 THR B C 1
ATOM 4989 O O . THR B 1 304 ? -29.238 4.759 -59.093 1.00 98.97 304 THR B O 1
ATOM 4993 N N . GLU B 1 305 ? -31.073 3.599 -59.786 1.00 96.79 305 GLU B N 1
ATOM 4994 C CA . GLU B 1 305 ? -30.404 2.841 -60.845 1.00 96.89 305 GLU B CA 1
ATOM 4995 C C . GLU B 1 305 ? -30.602 3.538 -62.205 1.00 101.80 305 GLU B C 1
ATOM 4996 O O . GLU B 1 305 ? -31.463 3.156 -63.003 1.00 100.86 305 GLU B O 1
ATOM 5002 N N . ASP B 1 306 ? -29.791 4.582 -62.440 1.00 99.49 306 ASP B N 1
ATOM 5003 C CA . ASP B 1 306 ? -29.801 5.397 -63.655 1.00 99.64 306 ASP B CA 1
ATOM 5004 C C . ASP B 1 306 ? -28.651 5.034 -64.615 1.00 103.76 306 ASP B C 1
ATOM 5005 O O . ASP B 1 306 ? -28.526 5.653 -65.675 1.00 103.84 306 ASP B O 1
ATOM 5010 N N . ILE B 1 307 ? -27.824 4.029 -64.245 1.00 99.24 307 ILE B N 1
ATOM 5011 C CA . ILE B 1 307 ? -26.679 3.571 -65.036 1.00 98.58 307 ILE B CA 1
ATOM 5012 C C . ILE B 1 307 ? -27.089 3.121 -66.453 1.00 101.72 307 ILE B C 1
ATOM 5013 O O . ILE B 1 307 ? -26.444 3.512 -67.420 1.00 101.10 307 ILE B O 1
ATOM 5018 N N . GLY B 1 308 ? -28.162 2.348 -66.557 1.00 98.12 308 GLY B N 1
ATOM 5019 C CA . GLY B 1 308 ? -28.641 1.843 -67.835 1.00 97.64 308 GLY B CA 1
ATOM 5020 C C . GLY B 1 308 ? -29.660 2.731 -68.503 1.00 100.78 308 GLY B C 1
ATOM 5021 O O . GLY B 1 308 ? -29.688 2.811 -69.732 1.00 100.43 308 GLY B O 1
ATOM 5022 N N . ARG B 1 309 ? -30.508 3.400 -67.706 1.00 96.33 309 ARG B N 1
ATOM 5023 C CA . ARG B 1 309 ? -31.556 4.262 -68.244 1.00 95.54 309 ARG B CA 1
ATOM 5024 C C . ARG B 1 309 ? -31.083 5.659 -68.640 1.00 100.15 309 ARG B C 1
ATOM 5025 O O . ARG B 1 309 ? -31.593 6.206 -69.616 1.00 100.61 309 ARG B O 1
ATOM 5033 N N . VAL B 1 310 ? -30.131 6.240 -67.885 1.00 96.25 310 VAL B N 1
ATOM 5034 C CA . VAL B 1 310 ? -29.646 7.607 -68.090 1.00 96.17 310 VAL B CA 1
ATOM 5035 C C . VAL B 1 310 ? -28.180 7.669 -68.543 1.00 101.31 310 VAL B C 1
ATOM 5036 O O . VAL B 1 310 ? -27.898 8.246 -69.599 1.00 100.89 310 VAL B O 1
ATOM 5040 N N . LYS B 1 311 ? -27.255 7.106 -67.733 1.00 98.37 311 LYS B N 1
ATOM 5041 C CA . LYS B 1 311 ? -25.804 7.169 -67.946 1.00 98.16 311 LYS B CA 1
ATOM 5042 C C . LYS B 1 311 ? -25.312 6.519 -69.257 1.00 103.48 311 LYS B C 1
ATOM 5043 O O . LYS B 1 311 ? -24.721 7.230 -70.075 1.00 103.53 311 LYS B O 1
ATOM 5049 N N . ILE B 1 312 ? -25.554 5.201 -69.462 1.00 100.90 312 ILE B N 1
ATOM 5050 C CA . ILE B 1 312 ? -25.139 4.457 -70.667 1.00 101.25 312 ILE B CA 1
ATOM 5051 C C . ILE B 1 312 ? -25.686 5.142 -71.960 1.00 106.96 312 ILE B C 1
ATOM 5052 O O . ILE B 1 312 ? -24.863 5.448 -72.828 1.00 106.35 312 ILE B O 1
ATOM 5057 N N . PRO B 1 313 ? -27.000 5.490 -72.083 1.00 105.24 313 PRO B N 1
ATOM 5058 C CA . PRO B 1 313 ? -27.463 6.179 -73.301 1.00 105.91 313 PRO B CA 1
ATOM 5059 C C . PRO B 1 313 ? -26.686 7.451 -73.648 1.00 112.29 313 PRO B C 1
ATOM 5060 O O . PRO B 1 313 ? -26.398 7.678 -74.827 1.00 112.06 313 PRO B O 1
ATOM 5064 N N . ARG B 1 314 ? -26.325 8.263 -72.630 1.00 110.25 314 ARG B N 1
ATOM 5065 C CA . ARG B 1 314 ? -25.564 9.500 -72.823 1.00 110.77 314 ARG B CA 1
ATOM 5066 C C . ARG B 1 314 ? -24.139 9.198 -73.266 1.00 116.13 314 ARG B C 1
ATOM 5067 O O . ARG B 1 314 ? -23.632 9.883 -74.150 1.00 116.27 314 ARG B O 1
ATOM 5075 N N . TRP B 1 315 ? -23.511 8.154 -72.682 1.00 113.25 315 TRP B N 1
ATOM 5076 C CA . TRP B 1 315 ? -22.152 7.730 -73.030 1.00 113.31 315 TRP B CA 1
ATOM 5077 C C . TRP B 1 315 ? -22.114 7.185 -74.452 1.00 116.82 315 TRP B C 1
ATOM 5078 O O . TRP B 1 315 ? -21.194 7.505 -75.205 1.00 116.69 315 TRP B O 1
ATOM 5089 N N . LEU B 1 316 ? -23.134 6.394 -74.827 1.00 113.03 316 LEU B N 1
ATOM 5090 C CA . LEU B 1 316 ? -23.263 5.807 -76.158 1.00 112.87 316 LEU B CA 1
ATOM 5091 C C . LEU B 1 316 ? -23.397 6.871 -77.241 1.00 117.32 316 LEU B C 1
ATOM 5092 O O . LEU B 1 316 ? -22.736 6.762 -78.274 1.00 117.29 316 LEU B O 1
ATOM 5097 N N . THR B 1 317 ? -24.201 7.921 -76.978 1.00 113.66 317 THR B N 1
ATOM 5098 C CA . THR B 1 317 ? -24.425 9.036 -77.899 1.00 113.51 317 THR B CA 1
ATOM 5099 C C . THR B 1 317 ? -23.133 9.850 -78.092 1.00 116.30 317 THR B C 1
ATOM 5100 O O . THR B 1 317 ? -22.798 10.185 -79.226 1.00 115.59 317 THR B O 1
ATOM 5104 N N . ASN B 1 318 ? -22.400 10.129 -76.998 1.00 112.01 318 ASN B N 1
ATOM 5105 C CA . ASN B 1 318 ? -21.138 10.874 -77.046 1.00 111.47 318 ASN B CA 1
ATOM 5106 C C . ASN B 1 318 ? -20.060 10.104 -77.810 1.00 113.66 318 ASN B C 1
ATOM 5107 O O . ASN B 1 318 ? -19.352 10.695 -78.626 1.00 113.56 318 ASN B O 1
ATOM 5112 N N . HIS B 1 319 ? -19.954 8.787 -77.551 1.00 108.58 319 HIS B N 1
ATOM 5113 C CA . HIS B 1 319 ? -18.981 7.888 -78.171 1.00 107.73 319 HIS B CA 1
ATOM 5114 C C . HIS B 1 319 ? -19.201 7.701 -79.675 1.00 114.47 319 HIS B C 1
ATOM 5115 O O . HIS B 1 319 ? -18.227 7.664 -80.429 1.00 113.86 319 HIS B O 1
ATOM 5122 N N . THR B 1 320 ? -20.468 7.539 -80.100 1.00 113.51 320 THR B N 1
ATOM 5123 C CA . THR B 1 320 ? -20.820 7.261 -81.495 1.00 114.35 320 THR B CA 1
ATOM 5124 C C . THR B 1 320 ? -21.122 8.494 -82.340 1.00 120.62 320 THR B C 1
ATOM 5125 O O . THR B 1 320 ? -20.854 8.481 -83.545 1.00 120.07 320 THR B O 1
ATOM 5129 N N . GLY B 1 321 ? -21.715 9.516 -81.721 1.00 118.64 321 GLY B N 1
ATOM 5130 C CA . GLY B 1 321 ? -22.155 10.725 -82.411 1.00 118.94 321 GLY B CA 1
ATOM 5131 C C . GLY B 1 321 ? -23.416 10.447 -83.207 1.00 123.79 321 GLY B C 1
ATOM 5132 O O . GLY B 1 321 ? -23.633 11.042 -84.265 1.00 123.79 321 GLY B O 1
ATOM 5133 N N . ALA B 1 322 ? -24.245 9.505 -82.700 1.00 120.11 322 ALA B N 1
ATOM 5134 C CA . ALA B 1 322 ? -25.492 9.054 -83.310 1.00 119.37 322 ALA B CA 1
ATOM 5135 C C . ALA B 1 322 ? -26.690 9.381 -82.424 1.00 121.96 322 ALA B C 1
ATOM 5136 O O . ALA B 1 322 ? -26.657 9.116 -81.220 1.00 121.18 322 ALA B O 1
ATOM 5138 N N . ALA B 1 323 ? -27.751 9.950 -83.025 1.00 118.38 323 ALA B N 1
ATOM 5139 C CA . ALA B 1 323 ? -28.989 10.310 -82.327 1.00 118.12 323 ALA B CA 1
ATOM 5140 C C . ALA B 1 323 ? -29.927 9.088 -82.270 1.00 120.57 323 ALA B C 1
ATOM 5141 O O . ALA B 1 323 ? -31.040 9.109 -82.808 1.00 120.83 323 ALA B O 1
ATOM 5143 N N . LEU B 1 324 ? -29.444 8.019 -81.608 1.00 114.58 324 LEU B N 1
ATOM 5144 C CA . LEU B 1 324 ? -30.072 6.701 -81.432 1.00 112.77 324 LEU B CA 1
ATOM 5145 C C . LEU B 1 324 ? -31.509 6.724 -80.905 1.00 113.51 324 LEU B C 1
ATOM 5146 O O . LEU B 1 324 ? -31.901 7.656 -80.196 1.00 112.50 324 LEU B O 1
ATOM 5151 N N . ASN B 1 325 ? -32.278 5.673 -81.244 1.00 108.05 325 ASN B N 1
ATOM 5152 C CA . ASN B 1 325 ? -33.652 5.484 -80.796 1.00 106.97 325 ASN B CA 1
ATOM 5153 C C . ASN B 1 325 ? -33.615 4.586 -79.549 1.00 108.22 325 ASN B C 1
ATOM 5154 O O . ASN B 1 325 ? -33.839 3.373 -79.632 1.00 107.43 325 ASN B O 1
ATOM 5159 N N . LEU B 1 326 ? -33.260 5.195 -78.397 1.00 103.18 326 LEU B N 1
ATOM 5160 C CA . LEU B 1 326 ? -33.149 4.509 -77.109 1.00 102.45 326 LEU B CA 1
ATOM 5161 C C . LEU B 1 326 ? -34.514 4.124 -76.555 1.00 105.07 326 LEU B C 1
ATOM 5162 O O . LEU B 1 326 ? -35.364 4.988 -76.331 1.00 104.98 326 LEU B O 1
ATOM 5167 N N . LYS B 1 327 ? -34.720 2.817 -76.355 1.00 100.06 327 LYS B N 1
ATOM 5168 C CA . LYS B 1 327 ? -35.962 2.248 -75.827 1.00 98.99 327 LYS B CA 1
ATOM 5169 C C . LYS B 1 327 ? -35.625 1.405 -74.603 1.00 99.11 327 LYS B C 1
ATOM 5170 O O . LYS B 1 327 ? -34.510 0.894 -74.512 1.00 98.44 327 LYS B O 1
ATOM 5176 N N . VAL B 1 328 ? -36.562 1.298 -73.647 1.00 93.00 328 VAL B N 1
ATOM 5177 C CA . VAL B 1 328 ? -36.365 0.524 -72.416 1.00 91.80 328 VAL B CA 1
ATOM 5178 C C . VAL B 1 328 ? -37.405 -0.589 -72.321 1.00 92.73 328 VAL B C 1
ATOM 5179 O O . VAL B 1 328 ? -38.595 -0.328 -72.492 1.00 92.67 328 VAL B O 1
ATOM 5183 N N . TRP B 1 329 ? -36.947 -1.826 -72.065 1.00 86.98 329 TRP B N 1
ATOM 5184 C CA . TRP B 1 329 ? -37.803 -2.994 -71.895 1.00 85.92 329 TRP B CA 1
ATOM 5185 C C . TRP B 1 329 ? -37.608 -3.527 -70.487 1.00 90.13 329 TRP B C 1
ATOM 5186 O O . TRP B 1 329 ? -36.469 -3.709 -70.067 1.00 90.36 329 TRP B O 1
ATOM 5197 N N . ALA B 1 330 ? -38.711 -3.794 -69.762 1.00 85.93 330 ALA B N 1
ATOM 5198 C CA . ALA B 1 330 ? -38.667 -4.329 -68.405 1.00 85.55 330 ALA B CA 1
ATOM 5199 C C . ALA B 1 330 ? -39.791 -5.340 -68.178 1.00 90.64 330 ALA B C 1
ATOM 5200 O O . ALA B 1 330 ? -40.956 -5.050 -68.448 1.00 90.60 330 ALA B O 1
ATOM 5202 N N . GLY B 1 331 ? -39.417 -6.528 -67.718 1.00 87.98 331 GLY B N 1
ATOM 5203 C CA . GLY B 1 331 ? -40.328 -7.639 -67.464 1.00 88.31 331 GLY B CA 1
ATOM 5204 C C . GLY B 1 331 ? -39.610 -8.840 -66.881 1.00 94.18 331 GLY B C 1
ATOM 5205 O O . GLY B 1 331 ? -38.374 -8.914 -66.921 1.00 93.74 331 GLY B O 1
ATOM 5206 N N . VAL B 1 332 ? -40.386 -9.790 -66.324 1.00 91.85 332 VAL B N 1
ATOM 5207 C CA . VAL B 1 332 ? -39.861 -11.019 -65.705 1.00 91.75 332 VAL B CA 1
ATOM 5208 C C . VAL B 1 332 ? -39.715 -12.165 -66.749 1.00 96.16 332 VAL B C 1
ATOM 5209 O O . VAL B 1 332 ? -38.790 -12.976 -66.631 1.00 95.90 332 VAL B O 1
ATOM 5213 N N . ASP B 1 333 ? -40.606 -12.201 -67.781 1.00 92.32 333 ASP B N 1
ATOM 5214 C CA . ASP B 1 333 ? -40.605 -13.223 -68.834 1.00 91.53 333 ASP B CA 1
ATOM 5215 C C . ASP B 1 333 ? -39.858 -12.806 -70.126 1.00 92.14 333 ASP B C 1
ATOM 5216 O O . ASP B 1 333 ? -38.977 -11.945 -70.089 1.00 91.45 333 ASP B O 1
ATOM 5221 N N . MET B 1 334 ? -40.205 -13.461 -71.254 1.00 86.56 334 MET B N 1
ATOM 5222 C CA . MET B 1 334 ? -39.606 -13.299 -72.574 1.00 85.55 334 MET B CA 1
ATOM 5223 C C . MET B 1 334 ? -40.326 -12.258 -73.427 1.00 91.88 334 MET B C 1
ATOM 5224 O O . MET B 1 334 ? -41.555 -12.335 -73.562 1.00 92.24 334 MET B O 1
ATOM 5229 N N . PRO B 1 335 ? -39.589 -11.321 -74.081 1.00 88.93 335 PRO B N 1
ATOM 5230 C CA . PRO B 1 335 ? -40.271 -10.339 -74.937 1.00 88.57 335 PRO B CA 1
ATOM 5231 C C . PRO B 1 335 ? -40.859 -10.976 -76.187 1.00 92.31 335 PRO B C 1
ATOM 5232 O O . PRO B 1 335 ? -40.374 -12.020 -76.634 1.00 91.60 335 PRO B O 1
ATOM 5236 N N . GLU B 1 336 ? -41.923 -10.351 -76.729 1.00 88.91 336 GLU B N 1
ATOM 5237 C CA . GLU B 1 336 ? -42.569 -10.766 -77.974 1.00 88.17 336 GLU B CA 1
ATOM 5238 C C . GLU B 1 336 ? -41.670 -10.252 -79.098 1.00 89.31 336 GLU B C 1
ATOM 5239 O O . GLU B 1 336 ? -40.981 -9.243 -78.902 1.00 88.04 336 GLU B O 1
ATOM 5245 N N . LEU B 1 337 ? -41.651 -10.951 -80.261 1.00 84.49 337 LEU B N 1
ATOM 5246 C CA . LEU B 1 337 ? -40.814 -10.598 -81.410 1.00 83.01 337 LEU B CA 1
ATOM 5247 C C . LEU B 1 337 ? -40.969 -9.141 -81.850 1.00 87.07 337 LEU B C 1
ATOM 5248 O O . LEU B 1 337 ? -39.963 -8.512 -82.142 1.00 86.74 337 LEU B O 1
ATOM 5253 N N . SER B 1 338 ? -42.200 -8.596 -81.837 1.00 83.93 338 SER B N 1
ATOM 5254 C CA . SER B 1 338 ? -42.489 -7.207 -82.222 1.00 83.62 338 SER B CA 1
ATOM 5255 C C . SER B 1 338 ? -41.760 -6.160 -81.358 1.00 87.53 338 SER B C 1
ATOM 5256 O O . SER B 1 338 ? -41.389 -5.102 -81.868 1.00 87.55 338 SER B O 1
ATOM 5259 N N . GLU B 1 339 ? -41.547 -6.467 -80.068 1.00 83.82 339 GLU B N 1
ATOM 5260 C CA . GLU B 1 339 ? -40.903 -5.586 -79.085 1.00 83.84 339 GLU B CA 1
ATOM 5261 C C . GLU B 1 339 ? -39.378 -5.492 -79.219 1.00 88.16 339 GLU B C 1
ATOM 5262 O O . GLU B 1 339 ? -38.774 -4.607 -78.604 1.00 86.64 339 GLU B O 1
ATOM 5268 N N . ILE B 1 340 ? -38.752 -6.436 -79.953 1.00 85.90 340 ILE B N 1
ATOM 5269 C CA . ILE B 1 340 ? -37.290 -6.544 -80.089 1.00 86.12 340 ILE B CA 1
ATOM 5270 C C . ILE B 1 340 ? -36.769 -6.648 -81.546 1.00 93.56 340 ILE B C 1
ATOM 5271 O O . ILE B 1 340 ? -35.581 -6.428 -81.768 1.00 93.30 340 ILE B O 1
ATOM 5276 N N . GLU B 1 341 ? -37.650 -7.007 -82.509 1.00 92.38 341 GLU B N 1
ATOM 5277 C CA . GLU B 1 341 ? -37.417 -7.281 -83.938 1.00 92.73 341 GLU B CA 1
ATOM 5278 C C . GLU B 1 341 ? -36.283 -6.510 -84.621 1.00 97.88 341 GLU B C 1
ATOM 5279 O O . GLU B 1 341 ? -35.341 -7.146 -85.102 1.00 97.01 341 GLU B O 1
ATOM 5285 N N . ASP B 1 342 ? -36.391 -5.167 -84.707 1.00 95.95 342 ASP B N 1
ATOM 5286 C CA . ASP B 1 342 ? -35.414 -4.347 -85.422 1.00 96.72 342 ASP B CA 1
ATOM 5287 C C . ASP B 1 342 ? -34.409 -3.606 -84.516 1.00 98.66 342 ASP B C 1
ATOM 5288 O O . ASP B 1 342 ? -33.863 -2.573 -84.920 1.00 98.87 342 ASP B O 1
ATOM 5293 N N . ALA B 1 343 ? -34.107 -4.173 -83.331 1.00 92.54 343 ALA B N 1
ATOM 5294 C CA . ALA B 1 343 ? -33.109 -3.617 -82.412 1.00 90.36 343 ALA B CA 1
ATOM 5295 C C . ALA B 1 343 ? -31.719 -3.940 -82.957 1.00 89.57 343 ALA B C 1
ATOM 5296 O O . ALA B 1 343 ? -31.467 -5.073 -83.376 1.00 88.78 343 ALA B O 1
ATOM 5298 N N . LYS B 1 344 ? -30.834 -2.942 -82.984 1.00 82.99 344 LYS B N 1
ATOM 5299 C CA . LYS B 1 344 ? -29.472 -3.113 -83.493 1.00 81.42 344 LYS B CA 1
ATOM 5300 C C . LYS B 1 344 ? -28.525 -3.618 -82.399 1.00 81.07 344 LYS B C 1
ATOM 5301 O O . LYS B 1 344 ? -27.473 -4.183 -82.707 1.00 80.36 344 LYS B O 1
ATOM 5307 N N . LEU B 1 345 ? -28.914 -3.428 -81.124 1.00 74.12 345 LEU B N 1
ATOM 5308 C CA . LEU B 1 345 ? -28.152 -3.833 -79.947 1.00 72.18 345 LEU B CA 1
ATOM 5309 C C . LEU B 1 345 ? -29.054 -3.836 -78.725 1.00 73.02 345 LEU B C 1
ATOM 5310 O O . LEU B 1 345 ? -29.859 -2.925 -78.552 1.00 72.10 345 LEU B O 1
ATOM 5315 N N . ILE B 1 346 ? -28.896 -4.850 -77.872 1.00 68.04 346 ILE B N 1
ATOM 5316 C CA . ILE B 1 346 ? -29.597 -4.977 -76.599 1.00 67.28 346 ILE B CA 1
ATOM 5317 C C . ILE B 1 346 ? -28.550 -4.759 -75.506 1.00 69.01 346 ILE B C 1
ATOM 5318 O O . ILE B 1 346 ? -27.497 -5.388 -75.551 1.00 68.27 346 ILE B O 1
ATOM 5323 N N . ILE B 1 347 ? -28.822 -3.860 -74.544 1.00 64.40 347 ILE B N 1
ATOM 5324 C CA . ILE B 1 347 ? -27.921 -3.627 -73.411 1.00 62.78 347 ILE B CA 1
ATOM 5325 C C . ILE B 1 347 ? -28.690 -4.075 -72.179 1.00 66.38 347 ILE B C 1
ATOM 5326 O O . ILE B 1 347 ? -29.514 -3.328 -71.643 1.00 66.66 347 ILE B O 1
ATOM 5331 N N . HIS B 1 348 ? -28.475 -5.330 -71.789 1.00 61.71 348 HIS B N 1
ATOM 5332 C CA . HIS B 1 348 ? -29.147 -5.913 -70.643 1.00 61.79 348 HIS B CA 1
ATOM 5333 C C . HIS B 1 348 ? -28.457 -5.538 -69.340 1.00 66.31 348 HIS B C 1
ATOM 5334 O O . HIS B 1 348 ? -27.229 -5.456 -69.295 1.00 66.20 348 HIS B O 1
ATOM 5341 N N . CYS B 1 349 ? -29.246 -5.381 -68.262 1.00 62.39 349 CYS B N 1
ATOM 5342 C CA . CYS B 1 349 ? -28.745 -5.086 -66.913 1.00 61.99 349 CYS B CA 1
ATOM 5343 C C . CYS B 1 349 ? -27.890 -6.252 -66.379 1.00 65.24 349 CYS B C 1
ATOM 5344 O O . CYS B 1 349 ? -27.852 -7.312 -67.004 1.00 63.91 349 CYS B O 1
ATOM 5347 N N . GLY B 1 350 ? -27.225 -6.046 -65.241 1.00 62.58 350 GLY B N 1
ATOM 5348 C CA . GLY B 1 350 ? -26.405 -7.069 -64.598 1.00 62.92 350 GLY B CA 1
ATOM 5349 C C . GLY B 1 350 ? -27.178 -8.325 -64.232 1.00 68.21 350 GLY B C 1
ATOM 5350 O O . GLY B 1 350 ? -26.616 -9.422 -64.249 1.00 67.31 350 GLY B O 1
ATOM 5351 N N . GLY B 1 351 ? -28.465 -8.143 -63.905 1.00 66.39 351 GLY B N 1
ATOM 5352 C CA . GLY B 1 351 ? -29.426 -9.186 -63.563 1.00 66.41 351 GLY B CA 1
ATOM 5353 C C . GLY B 1 351 ? -29.366 -9.682 -62.138 1.00 71.30 351 GLY B C 1
ATOM 5354 O O . GLY B 1 351 ? -29.667 -10.853 -61.902 1.00 70.82 351 GLY B O 1
ATOM 5355 N N . CYS B 1 352 ? -29.011 -8.791 -61.174 1.00 68.32 352 CYS B N 1
ATOM 5356 C CA . CYS B 1 352 ? -28.861 -9.038 -59.722 1.00 68.26 352 CYS B CA 1
ATOM 5357 C C . CYS B 1 352 ? -29.889 -10.000 -59.101 1.00 72.60 352 CYS B C 1
ATOM 5358 O O . CYS B 1 352 ? -29.542 -10.774 -58.210 1.00 72.39 352 CYS B O 1
ATOM 5361 N N . VAL B 1 353 ? -31.149 -9.898 -59.542 1.00 69.48 353 VAL B N 1
ATOM 5362 C CA . VAL B 1 353 ? -32.313 -10.630 -59.047 1.00 69.33 353 VAL B CA 1
ATOM 5363 C C . VAL B 1 353 ? -32.636 -11.885 -59.892 1.00 73.86 353 VAL B C 1
ATOM 5364 O O . VAL B 1 353 ? -33.294 -12.802 -59.385 1.00 75.84 353 VAL B O 1
ATOM 5368 N N . MET B 1 354 ? -32.146 -11.929 -61.149 1.00 67.90 354 MET B N 1
ATOM 5369 C CA . MET B 1 354 ? -32.327 -13.013 -62.126 1.00 66.36 354 MET B CA 1
ATOM 5370 C C . MET B 1 354 ? -31.402 -14.205 -61.869 1.00 68.23 354 MET B C 1
ATOM 5371 O O . MET B 1 354 ? -30.264 -14.000 -61.447 1.00 68.46 354 MET B O 1
ATOM 5376 N N . ASN B 1 355 ? -31.841 -15.429 -62.235 1.00 62.98 355 ASN B N 1
ATOM 5377 C CA . ASN B 1 355 ? -30.991 -16.615 -62.175 1.00 62.66 355 ASN B CA 1
ATOM 5378 C C . ASN B 1 355 ? -30.352 -16.807 -63.551 1.00 67.42 355 ASN B C 1
ATOM 5379 O O . ASN B 1 355 ? -30.719 -16.092 -64.484 1.00 67.90 355 ASN B O 1
ATOM 5384 N N . ARG B 1 356 ? -29.402 -17.751 -63.681 1.00 63.99 356 ARG B N 1
ATOM 5385 C CA . ARG B 1 356 ? -28.692 -18.038 -64.931 1.00 64.03 356 ARG B CA 1
ATOM 5386 C C . ARG B 1 356 ? -29.644 -18.486 -66.036 1.00 71.03 356 ARG B C 1
ATOM 5387 O O . ARG B 1 356 ? -29.479 -18.052 -67.172 1.00 70.84 356 ARG B O 1
ATOM 5395 N N . ASN B 1 357 ? -30.641 -19.332 -65.703 1.00 69.32 357 ASN B N 1
ATOM 5396 C CA . ASN B 1 357 ? -31.629 -19.828 -66.662 1.00 69.63 357 ASN B CA 1
ATOM 5397 C C . ASN B 1 357 ? -32.292 -18.681 -67.429 1.00 74.85 357 ASN B C 1
ATOM 5398 O O . ASN B 1 357 ? -32.109 -18.597 -68.641 1.00 75.06 357 ASN B O 1
ATOM 5403 N N . ASN B 1 358 ? -32.975 -17.762 -66.707 1.00 71.29 358 ASN B N 1
ATOM 5404 C CA . ASN B 1 358 ? -33.688 -16.607 -67.258 1.00 70.58 358 ASN B CA 1
ATOM 5405 C C . ASN B 1 358 ? -32.819 -15.698 -68.093 1.00 73.47 358 ASN B C 1
ATOM 5406 O O . ASN B 1 358 ? -33.294 -15.210 -69.123 1.00 74.61 358 ASN B O 1
ATOM 5411 N N . MET B 1 359 ? -31.549 -15.486 -67.677 1.00 67.18 359 MET B N 1
ATOM 5412 C CA . MET B 1 359 ? -30.588 -14.663 -68.422 1.00 65.21 359 MET B CA 1
ATOM 5413 C C . MET B 1 359 ? -30.153 -15.381 -69.697 1.00 67.83 359 MET B C 1
ATOM 5414 O O . MET B 1 359 ? -30.105 -14.756 -70.752 1.00 68.13 359 MET B O 1
ATOM 5419 N N . MET B 1 360 ? -29.867 -16.691 -69.608 1.00 62.75 360 MET B N 1
ATOM 5420 C CA . MET B 1 360 ? -29.458 -17.498 -70.750 1.00 61.78 360 MET B CA 1
ATOM 5421 C C . MET B 1 360 ? -30.576 -17.663 -71.767 1.00 66.81 360 MET B C 1
ATOM 5422 O O . MET B 1 360 ? -30.294 -17.715 -72.967 1.00 68.59 360 MET B O 1
ATOM 5427 N N . ARG B 1 361 ? -31.838 -17.702 -71.303 1.00 60.90 361 ARG B N 1
ATOM 5428 C CA . ARG B 1 361 ? -33.011 -17.817 -72.172 1.00 59.58 361 ARG B CA 1
ATOM 5429 C C . ARG B 1 361 ? -33.099 -16.616 -73.121 1.00 64.14 361 ARG B C 1
ATOM 5430 O O . ARG B 1 361 ? -33.450 -16.784 -74.299 1.00 65.02 361 ARG B O 1
ATOM 5438 N N . ARG B 1 362 ? -32.710 -15.424 -72.613 1.00 58.65 362 ARG B N 1
ATOM 5439 C CA . ARG B 1 362 ? -32.683 -14.166 -73.360 1.00 57.76 362 ARG B CA 1
ATOM 5440 C C . ARG B 1 362 ? -31.518 -14.160 -74.336 1.00 62.46 362 ARG B C 1
ATOM 5441 O O . ARG B 1 362 ? -31.710 -13.776 -75.486 1.00 61.06 362 ARG B O 1
ATOM 5449 N N . VAL B 1 363 ? -30.318 -14.620 -73.887 1.00 60.55 363 VAL B N 1
ATOM 5450 C CA . VAL B 1 363 ? -29.083 -14.730 -74.696 1.00 60.27 363 VAL B CA 1
ATOM 5451 C C . VAL B 1 363 ? -29.304 -15.625 -75.933 1.00 65.94 363 VAL B C 1
ATOM 5452 O O . VAL B 1 363 ? -29.049 -15.181 -77.064 1.00 65.37 363 VAL B O 1
ATOM 5456 N N . ARG B 1 364 ? -29.810 -16.864 -75.713 1.00 63.33 364 ARG B N 1
ATOM 5457 C CA . ARG B 1 364 ? -30.119 -17.816 -76.782 1.00 63.81 364 ARG B CA 1
ATOM 5458 C C . ARG B 1 364 ? -31.152 -17.243 -77.762 1.00 71.30 364 ARG B C 1
ATOM 5459 O O . ARG B 1 364 ? -31.008 -17.455 -78.965 1.00 72.06 364 ARG B O 1
ATOM 5467 N N . MET B 1 365 ? -32.147 -16.473 -77.259 1.00 68.66 365 MET B N 1
ATOM 5468 C CA . MET B 1 365 ? -33.156 -15.807 -78.090 1.00 68.66 365 MET B CA 1
ATOM 5469 C C . MET B 1 365 ? -32.516 -14.763 -79.033 1.00 73.89 365 MET B C 1
ATOM 5470 O O . MET B 1 365 ? -32.820 -14.776 -80.231 1.00 75.45 365 MET B O 1
ATOM 5475 N N . PHE B 1 366 ? -31.614 -13.895 -78.505 1.00 68.77 366 PHE B N 1
ATOM 5476 C CA . PHE B 1 366 ? -30.921 -12.882 -79.306 1.00 67.31 366 PHE B CA 1
ATOM 5477 C C . PHE B 1 366 ? -29.881 -13.492 -80.217 1.00 68.76 366 PHE B C 1
ATOM 5478 O O . PHE B 1 366 ? -29.628 -12.949 -81.294 1.00 68.65 366 PHE B O 1
ATOM 5486 N N . LYS B 1 367 ? -29.301 -14.641 -79.814 1.00 63.85 367 LYS B N 1
ATOM 5487 C CA . LYS B 1 367 ? -28.335 -15.377 -80.642 1.00 63.16 367 LYS B CA 1
ATOM 5488 C C . LYS B 1 367 ? -29.078 -15.939 -81.842 1.00 67.37 367 LYS B C 1
ATOM 5489 O O . LYS B 1 367 ? -28.584 -15.819 -82.954 1.00 67.46 367 LYS B O 1
ATOM 5495 N N . ARG B 1 368 ? -30.286 -16.509 -81.616 1.00 64.49 368 ARG B N 1
ATOM 5496 C CA . ARG B 1 368 ? -31.156 -17.085 -82.648 1.00 64.56 368 ARG B CA 1
ATOM 5497 C C . ARG B 1 368 ? -31.569 -16.024 -83.677 1.00 70.54 368 ARG B C 1
ATOM 5498 O O . ARG B 1 368 ? -31.503 -16.273 -84.879 1.00 70.19 368 ARG B O 1
ATOM 5506 N N . LEU B 1 369 ? -31.966 -14.839 -83.192 1.00 67.75 369 LEU B N 1
ATOM 5507 C CA . LEU B 1 369 ? -32.382 -13.694 -84.001 1.00 67.76 369 LEU B CA 1
ATOM 5508 C C . LEU B 1 369 ? -31.200 -12.928 -84.604 1.00 74.43 369 LEU B C 1
ATOM 5509 O O . LEU B 1 369 ? -31.418 -12.046 -85.436 1.00 75.67 369 LEU B O 1
ATOM 5514 N N . ASN B 1 370 ? -29.956 -13.255 -84.181 1.00 70.49 370 ASN B N 1
ATOM 5515 C CA . ASN B 1 370 ? -28.706 -12.611 -84.609 1.00 70.19 370 ASN B CA 1
ATOM 5516 C C . ASN B 1 370 ? -28.672 -11.115 -84.228 1.00 74.62 370 ASN B C 1
ATOM 5517 O O . ASN B 1 370 ? -28.114 -10.286 -84.959 1.00 74.55 370 ASN B O 1
ATOM 5522 N N . ILE B 1 371 ? -29.281 -10.784 -83.068 1.00 70.54 371 ILE B N 1
ATOM 5523 C CA . ILE B 1 371 ? -29.316 -9.430 -82.518 1.00 70.29 371 ILE B CA 1
ATOM 5524 C C . ILE B 1 371 ? -28.233 -9.353 -81.439 1.00 76.89 371 ILE B C 1
ATOM 5525 O O . ILE B 1 371 ? -28.284 -10.138 -80.495 1.00 77.42 371 ILE B O 1
ATOM 5530 N N . PRO B 1 372 ? -27.257 -8.419 -81.543 1.00 74.40 372 PRO B N 1
ATOM 5531 C CA . PRO B 1 372 ? -26.225 -8.315 -80.495 1.00 73.60 372 PRO B CA 1
ATOM 5532 C C . PRO B 1 372 ? -26.808 -7.975 -79.126 1.00 74.84 372 PRO B C 1
ATOM 5533 O O . PRO B 1 372 ? -27.667 -7.102 -79.018 1.00 73.82 372 PRO B O 1
ATOM 5537 N N . MET B 1 373 ? -26.368 -8.705 -78.095 1.00 70.19 373 MET B N 1
ATOM 5538 C CA . MET B 1 373 ? -26.782 -8.498 -76.710 1.00 68.83 373 MET B CA 1
ATOM 5539 C C . MET B 1 373 ? -25.546 -8.348 -75.845 1.00 70.89 373 MET B C 1
ATOM 5540 O O . MET B 1 373 ? -24.669 -9.212 -75.871 1.00 70.37 373 MET B O 1
ATOM 5545 N N . THR B 1 374 ? -25.492 -7.257 -75.068 1.00 65.73 374 THR B N 1
ATOM 5546 C CA . THR B 1 374 ? -24.402 -6.976 -74.154 1.00 64.63 374 THR B CA 1
ATOM 5547 C C . THR B 1 374 ? -24.964 -6.682 -72.753 1.00 68.92 374 THR B C 1
ATOM 5548 O O . THR B 1 374 ? -26.161 -6.829 -72.519 1.00 67.78 374 THR B O 1
ATOM 5552 N N . ASN B 1 375 ? -24.074 -6.304 -71.830 1.00 67.78 375 ASN B N 1
ATOM 5553 C CA . ASN B 1 375 ? -24.288 -6.054 -70.403 1.00 68.69 375 ASN B CA 1
ATOM 5554 C C . ASN B 1 375 ? -24.014 -4.593 -70.062 1.00 74.97 375 ASN B C 1
ATOM 5555 O O . ASN B 1 375 ? -23.379 -3.899 -70.863 1.00 75.64 375 ASN B O 1
ATOM 5560 N N . TYR B 1 376 ? -24.408 -4.141 -68.847 1.00 71.60 376 TYR B N 1
ATOM 5561 C CA . TYR B 1 376 ? -24.050 -2.801 -68.368 1.00 71.18 376 TYR B CA 1
ATOM 5562 C C . TYR B 1 376 ? -22.540 -2.867 -68.042 1.00 74.60 376 TYR B C 1
ATOM 5563 O O . TYR B 1 376 ? -21.790 -1.971 -68.431 1.00 74.93 376 TYR B O 1
ATOM 5572 N N . GLY B 1 377 ? -22.127 -3.962 -67.386 1.00 69.06 377 GLY B N 1
ATOM 5573 C CA . GLY B 1 377 ? -20.753 -4.241 -66.975 1.00 67.88 377 GLY B CA 1
ATOM 5574 C C . GLY B 1 377 ? -19.756 -4.269 -68.109 1.00 69.63 377 GLY B C 1
ATOM 5575 O O . GLY B 1 377 ? -18.683 -3.680 -67.995 1.00 67.91 377 GLY B O 1
ATOM 5576 N N . VAL B 1 378 ? -20.115 -4.937 -69.221 1.00 66.91 378 VAL B N 1
ATOM 5577 C CA . VAL B 1 378 ? -19.280 -5.029 -70.427 1.00 66.72 378 VAL B CA 1
ATOM 5578 C C . VAL B 1 378 ? -19.227 -3.661 -71.148 1.00 73.03 378 VAL B C 1
ATOM 5579 O O . VAL B 1 378 ? -18.157 -3.264 -71.599 1.00 72.53 378 VAL B O 1
ATOM 5583 N N . VAL B 1 379 ? -20.356 -2.926 -71.195 1.00 71.86 379 VAL B N 1
ATOM 5584 C CA . VAL B 1 379 ? -20.426 -1.594 -71.810 1.00 73.03 379 VAL B CA 1
ATOM 5585 C C . VAL B 1 379 ? -19.548 -0.578 -71.040 1.00 79.41 379 VAL B C 1
ATOM 5586 O O . VAL B 1 379 ? -18.738 0.117 -71.664 1.00 79.27 379 VAL B O 1
ATOM 5590 N N . ILE B 1 380 ? -19.680 -0.536 -69.693 1.00 77.19 380 ILE B N 1
ATOM 5591 C CA . ILE B 1 380 ? -18.895 0.330 -68.802 1.00 77.26 380 ILE B CA 1
ATOM 5592 C C . ILE B 1 380 ? -17.404 0.086 -69.020 1.00 80.83 380 ILE B C 1
ATOM 5593 O O . ILE B 1 380 ? -16.679 1.030 -69.332 1.00 79.78 380 ILE B O 1
ATOM 5598 N N . SER B 1 381 ? -16.971 -1.189 -68.915 1.00 78.66 381 SER B N 1
ATOM 5599 C CA . SER B 1 381 ? -15.585 -1.616 -69.095 1.00 79.48 381 SER B CA 1
ATOM 5600 C C . SER B 1 381 ? -15.038 -1.243 -70.492 1.00 86.01 381 SER B C 1
ATOM 5601 O O . SER B 1 381 ? -13.885 -0.814 -70.603 1.00 85.56 381 SER B O 1
ATOM 5604 N N . TYR B 1 382 ? -15.880 -1.375 -71.541 1.00 83.76 382 TYR B N 1
ATOM 5605 C CA . TYR B 1 382 ? -15.540 -1.058 -72.933 1.00 83.49 382 TYR B CA 1
ATOM 5606 C C . TYR B 1 382 ? -15.241 0.431 -73.114 1.00 86.76 382 TYR B C 1
ATOM 5607 O O . TYR B 1 382 ? -14.149 0.786 -73.564 1.00 85.11 382 TYR B O 1
ATOM 5616 N N . LEU B 1 383 ? -16.210 1.293 -72.746 1.00 84.57 383 LEU B N 1
ATOM 5617 C CA . LEU B 1 383 ? -16.113 2.750 -72.860 1.00 85.00 383 LEU B CA 1
ATOM 5618 C C . LEU B 1 383 ? -15.017 3.358 -71.992 1.00 90.31 383 LEU B C 1
ATOM 5619 O O . LEU B 1 383 ? -14.500 4.414 -72.351 1.00 91.55 383 LEU B O 1
ATOM 5624 N N . HIS B 1 384 ? -14.639 2.698 -70.884 1.00 86.55 384 HIS B N 1
ATOM 5625 C CA . HIS B 1 384 ? -13.557 3.151 -70.008 1.00 86.04 384 HIS B CA 1
ATOM 5626 C C . HIS B 1 384 ? -12.200 2.666 -70.499 1.00 84.36 384 HIS B C 1
ATOM 5627 O O . HIS B 1 384 ? -11.170 3.112 -69.997 1.00 83.69 384 HIS B O 1
ATOM 5634 N N . GLY B 1 385 ? -12.216 1.769 -71.479 1.00 77.38 385 GLY B N 1
ATOM 5635 C CA . GLY B 1 385 ? -11.018 1.200 -72.080 1.00 75.40 385 GLY B CA 1
ATOM 5636 C C . GLY B 1 385 ? -10.288 0.220 -71.191 1.00 76.77 385 GLY B C 1
ATOM 5637 O O . GLY B 1 385 ? -9.064 0.105 -71.293 1.00 76.69 385 GLY B O 1
ATOM 5638 N N . VAL B 1 386 ? -11.032 -0.504 -70.323 1.00 71.20 386 VAL B N 1
ATOM 5639 C CA . VAL B 1 386 ? -10.469 -1.506 -69.406 1.00 69.47 386 VAL B CA 1
ATOM 5640 C C . VAL B 1 386 ? -10.972 -2.947 -69.726 1.00 71.44 386 VAL B C 1
ATOM 5641 O O . VAL B 1 386 ? -10.568 -3.886 -69.038 1.00 71.76 386 VAL B O 1
ATOM 5645 N N . LEU B 1 387 ? -11.836 -3.117 -70.760 1.00 66.12 387 LEU B N 1
ATOM 5646 C CA . LEU B 1 387 ? -12.420 -4.413 -71.132 1.00 65.96 387 LEU B CA 1
ATOM 5647 C C . LEU B 1 387 ? -11.399 -5.495 -71.454 1.00 72.00 387 LEU B C 1
ATOM 5648 O O . LEU B 1 387 ? -11.495 -6.573 -70.882 1.00 72.00 387 LEU B O 1
ATOM 5653 N N . GLU B 1 388 ? -10.437 -5.219 -72.358 1.00 70.53 388 GLU B N 1
ATOM 5654 C CA . GLU B 1 388 ? -9.405 -6.169 -72.784 1.00 70.45 388 GLU B CA 1
ATOM 5655 C C . GLU B 1 388 ? -8.646 -6.761 -71.585 1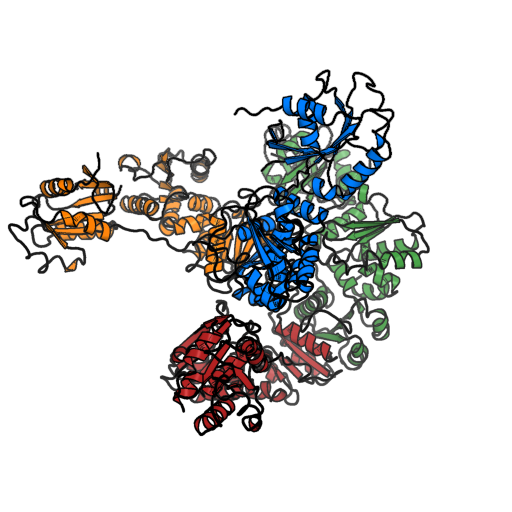.00 72.71 388 GLU B C 1
ATOM 5656 O O . GLU B 1 388 ? -8.449 -7.976 -71.535 1.00 73.84 388 GLU B O 1
ATOM 5662 N N . ARG B 1 389 ? -8.265 -5.907 -70.613 1.00 65.69 389 ARG B N 1
ATOM 5663 C CA . ARG B 1 389 ? -7.555 -6.288 -69.397 1.00 64.44 389 ARG B CA 1
ATOM 5664 C C . ARG B 1 389 ? -8.462 -7.118 -68.463 1.00 68.40 389 ARG B C 1
ATOM 5665 O O . ARG B 1 389 ? -8.026 -8.163 -67.978 1.00 69.77 389 ARG B O 1
ATOM 5673 N N . ALA B 1 390 ? -9.696 -6.636 -68.206 1.00 62.13 390 ALA B N 1
ATOM 5674 C CA . ALA B 1 390 ? -10.675 -7.257 -67.322 1.00 61.44 390 ALA B CA 1
ATOM 5675 C C . ALA B 1 390 ? -11.150 -8.654 -67.758 1.00 66.18 390 ALA B C 1
ATOM 5676 O O . ALA B 1 390 ? -11.529 -9.455 -66.907 1.00 66.19 390 ALA B O 1
ATOM 5678 N N . ILE B 1 391 ? -11.144 -8.942 -69.066 1.00 63.33 391 ILE B N 1
ATOM 5679 C CA . ILE B 1 391 ? -11.594 -10.236 -69.596 1.00 63.55 391 ILE B CA 1
ATOM 5680 C C . ILE B 1 391 ? -10.423 -11.217 -69.824 1.00 67.84 391 ILE B C 1
ATOM 5681 O O . ILE B 1 391 ? -10.660 -12.425 -69.907 1.00 66.06 391 ILE B O 1
ATOM 5686 N N . LYS B 1 392 ? -9.171 -10.694 -69.909 1.00 65.80 392 LYS B N 1
ATOM 5687 C CA . LYS B 1 392 ? -7.938 -11.473 -70.108 1.00 66.15 392 LYS B CA 1
ATOM 5688 C C . LYS B 1 392 ? -7.865 -12.716 -69.190 1.00 69.51 392 LYS B C 1
ATOM 5689 O O . LYS B 1 392 ? -7.730 -13.809 -69.741 1.00 69.58 392 LYS B O 1
ATOM 5695 N N . PRO B 1 393 ? -8.065 -12.641 -67.848 1.00 64.96 393 PRO B N 1
ATOM 5696 C CA . PRO B 1 393 ? -8.027 -13.882 -67.052 1.00 64.68 393 PRO B CA 1
ATOM 5697 C C . PRO B 1 393 ? -9.216 -14.840 -67.243 1.00 67.93 393 PRO B C 1
ATOM 5698 O O . PRO B 1 393 ? -9.135 -15.983 -66.788 1.00 66.82 393 PRO B O 1
ATOM 5702 N N . LEU B 1 394 ? -10.300 -14.396 -67.920 1.00 64.97 394 LEU B N 1
ATOM 5703 C CA . LEU B 1 394 ? -11.509 -15.211 -68.097 1.00 64.34 394 LEU B CA 1
ATOM 5704 C C . LEU B 1 394 ? -11.636 -15.865 -69.461 1.00 67.90 394 LEU B C 1
ATOM 5705 O O . LEU B 1 394 ? -12.152 -16.975 -69.537 1.00 68.43 394 LEU B O 1
ATOM 5710 N N . MET B 1 395 ? -11.200 -15.181 -70.533 1.00 64.45 395 MET B N 1
ATOM 5711 C CA . MET B 1 395 ? -11.289 -15.665 -71.923 1.00 93.23 395 MET B CA 1
ATOM 5712 C C . MET B 1 395 ? -10.088 -16.532 -72.291 1.00 116.81 395 MET B C 1
ATOM 5713 O O . MET B 1 395 ? -8.950 -16.068 -72.230 1.00 84.24 395 MET B O 1
ATOM 5718 N N . ARG C 1 8 ? -4.759 12.968 -43.829 1.00 95.73 8 ARG C N 1
ATOM 5719 C CA . ARG C 1 8 ? -5.240 13.876 -44.868 1.00 95.47 8 ARG C CA 1
ATOM 5720 C C . ARG C 1 8 ? -4.231 14.951 -45.256 1.00 99.18 8 ARG C C 1
ATOM 5721 O O . ARG C 1 8 ? -3.335 15.265 -44.476 1.00 98.49 8 ARG C O 1
ATOM 5729 N N . LYS C 1 9 ? -4.397 15.508 -46.464 1.00 96.56 9 LYS C N 1
ATOM 5730 C CA . LYS C 1 9 ? -3.532 16.543 -47.035 1.00 96.88 9 LYS C CA 1
ATOM 5731 C C . LYS C 1 9 ? -4.137 17.939 -46.841 1.00 101.43 9 LYS C C 1
ATOM 5732 O O . LYS C 1 9 ? -5.353 18.098 -46.928 1.00 100.80 9 LYS C O 1
ATOM 5738 N N . TYR C 1 10 ? -3.297 18.946 -46.561 1.00 98.59 10 TYR C N 1
ATOM 5739 C CA . TYR C 1 10 ? -3.779 20.309 -46.335 1.00 98.23 10 TYR C CA 1
ATOM 5740 C C . TYR C 1 10 ? -3.433 21.214 -47.501 1.00 104.45 10 TYR C C 1
ATOM 5741 O O . TYR C 1 10 ? -2.258 21.421 -47.797 1.00 103.38 10 TYR C O 1
ATOM 5750 N N . ILE C 1 11 ? -4.470 21.715 -48.194 1.00 103.84 11 ILE C N 1
ATOM 5751 C CA . ILE C 1 11 ? -4.330 22.597 -49.353 1.00 104.87 11 ILE C CA 1
ATOM 5752 C C . ILE C 1 11 ? -4.617 24.057 -48.960 1.00 112.14 11 ILE C C 1
ATOM 5753 O O . ILE C 1 11 ? -5.713 24.370 -48.487 1.00 111.77 11 ILE C O 1
ATOM 5758 N N . ALA C 1 12 ? -3.612 24.933 -49.133 1.00 110.88 12 ALA C N 1
ATOM 5759 C CA . ALA C 1 12 ? -3.731 26.352 -48.823 1.00 111.69 12 ALA C CA 1
ATOM 5760 C C . ALA C 1 12 ? -4.416 27.076 -49.971 1.00 117.52 12 ALA C C 1
ATOM 5761 O O . ALA C 1 12 ? -4.049 26.887 -51.128 1.00 116.44 12 ALA C O 1
ATOM 5763 N N . ILE C 1 13 ? -5.433 27.875 -49.654 1.00 117.05 13 ILE C N 1
ATOM 5764 C CA . ILE C 1 13 ? -6.185 28.665 -50.632 1.00 118.50 13 ILE C CA 1
ATOM 5765 C C . ILE C 1 13 ? -5.835 30.145 -50.434 1.00 125.34 13 ILE C C 1
ATOM 5766 O O . ILE C 1 13 ? -6.218 30.758 -49.430 1.00 124.83 13 ILE C O 1
ATOM 5771 N N . THR C 1 14 ? -5.047 30.686 -51.372 1.00 124.31 14 THR C N 1
ATOM 5772 C CA . THR C 1 14 ? -4.585 32.073 -51.354 1.00 125.50 14 THR C CA 1
ATOM 5773 C C . THR C 1 14 ? -5.146 32.844 -52.546 1.00 133.05 14 THR C C 1
ATOM 5774 O O . THR C 1 14 ? -5.422 32.258 -53.597 1.00 132.78 14 THR C O 1
ATOM 5778 N N . GLY C 1 15 ? -5.300 34.149 -52.363 1.00 132.31 15 GLY C N 1
ATOM 5779 C CA . GLY C 1 15 ? -5.822 35.060 -53.372 1.00 133.51 15 GLY C CA 1
ATOM 5780 C C . GLY C 1 15 ? -6.274 36.372 -52.771 1.00 140.78 15 GLY C C 1
ATOM 5781 O O . GLY C 1 15 ? -6.479 36.456 -51.555 1.00 140.83 15 GLY C O 1
ATOM 5782 N N . ARG C 1 16 ? -6.411 37.420 -53.615 1.00 139.05 16 ARG C N 1
ATOM 5783 C CA . ARG C 1 16 ? -6.852 38.748 -53.175 1.00 139.54 16 ARG C CA 1
ATOM 5784 C C . ARG C 1 16 ? -8.325 38.709 -52.753 1.00 145.48 16 ARG C C 1
ATOM 5785 O O . ARG C 1 16 ? -9.039 37.776 -53.124 1.00 145.18 16 ARG C O 1
ATOM 5793 N N . ARG C 1 17 ? -8.774 39.719 -51.978 1.00 143.16 17 ARG C N 1
ATOM 5794 C CA . ARG C 1 17 ? -10.154 39.834 -51.483 1.00 143.38 17 ARG C CA 1
ATOM 5795 C C . ARG C 1 17 ? -11.205 39.869 -52.605 1.00 148.73 17 ARG C C 1
ATOM 5796 O O . ARG C 1 17 ? -12.320 39.392 -52.400 1.00 147.95 17 ARG C O 1
ATOM 5804 N N . ASN C 1 18 ? -10.847 40.427 -53.777 1.00 146.82 18 ASN C N 1
ATOM 5805 C CA . ASN C 1 18 ? -11.721 40.568 -54.946 1.00 147.31 18 ASN C CA 1
ATOM 5806 C C . ASN C 1 18 ? -11.821 39.286 -55.813 1.00 152.37 18 ASN C C 1
ATOM 5807 O O . ASN C 1 18 ? -12.867 39.057 -56.422 1.00 152.01 18 ASN C O 1
ATOM 5812 N N . VAL C 1 19 ? -10.726 38.484 -55.882 1.00 149.48 19 VAL C N 1
ATOM 5813 C CA . VAL C 1 19 ? -10.549 37.262 -56.689 1.00 149.46 19 VAL C CA 1
ATOM 5814 C C . VAL C 1 19 ? -11.725 36.265 -56.663 1.00 154.28 19 VAL C C 1
ATOM 5815 O O . VAL C 1 19 ? -12.008 35.648 -57.690 1.00 153.49 19 VAL C O 1
ATOM 5817 N N . GLY C 1 20 ? -12.363 36.096 -55.504 1.00 151.97 20 GLY C N 1
ATOM 5818 C CA . GLY C 1 20 ? -13.489 35.181 -55.330 1.00 152.13 20 GLY C CA 1
ATOM 5819 C C . GLY C 1 20 ? -13.090 33.790 -54.872 1.00 156.68 20 GLY C C 1
ATOM 5820 O O . GLY C 1 20 ? -13.434 32.800 -55.527 1.00 156.53 20 GLY C O 1
ATOM 5821 N N . LYS C 1 21 ? -12.362 33.715 -53.732 1.00 153.08 21 LYS C N 1
ATOM 5822 C CA . LYS C 1 21 ? -11.866 32.503 -53.059 1.00 152.64 21 LYS C CA 1
ATOM 5823 C C . LYS C 1 21 ? -13.022 31.637 -52.561 1.00 156.31 21 LYS C C 1
ATOM 5824 O O . LYS C 1 21 ? -12.934 30.409 -52.623 1.00 156.18 21 LYS C O 1
ATOM 5830 N N . SER C 1 22 ? -14.100 32.288 -52.067 1.00 152.21 22 SER C N 1
ATOM 5831 C CA . SER C 1 22 ? -15.315 31.660 -51.543 1.00 151.68 22 SER C CA 1
ATOM 5832 C C . SER C 1 22 ? -16.019 30.829 -52.619 1.00 155.22 22 SER C C 1
ATOM 5833 O O . SER C 1 22 ? -16.365 29.674 -52.360 1.00 154.75 22 SER C O 1
ATOM 5836 N N . SER C 1 23 ? -16.201 31.411 -53.827 1.00 151.64 23 SER C N 1
ATOM 5837 C CA . SER C 1 23 ? -16.843 30.767 -54.978 1.00 151.48 23 SER C CA 1
ATOM 5838 C C . SER C 1 23 ? -16.004 29.610 -55.535 1.00 154.86 23 SER C C 1
ATOM 5839 O O . SER C 1 23 ? -16.565 28.591 -55.939 1.00 154.01 23 SER C O 1
ATOM 5842 N N . PHE C 1 24 ? -14.665 29.772 -55.546 1.00 151.48 24 PHE C N 1
ATOM 5843 C CA . PHE C 1 24 ? -13.710 28.763 -56.005 1.00 151.24 24 PHE C CA 1
ATOM 5844 C C . PHE C 1 24 ? -13.776 27.552 -55.076 1.00 155.66 24 PHE C C 1
ATOM 5845 O O . PHE C 1 24 ? -13.890 26.428 -55.563 1.00 155.12 24 PHE C O 1
ATOM 5853 N N . MET C 1 25 ? -13.711 27.790 -53.745 1.00 152.81 25 MET C N 1
ATOM 5854 C CA . MET C 1 25 ? -13.762 26.755 -52.709 1.00 152.79 25 MET C CA 1
ATOM 5855 C C . MET C 1 25 ? -15.078 25.987 -52.725 1.00 155.76 25 MET C C 1
ATOM 5856 O O . MET C 1 25 ? -15.059 24.764 -52.586 1.00 155.21 25 MET C O 1
ATOM 5861 N N . ASN C 1 26 ? -16.208 26.690 -52.942 1.00 151.86 26 ASN C N 1
ATOM 5862 C CA . ASN C 1 26 ? -17.531 26.068 -53.015 1.00 151.46 26 ASN C CA 1
ATOM 5863 C C . ASN C 1 26 ? -17.705 25.218 -54.279 1.00 154.45 26 ASN C C 1
ATOM 5864 O O . ASN C 1 26 ? -18.296 24.140 -54.199 1.00 154.16 26 ASN C O 1
ATOM 5869 N N . ALA C 1 27 ? -17.170 25.685 -55.430 1.00 150.12 27 ALA C N 1
ATOM 5870 C CA . ALA C 1 27 ? -17.225 24.969 -56.711 1.00 149.64 27 ALA C CA 1
ATOM 5871 C C . ALA C 1 27 ? -16.333 23.727 -56.695 1.00 153.23 27 ALA C C 1
ATOM 5872 O O . ALA C 1 27 ? -16.708 22.698 -57.266 1.00 152.84 27 ALA C O 1
ATOM 5874 N N . LEU C 1 28 ? -15.157 23.828 -56.032 1.00 149.27 28 LEU C N 1
ATOM 5875 C CA . LEU C 1 28 ? -14.205 22.731 -55.875 1.00 148.73 28 LEU C CA 1
ATOM 5876 C C . LEU C 1 28 ? -14.808 21.658 -54.966 1.00 151.60 28 LEU C C 1
ATOM 5877 O O . LEU C 1 28 ? -14.650 20.472 -55.256 1.00 151.29 28 LEU C O 1
ATOM 5882 N N . ILE C 1 29 ? -15.539 22.074 -53.903 1.00 147.07 29 ILE C N 1
ATOM 5883 C CA . ILE C 1 29 ? -16.233 21.164 -52.981 1.00 146.31 29 ILE C CA 1
ATOM 5884 C C . ILE C 1 29 ? -17.353 20.403 -53.740 1.00 149.93 29 ILE C C 1
ATOM 5885 O O . ILE C 1 29 ? -17.722 19.293 -53.348 1.00 149.51 29 ILE C O 1
ATOM 5890 N N . GLY C 1 30 ? -17.802 20.974 -54.860 1.00 146.03 30 GLY C N 1
ATOM 5891 C CA . GLY C 1 30 ? -18.795 20.373 -55.738 1.00 167.18 30 GLY C CA 1
ATOM 5892 C C . GLY C 1 30 ? -18.214 19.214 -56.520 1.00 180.56 30 GLY C C 1
ATOM 5893 O O . GLY C 1 30 ? -18.928 18.283 -56.894 1.00 137.33 30 GLY C O 1
ATOM 5894 N N . LYS C 1 49 ? -12.969 23.408 -44.093 1.00 133.83 49 LYS C N 1
ATOM 5895 C CA . LYS C 1 49 ? -13.620 22.877 -45.290 1.00 133.78 49 LYS C CA 1
ATOM 5896 C C . LYS C 1 49 ? -12.916 21.616 -45.836 1.00 137.51 49 LYS C C 1
ATOM 5897 O O . LYS C 1 49 ? -11.986 21.717 -46.642 1.00 137.16 49 LYS C O 1
ATOM 5903 N N . SER C 1 50 ? -13.367 20.427 -45.376 1.00 133.85 50 SER C N 1
ATOM 5904 C CA . SER C 1 50 ? -12.815 19.119 -45.754 1.00 133.36 50 SER C CA 1
ATOM 5905 C C . SER C 1 50 ? -13.644 18.409 -46.822 1.00 136.21 50 SER C C 1
ATOM 5906 O O . SER C 1 50 ? -14.859 18.613 -46.900 1.00 135.80 50 SER C O 1
ATOM 5909 N N . MET C 1 51 ? -12.972 17.569 -47.641 1.00 131.90 51 MET C N 1
ATOM 5910 C CA . MET C 1 51 ? -13.568 16.789 -48.732 1.00 131.20 51 MET C CA 1
ATOM 5911 C C . MET C 1 51 ? -12.659 15.628 -49.187 1.00 134.70 51 MET C C 1
ATOM 5912 O O . MET C 1 51 ? -11.522 15.504 -48.726 1.00 134.50 51 MET C O 1
ATOM 5917 N N . GLU C 1 52 ? -13.180 14.788 -50.101 1.00 130.47 52 GLU C N 1
ATOM 5918 C CA . GLU C 1 52 ? -12.466 13.687 -50.745 1.00 129.77 52 GLU C CA 1
ATOM 5919 C C . GLU C 1 52 ? -12.339 14.091 -52.215 1.00 132.15 52 GLU C C 1
ATOM 5920 O O . GLU C 1 52 ? -13.353 14.215 -52.908 1.00 131.78 52 GLU C O 1
ATOM 5926 N N . LEU C 1 53 ? -11.108 14.366 -52.669 1.00 127.62 53 LEU C N 1
ATOM 5927 C CA . LEU C 1 53 ? -10.840 14.831 -54.031 1.00 127.21 53 LEU C CA 1
ATOM 5928 C C . LEU C 1 53 ? -9.896 13.879 -54.762 1.00 131.15 53 LEU C C 1
ATOM 5929 O O . LEU C 1 53 ? -8.729 13.828 -54.404 1.00 130.95 53 LEU C O 1
ATOM 5934 N N . SER C 1 54 ? -10.378 13.161 -55.803 1.00 127.33 54 SER C N 1
ATOM 5935 C CA . SER C 1 54 ? -9.544 12.230 -56.584 1.00 126.64 54 SER C CA 1
ATOM 5936 C C . SER C 1 54 ? -8.512 12.965 -57.483 1.00 128.18 54 SER C C 1
ATOM 5937 O O . SER C 1 54 ? -8.814 14.076 -57.931 1.00 128.02 54 SER C O 1
ATOM 5940 N N . PRO C 1 55 ? -7.295 12.410 -57.756 1.00 122.33 55 PRO C N 1
ATOM 5941 C CA . PRO C 1 55 ? -6.736 11.117 -57.319 1.00 121.48 55 PRO C CA 1
ATOM 5942 C C . PRO C 1 55 ? -6.166 11.121 -55.905 1.00 124.11 55 PRO C C 1
ATOM 5943 O O . PRO C 1 55 ? -5.908 10.047 -55.361 1.00 124.29 55 PRO C O 1
ATOM 5947 N N . VAL C 1 56 ? -5.970 12.317 -55.311 1.00 118.86 56 VAL C N 1
ATOM 5948 C CA . VAL C 1 56 ? -5.478 12.500 -53.937 1.00 117.90 56 VAL C CA 1
ATOM 5949 C C . VAL C 1 56 ? -6.605 12.043 -52.962 1.00 120.28 56 VAL C C 1
ATOM 5950 O O . VAL C 1 56 ? -7.754 11.939 -53.381 1.00 120.66 56 VAL C O 1
ATOM 5954 N N . GLY C 1 57 ? -6.278 11.655 -51.738 1.00 114.64 57 GLY C N 1
ATOM 5955 C CA . GLY C 1 57 ? -7.306 11.163 -50.824 1.00 113.50 57 GLY C CA 1
ATOM 5956 C C . GLY C 1 57 ? -8.112 12.258 -50.153 1.00 115.51 57 GLY C C 1
ATOM 5957 O O . GLY C 1 57 ? -8.617 13.174 -50.820 1.00 114.72 57 GLY C O 1
ATOM 5958 N N . PRO C 1 58 ? -8.252 12.175 -48.808 1.00 111.37 58 PRO C N 1
ATOM 5959 C CA . PRO C 1 58 ? -8.965 13.238 -48.084 1.00 110.92 58 PRO C CA 1
ATOM 5960 C C . PRO C 1 58 ? -8.119 14.506 -48.030 1.00 113.33 58 PRO C C 1
ATOM 5961 O O . PRO C 1 58 ? -6.902 14.442 -47.839 1.00 112.40 58 PRO C O 1
ATOM 5965 N N . ILE C 1 59 ? -8.753 15.652 -48.267 1.00 109.08 59 ILE C N 1
ATOM 5966 C CA . ILE C 1 59 ? -8.065 16.940 -48.251 1.00 108.11 59 ILE C CA 1
ATOM 5967 C C . ILE C 1 59 ? -8.810 17.948 -47.381 1.00 111.12 59 ILE C C 1
ATOM 5968 O O . ILE C 1 59 ? -10.013 17.805 -47.167 1.00 110.54 59 ILE C O 1
ATOM 5973 N N . THR C 1 60 ? -8.090 18.962 -46.889 1.00 107.62 60 THR C N 1
ATOM 5974 C CA . THR C 1 60 ? -8.648 20.041 -46.085 1.00 107.72 60 THR C CA 1
ATOM 5975 C C . THR C 1 60 ? -8.195 21.352 -46.698 1.00 112.41 60 THR C C 1
ATOM 5976 O O . THR C 1 60 ? -6.996 21.583 -46.863 1.00 111.85 60 THR C O 1
ATOM 5980 N N . LEU C 1 61 ? -9.163 22.188 -47.078 1.00 109.62 61 LEU C N 1
ATOM 5981 C CA . LEU C 1 61 ? -8.891 23.494 -47.670 1.00 109.26 61 LEU C CA 1
ATOM 5982 C C . LEU C 1 61 ? -8.697 24.516 -46.555 1.00 113.29 61 LEU C C 1
ATOM 5983 O O . LEU C 1 61 ? -9.554 24.632 -45.673 1.00 112.32 61 LEU C O 1
ATOM 5988 N N . ILE C 1 62 ? -7.559 25.234 -46.582 1.00 110.65 62 ILE C N 1
ATOM 5989 C CA . ILE C 1 62 ? -7.224 26.271 -45.604 1.00 110.84 62 ILE C CA 1
ATOM 5990 C C . ILE C 1 62 ? -7.427 27.635 -46.256 1.00 116.56 62 ILE C C 1
ATOM 5991 O O . ILE C 1 62 ? -6.756 27.943 -47.240 1.00 116.15 62 ILE C O 1
ATOM 5996 N N . ASP C 1 63 ? -8.335 28.455 -45.700 1.00 114.00 63 ASP C N 1
ATOM 5997 C CA . ASP C 1 63 ? -8.585 29.808 -46.189 1.00 144.27 63 ASP C CA 1
ATOM 5998 C C . ASP C 1 63 ? -7.719 30.772 -45.383 1.00 147.17 63 ASP C C 1
ATOM 5999 O O . ASP C 1 63 ? -6.498 30.790 -45.509 1.00 97.73 63 ASP C O 1
ATOM 6004 N N . ILE C 1 78 ? 5.752 41.684 -41.343 1.00 113.80 78 ILE C N 1
ATOM 6005 C CA . ILE C 1 78 ? 4.649 42.063 -40.471 1.00 114.01 78 ILE C CA 1
ATOM 6006 C C . ILE C 1 78 ? 3.520 41.008 -40.450 1.00 118.58 78 ILE C C 1
ATOM 6007 O O . ILE C 1 78 ? 3.441 40.235 -39.493 1.00 117.81 78 ILE C O 1
ATOM 6009 N N . LYS C 1 79 ? 2.664 40.970 -41.504 1.00 115.64 79 LYS C N 1
ATOM 6010 C CA . LYS C 1 79 ? 1.518 40.056 -41.634 1.00 115.35 79 LYS C CA 1
ATOM 6011 C C . LYS C 1 79 ? 1.935 38.565 -41.764 1.00 118.98 79 LYS C C 1
ATOM 6012 O O . LYS C 1 79 ? 2.202 38.072 -42.868 1.00 118.18 79 LYS C O 1
ATOM 6018 N N . LYS C 1 80 ? 1.976 37.859 -40.614 1.00 115.23 80 LYS C N 1
ATOM 6019 C CA . LYS C 1 80 ? 2.372 36.450 -40.521 1.00 114.68 80 LYS C CA 1
ATOM 6020 C C . LYS C 1 80 ? 1.254 35.472 -40.914 1.00 119.51 80 LYS C C 1
ATOM 6021 O O . LYS C 1 80 ? 0.237 35.344 -40.225 1.00 118.94 80 LYS C O 1
ATOM 6027 N N . ALA C 1 81 ? 1.460 34.785 -42.042 1.00 116.23 81 ALA C N 1
ATOM 6028 C CA . ALA C 1 81 ? 0.553 33.765 -42.561 1.00 115.57 81 ALA C CA 1
ATOM 6029 C C . ALA C 1 81 ? 1.151 32.396 -42.226 1.00 118.35 81 ALA C C 1
ATOM 6030 O O . ALA C 1 81 ? 0.489 31.370 -42.412 1.00 118.01 81 ALA C O 1
ATOM 6032 N N . LYS C 1 82 ? 2.405 32.401 -41.690 1.00 113.56 82 LYS C N 1
ATOM 6033 C CA . LYS C 1 82 ? 3.160 31.233 -41.224 1.00 112.77 82 LYS C CA 1
ATOM 6034 C C . LYS C 1 82 ? 2.291 30.404 -40.282 1.00 113.48 82 LYS C C 1
ATOM 6035 O O . LYS C 1 82 ? 2.364 29.178 -40.308 1.00 113.00 82 LYS C O 1
ATOM 6041 N N . LYS C 1 83 ? 1.463 31.084 -39.458 1.00 107.76 83 LYS C N 1
ATOM 6042 C CA . LYS C 1 83 ? 0.571 30.473 -38.474 1.00 106.61 83 LYS C CA 1
ATOM 6043 C C . LYS C 1 83 ? -0.601 29.698 -39.102 1.00 109.01 83 LYS C C 1
ATOM 6044 O O . LYS C 1 83 ? -1.230 28.895 -38.408 1.00 108.95 83 LYS C O 1
ATOM 6050 N N . SER C 1 84 ? -0.891 29.922 -40.402 1.00 104.07 84 SER C N 1
ATOM 6051 C CA . SER C 1 84 ? -1.959 29.205 -41.116 1.00 103.12 84 SER C CA 1
ATOM 6052 C C . SER C 1 84 ? -1.361 28.202 -42.093 1.00 104.24 84 SER C C 1
ATOM 6053 O O . SER C 1 84 ? -1.857 27.084 -42.207 1.00 103.88 84 SER C O 1
ATOM 6056 N N . LEU C 1 85 ? -0.273 28.605 -42.772 1.00 98.42 85 LEU C N 1
ATOM 6057 C CA . LEU C 1 85 ? 0.458 27.822 -43.767 1.00 96.88 85 LEU C CA 1
ATOM 6058 C C . LEU C 1 85 ? 1.435 26.793 -43.159 1.00 97.65 85 LEU C C 1
ATOM 6059 O O . LEU C 1 85 ? 2.087 26.081 -43.920 1.00 96.67 85 LEU C O 1
ATOM 6064 N N . TYR C 1 86 ? 1.531 26.706 -41.808 1.00 92.86 86 TYR C N 1
ATOM 6065 C CA . TYR C 1 86 ? 2.450 25.817 -41.076 1.00 92.10 86 TYR C CA 1
ATOM 6066 C C . TYR C 1 86 ? 2.327 24.323 -41.459 1.00 95.23 86 TYR C C 1
ATOM 6067 O O . TYR C 1 86 ? 3.348 23.639 -41.521 1.00 94.35 86 TYR C O 1
ATOM 6076 N N . ARG C 1 87 ? 1.100 23.819 -41.714 1.00 91.31 87 ARG C N 1
ATOM 6077 C CA . ARG C 1 87 ? 0.900 22.420 -42.090 1.00 90.26 87 ARG C CA 1
ATOM 6078 C C . ARG C 1 87 ? 0.326 22.251 -43.516 1.00 93.11 87 ARG C C 1
ATOM 6079 O O . ARG C 1 87 ? -0.197 21.190 -43.843 1.00 93.49 87 ARG C O 1
ATOM 6087 N N . ALA C 1 88 ? 0.498 23.266 -44.378 1.00 88.23 88 ALA C N 1
ATOM 6088 C CA . ALA C 1 88 ? 0.060 23.234 -45.773 1.00 87.54 88 ALA C CA 1
ATOM 6089 C C . ALA C 1 88 ? 0.987 22.323 -46.568 1.00 91.03 88 ALA C C 1
ATOM 6090 O O . ALA C 1 88 ? 2.203 22.513 -46.549 1.00 89.59 88 ALA C O 1
ATOM 6092 N N . ASP C 1 89 ? 0.420 21.311 -47.226 1.00 89.64 89 ASP C N 1
ATOM 6093 C CA . ASP C 1 89 ? 1.172 20.357 -48.040 1.00 90.84 89 ASP C CA 1
ATOM 6094 C C . ASP C 1 89 ? 1.436 20.901 -49.450 1.00 98.83 89 ASP C C 1
ATOM 6095 O O . ASP C 1 89 ? 2.468 20.589 -50.049 1.00 98.57 89 ASP C O 1
ATOM 6100 N N . CYS C 1 90 ? 0.518 21.755 -49.943 1.00 98.50 90 CYS C N 1
ATOM 6101 C CA . CYS C 1 90 ? 0.611 22.503 -51.195 1.00 99.79 90 CYS C CA 1
ATOM 6102 C C . CYS C 1 90 ? -0.370 23.698 -51.166 1.00 106.09 90 CYS C C 1
ATOM 6103 O O . CYS C 1 90 ? -1.200 23.788 -50.257 1.00 105.99 90 CYS C O 1
ATOM 6106 N N . GLY C 1 91 ? -0.235 24.614 -52.119 1.00 104.01 91 GLY C N 1
ATOM 6107 C CA . GLY C 1 91 ? -1.086 25.790 -52.179 1.00 104.79 91 GLY C CA 1
ATOM 6108 C C . GLY C 1 91 ? -1.629 26.096 -53.557 1.00 111.45 91 GLY C C 1
ATOM 6109 O O . GLY C 1 91 ? -1.113 25.612 -54.566 1.00 110.37 91 GLY C O 1
ATOM 6110 N N . ILE C 1 92 ? -2.700 26.893 -53.595 1.00 110.90 92 ILE C N 1
ATOM 6111 C CA . ILE C 1 92 ? -3.338 27.355 -54.821 1.00 111.80 92 ILE C CA 1
ATOM 6112 C C . ILE C 1 92 ? -3.385 28.878 -54.736 1.00 118.00 92 ILE C C 1
ATOM 6113 O O . ILE C 1 92 ? -3.847 29.419 -53.727 1.00 116.99 92 ILE C O 1
ATOM 6118 N N . LEU C 1 93 ? -2.882 29.561 -55.776 1.00 116.62 93 LEU C N 1
ATOM 6119 C CA . LEU C 1 93 ? -2.931 31.013 -55.861 1.00 117.20 93 LEU C CA 1
ATOM 6120 C C . LEU C 1 93 ? -3.999 31.364 -56.906 1.00 124.68 93 LEU C C 1
ATOM 6121 O O . LEU C 1 93 ? -3.828 31.068 -58.091 1.00 123.99 93 LEU C O 1
ATOM 6126 N N . ILE C 1 94 ? -5.128 31.932 -56.448 1.00 124.16 94 ILE C N 1
ATOM 6127 C CA . ILE C 1 94 ? -6.248 32.294 -57.318 1.00 125.22 94 ILE C CA 1
ATOM 6128 C C . ILE C 1 94 ? -6.097 33.732 -57.812 1.00 132.71 94 ILE C C 1
ATOM 6129 O O . ILE C 1 94 ? -6.038 34.663 -57.005 1.00 132.67 94 ILE C O 1
ATOM 6134 N N . VAL C 1 95 ? -6.005 33.901 -59.143 1.00 131.64 95 VAL C N 1
ATOM 6135 C CA . VAL C 1 95 ? -5.819 35.207 -59.789 1.00 132.71 95 VAL C CA 1
ATOM 6136 C C . VAL C 1 95 ? -6.904 35.510 -60.841 1.00 140.20 95 VAL C C 1
ATOM 6137 O O . VAL C 1 95 ? -7.545 34.594 -61.350 1.00 139.89 95 VAL C O 1
ATOM 6141 N N . ASP C 1 96 ? -7.093 36.800 -61.161 1.00 139.23 96 ASP C N 1
ATOM 6142 C CA . ASP C 1 96 ? -8.042 37.282 -62.169 1.00 139.91 96 ASP C CA 1
ATOM 6143 C C . ASP C 1 96 ? -7.490 38.548 -62.850 1.00 145.33 96 ASP C C 1
ATOM 6144 O O . ASP C 1 96 ? -8.196 39.205 -63.619 1.00 144.82 96 ASP C O 1
ATOM 6149 N N . ASP C 1 97 ? -6.213 38.874 -62.560 1.00 143.33 97 ASP C N 1
ATOM 6150 C CA . ASP C 1 97 ? -5.519 40.065 -63.050 1.00 143.97 97 ASP C CA 1
ATOM 6151 C C . ASP C 1 97 ? -3.987 39.833 -63.119 1.00 149.77 97 ASP C C 1
ATOM 6152 O O . ASP C 1 97 ? -3.500 38.790 -62.671 1.00 149.66 97 ASP C O 1
ATOM 6157 N N . ILE C 1 98 ? -3.247 40.805 -63.712 1.00 147.34 98 ILE C N 1
ATOM 6158 C CA . ILE C 1 98 ? -1.780 40.853 -63.875 1.00 147.50 98 ILE C CA 1
ATOM 6159 C C . ILE C 1 98 ? -1.064 40.687 -62.495 1.00 152.12 98 ILE C C 1
ATOM 6160 O O . ILE C 1 98 ? -1.578 41.227 -61.508 1.00 151.50 98 ILE C O 1
ATOM 6165 N N . PRO C 1 99 ? 0.074 39.936 -62.382 1.00 149.24 99 PRO C N 1
ATOM 6166 C CA . PRO C 1 99 ? 0.733 39.795 -61.063 1.00 149.17 99 PRO C CA 1
ATOM 6167 C C . PRO C 1 99 ? 1.078 41.139 -60.410 1.00 153.14 99 PRO C C 1
ATOM 6168 O O . PRO C 1 99 ? 1.706 41.993 -61.039 1.00 153.00 99 PRO C O 1
ATOM 6172 N N . GLY C 1 100 ? 0.614 41.323 -59.177 1.00 149.26 100 GLY C N 1
ATOM 6173 C CA . GLY C 1 100 ? 0.836 42.541 -58.407 1.00 148.87 100 GLY C CA 1
ATOM 6174 C C . GLY C 1 100 ? 1.686 42.315 -57.176 1.00 152.29 100 GLY C C 1
ATOM 6175 O O . GLY C 1 100 ? 2.422 41.324 -57.100 1.00 151.69 100 GLY C O 1
ATOM 6176 N N . ASN C 1 101 ? 1.584 43.241 -56.196 1.00 148.52 101 ASN C N 1
ATOM 6177 C CA . ASN C 1 101 ? 2.330 43.160 -54.936 1.00 147.89 101 ASN C CA 1
ATOM 6178 C C . ASN C 1 101 ? 1.894 41.969 -54.089 1.00 150.01 101 ASN C C 1
ATOM 6179 O O . ASN C 1 101 ? 2.700 41.462 -53.316 1.00 149.62 101 ASN C O 1
ATOM 6184 N N . PHE C 1 102 ? 0.629 41.525 -54.244 1.00 144.89 102 PHE C N 1
ATOM 6185 C CA . PHE C 1 102 ? 0.065 40.388 -53.518 1.00 143.73 102 PHE C CA 1
ATOM 6186 C C . PHE C 1 102 ? 0.607 39.077 -54.067 1.00 144.96 102 PHE C C 1
ATOM 6187 O O . PHE C 1 102 ? 1.068 38.236 -53.291 1.00 144.87 102 PHE C O 1
ATOM 6195 N N . GLU C 1 103 ? 0.512 38.897 -55.401 1.00 138.86 103 GLU C N 1
ATOM 6196 C CA . GLU C 1 103 ? 0.957 37.714 -56.138 1.00 137.37 103 GLU C CA 1
ATOM 6197 C C . GLU C 1 103 ? 2.440 37.425 -55.879 1.00 138.43 103 GLU C C 1
ATOM 6198 O O . GLU C 1 103 ? 2.773 36.318 -55.449 1.00 137.84 103 GLU C O 1
ATOM 6204 N N . GLU C 1 104 ? 3.309 38.447 -56.075 1.00 133.04 104 GLU C N 1
ATOM 6205 C CA . GLU C 1 104 ? 4.759 38.403 -55.861 1.00 131.73 104 GLU C CA 1
ATOM 6206 C C . GLU C 1 104 ? 5.106 38.082 -54.395 1.00 133.03 104 GLU C C 1
ATOM 6207 O O . GLU C 1 104 ? 6.021 37.295 -54.150 1.00 132.68 104 GLU C O 1
ATOM 6213 N N . GLN C 1 105 ? 4.349 38.661 -53.434 1.00 127.31 105 GLN C N 1
ATOM 6214 C CA . GLN C 1 105 ? 4.529 38.466 -51.987 1.00 125.93 105 GLN C CA 1
ATOM 6215 C C . GLN C 1 105 ? 4.201 37.036 -51.540 1.00 126.23 105 GLN C C 1
ATOM 6216 O O . GLN C 1 105 ? 4.968 36.444 -50.776 1.00 125.73 105 GLN C O 1
ATOM 6222 N N . ILE C 1 106 ? 3.066 36.494 -52.017 1.00 119.83 106 ILE C N 1
ATOM 6223 C CA . ILE C 1 106 ? 2.582 35.166 -51.665 1.00 118.15 106 ILE C CA 1
ATOM 6224 C C . ILE C 1 106 ? 3.433 34.054 -52.309 1.00 119.27 106 ILE C C 1
ATOM 6225 O O . ILE C 1 106 ? 3.594 33.003 -51.692 1.00 118.62 106 ILE C O 1
ATOM 6230 N N . ILE C 1 107 ? 4.008 34.301 -53.508 1.00 114.37 107 ILE C N 1
ATOM 6231 C CA . ILE C 1 107 ? 4.891 33.362 -54.214 1.00 113.63 107 ILE C CA 1
ATOM 6232 C C . ILE C 1 107 ? 6.235 33.256 -53.466 1.00 118.02 107 ILE C C 1
ATOM 6233 O O . ILE C 1 107 ? 6.743 32.146 -53.279 1.00 118.09 107 ILE C O 1
ATOM 6238 N N . LYS C 1 108 ? 6.776 34.410 -52.997 1.00 114.31 108 LYS C N 1
ATOM 6239 C CA . LYS C 1 108 ? 8.011 34.474 -52.206 1.00 113.57 108 LYS C CA 1
ATOM 6240 C C . LYS C 1 108 ? 7.818 33.682 -50.907 1.00 114.42 108 LYS C C 1
ATOM 6241 O O . LYS C 1 108 ? 8.710 32.929 -50.516 1.00 114.15 108 LYS C O 1
ATOM 6247 N N . LEU C 1 109 ? 6.620 33.806 -50.287 1.00 108.45 109 LEU C N 1
ATOM 6248 C CA . LEU C 1 109 ? 6.218 33.127 -49.055 1.00 107.09 109 LEU C CA 1
ATOM 6249 C C . LEU C 1 109 ? 6.157 31.603 -49.239 1.00 110.42 109 LEU C C 1
ATOM 6250 O O . LEU C 1 109 ? 6.708 30.874 -48.413 1.00 110.42 109 LEU C O 1
ATOM 6255 N N . PHE C 1 110 ? 5.541 31.129 -50.344 1.00 105.71 110 PHE C N 1
ATOM 6256 C CA . PHE C 1 110 ? 5.465 29.708 -50.681 1.00 104.85 110 PHE C CA 1
ATOM 6257 C C . PHE C 1 110 ? 6.865 29.126 -50.870 1.00 108.54 110 PHE C C 1
ATOM 6258 O O . PHE C 1 110 ? 7.133 28.027 -50.385 1.00 108.92 110 PHE C O 1
ATOM 6266 N N . LYS C 1 111 ? 7.761 29.876 -51.552 1.00 104.18 111 LYS C N 1
ATOM 6267 C CA . LYS C 1 111 ? 9.153 29.476 -51.797 1.00 103.38 111 LYS C CA 1
ATOM 6268 C C . LYS C 1 111 ? 9.927 29.382 -50.476 1.00 105.17 111 LYS C C 1
ATOM 6269 O O . LYS C 1 111 ? 10.590 28.372 -50.234 1.00 104.15 111 LYS C O 1
ATOM 6275 N N . GLU C 1 112 ? 9.801 30.417 -49.615 1.00 100.79 112 GLU C N 1
ATOM 6276 C CA . GLU C 1 112 ? 10.436 30.502 -48.299 1.00 100.23 112 GLU C CA 1
ATOM 6277 C C . GLU C 1 112 ? 9.952 29.382 -47.378 1.00 102.41 112 GLU C C 1
ATOM 6278 O O . GLU C 1 112 ? 10.769 28.766 -46.692 1.00 102.61 112 GLU C O 1
ATOM 6284 N N . LEU C 1 113 ? 8.633 29.112 -47.376 1.00 96.85 113 LEU C N 1
ATOM 6285 C CA . LEU C 1 113 ? 8.023 28.087 -46.529 1.00 95.70 113 LEU C CA 1
ATOM 6286 C C . LEU C 1 113 ? 8.076 26.655 -47.105 1.00 100.04 113 LEU C C 1
ATOM 6287 O O . LEU C 1 113 ? 7.627 25.727 -46.431 1.00 99.26 113 LEU C O 1
ATOM 6292 N N . GLU C 1 114 ? 8.658 26.465 -48.312 1.00 97.52 114 GLU C N 1
ATOM 6293 C CA . GLU C 1 114 ? 8.772 25.161 -48.989 1.00 97.90 114 GLU C CA 1
ATOM 6294 C C . GLU C 1 114 ? 7.372 24.559 -49.255 1.00 102.20 114 GLU C C 1
ATOM 6295 O O . GLU C 1 114 ? 7.092 23.406 -48.897 1.00 102.14 114 GLU C O 1
ATOM 6301 N N . ILE C 1 115 ? 6.482 25.377 -49.851 1.00 98.19 115 ILE C N 1
ATOM 6302 C CA . ILE C 1 115 ? 5.109 24.979 -50.176 1.00 97.58 115 ILE C CA 1
ATOM 6303 C C . ILE C 1 115 ? 4.927 24.961 -51.697 1.00 103.55 115 ILE C C 1
ATOM 6304 O O . ILE C 1 115 ? 4.928 26.034 -52.309 1.00 102.63 115 ILE C O 1
ATOM 6309 N N . PRO C 1 116 ? 4.767 23.763 -52.325 1.00 102.85 116 PRO C N 1
ATOM 6310 C CA . PRO C 1 116 ? 4.537 23.724 -53.777 1.00 103.97 116 PRO C CA 1
ATOM 6311 C C . PRO C 1 116 ? 3.198 24.374 -54.113 1.00 112.30 116 PRO C C 1
ATOM 6312 O O . PRO C 1 116 ? 2.266 24.304 -53.316 1.00 111.54 116 PRO C O 1
ATOM 6316 N N . TYR C 1 117 ? 3.114 25.049 -55.258 1.00 112.91 117 TYR C N 1
ATOM 6317 C CA . TYR C 1 117 ? 1.882 25.726 -55.639 1.00 114.64 117 TYR C CA 1
ATOM 6318 C C . TYR C 1 117 ? 1.633 25.708 -57.144 1.00 121.74 117 TYR C C 1
ATOM 6319 O O . TYR C 1 117 ? 2.499 25.306 -57.928 1.00 121.40 117 TYR C O 1
ATOM 6328 N N . PHE C 1 118 ? 0.436 26.153 -57.530 1.00 120.56 118 PHE C N 1
ATOM 6329 C CA . PHE C 1 118 ? 0.006 26.325 -58.907 1.00 121.44 118 PHE C CA 1
ATOM 6330 C C . PHE C 1 118 ? -0.929 27.523 -58.952 1.00 128.48 118 PHE C C 1
ATOM 6331 O O . PHE C 1 118 ? -1.505 27.894 -57.922 1.00 127.64 118 PHE C O 1
ATOM 6339 N N . ILE C 1 119 ? -1.044 28.148 -60.128 1.00 127.83 119 ILE C N 1
ATOM 6340 C CA . ILE C 1 119 ? -1.867 29.333 -60.323 1.00 128.86 119 ILE C CA 1
ATOM 6341 C C . ILE C 1 119 ? -3.198 28.976 -61.002 1.00 135.29 119 ILE C C 1
ATOM 6342 O O . ILE C 1 119 ? -3.207 28.307 -62.033 1.00 135.07 119 ILE C O 1
ATOM 6347 N N . ALA C 1 120 ? -4.317 29.399 -60.394 1.00 133.67 120 ALA C N 1
ATOM 6348 C CA . ALA C 1 120 ? -5.658 29.150 -60.913 1.00 134.31 120 ALA C CA 1
ATOM 6349 C C . ALA C 1 120 ? -6.279 30.473 -61.332 1.00 140.57 120 ALA C C 1
ATOM 6350 O O . ALA C 1 120 ? -6.523 31.340 -60.488 1.00 140.39 120 ALA C O 1
ATOM 6352 N N . ILE C 1 121 ? -6.479 30.653 -62.645 1.00 138.66 121 ILE C N 1
ATOM 6353 C CA . ILE C 1 121 ? -7.084 31.866 -63.193 1.00 139.14 121 ILE C CA 1
ATOM 6354 C C . ILE C 1 121 ? -8.601 31.736 -63.076 1.00 145.61 121 ILE C C 1
ATOM 6355 O O . ILE C 1 121 ? -9.205 30.921 -63.772 1.00 145.14 121 ILE C O 1
ATOM 6360 N N . ASN C 1 122 ? -9.199 32.510 -62.162 1.00 144.21 122 ASN C N 1
ATOM 6361 C CA . ASN C 1 122 ? -10.640 32.536 -61.932 1.00 144.87 122 ASN C CA 1
ATOM 6362 C C . ASN C 1 122 ? -11.260 33.555 -62.890 1.00 151.96 122 ASN C C 1
ATOM 6363 O O . ASN C 1 122 ? -10.530 34.354 -63.490 1.00 151.63 122 ASN C O 1
ATOM 6368 N N . LYS C 1 123 ? -12.604 33.522 -63.037 1.00 150.70 123 LYS C N 1
ATOM 6369 C CA . LYS C 1 123 ? -13.397 34.427 -63.878 1.00 151.45 123 LYS C CA 1
ATOM 6370 C C . LYS C 1 123 ? -12.904 34.465 -65.341 1.00 157.96 123 LYS C C 1
ATOM 6371 O O . LYS C 1 123 ? -12.731 35.550 -65.906 1.00 157.53 123 LYS C O 1
ATOM 6377 N N . ILE C 1 124 ? -12.686 33.279 -65.954 1.00 156.44 124 ILE C N 1
ATOM 6378 C CA . ILE C 1 124 ? -12.230 33.171 -67.352 1.00 157.12 124 ILE C CA 1
ATOM 6379 C C . ILE C 1 124 ? -13.344 33.601 -68.341 1.00 162.83 124 ILE C C 1
ATOM 6380 O O . ILE C 1 124 ? -13.079 33.815 -69.525 1.00 162.42 124 ILE C O 1
ATOM 6385 N N . ASP C 1 125 ? -14.574 33.771 -67.827 1.00 160.38 125 ASP C N 1
ATOM 6386 C CA . ASP C 1 125 ? -15.750 34.231 -68.563 1.00 160.47 125 ASP C CA 1
ATOM 6387 C C . ASP C 1 125 ? -15.671 35.745 -68.859 1.00 164.96 125 ASP C C 1
ATOM 6388 O O . ASP C 1 125 ? -16.450 36.246 -69.675 1.00 164.49 125 ASP C O 1
ATOM 6393 N N . THR C 1 126 ? -14.726 36.462 -68.205 1.00 162.05 126 THR C N 1
ATOM 6394 C CA . THR C 1 126 ? -14.540 37.909 -68.341 1.00 162.17 126 THR C CA 1
ATOM 6395 C C . THR C 1 126 ? -13.191 38.293 -68.987 1.00 167.61 126 THR C C 1
ATOM 6396 O O . THR C 1 126 ? -13.175 39.150 -69.872 1.00 167.49 126 THR C O 1
ATOM 6400 N N . ILE C 1 127 ? -12.074 37.685 -68.538 1.00 164.76 127 ILE C N 1
ATOM 6401 C CA . ILE C 1 127 ? -10.721 38.002 -69.028 1.00 164.68 127 ILE C CA 1
ATOM 6402 C C . ILE C 1 127 ? -10.155 36.969 -70.024 1.00 168.50 127 ILE C C 1
ATOM 6403 O O . ILE C 1 127 ? -9.421 37.360 -70.936 1.00 167.74 127 ILE C O 1
ATOM 6408 N N . ASP C 1 128 ? -10.481 35.664 -69.832 1.00 165.31 128 ASP C N 1
ATOM 6409 C CA . ASP C 1 128 ? -10.085 34.504 -70.657 1.00 165.10 128 ASP C CA 1
ATOM 6410 C C . ASP C 1 128 ? -8.549 34.284 -70.743 1.00 168.74 128 ASP C C 1
ATOM 6411 O O . ASP C 1 128 ? -7.834 34.607 -69.790 1.00 168.41 128 ASP C O 1
ATOM 6416 N N . HIS C 1 129 ? -8.061 33.709 -71.875 1.00 164.94 129 HIS C N 1
ATOM 6417 C CA . HIS C 1 129 ? -6.657 33.386 -72.163 1.00 164.59 129 HIS C CA 1
ATOM 6418 C C . HIS C 1 129 ? -5.761 34.621 -72.378 1.00 167.66 129 HIS C C 1
ATOM 6419 O O . HIS C 1 129 ? -5.084 34.733 -73.405 1.00 167.29 129 HIS C O 1
ATOM 6426 N N . GLU C 1 130 ? -5.735 35.526 -71.388 1.00 163.60 130 GLU C N 1
ATOM 6427 C CA . GLU C 1 130 ? -4.950 36.756 -71.431 1.00 163.12 130 GLU C CA 1
ATOM 6428 C C . GLU C 1 130 ? -3.728 36.647 -70.518 1.00 167.61 130 GLU C C 1
ATOM 6429 O O . GLU C 1 130 ? -2.603 36.808 -70.988 1.00 166.97 130 GLU C O 1
ATOM 6435 N N . ASN C 1 131 ? -3.957 36.342 -69.225 1.00 164.86 131 ASN C N 1
ATOM 6436 C CA . ASN C 1 131 ? -2.924 36.213 -68.192 1.00 164.85 131 ASN C CA 1
ATOM 6437 C C . ASN C 1 131 ? -2.140 34.891 -68.235 1.00 169.29 131 ASN C C 1
ATOM 6438 O O . ASN C 1 131 ? -1.080 34.814 -67.614 1.00 168.74 131 ASN C O 1
ATOM 6443 N N . ILE C 1 132 ? -2.662 33.856 -68.939 1.00 166.38 132 ILE C N 1
ATOM 6444 C CA . ILE C 1 132 ? -2.043 32.523 -69.048 1.00 166.43 132 ILE C CA 1
ATOM 6445 C C . ILE C 1 132 ? -0.646 32.590 -69.690 1.00 170.62 132 ILE C C 1
ATOM 6446 O O . ILE C 1 132 ? 0.304 32.067 -69.109 1.00 169.93 132 ILE C O 1
ATOM 6451 N N . GLU C 1 133 ? -0.529 33.242 -70.862 1.00 167.82 133 GLU C N 1
ATOM 6452 C CA . GLU C 1 133 ? 0.724 33.358 -71.601 1.00 167.81 133 GLU C CA 1
ATOM 6453 C C . GLU C 1 133 ? 1.421 34.690 -71.345 1.00 171.71 133 GLU C C 1
ATOM 6454 O O . GLU C 1 133 ? 2.550 34.678 -70.848 1.00 171.24 133 GLU C O 1
ATOM 6460 N N . LYS C 1 134 ? 0.734 35.833 -71.631 1.00 168.14 134 LYS C N 1
ATOM 6461 C CA . LYS C 1 134 ? 1.251 37.206 -71.469 1.00 167.79 134 LYS C CA 1
ATOM 6462 C C . LYS C 1 134 ? 1.933 37.467 -70.110 1.00 171.13 134 LYS C C 1
ATOM 6463 O O . LYS C 1 134 ? 2.784 38.356 -70.016 1.00 170.91 134 LYS C O 1
ATOM 6469 N N . GLU C 1 135 ? 1.568 36.678 -69.078 1.00 166.77 135 GLU C N 1
ATOM 6470 C CA . GLU C 1 135 ? 2.125 36.731 -67.727 1.00 166.08 135 GLU C CA 1
ATOM 6471 C C . GLU C 1 135 ? 2.073 35.342 -67.081 1.00 167.84 135 GLU C C 1
ATOM 6472 O O . GLU C 1 135 ? 1.712 34.372 -67.754 1.00 167.52 135 GLU C O 1
ATOM 6478 N N . TYR C 1 136 ? 2.477 35.247 -65.790 1.00 162.37 136 TYR C N 1
ATOM 6479 C CA . TYR C 1 136 ? 2.478 34.064 -64.912 1.00 161.13 136 TYR C CA 1
ATOM 6480 C C . TYR C 1 136 ? 3.335 32.864 -65.384 1.00 163.00 136 TYR C C 1
ATOM 6481 O O . TYR C 1 136 ? 3.649 32.003 -64.557 1.00 162.58 136 TYR C O 1
ATOM 6490 N N . LYS C 1 137 ? 3.738 32.821 -66.671 1.00 158.09 137 LYS C N 1
ATOM 6491 C CA . LYS C 1 137 ? 4.587 31.767 -67.242 1.00 157.28 137 LYS C CA 1
ATOM 6492 C C . LYS C 1 137 ? 5.983 31.780 -66.593 1.00 159.98 137 LYS C C 1
ATOM 6493 O O . LYS C 1 137 ? 6.597 30.721 -66.439 1.00 159.47 137 LYS C O 1
ATOM 6499 N N . LYS C 1 138 ? 6.461 32.986 -66.200 1.00 155.59 138 LYS C N 1
ATOM 6500 C CA . LYS C 1 138 ? 7.762 33.234 -65.563 1.00 154.83 138 LYS C CA 1
ATOM 6501 C C . LYS C 1 138 ? 7.952 32.510 -64.224 1.00 157.75 138 LYS C C 1
ATOM 6502 O O . LYS C 1 138 ? 9.091 32.233 -63.844 1.00 157.33 138 LYS C O 1
ATOM 6508 N N . TYR C 1 139 ? 6.847 32.195 -63.525 1.00 153.43 139 TYR C N 1
ATOM 6509 C CA . TYR C 1 139 ? 6.876 31.513 -62.229 1.00 152.72 139 TYR C CA 1
ATOM 6510 C C . TYR C 1 139 ? 7.143 30.003 -62.332 1.00 154.38 139 TYR C C 1
ATOM 6511 O O . TYR C 1 139 ? 7.384 29.366 -61.303 1.00 153.76 139 TYR C O 1
ATOM 6520 N N . ASN C 1 140 ? 7.134 29.450 -63.574 1.00 149.39 140 ASN C N 1
ATOM 6521 C CA . ASN C 1 140 ? 7.380 28.043 -63.935 1.00 148.38 140 ASN C CA 1
ATOM 6522 C C . ASN C 1 140 ? 6.592 27.043 -63.048 1.00 151.16 140 ASN C C 1
ATOM 6523 O O . ASN C 1 140 ? 7.137 26.050 -62.553 1.00 150.58 140 ASN C O 1
ATOM 6528 N N . VAL C 1 141 ? 5.301 27.339 -62.848 1.00 146.97 141 VAL C N 1
ATOM 6529 C CA . VAL C 1 141 ? 4.371 26.535 -62.050 1.00 146.44 141 VAL C CA 1
ATOM 6530 C C . VAL C 1 141 ? 3.120 26.234 -62.883 1.00 149.90 141 VAL C C 1
ATOM 6531 O O . VAL C 1 141 ? 2.797 27.041 -63.760 1.00 149.39 141 VAL C O 1
ATOM 6535 N N . PRO C 1 142 ? 2.391 25.113 -62.637 1.00 146.36 142 PRO C N 1
ATOM 6536 C CA . PRO C 1 142 ? 1.183 24.836 -63.436 1.00 146.15 142 PRO C CA 1
ATOM 6537 C C . PRO C 1 142 ? 0.150 25.962 -63.395 1.00 149.13 142 PRO C C 1
ATOM 6538 O O . PRO C 1 142 ? -0.044 26.586 -62.350 1.00 148.44 142 PRO C O 1
ATOM 6542 N N . ILE C 1 143 ? -0.464 26.258 -64.554 1.00 144.93 143 ILE C N 1
ATOM 6543 C CA . ILE C 1 143 ? -1.476 27.303 -64.674 1.00 144.24 143 ILE C CA 1
ATOM 6544 C C . ILE C 1 143 ? -2.778 26.684 -65.185 1.00 147.61 143 ILE C C 1
ATOM 6545 O O . ILE C 1 143 ? -2.805 26.131 -66.284 1.00 146.70 143 ILE C O 1
ATOM 6550 N N . LEU C 1 144 ? -3.840 26.751 -64.361 1.00 144.60 144 LEU C N 1
ATOM 6551 C CA . LEU C 1 144 ? -5.176 26.247 -64.683 1.00 144.71 144 LEU C CA 1
ATOM 6552 C C . LEU C 1 144 ? -6.146 27.403 -64.915 1.00 149.55 144 LEU C C 1
ATOM 6553 O O . LEU C 1 144 ? -6.001 28.460 -64.295 1.00 149.47 144 LEU C O 1
ATOM 6558 N N . LYS C 1 145 ? -7.148 27.187 -65.788 1.00 146.21 145 LYS C N 1
ATOM 6559 C CA . LYS C 1 145 ? -8.174 28.176 -66.118 1.00 145.93 145 LYS C CA 1
ATOM 6560 C C . LYS C 1 145 ? -9.531 27.688 -65.630 1.00 149.48 145 LYS C C 1
ATOM 6561 O O . LYS C 1 145 ? -9.991 26.620 -66.042 1.00 148.62 145 LYS C O 1
ATOM 6567 N N . VAL C 1 146 ? -10.151 28.451 -64.716 1.00 146.55 146 VAL C N 1
ATOM 6568 C CA . VAL C 1 146 ? -11.441 28.096 -64.114 1.00 146.56 146 VAL C CA 1
ATOM 6569 C C . VAL C 1 146 ? -12.457 29.237 -64.127 1.00 151.36 146 VAL C C 1
ATOM 6570 O O . VAL C 1 146 ? -12.090 30.409 -64.234 1.00 150.93 146 VAL C O 1
ATOM 6574 N N . SER C 1 147 ? -13.733 28.876 -63.957 1.00 148.59 147 SER C N 1
ATOM 6575 C CA . SER C 1 147 ? -14.849 29.800 -63.837 1.00 148.80 147 SER C CA 1
ATOM 6576 C C . SER C 1 147 ? -15.809 29.212 -62.809 1.00 153.83 147 SER C C 1
ATOM 6577 O O . SER C 1 147 ? -16.530 28.260 -63.117 1.00 153.33 147 SER C O 1
ATOM 6580 N N . ALA C 1 148 ? -15.760 29.739 -61.566 1.00 151.24 148 ALA C N 1
ATOM 6581 C CA . ALA C 1 148 ? -16.597 29.298 -60.445 1.00 151.31 148 ALA C CA 1
ATOM 6582 C C . ALA C 1 148 ? -18.088 29.532 -60.693 1.00 155.86 148 ALA C C 1
ATOM 6583 O O . ALA C 1 148 ? -18.907 28.704 -60.291 1.00 155.27 148 ALA C O 1
ATOM 6585 N N . LEU C 1 149 ? -18.432 30.637 -61.383 1.00 152.93 149 LEU C N 1
ATOM 6586 C CA . LEU C 1 149 ? -19.809 30.987 -61.723 1.00 152.79 149 LEU C CA 1
ATOM 6587 C C . LEU C 1 149 ? -20.331 30.117 -62.873 1.00 156.27 149 LEU C C 1
ATOM 6588 O O . LEU C 1 149 ? -21.423 29.556 -62.757 1.00 156.00 149 LEU C O 1
ATOM 6590 N N . LYS C 1 150 ? -19.541 29.987 -63.966 1.00 152.15 150 LYS C N 1
ATOM 6591 C CA . LYS C 1 150 ? -19.898 29.190 -65.148 1.00 151.55 150 LYS C CA 1
ATOM 6592 C C . LYS C 1 150 ? -19.688 27.678 -64.954 1.00 153.76 150 LYS C C 1
ATOM 6593 O O . LYS C 1 150 ? -20.086 26.900 -65.828 1.00 153.19 150 LYS C O 1
ATOM 6599 N N . LYS C 1 151 ? -19.073 27.269 -63.812 1.00 148.93 151 LYS C N 1
ATOM 6600 C CA . LYS C 1 151 ? -18.761 25.878 -63.439 1.00 147.97 151 LYS C CA 1
ATOM 6601 C C . LYS C 1 151 ? -17.943 25.168 -64.543 1.00 150.28 151 LYS C C 1
ATOM 6602 O O . LYS C 1 151 ? -18.423 24.225 -65.175 1.00 149.85 151 LYS C O 1
ATOM 6608 N N . ILE C 1 152 ? -16.721 25.682 -64.807 1.00 145.54 152 ILE C N 1
ATOM 6609 C CA . ILE C 1 152 ? -15.808 25.186 -65.846 1.00 144.57 152 ILE C CA 1
ATOM 6610 C C . ILE C 1 152 ? -14.377 25.040 -65.301 1.00 147.47 152 ILE C C 1
ATOM 6611 O O . ILE C 1 152 ? -13.875 25.954 -64.647 1.00 147.38 152 ILE C O 1
ATOM 6616 N N . GLY C 1 153 ? -13.750 23.898 -65.592 1.00 142.69 153 GLY C N 1
ATOM 6617 C CA . GLY C 1 153 ? -12.358 23.605 -65.267 1.00 141.79 153 GLY C CA 1
ATOM 6618 C C . GLY C 1 153 ? -11.992 23.068 -63.898 1.00 143.92 153 GLY C C 1
ATOM 6619 O O . GLY C 1 153 ? -10.810 22.809 -63.657 1.00 143.51 153 GLY C O 1
ATOM 6620 N N . PHE C 1 154 ? -12.970 22.883 -62.993 1.00 139.10 154 PHE C N 1
ATOM 6621 C CA . PHE C 1 154 ? -12.697 22.392 -61.636 1.00 138.22 154 PHE C CA 1
ATOM 6622 C C . PHE C 1 154 ? -12.355 20.893 -61.573 1.00 139.63 154 PHE C C 1
ATOM 6623 O O . PHE C 1 154 ? -11.788 20.439 -60.576 1.00 139.21 154 PHE C O 1
ATOM 6631 N N . GLU C 1 155 ? -12.647 20.143 -62.651 1.00 134.06 155 GLU C N 1
ATOM 6632 C CA . GLU C 1 155 ? -12.367 18.706 -62.765 1.00 132.56 155 GLU C CA 1
ATOM 6633 C C . GLU C 1 155 ? -10.877 18.405 -63.065 1.00 133.31 155 GLU C C 1
ATOM 6634 O O . GLU C 1 155 ? -10.507 17.239 -63.211 1.00 133.04 155 GLU C O 1
ATOM 6640 N N . LYS C 1 156 ? -10.033 19.454 -63.137 1.00 127.20 156 LYS C N 1
ATOM 6641 C CA . LYS C 1 156 ? -8.600 19.349 -63.431 1.00 125.83 156 LYS C CA 1
ATOM 6642 C C . LYS C 1 156 ? -7.701 19.709 -62.226 1.00 127.29 156 LYS C C 1
ATOM 6643 O O . LYS C 1 156 ? -6.485 19.529 -62.305 1.00 126.05 156 LYS C O 1
ATOM 6649 N N . ILE C 1 157 ? -8.296 20.207 -61.122 1.00 122.76 157 ILE C N 1
ATOM 6650 C CA . ILE C 1 157 ? -7.575 20.624 -59.914 1.00 122.04 157 ILE C CA 1
ATOM 6651 C C . ILE C 1 157 ? -6.929 19.429 -59.187 1.00 124.94 157 ILE C C 1
ATOM 6652 O O . ILE C 1 157 ? -5.739 19.494 -58.864 1.00 125.08 157 ILE C O 1
ATOM 6657 N N . GLY C 1 158 ? -7.708 18.365 -58.964 1.00 119.78 158 GLY C N 1
ATOM 6658 C CA . GLY C 1 158 ? -7.269 17.145 -58.291 1.00 118.83 158 GLY C CA 1
ATOM 6659 C C . GLY C 1 158 ? -5.981 16.552 -58.828 1.00 121.18 158 GLY C C 1
ATOM 6660 O O . GLY C 1 158 ? -5.079 16.226 -58.051 1.00 120.58 158 GLY C O 1
ATOM 6661 N N . LYS C 1 159 ? -5.889 16.415 -60.165 1.00 116.87 159 LYS C N 1
ATOM 6662 C CA . LYS C 1 159 ? -4.713 15.885 -60.858 1.00 116.24 159 LYS C CA 1
ATOM 6663 C C . LYS C 1 159 ? -3.524 16.849 -60.762 1.00 118.88 159 LYS C C 1
ATOM 6664 O O . LYS C 1 159 ? -2.389 16.391 -60.631 1.00 118.44 159 LYS C O 1
ATOM 6670 N N . THR C 1 160 ? -3.789 18.176 -60.802 1.00 114.30 160 THR C N 1
ATOM 6671 C CA . THR C 1 160 ? -2.774 19.233 -60.699 1.00 113.39 160 THR C CA 1
ATOM 6672 C C . THR C 1 160 ? -2.154 19.255 -59.296 1.00 115.03 160 THR C C 1
ATOM 6673 O O . THR C 1 160 ? -0.932 19.379 -59.183 1.00 114.19 160 THR C O 1
ATOM 6677 N N . ILE C 1 161 ? -2.996 19.123 -58.238 1.00 110.25 161 ILE C N 1
ATOM 6678 C CA . ILE C 1 161 ? -2.572 19.070 -56.830 1.00 109.51 161 ILE C CA 1
ATOM 6679 C C . ILE C 1 161 ? -1.660 17.847 -56.638 1.00 114.95 161 ILE C C 1
ATOM 6680 O O . ILE C 1 161 ? -0.563 17.963 -56.090 1.00 114.60 161 ILE C O 1
ATOM 6685 N N . ASN C 1 162 ? -2.110 16.694 -57.141 1.00 112.57 162 ASN C N 1
ATOM 6686 C CA . ASN C 1 162 ? -1.414 15.414 -57.084 1.00 112.76 162 ASN C CA 1
ATOM 6687 C C . ASN C 1 162 ? -0.008 15.476 -57.709 1.00 115.92 162 ASN C C 1
ATOM 6688 O O . ASN C 1 162 ? 0.909 14.819 -57.215 1.00 116.14 162 ASN C O 1
ATOM 6693 N N . SER C 1 163 ? 0.155 16.284 -58.773 1.00 111.11 163 SER C N 1
ATOM 6694 C CA . SER C 1 163 ? 1.407 16.466 -59.509 1.00 110.35 163 SER C CA 1
ATOM 6695 C C . SER C 1 163 ? 2.428 17.337 -58.789 1.00 112.19 163 SER C C 1
ATOM 6696 O O . SER C 1 163 ? 3.627 17.186 -59.029 1.00 111.30 163 SER C O 1
ATOM 6699 N N . ILE C 1 164 ? 1.957 18.260 -57.933 1.00 107.84 164 ILE C N 1
ATOM 6700 C CA . ILE C 1 164 ? 2.814 19.198 -57.200 1.00 107.27 164 ILE C CA 1
ATOM 6701 C C . ILE C 1 164 ? 3.094 18.727 -55.755 1.00 111.00 164 ILE C C 1
ATOM 6702 O O . ILE C 1 164 ? 4.082 19.173 -55.166 1.00 111.02 164 ILE C O 1
ATOM 6707 N N . LEU C 1 165 ? 2.259 17.812 -55.201 1.00 106.61 165 LEU C N 1
ATOM 6708 C CA . LEU C 1 165 ? 2.427 17.284 -53.838 1.00 105.52 165 LEU C CA 1
ATOM 6709 C C . LEU C 1 165 ? 3.767 16.548 -53.647 1.00 108.99 165 LEU C C 1
ATOM 6710 O O . LEU C 1 165 ? 4.129 15.731 -54.501 1.00 108.13 165 LEU C O 1
ATOM 6715 N N . PRO C 1 166 ? 4.534 16.834 -52.559 1.00 105.45 166 PRO C N 1
ATOM 6716 C CA . PRO C 1 166 ? 5.819 16.139 -52.372 1.00 104.82 166 PRO C CA 1
ATOM 6717 C C . PRO C 1 166 ? 5.564 14.684 -52.054 1.00 107.77 166 PRO C C 1
ATOM 6718 O O . PRO C 1 166 ? 4.794 14.382 -51.136 1.00 107.25 166 PRO C O 1
ATOM 6722 N N . LYS C 1 167 ? 6.142 13.789 -52.864 1.00 103.56 167 LYS C N 1
ATOM 6723 C CA . LYS C 1 167 ? 5.953 12.350 -52.693 1.00 102.85 167 LYS C CA 1
ATOM 6724 C C . LYS C 1 167 ? 6.832 11.845 -51.548 1.00 105.61 167 LYS C C 1
ATOM 6725 O O . LYS C 1 167 ? 6.402 10.958 -50.806 1.00 105.85 167 LYS C O 1
ATOM 6731 N N . ASP C 1 168 ? 8.043 12.452 -51.380 1.00 99.64 168 ASP C N 1
ATOM 6732 C CA . ASP C 1 168 ? 9.063 12.083 -50.390 1.00 98.03 168 ASP C CA 1
ATOM 6733 C C . ASP C 1 168 ? 9.314 10.593 -50.560 1.00 101.08 168 ASP C C 1
ATOM 6734 O O . ASP C 1 168 ? 9.003 9.792 -49.670 1.00 101.19 168 ASP C O 1
ATOM 6739 N N . ASP C 1 169 ? 9.771 10.221 -51.767 1.00 96.49 169 ASP C N 1
ATOM 6740 C CA . ASP C 1 169 ? 10.045 8.839 -52.163 1.00 95.53 169 ASP C CA 1
ATOM 6741 C C . ASP C 1 169 ? 11.048 8.165 -51.242 1.00 96.31 169 ASP C C 1
ATOM 6742 O O . ASP C 1 169 ? 11.883 8.852 -50.636 1.00 96.05 169 ASP C O 1
ATOM 6747 N N . GLU C 1 170 ? 10.953 6.823 -51.129 1.00 89.87 170 GLU C N 1
ATOM 6748 C CA . GLU C 1 170 ? 11.870 6.040 -50.309 1.00 88.09 170 GLU C CA 1
ATOM 6749 C C . GLU C 1 170 ? 13.293 6.272 -50.793 1.00 87.17 170 GLU C C 1
ATOM 6750 O O . GLU C 1 170 ? 13.563 6.199 -51.998 1.00 87.16 170 GLU C O 1
ATOM 6756 N N . ILE C 1 171 ? 14.177 6.617 -49.850 1.00 79.11 171 ILE C N 1
ATOM 6757 C CA . ILE C 1 171 ? 15.592 6.865 -50.106 1.00 76.37 171 ILE C CA 1
ATOM 6758 C C . ILE C 1 171 ? 16.379 5.656 -49.571 1.00 75.82 171 ILE C C 1
ATOM 6759 O O . ILE C 1 171 ? 15.822 4.940 -48.740 1.00 75.34 171 ILE C O 1
ATOM 6764 N N . PRO C 1 172 ? 17.622 5.355 -50.042 1.00 69.30 172 PRO C N 1
ATOM 6765 C CA . PRO C 1 172 ? 18.327 4.171 -49.530 1.00 67.74 172 PRO C CA 1
ATOM 6766 C C . PRO C 1 172 ? 18.612 4.220 -48.034 1.00 69.13 172 PRO C C 1
ATOM 6767 O O . PRO C 1 172 ? 18.864 5.296 -47.489 1.00 69.15 172 PRO C O 1
ATOM 6771 N N . TYR C 1 173 ? 18.554 3.052 -47.373 1.00 62.56 173 TYR C N 1
ATOM 6772 C CA . TYR C 1 173 ? 18.871 2.891 -45.955 1.00 61.23 173 TYR C CA 1
ATOM 6773 C C . TYR C 1 173 ? 20.407 2.975 -45.800 1.00 64.13 173 TYR C C 1
ATOM 6774 O O . TYR C 1 173 ? 20.898 3.786 -45.007 1.00 63.96 173 TYR C O 1
ATOM 6783 N N . LEU C 1 174 ? 21.158 2.195 -46.613 1.00 60.43 174 LEU C N 1
ATOM 6784 C CA . LEU C 1 174 ? 22.623 2.225 -46.626 1.00 60.80 174 LEU C CA 1
ATOM 6785 C C . LEU C 1 174 ? 23.256 1.879 -47.982 1.00 65.97 174 LEU C C 1
ATOM 6786 O O . LEU C 1 174 ? 24.465 2.049 -48.133 1.00 66.85 174 LEU C O 1
ATOM 6791 N N . SER C 1 175 ? 22.466 1.424 -48.962 1.00 62.86 175 SER C N 1
ATOM 6792 C CA . SER C 1 175 ? 22.987 1.006 -50.265 1.00 63.09 175 SER C CA 1
ATOM 6793 C C . SER C 1 175 ? 23.819 2.093 -50.982 1.00 69.85 175 SER C C 1
ATOM 6794 O O . SER C 1 175 ? 24.783 1.769 -51.668 1.00 70.62 175 SER C O 1
ATOM 6797 N N . ASP C 1 176 ? 23.499 3.365 -50.752 1.00 67.12 176 ASP C N 1
ATOM 6798 C CA . ASP C 1 176 ? 24.198 4.497 -51.352 1.00 67.36 176 ASP C CA 1
ATOM 6799 C C . ASP C 1 176 ? 25.548 4.800 -50.701 1.00 73.57 176 ASP C C 1
ATOM 6800 O O . ASP C 1 176 ? 26.361 5.510 -51.300 1.00 74.48 176 ASP C O 1
ATOM 6805 N N . LEU C 1 177 ? 25.781 4.274 -49.474 1.00 69.59 177 LEU C N 1
ATOM 6806 C CA . LEU C 1 177 ? 27.006 4.471 -48.682 1.00 68.45 177 LEU C CA 1
ATOM 6807 C C . LEU C 1 177 ? 28.118 3.509 -49.066 1.00 71.74 177 LEU C C 1
ATOM 6808 O O . LEU C 1 177 ? 29.298 3.765 -48.799 1.00 70.36 177 LEU C O 1
ATOM 6813 N N . ILE C 1 178 ? 27.727 2.395 -49.671 1.00 69.72 178 ILE C N 1
ATOM 6814 C CA . ILE C 1 178 ? 28.620 1.343 -50.113 1.00 70.19 178 ILE C CA 1
ATOM 6815 C C . ILE C 1 178 ? 28.750 1.410 -51.624 1.00 77.81 178 ILE C C 1
ATOM 6816 O O . ILE C 1 178 ? 28.405 0.470 -52.329 1.00 75.05 178 ILE C O 1
ATOM 6821 N N . ASP C 1 179 ? 29.276 2.575 -52.104 1.00 80.90 179 ASP C N 1
ATOM 6822 C CA . ASP C 1 179 ? 29.545 2.985 -53.507 1.00 81.88 179 ASP C CA 1
ATOM 6823 C C . ASP C 1 179 ? 30.196 1.877 -54.326 1.00 85.50 179 ASP C C 1
ATOM 6824 O O . ASP C 1 179 ? 31.421 1.779 -54.436 1.00 83.39 179 ASP C O 1
ATOM 6829 N N . GLY C 1 180 ? 29.312 1.030 -54.838 1.00 83.73 180 GLY C N 1
ATOM 6830 C CA . GLY C 1 180 ? 29.592 -0.174 -55.603 1.00 83.73 180 GLY C CA 1
ATOM 6831 C C . GLY C 1 180 ? 30.389 -1.218 -54.842 1.00 85.65 180 GLY C C 1
ATOM 6832 O O . GLY C 1 180 ? 30.164 -1.482 -53.644 1.00 83.59 180 GLY C O 1
ATOM 6833 N N . GLY C 1 181 ? 31.310 -1.805 -55.609 1.00 80.49 181 GLY C N 1
ATOM 6834 C CA . GLY C 1 181 ? 32.294 -2.799 -55.215 1.00 77.98 181 GLY C CA 1
ATOM 6835 C C . GLY C 1 181 ? 31.782 -4.020 -54.496 1.00 74.03 181 GLY C C 1
ATOM 6836 O O . GLY C 1 181 ? 30.581 -4.290 -54.448 1.00 71.43 181 GLY C O 1
ATOM 6837 N N . ASP C 1 182 ? 32.754 -4.779 -54.007 1.00 66.74 182 ASP C N 1
ATOM 6838 C CA . ASP C 1 182 ? 32.637 -5.950 -53.179 1.00 65.44 182 ASP C CA 1
ATOM 6839 C C . ASP C 1 182 ? 33.298 -5.465 -51.893 1.00 64.75 182 ASP C C 1
ATOM 6840 O O . ASP C 1 182 ? 34.313 -5.988 -51.427 1.00 62.21 182 ASP C O 1
ATOM 6842 N N . LEU C 1 183 ? 32.723 -4.363 -51.385 1.00 60.21 183 LEU C N 1
ATOM 6843 C CA . LEU C 1 183 ? 33.098 -3.675 -50.170 1.00 59.02 183 LEU C CA 1
ATOM 6844 C C . LEU C 1 183 ? 32.609 -4.522 -49.018 1.00 60.36 183 LEU C C 1
ATOM 6845 O O . LEU C 1 183 ? 31.596 -5.204 -49.166 1.00 59.62 183 LEU C O 1
ATOM 6850 N N . VAL C 1 184 ? 33.337 -4.499 -47.888 1.00 55.13 184 VAL C N 1
ATOM 6851 C CA . VAL C 1 184 ? 32.959 -5.223 -46.678 1.00 54.72 184 VAL C CA 1
ATOM 6852 C C . VAL C 1 184 ? 32.203 -4.287 -45.767 1.00 60.00 184 VAL C C 1
ATOM 6853 O O . VAL C 1 184 ? 32.665 -3.179 -45.472 1.00 58.78 184 VAL C O 1
ATOM 6857 N N . ILE C 1 185 ? 31.016 -4.732 -45.360 1.00 57.75 185 ILE C N 1
ATOM 6858 C CA . ILE C 1 185 ? 30.172 -4.014 -44.431 1.00 58.37 185 ILE C CA 1
ATOM 6859 C C . ILE C 1 185 ? 30.055 -4.898 -43.211 1.00 60.30 185 ILE C C 1
ATOM 6860 O O . ILE C 1 185 ? 29.721 -6.072 -43.352 1.00 60.61 185 ILE C O 1
ATOM 6865 N N . LEU C 1 186 ? 30.392 -4.364 -42.027 1.00 55.76 186 LEU C N 1
ATOM 6866 C CA . LEU C 1 186 ? 30.268 -5.110 -40.765 1.00 54.88 186 LEU C CA 1
ATOM 6867 C C . LEU C 1 186 ? 29.045 -4.622 -40.038 1.00 53.20 186 LEU C C 1
ATOM 6868 O O . LEU C 1 186 ? 28.934 -3.438 -39.728 1.00 49.97 186 LEU C O 1
ATOM 6873 N N . VAL C 1 187 ? 28.096 -5.515 -39.856 1.00 48.96 187 VAL C N 1
ATOM 6874 C CA . VAL C 1 187 ? 26.849 -5.237 -39.157 1.00 48.60 187 VAL C CA 1
ATOM 6875 C C . VAL C 1 187 ? 27.066 -5.868 -37.744 1.00 53.25 187 VAL C C 1
ATOM 6876 O O . VAL C 1 187 ? 27.292 -7.073 -37.634 1.00 54.17 187 VAL C O 1
ATOM 6880 N N . VAL C 1 188 ? 27.114 -5.035 -36.693 1.00 50.51 188 VAL C N 1
ATOM 6881 C CA . VAL C 1 188 ? 27.400 -5.457 -35.309 1.00 51.96 188 VAL C CA 1
ATOM 6882 C C . VAL C 1 188 ? 26.137 -5.508 -34.387 1.00 59.38 188 VAL C C 1
ATOM 6883 O O . VAL C 1 188 ? 25.885 -4.513 -33.715 1.00 59.39 188 VAL C O 1
ATOM 6887 N N . PRO C 1 189 ? 25.355 -6.622 -34.266 1.00 59.89 189 PRO C N 1
ATOM 6888 C CA . PRO C 1 189 ? 24.231 -6.616 -33.322 1.00 60.10 189 PRO C CA 1
ATOM 6889 C C . PRO C 1 189 ? 24.674 -6.973 -31.888 1.00 64.23 189 PRO C C 1
ATOM 6890 O O . PRO C 1 189 ? 25.809 -7.385 -31.642 1.00 62.78 189 PRO C O 1
ATOM 6894 N N . ILE C 1 190 ? 23.751 -6.820 -30.949 1.00 62.96 190 ILE C N 1
ATOM 6895 C CA . ILE C 1 190 ? 23.913 -7.067 -29.518 1.00 63.92 190 ILE C CA 1
ATOM 6896 C C . ILE C 1 190 ? 23.941 -8.560 -29.150 1.00 69.40 190 ILE C C 1
ATOM 6897 O O . ILE C 1 190 ? 23.715 -9.415 -30.008 1.00 69.71 190 ILE C O 1
ATOM 6902 N N . ASP C 1 191 ? 24.174 -8.871 -27.858 1.00 66.63 191 ASP C N 1
ATOM 6903 C CA . ASP C 1 191 ? 24.138 -10.241 -27.349 1.00 67.10 191 ASP C CA 1
ATOM 6904 C C . ASP C 1 191 ? 22.705 -10.796 -27.285 1.00 71.18 191 ASP C C 1
ATOM 6905 O O . ASP C 1 191 ? 22.550 -12.012 -27.308 1.00 71.80 191 ASP C O 1
ATOM 6910 N N . LEU C 1 192 ? 21.669 -9.915 -27.271 1.00 67.17 192 LEU C N 1
ATOM 6911 C CA . LEU C 1 192 ? 20.233 -10.241 -27.270 1.00 67.25 192 LEU C CA 1
ATOM 6912 C C . LEU C 1 192 ? 19.478 -9.480 -28.406 1.00 73.69 192 LEU C C 1
ATOM 6913 O O . LEU C 1 192 ? 19.692 -8.267 -28.551 1.00 73.38 192 LEU C O 1
ATOM 6918 N N . GLY C 1 193 ? 18.568 -10.177 -29.129 1.00 71.20 193 GLY C N 1
ATOM 6919 C CA . GLY C 1 193 ? 17.734 -9.640 -30.221 1.00 69.88 193 GLY C CA 1
ATOM 6920 C C . GLY C 1 193 ? 16.213 -9.865 -30.156 1.00 71.22 193 GLY C C 1
ATOM 6921 O O . GLY C 1 193 ? 15.543 -9.359 -29.259 1.00 68.73 193 GLY C O 1
ATOM 6922 N N . ALA C 1 194 ? 15.657 -10.640 -31.139 1.00 67.86 194 ALA C N 1
ATOM 6923 C CA . ALA C 1 194 ? 14.236 -10.976 -31.439 1.00 65.78 194 ALA C CA 1
ATOM 6924 C C . ALA C 1 194 ? 13.854 -12.471 -31.176 1.00 66.43 194 ALA C C 1
ATOM 6925 O O . ALA C 1 194 ? 14.694 -13.175 -30.611 1.00 66.24 194 ALA C O 1
ATOM 6927 N N . PRO C 1 195 ? 12.640 -13.005 -31.573 1.00 60.32 195 PRO C N 1
ATOM 6928 C CA . PRO C 1 195 ? 12.323 -14.417 -31.274 1.00 59.49 195 PRO C CA 1
ATOM 6929 C C . PRO C 1 195 ? 13.181 -15.450 -31.999 1.00 63.36 195 PRO C C 1
ATOM 6930 O O . PRO C 1 195 ? 13.871 -15.111 -32.958 1.00 63.61 195 PRO C O 1
ATOM 6934 N N . LYS C 1 196 ? 13.117 -16.723 -31.525 1.00 58.20 196 LYS C N 1
ATOM 6935 C CA . LYS C 1 196 ? 13.877 -17.895 -31.983 1.00 56.67 196 LYS C CA 1
ATOM 6936 C C . LYS C 1 196 ? 13.987 -17.981 -33.502 1.00 58.94 196 LYS C C 1
ATOM 6937 O O . LYS C 1 196 ? 12.970 -17.853 -34.182 1.00 58.98 196 LYS C O 1
ATOM 6943 N N . GLY C 1 197 ? 15.213 -18.139 -34.014 1.00 54.10 197 GLY C N 1
ATOM 6944 C CA . GLY C 1 197 ? 15.499 -18.271 -35.444 1.00 53.19 197 GLY C CA 1
ATOM 6945 C C . GLY C 1 197 ? 15.111 -17.098 -36.327 1.00 56.17 197 GLY C C 1
ATOM 6946 O O . GLY C 1 197 ? 15.003 -17.247 -37.548 1.00 56.01 197 GLY C O 1
ATOM 6947 N N . ARG C 1 198 ? 14.912 -15.918 -35.722 1.00 51.66 198 ARG C N 1
ATOM 6948 C CA . ARG C 1 198 ? 14.496 -14.700 -36.418 1.00 49.94 198 ARG C CA 1
ATOM 6949 C C . ARG C 1 198 ? 15.396 -13.538 -36.055 1.00 50.74 198 ARG C C 1
ATOM 6950 O O . ARG C 1 198 ? 16.126 -13.630 -35.078 1.00 51.78 198 ARG C O 1
ATOM 6958 N N . LEU C 1 199 ? 15.339 -12.448 -36.825 1.00 45.10 199 LEU C N 1
ATOM 6959 C CA . LEU C 1 199 ? 16.147 -11.233 -36.624 1.00 45.31 199 LEU C CA 1
ATOM 6960 C C . LEU C 1 199 ? 15.265 -9.977 -36.738 1.00 50.88 199 LEU C C 1
ATOM 6961 O O . LEU C 1 199 ? 14.319 -9.960 -37.529 1.00 49.66 199 LEU C O 1
ATOM 6966 N N . ILE C 1 200 ? 15.618 -8.906 -36.016 1.00 50.09 200 ILE C N 1
ATOM 6967 C CA . ILE C 1 200 ? 14.864 -7.653 -36.098 1.00 51.03 200 ILE C CA 1
ATOM 6968 C C . ILE C 1 200 ? 15.017 -7.042 -37.494 1.00 57.02 200 ILE C C 1
ATOM 6969 O O . ILE C 1 200 ? 16.055 -7.211 -38.137 1.00 56.06 200 ILE C O 1
ATOM 6974 N N . MET C 1 201 ? 13.963 -6.370 -37.962 1.00 56.57 201 MET C N 1
ATOM 6975 C CA . MET C 1 201 ? 13.870 -5.755 -39.272 1.00 57.42 201 MET C CA 1
ATOM 6976 C C . MET C 1 201 ? 15.035 -4.833 -39.636 1.00 61.47 201 MET C C 1
ATOM 6977 O O . MET C 1 201 ? 15.534 -5.012 -40.753 1.00 63.56 201 MET C O 1
ATOM 6982 N N . PRO C 1 202 ? 15.549 -3.897 -38.776 1.00 54.77 202 PRO C N 1
ATOM 6983 C CA . PRO C 1 202 ? 16.697 -3.076 -39.208 1.00 52.54 202 PRO C CA 1
ATOM 6984 C C . PRO C 1 202 ? 17.919 -3.901 -39.600 1.00 55.08 202 PRO C C 1
ATOM 6985 O O . PRO C 1 202 ? 18.688 -3.471 -40.454 1.00 57.16 202 PRO C O 1
ATOM 6989 N N . GLN C 1 203 ? 18.091 -5.082 -38.988 1.00 48.67 203 GLN C N 1
ATOM 6990 C CA . GLN C 1 203 ? 19.199 -5.987 -39.275 1.00 47.16 203 GLN C CA 1
ATOM 6991 C C . GLN C 1 203 ? 19.023 -6.659 -40.633 1.00 51.14 203 GLN C C 1
ATOM 6992 O O . GLN C 1 203 ? 19.941 -6.603 -41.442 1.00 50.96 203 GLN C O 1
ATOM 6998 N N . VAL C 1 204 ? 17.831 -7.246 -40.905 1.00 48.83 204 VAL C N 1
ATOM 6999 C CA . VAL C 1 204 ? 17.491 -7.895 -42.179 1.00 48.83 204 VAL C CA 1
ATOM 7000 C C . VAL C 1 204 ? 17.609 -6.896 -43.357 1.00 52.87 204 VAL C C 1
ATOM 7001 O O . VAL C 1 204 ? 18.220 -7.212 -44.387 1.00 50.62 204 VAL C O 1
ATOM 7005 N N . HIS C 1 205 ? 17.071 -5.676 -43.174 1.00 51.59 205 HIS C N 1
ATOM 7006 C CA . HIS C 1 205 ? 17.102 -4.602 -44.170 1.00 52.33 205 HIS C CA 1
ATOM 7007 C C . HIS C 1 205 ? 18.551 -4.201 -44.525 1.00 54.76 205 HIS C C 1
ATOM 7008 O O . HIS C 1 205 ? 18.889 -4.094 -45.706 1.00 54.09 205 HIS C O 1
ATOM 7015 N N . ALA C 1 206 ? 19.403 -4.015 -43.501 1.00 50.29 206 ALA C N 1
ATOM 7016 C CA . ALA C 1 206 ? 20.814 -3.679 -43.662 1.00 49.10 206 ALA C CA 1
ATOM 7017 C C . ALA C 1 206 ? 21.568 -4.779 -44.450 1.00 53.14 206 ALA C C 1
ATOM 7018 O O . ALA C 1 206 ? 22.368 -4.436 -45.320 1.00 52.59 206 ALA C O 1
ATOM 7020 N N . ILE C 1 207 ? 21.270 -6.092 -44.185 1.00 49.78 207 ILE C N 1
ATOM 7021 C CA . ILE C 1 207 ? 21.873 -7.237 -44.895 1.00 49.01 207 ILE C CA 1
ATOM 7022 C C . ILE C 1 207 ? 21.393 -7.251 -46.354 1.00 54.17 207 ILE C C 1
ATOM 7023 O O . ILE C 1 207 ? 22.214 -7.371 -47.267 1.00 53.90 207 ILE C O 1
ATOM 7028 N N . ARG C 1 208 ? 20.063 -7.141 -46.565 1.00 50.35 208 ARG C N 1
ATOM 7029 C CA . ARG C 1 208 ? 19.478 -7.151 -47.896 1.00 49.50 208 ARG C CA 1
ATOM 7030 C C . ARG C 1 208 ? 20.044 -6.051 -48.784 1.00 54.99 208 ARG C C 1
ATOM 7031 O O . ARG C 1 208 ? 20.445 -6.343 -49.913 1.00 56.43 208 ARG C O 1
ATOM 7039 N N . GLU C 1 209 ? 20.111 -4.805 -48.276 1.00 50.55 209 GLU C N 1
ATOM 7040 C CA . GLU C 1 209 ? 20.652 -3.661 -49.022 1.00 49.52 209 GLU C CA 1
ATOM 7041 C C . GLU C 1 209 ? 22.132 -3.806 -49.363 1.00 54.25 209 GLU C C 1
ATOM 7042 O O . GLU C 1 209 ? 22.548 -3.370 -50.434 1.00 55.37 209 GLU C O 1
ATOM 7048 N N . GLY C 1 210 ? 22.890 -4.453 -48.480 1.00 49.62 210 GLY C N 1
ATOM 7049 C CA . GLY C 1 210 ? 24.301 -4.750 -48.686 1.00 49.65 210 GLY C CA 1
ATOM 7050 C C . GLY C 1 210 ? 24.471 -5.732 -49.819 1.00 57.49 210 GLY C C 1
ATOM 7051 O O . GLY C 1 210 ? 25.306 -5.526 -50.698 1.00 58.32 210 GLY C O 1
ATOM 7052 N N . LEU C 1 211 ? 23.627 -6.779 -49.841 1.00 55.54 211 LEU C N 1
ATOM 7053 C CA . LEU C 1 211 ? 23.626 -7.798 -50.902 1.00 54.97 211 LEU C CA 1
ATOM 7054 C C . LEU C 1 211 ? 23.112 -7.199 -52.213 1.00 59.06 211 LEU C C 1
ATOM 7055 O O . LEU C 1 211 ? 23.579 -7.592 -53.279 1.00 60.15 211 LEU C O 1
ATOM 7060 N N . ASP C 1 212 ? 22.181 -6.227 -52.137 1.00 54.52 212 ASP C N 1
ATOM 7061 C CA . ASP C 1 212 ? 21.657 -5.519 -53.307 1.00 54.46 212 ASP C CA 1
ATOM 7062 C C . ASP C 1 212 ? 22.790 -4.814 -54.072 1.00 58.97 212 ASP C C 1
ATOM 7063 O O . ASP C 1 212 ? 22.790 -4.854 -55.290 1.00 58.64 212 ASP C O 1
ATOM 7068 N N . ARG C 1 213 ? 23.796 -4.242 -53.363 1.00 56.96 213 ARG C N 1
ATOM 7069 C CA . ARG C 1 213 ? 24.981 -3.581 -53.965 1.00 56.81 213 ARG C CA 1
ATOM 7070 C C . ARG C 1 213 ? 26.142 -4.554 -54.189 1.00 62.18 213 ARG C C 1
ATOM 7071 O O . ARG C 1 213 ? 27.250 -4.096 -54.474 1.00 63.03 213 ARG C O 1
ATOM 7079 N N . GLU C 1 214 ? 25.905 -5.879 -54.036 1.00 57.43 214 GLU C N 1
ATOM 7080 C CA . GLU C 1 214 ? 26.902 -6.946 -54.212 1.00 55.96 214 GLU C CA 1
ATOM 7081 C C . GLU C 1 214 ? 28.162 -6.749 -53.360 1.00 55.97 214 GLU C C 1
ATOM 7082 O O . GLU C 1 214 ? 29.292 -6.915 -53.823 1.00 54.73 214 GLU C O 1
ATOM 7088 N N . ALA C 1 215 ? 27.939 -6.377 -52.107 1.00 51.00 215 ALA C N 1
ATOM 7089 C CA . ALA C 1 215 ? 28.947 -6.186 -51.091 1.00 50.49 215 ALA C CA 1
ATOM 7090 C C . ALA C 1 215 ? 29.055 -7.499 -50.309 1.00 55.17 215 ALA C C 1
ATOM 7091 O O . ALA C 1 215 ? 28.271 -8.427 -50.542 1.00 54.04 215 ALA C O 1
ATOM 7093 N N . LEU C 1 216 ? 30.048 -7.589 -49.406 1.00 52.11 216 LEU C N 1
ATOM 7094 C CA . LEU C 1 216 ? 30.193 -8.750 -48.536 1.00 51.32 216 LEU C CA 1
ATOM 7095 C C . LEU C 1 216 ? 29.671 -8.247 -47.202 1.00 54.90 216 LEU C C 1
ATOM 7096 O O . LEU C 1 216 ? 30.172 -7.229 -46.699 1.00 55.77 216 LEU C O 1
ATOM 7101 N N . VAL C 1 217 ? 28.627 -8.899 -46.668 1.00 48.45 217 VAL C N 1
ATOM 7102 C CA . VAL C 1 217 ? 28.036 -8.488 -45.404 1.00 47.48 217 VAL C CA 1
ATOM 7103 C C . VAL C 1 217 ? 28.519 -9.396 -44.272 1.00 51.02 217 VAL C C 1
ATOM 7104 O O . VAL C 1 217 ? 28.237 -10.590 -44.284 1.00 52.14 217 VAL C O 1
ATOM 7108 N N . LEU C 1 218 ? 29.248 -8.834 -43.300 1.00 45.84 218 LEU C N 1
ATOM 7109 C CA . LEU C 1 218 ? 29.744 -9.604 -42.162 1.00 45.36 218 LEU C CA 1
ATOM 7110 C C . LEU C 1 218 ? 28.917 -9.250 -40.936 1.00 49.78 218 LEU C C 1
ATOM 7111 O O . LEU C 1 218 ? 28.971 -8.110 -40.464 1.00 48.97 218 LEU C O 1
ATOM 7116 N N . VAL C 1 219 ? 28.075 -10.192 -40.490 1.00 46.30 219 VAL C N 1
ATOM 7117 C CA . VAL C 1 219 ? 27.207 -10.011 -39.326 1.00 46.69 219 VAL C CA 1
ATOM 7118 C C . VAL C 1 219 ? 27.933 -10.607 -38.125 1.00 56.21 219 VAL C C 1
ATOM 7119 O O . VAL C 1 219 ? 28.406 -11.742 -38.176 1.00 57.53 219 VAL C O 1
ATOM 7123 N N . VAL C 1 220 ? 28.064 -9.827 -37.061 1.00 55.13 220 VAL C N 1
ATOM 7124 C CA . VAL C 1 220 ? 28.865 -10.238 -35.919 1.00 55.56 220 VAL C CA 1
ATOM 7125 C C . VAL C 1 220 ? 28.339 -9.671 -34.594 1.00 62.73 220 VAL C C 1
ATOM 7126 O O . VAL C 1 220 ? 27.901 -8.528 -34.570 1.00 62.58 220 VAL C O 1
ATOM 7130 N N . LYS C 1 221 ? 28.394 -10.450 -33.492 1.00 60.14 221 LYS C N 1
ATOM 7131 C CA . LYS C 1 221 ? 27.997 -9.937 -32.180 1.00 60.14 221 LYS C CA 1
ATOM 7132 C C . LYS C 1 221 ? 29.131 -9.033 -31.675 1.00 65.60 221 LYS C C 1
ATOM 7133 O O . LYS C 1 221 ? 30.268 -9.194 -32.112 1.00 64.07 221 LYS C O 1
ATOM 7139 N N . GLU C 1 222 ? 28.827 -8.066 -30.788 1.00 65.84 222 GLU C N 1
ATOM 7140 C CA . GLU C 1 222 ? 29.819 -7.094 -30.284 1.00 67.09 222 GLU C CA 1
ATOM 7141 C C . GLU C 1 222 ? 31.127 -7.736 -29.745 1.00 73.20 222 GLU C C 1
ATOM 7142 O O . GLU C 1 222 ? 32.194 -7.131 -29.884 1.00 73.92 222 GLU C O 1
ATOM 7148 N N . ARG C 1 223 ? 31.046 -8.956 -29.182 1.00 69.87 223 ARG C N 1
ATOM 7149 C CA . ARG C 1 223 ? 32.195 -9.670 -28.614 1.00 69.76 223 ARG C CA 1
ATOM 7150 C C . ARG C 1 223 ? 33.207 -10.178 -29.655 1.00 72.07 223 ARG C C 1
ATOM 7151 O O . ARG C 1 223 ? 34.360 -10.453 -29.301 1.00 71.83 223 ARG C O 1
ATOM 7159 N N . GLU C 1 224 ? 32.781 -10.303 -30.934 1.00 66.96 224 GLU C N 1
ATOM 7160 C CA . GLU C 1 224 ? 33.611 -10.811 -32.051 1.00 64.48 224 GLU C CA 1
ATOM 7161 C C . GLU C 1 224 ? 34.151 -9.727 -32.994 1.00 64.77 224 GLU C C 1
ATOM 7162 O O . GLU C 1 224 ? 34.942 -10.045 -33.877 1.00 63.68 224 GLU C O 1
ATOM 7168 N N . LEU C 1 225 ? 33.746 -8.459 -32.801 1.00 61.26 225 LEU C N 1
ATOM 7169 C CA . LEU C 1 225 ? 34.183 -7.335 -33.634 1.00 61.73 225 LEU C CA 1
ATOM 7170 C C . LEU C 1 225 ? 35.706 -7.117 -33.662 1.00 68.32 225 LEU C C 1
ATOM 7171 O O . LEU C 1 225 ? 36.271 -6.971 -34.747 1.00 67.56 225 LEU C O 1
ATOM 7176 N N . ARG C 1 226 ? 36.360 -7.085 -32.485 1.00 67.38 226 ARG C N 1
ATOM 7177 C CA . ARG C 1 226 ? 37.807 -6.898 -32.374 1.00 67.88 226 ARG C CA 1
ATOM 7178 C C . ARG C 1 226 ? 38.535 -8.004 -33.178 1.00 72.05 226 ARG C C 1
ATOM 7179 O O . ARG C 1 226 ? 39.419 -7.695 -33.977 1.00 73.38 226 ARG C O 1
ATOM 7187 N N . TYR C 1 227 ? 38.102 -9.272 -33.022 1.00 67.10 227 TYR C N 1
ATOM 7188 C CA . TYR C 1 227 ? 38.654 -10.434 -33.728 1.00 66.18 227 TYR C CA 1
ATOM 7189 C C . TYR C 1 227 ? 38.438 -10.323 -35.253 1.00 72.29 227 TYR C C 1
ATOM 7190 O O . TYR C 1 227 ? 39.346 -10.638 -36.028 1.00 72.15 227 TYR C O 1
ATOM 7199 N N . ALA C 1 228 ? 37.227 -9.898 -35.673 1.00 69.63 228 ALA C N 1
ATOM 7200 C CA . ALA C 1 228 ? 36.867 -9.718 -37.072 1.00 68.92 228 ALA C CA 1
ATOM 7201 C C . ALA C 1 228 ? 37.777 -8.654 -37.710 1.00 74.18 228 ALA C C 1
ATOM 7202 O O . ALA C 1 228 ? 38.523 -8.996 -38.621 1.00 73.90 228 ALA C O 1
ATOM 7204 N N . ILE C 1 229 ? 37.783 -7.402 -37.182 1.00 71.28 229 ILE C N 1
ATOM 7205 C CA . ILE C 1 229 ? 38.608 -6.277 -37.659 1.00 71.26 229 ILE C CA 1
ATOM 7206 C C . ILE C 1 229 ? 40.087 -6.690 -37.870 1.00 77.91 229 ILE C C 1
ATOM 7207 O O . ILE C 1 229 ? 40.656 -6.430 -38.936 1.00 78.48 229 ILE C O 1
ATOM 7212 N N . GLU C 1 230 ? 40.682 -7.354 -36.860 1.00 74.91 230 GLU C N 1
ATOM 7213 C CA . GLU C 1 230 ? 42.078 -7.788 -36.834 1.00 74.71 230 GLU C CA 1
ATOM 7214 C C . GLU C 1 230 ? 42.444 -8.936 -37.787 1.00 77.80 230 GLU C C 1
ATOM 7215 O O . GLU C 1 230 ? 43.613 -9.050 -38.167 1.00 77.73 230 GLU C O 1
ATOM 7221 N N . ASN C 1 231 ? 41.477 -9.786 -38.164 1.00 73.94 231 ASN C N 1
ATOM 7222 C CA . ASN C 1 231 ? 41.746 -10.964 -38.998 1.00 73.16 231 ASN C CA 1
ATOM 7223 C C . ASN C 1 231 ? 41.056 -11.036 -40.349 1.00 77.07 231 ASN C C 1
ATOM 7224 O O . ASN C 1 231 ? 41.425 -11.881 -41.159 1.00 76.82 231 ASN C O 1
ATOM 7229 N N . ILE C 1 232 ? 40.059 -10.186 -40.599 1.00 74.25 232 ILE C N 1
ATOM 7230 C CA . ILE C 1 232 ? 39.234 -10.243 -41.803 1.00 74.04 232 ILE C CA 1
ATOM 7231 C C . ILE C 1 232 ? 40.001 -9.931 -43.112 1.00 78.48 232 ILE C C 1
ATOM 7232 O O . ILE C 1 232 ? 39.497 -10.272 -44.183 1.00 79.31 232 ILE C O 1
ATOM 7237 N N . GLY C 1 233 ? 41.179 -9.319 -43.031 1.00 73.68 233 GLY C N 1
ATOM 7238 C CA . GLY C 1 233 ? 42.011 -9.072 -44.212 1.00 72.87 233 GLY C CA 1
ATOM 7239 C C . GLY C 1 233 ? 41.489 -8.181 -45.329 1.00 74.52 233 GLY C C 1
ATOM 7240 O O . GLY C 1 233 ? 42.158 -8.038 -46.350 1.00 74.03 233 GLY C O 1
ATOM 7241 N N . ILE C 1 234 ? 40.291 -7.597 -45.164 1.00 69.44 234 ILE C N 1
ATOM 7242 C CA . ILE C 1 234 ? 39.687 -6.623 -46.085 1.00 68.00 234 ILE C CA 1
ATOM 7243 C C . ILE C 1 234 ? 39.303 -5.422 -45.217 1.00 67.41 234 ILE C C 1
ATOM 7244 O O . ILE C 1 234 ? 38.726 -5.613 -44.149 1.00 66.62 234 ILE C O 1
ATOM 7249 N N . LYS C 1 235 ? 39.657 -4.204 -45.638 1.00 61.83 235 LYS C N 1
ATOM 7250 C CA . LYS C 1 235 ? 39.315 -3.023 -44.859 1.00 60.75 235 LYS C CA 1
ATOM 7251 C C . LYS C 1 235 ? 37.784 -2.735 -44.978 1.00 63.65 235 LYS C C 1
ATOM 7252 O O . LYS C 1 235 ? 37.258 -2.588 -46.094 1.00 64.15 235 LYS C O 1
ATOM 7258 N N . PRO C 1 236 ? 37.052 -2.709 -43.845 1.00 57.24 236 PRO C N 1
ATOM 7259 C CA . PRO C 1 236 ? 35.619 -2.414 -43.922 1.00 56.66 236 PRO C CA 1
ATOM 7260 C C . PRO C 1 236 ? 35.369 -1.033 -44.524 1.00 60.30 236 PRO C C 1
ATOM 7261 O O . PRO C 1 236 ? 36.066 -0.076 -44.194 1.00 59.14 236 PRO C O 1
ATOM 7265 N N . ARG C 1 237 ? 34.379 -0.940 -45.412 1.00 57.65 237 ARG C N 1
ATOM 7266 C CA . ARG C 1 237 ? 33.962 0.328 -45.985 1.00 57.48 237 ARG C CA 1
ATOM 7267 C C . ARG C 1 237 ? 33.142 1.071 -44.916 1.00 62.63 237 ARG C C 1
ATOM 7268 O O . ARG C 1 237 ? 33.314 2.276 -44.726 1.00 64.86 237 ARG C O 1
ATOM 7276 N N . LEU C 1 238 ? 32.288 0.326 -44.197 1.00 57.65 238 LEU C N 1
ATOM 7277 C CA . LEU C 1 238 ? 31.394 0.839 -43.173 1.00 56.62 238 LEU C CA 1
ATOM 7278 C C . LEU C 1 238 ? 31.150 -0.210 -42.095 1.00 60.70 238 LEU C C 1
ATOM 7279 O O . LEU C 1 238 ? 31.034 -1.401 -42.397 1.00 60.50 238 LEU C O 1
ATOM 7284 N N . VAL C 1 239 ? 31.033 0.250 -40.834 1.00 55.22 239 VAL C N 1
ATOM 7285 C CA . VAL C 1 239 ? 30.681 -0.592 -39.690 1.00 53.56 239 VAL C CA 1
ATOM 7286 C C . VAL C 1 239 ? 29.371 -0.018 -39.136 1.00 58.26 239 VAL C C 1
ATOM 7287 O O . VAL C 1 239 ? 29.311 1.168 -38.826 1.00 59.06 239 VAL C O 1
ATOM 7291 N N . VAL C 1 240 ? 28.309 -0.821 -39.099 1.00 54.04 240 VAL C N 1
ATOM 7292 C CA . VAL C 1 240 ? 27.014 -0.370 -38.579 1.00 52.86 240 VAL C CA 1
ATOM 7293 C C . VAL C 1 240 ? 26.773 -1.093 -37.271 1.00 54.58 240 VAL C C 1
ATOM 7294 O O . VAL C 1 240 ? 26.816 -2.311 -37.229 1.00 52.32 240 VAL C O 1
ATOM 7298 N N . THR C 1 241 ? 26.557 -0.358 -36.204 1.00 55.08 241 THR C N 1
ATOM 7299 C CA . THR C 1 241 ? 26.347 -0.974 -34.889 1.00 57.14 241 THR C CA 1
ATOM 7300 C C . THR C 1 241 ? 24.993 -0.631 -34.291 1.00 65.04 241 THR C C 1
ATOM 7301 O O . THR C 1 241 ? 24.366 0.335 -34.696 1.00 64.29 241 THR C O 1
ATOM 7305 N N . ASP C 1 242 ? 24.550 -1.419 -33.319 1.00 66.25 242 ASP C N 1
ATOM 7306 C CA . ASP C 1 242 ? 23.321 -1.139 -32.588 1.00 67.65 242 ASP C CA 1
ATOM 7307 C C . ASP C 1 242 ? 23.646 0.025 -31.646 1.00 74.93 242 ASP C C 1
ATOM 7308 O O . ASP C 1 242 ? 24.783 0.116 -31.164 1.00 75.29 242 ASP C O 1
ATOM 7313 N N . SER C 1 243 ? 22.683 0.924 -31.397 1.00 73.54 243 SER C N 1
ATOM 7314 C CA . SER C 1 243 ? 22.923 2.063 -30.509 1.00 74.79 243 SER C CA 1
ATOM 7315 C C . SER C 1 243 ? 23.254 1.660 -29.054 1.00 79.69 243 SER C C 1
ATOM 7316 O O . SER C 1 243 ? 23.842 2.459 -28.324 1.00 80.16 243 SER C O 1
ATOM 7319 N N . GLN C 1 244 ? 22.922 0.418 -28.645 1.00 76.26 244 GLN C N 1
ATOM 7320 C CA . GLN C 1 244 ? 23.208 -0.046 -27.287 1.00 76.08 244 GLN C CA 1
ATOM 7321 C C . GLN C 1 244 ? 24.588 -0.720 -27.155 1.00 80.54 244 GLN C C 1
ATOM 7322 O O . GLN C 1 244 ? 25.021 -0.996 -26.037 1.00 81.15 244 GLN C O 1
ATOM 7328 N N . SER C 1 245 ? 25.288 -0.951 -28.278 1.00 76.57 245 SER C N 1
ATOM 7329 C CA . SER C 1 245 ? 26.638 -1.527 -28.260 1.00 75.94 245 SER C CA 1
ATOM 7330 C C . SER C 1 245 ? 27.692 -0.538 -28.805 1.00 80.25 245 SER C C 1
ATOM 7331 O O . SER C 1 245 ? 28.884 -0.851 -28.826 1.00 79.70 245 SER C O 1
ATOM 7334 N N . VAL C 1 246 ? 27.245 0.685 -29.165 1.00 77.58 246 VAL C N 1
ATOM 7335 C CA . VAL C 1 246 ? 28.067 1.744 -29.766 1.00 77.45 246 VAL C CA 1
ATOM 7336 C C . VAL C 1 246 ? 29.236 2.213 -28.849 1.00 82.29 246 VAL C C 1
ATOM 7337 O O . VAL C 1 246 ? 30.366 2.199 -29.325 1.00 81.66 246 VAL C O 1
ATOM 7341 N N . MET C 1 247 ? 28.988 2.584 -27.568 1.00 79.94 247 MET C N 1
ATOM 7342 C CA . MET C 1 247 ? 30.044 3.057 -26.638 1.00 79.83 247 MET C CA 1
ATOM 7343 C C . MET C 1 247 ? 31.202 2.068 -26.455 1.00 85.93 247 MET C C 1
ATOM 7344 O O . MET C 1 247 ? 32.345 2.490 -26.289 1.00 86.22 247 MET C O 1
ATOM 7349 N N . LYS C 1 248 ? 30.902 0.759 -26.516 1.00 83.18 248 LYS C N 1
ATOM 7350 C CA . LYS C 1 248 ? 31.887 -0.309 -26.415 1.00 82.81 248 LYS C CA 1
ATOM 7351 C C . LYS C 1 248 ? 32.685 -0.420 -27.726 1.00 87.55 248 LYS C C 1
ATOM 7352 O O . LYS C 1 248 ? 33.915 -0.365 -27.691 1.00 87.31 248 LYS C O 1
ATOM 7358 N N . VAL C 1 249 ? 31.976 -0.557 -28.876 1.00 84.73 249 VAL C N 1
ATOM 7359 C CA . VAL C 1 249 ? 32.552 -0.781 -30.212 1.00 84.29 249 VAL C CA 1
ATOM 7360 C C . VAL C 1 249 ? 33.355 0.423 -30.757 1.00 87.53 249 VAL C C 1
ATOM 7361 O O . VAL C 1 249 ? 34.290 0.183 -31.520 1.00 87.50 249 VAL C O 1
ATOM 7365 N N . VAL C 1 250 ? 33.027 1.689 -30.370 1.00 83.18 250 VAL C N 1
ATOM 7366 C CA . VAL C 1 250 ? 33.763 2.891 -30.828 1.00 82.31 250 VAL C CA 1
ATOM 7367 C C . VAL C 1 250 ? 35.261 2.709 -30.555 1.00 87.04 250 VAL C C 1
ATOM 7368 O O . VAL C 1 250 ? 36.094 3.069 -31.387 1.00 86.88 250 VAL C O 1
ATOM 7372 N N . SER C 1 251 ? 35.576 2.080 -29.415 1.00 84.45 251 SER C N 1
ATOM 7373 C CA . SER C 1 251 ? 36.920 1.733 -28.976 1.00 84.68 251 SER C CA 1
ATOM 7374 C C . SER C 1 251 ? 37.551 0.677 -29.919 1.00 90.34 251 SER C C 1
ATOM 7375 O O . SER C 1 251 ? 38.685 0.854 -30.352 1.00 91.20 251 SER C O 1
ATOM 7378 N N . ASP C 1 252 ? 36.801 -0.394 -30.251 1.00 86.95 252 ASP C N 1
ATOM 7379 C CA . ASP C 1 252 ? 37.247 -1.511 -31.106 1.00 86.30 252 ASP C CA 1
ATOM 7380 C C . ASP C 1 252 ? 37.506 -1.157 -32.584 1.00 85.74 252 ASP C C 1
ATOM 7381 O O . ASP C 1 252 ? 38.312 -1.830 -33.238 1.00 85.12 252 ASP C O 1
ATOM 7386 N N . VAL C 1 253 ? 36.802 -0.140 -33.113 1.00 79.46 253 VAL C N 1
ATOM 7387 C CA . VAL C 1 253 ? 36.900 0.276 -34.517 1.00 77.70 253 VAL C CA 1
ATOM 7388 C C . VAL C 1 253 ? 37.973 1.350 -34.700 1.00 81.35 253 VAL C C 1
ATOM 7389 O O . VAL C 1 253 ? 37.835 2.430 -34.114 1.00 81.51 253 VAL C O 1
ATOM 7393 N N . PRO C 1 254 ? 39.017 1.099 -35.545 1.00 77.03 254 PRO C N 1
ATOM 7394 C CA . PRO C 1 254 ? 40.043 2.135 -35.791 1.00 76.59 254 PRO C CA 1
ATOM 7395 C C . PRO C 1 254 ? 39.450 3.424 -36.364 1.00 81.00 254 PRO C C 1
ATOM 7396 O O . PRO C 1 254 ? 38.484 3.369 -37.122 1.00 80.20 254 PRO C O 1
ATOM 7400 N N . GLU C 1 255 ? 40.007 4.578 -35.962 1.00 79.19 255 GLU C N 1
ATOM 7401 C CA . GLU C 1 255 ? 39.553 5.925 -36.340 1.00 80.11 255 GLU C CA 1
ATOM 7402 C C . GLU C 1 255 ? 39.375 6.161 -37.853 1.00 83.71 255 GLU C C 1
ATOM 7403 O O . GLU C 1 255 ? 38.516 6.961 -38.239 1.00 83.08 255 GLU C O 1
ATOM 7409 N N . ASP C 1 256 ? 40.176 5.471 -38.695 1.00 79.84 256 ASP C N 1
ATOM 7410 C CA . ASP C 1 256 ? 40.136 5.612 -40.150 1.00 79.47 256 ASP C CA 1
ATOM 7411 C C . ASP C 1 256 ? 38.958 4.883 -40.808 1.00 81.31 256 ASP C C 1
ATOM 7412 O O . ASP C 1 256 ? 38.689 5.143 -41.980 1.00 81.57 256 ASP C O 1
ATOM 7417 N N . ILE C 1 257 ? 38.248 4.003 -40.063 1.00 75.62 257 ILE C N 1
ATOM 7418 C CA . ILE C 1 257 ? 37.096 3.239 -40.567 1.00 73.78 257 ILE C CA 1
ATOM 7419 C C . ILE C 1 257 ? 35.785 3.931 -40.200 1.00 73.93 257 ILE C C 1
ATOM 7420 O O . ILE C 1 257 ? 35.603 4.310 -39.041 1.00 72.89 257 ILE C O 1
ATOM 7425 N N . ASP C 1 258 ? 34.876 4.093 -41.198 1.00 68.55 258 ASP C N 1
ATOM 7426 C CA . ASP C 1 258 ? 33.559 4.705 -41.015 1.00 67.27 258 ASP C CA 1
ATOM 7427 C C . ASP C 1 258 ? 32.697 3.816 -40.148 1.00 66.71 258 ASP C C 1
ATOM 7428 O O . ASP C 1 258 ? 32.613 2.607 -40.380 1.00 66.40 258 ASP C O 1
ATOM 7433 N N . LEU C 1 259 ? 32.059 4.425 -39.145 1.00 60.16 259 LEU C N 1
ATOM 7434 C CA . LEU C 1 259 ? 31.194 3.756 -38.184 1.00 58.84 259 LEU C CA 1
ATOM 7435 C C . LEU C 1 259 ? 29.933 4.581 -37.957 1.00 62.58 259 LEU C C 1
ATOM 7436 O O . LEU C 1 259 ? 30.010 5.787 -37.740 1.00 63.84 259 LEU C O 1
ATOM 7441 N N . THR C 1 260 ? 28.774 3.927 -38.050 1.00 57.61 260 THR C N 1
ATOM 7442 C CA . THR C 1 260 ? 27.458 4.513 -37.811 1.00 56.10 260 THR C CA 1
ATOM 7443 C C . THR C 1 260 ? 26.613 3.542 -36.985 1.00 58.27 260 THR C C 1
ATOM 7444 O O . THR C 1 260 ? 27.089 2.450 -36.652 1.00 56.77 260 THR C O 1
ATOM 7448 N N . THR C 1 261 ? 25.375 3.945 -36.633 1.00 54.49 261 THR C N 1
ATOM 7449 C CA . THR C 1 261 ? 24.427 3.110 -35.892 1.00 53.03 261 THR C CA 1
ATOM 7450 C C . THR C 1 261 ? 23.165 2.919 -36.727 1.00 57.79 261 THR C C 1
ATOM 7451 O O . THR C 1 261 ? 22.943 3.674 -37.681 1.00 59.76 261 THR C O 1
ATOM 7455 N N . PHE C 1 262 ? 22.341 1.912 -36.391 1.00 51.99 262 PHE C N 1
ATOM 7456 C CA . PHE C 1 262 ? 21.083 1.662 -37.105 1.00 49.98 262 PHE C CA 1
ATOM 7457 C C . PHE C 1 262 ? 20.104 2.814 -36.844 1.00 55.64 262 PHE C C 1
ATOM 7458 O O . PHE C 1 262 ? 19.344 3.177 -37.743 1.00 56.52 262 PHE C O 1
ATOM 7466 N N . SER C 1 263 ? 20.166 3.415 -35.629 1.00 52.84 263 SER C N 1
ATOM 7467 C CA . SER C 1 263 ? 19.344 4.548 -35.197 1.00 52.98 263 SER C CA 1
ATOM 7468 C C . SER C 1 263 ? 19.604 5.746 -36.082 1.00 57.49 263 SER C C 1
ATOM 7469 O O . SER C 1 263 ? 18.649 6.382 -36.517 1.00 56.91 263 SER C O 1
ATOM 7472 N N . ILE C 1 264 ? 20.894 6.030 -36.379 1.00 55.42 264 ILE C N 1
ATOM 7473 C CA . ILE C 1 264 ? 21.313 7.128 -37.257 1.00 55.98 264 ILE C CA 1
ATOM 7474 C C . ILE C 1 264 ? 20.921 6.828 -38.717 1.00 60.31 264 ILE C C 1
ATOM 7475 O O . ILE C 1 264 ? 20.536 7.745 -39.453 1.00 59.90 264 ILE C O 1
ATOM 7480 N N . LEU C 1 265 ? 20.999 5.543 -39.121 1.00 56.33 265 LEU C N 1
ATOM 7481 C CA . LEU C 1 265 ? 20.635 5.138 -40.473 1.00 55.93 265 LEU C CA 1
ATOM 7482 C C . LEU C 1 265 ? 19.135 5.293 -40.712 1.00 59.17 265 LEU C C 1
ATOM 7483 O O . LEU C 1 265 ? 18.762 5.685 -41.820 1.00 60.29 265 LEU C O 1
ATOM 7488 N N . GLU C 1 266 ? 18.289 5.000 -39.683 1.00 53.44 266 GLU C N 1
ATOM 7489 C CA . GLU C 1 266 ? 16.822 5.121 -39.689 1.00 52.66 266 GLU C CA 1
ATOM 7490 C C . GLU C 1 266 ? 16.424 6.605 -39.732 1.00 57.08 266 GLU C C 1
ATOM 7491 O O . GLU C 1 266 ? 15.476 6.976 -40.433 1.00 56.26 266 GLU C O 1
ATOM 7497 N N . SER C 1 267 ? 17.165 7.450 -38.972 1.00 54.73 267 SER C N 1
ATOM 7498 C CA . SER C 1 267 ? 16.999 8.902 -38.884 1.00 53.38 267 SER C CA 1
ATOM 7499 C C . SER C 1 267 ? 17.091 9.530 -40.264 1.00 58.01 267 SER C C 1
ATOM 7500 O O . SER C 1 267 ? 16.217 10.308 -40.627 1.00 56.65 267 SER C O 1
ATOM 7503 N N . ARG C 1 268 ? 18.142 9.176 -41.040 1.00 56.84 268 ARG C N 1
ATOM 7504 C CA . ARG C 1 268 ? 18.354 9.680 -42.403 1.00 57.32 268 ARG C CA 1
ATOM 7505 C C . ARG C 1 268 ? 17.319 9.074 -43.362 1.00 64.00 268 ARG C C 1
ATOM 7506 O O . ARG C 1 268 ? 16.757 9.793 -44.183 1.00 65.02 268 ARG C O 1
ATOM 7514 N N . TYR C 1 269 ? 17.063 7.759 -43.225 1.00 60.88 269 TYR C N 1
ATOM 7515 C CA . TYR C 1 269 ? 16.142 6.955 -44.024 1.00 60.18 269 TYR C CA 1
ATOM 7516 C C . TYR C 1 269 ? 14.718 7.512 -44.073 1.00 63.15 269 TYR C C 1
ATOM 7517 O O . TYR C 1 269 ? 14.187 7.681 -45.179 1.00 63.20 269 TYR C O 1
ATOM 7526 N N . ARG C 1 270 ? 14.098 7.805 -42.904 1.00 58.70 270 ARG C N 1
ATOM 7527 C CA . ARG C 1 270 ? 12.735 8.323 -42.934 1.00 59.46 270 ARG C CA 1
ATOM 7528 C C . ARG C 1 270 ? 12.580 9.798 -42.522 1.00 67.06 270 ARG C C 1
ATOM 7529 O O . ARG C 1 270 ? 11.541 10.381 -42.833 1.00 68.32 270 ARG C O 1
ATOM 7537 N N . GLY C 1 271 ? 13.609 10.399 -41.923 1.00 63.61 271 GLY C N 1
ATOM 7538 C CA . GLY C 1 271 ? 13.571 11.797 -41.514 1.00 63.44 271 GLY C CA 1
ATOM 7539 C C . GLY C 1 271 ? 14.612 12.650 -42.200 1.00 67.67 271 GLY C C 1
ATOM 7540 O O . GLY C 1 271 ? 15.071 12.326 -43.300 1.00 68.41 271 GLY C O 1
ATOM 7541 N N . ASP C 1 272 ? 14.987 13.753 -41.541 1.00 62.76 272 ASP C N 1
ATOM 7542 C CA . ASP C 1 272 ? 15.976 14.716 -42.003 1.00 62.10 272 ASP C CA 1
ATOM 7543 C C . ASP C 1 272 ? 17.122 14.706 -40.995 1.00 65.53 272 ASP C C 1
ATOM 7544 O O . ASP C 1 272 ? 17.034 15.385 -39.966 1.00 66.87 272 ASP C O 1
ATOM 7549 N N . LEU C 1 273 ? 18.181 13.923 -41.268 1.00 59.38 273 LEU C N 1
ATOM 7550 C CA . LEU C 1 273 ? 19.328 13.825 -40.369 1.00 58.59 273 LEU C CA 1
ATOM 7551 C C . LEU C 1 273 ? 19.999 15.181 -40.118 1.00 66.09 273 LEU C C 1
ATOM 7552 O O . LEU C 1 273 ? 20.297 15.484 -38.960 1.00 67.41 273 LEU C O 1
ATOM 7557 N N . GLU C 1 274 ? 20.191 16.011 -41.169 1.00 62.85 274 GLU C N 1
ATOM 7558 C CA . GLU C 1 274 ? 20.794 17.336 -41.009 1.00 62.91 274 GLU C CA 1
ATOM 7559 C C . GLU C 1 274 ? 20.028 18.224 -40.025 1.00 63.97 274 GLU C C 1
ATOM 7560 O O . GLU C 1 274 ? 20.656 18.871 -39.185 1.00 62.41 274 GLU C O 1
ATOM 7566 N N . TYR C 1 275 ? 18.683 18.225 -40.100 1.00 60.40 275 TYR C N 1
ATOM 7567 C CA . TYR C 1 275 ? 17.846 19.027 -39.205 1.00 61.23 275 TYR C CA 1
ATOM 7568 C C . TYR C 1 275 ? 17.819 18.464 -37.799 1.00 68.32 275 TYR C C 1
ATOM 7569 O O . TYR C 1 275 ? 17.828 19.243 -36.852 1.00 68.95 275 TYR C O 1
ATOM 7578 N N . PHE C 1 276 ? 17.790 17.120 -37.665 1.00 65.46 276 PHE C N 1
ATOM 7579 C CA . PHE C 1 276 ? 17.774 16.415 -36.384 1.00 64.94 276 PHE C CA 1
ATOM 7580 C C . PHE C 1 276 ? 19.077 16.642 -35.625 1.00 68.69 276 PHE C C 1
ATOM 7581 O O . PHE C 1 276 ? 19.052 16.793 -34.400 1.00 68.06 276 PHE C O 1
ATOM 7589 N N . VAL C 1 277 ? 20.214 16.665 -36.357 1.00 65.22 277 VAL C N 1
ATOM 7590 C CA . VAL C 1 277 ? 21.554 16.884 -35.803 1.00 64.59 277 VAL C CA 1
ATOM 7591 C C . VAL C 1 277 ? 21.714 18.355 -35.378 1.00 70.27 277 VAL C C 1
ATOM 7592 O O . VAL C 1 277 ? 22.237 18.624 -34.299 1.00 70.33 277 VAL C O 1
ATOM 7596 N N . GLU C 1 278 ? 21.247 19.296 -36.211 1.00 67.74 278 GLU C N 1
ATOM 7597 C CA . GLU C 1 278 ? 21.329 20.721 -35.895 1.00 68.27 278 GLU C CA 1
ATOM 7598 C C . GLU C 1 278 ? 20.414 21.059 -34.713 1.00 71.74 278 GLU C C 1
ATOM 7599 O O . GLU C 1 278 ? 20.825 21.776 -33.805 1.00 72.10 278 GLU C O 1
ATOM 7605 N N . SER C 1 279 ? 19.199 20.484 -34.695 1.00 67.19 279 SER C N 1
ATOM 7606 C CA . SER C 1 279 ? 18.208 20.708 -33.642 1.00 66.73 279 SER C CA 1
ATOM 7607 C C . SER C 1 279 ? 18.557 20.112 -32.279 1.00 72.13 279 SER C C 1
ATOM 7608 O O . SER C 1 279 ? 18.011 20.589 -31.291 1.00 70.81 279 SER C O 1
ATOM 7611 N N . VAL C 1 280 ? 19.435 19.074 -32.211 1.00 71.58 280 VAL C N 1
ATOM 7612 C CA . VAL C 1 280 ? 19.837 18.459 -30.933 1.00 71.85 280 VAL C CA 1
ATOM 7613 C C . VAL C 1 280 ? 20.685 19.442 -30.091 1.00 77.77 280 VAL C C 1
ATOM 7614 O O . VAL C 1 280 ? 20.658 19.348 -28.865 1.00 77.15 280 VAL C O 1
ATOM 7618 N N . LYS C 1 281 ? 21.382 20.416 -30.746 1.00 75.96 281 LYS C N 1
ATOM 7619 C CA . LYS C 1 281 ? 22.208 21.427 -30.072 1.00 75.72 281 LYS C CA 1
ATOM 7620 C C . LYS C 1 281 ? 21.356 22.308 -29.128 1.00 80.22 281 LYS C C 1
ATOM 7621 O O . LYS C 1 281 ? 21.896 22.892 -28.196 1.00 80.66 281 LYS C O 1
ATOM 7627 N N . ALA C 1 282 ? 20.020 22.348 -29.342 1.00 76.63 282 ALA C N 1
ATOM 7628 C CA . ALA C 1 282 ? 19.032 23.091 -28.545 1.00 76.31 282 ALA C CA 1
ATOM 7629 C C . ALA C 1 282 ? 18.969 22.589 -27.111 1.00 82.55 282 ALA C C 1
ATOM 7630 O O . ALA C 1 282 ? 18.580 23.351 -26.231 1.00 83.31 282 ALA C O 1
ATOM 7632 N N . VAL C 1 283 ? 19.361 21.318 -26.874 1.00 79.95 283 VAL C N 1
ATOM 7633 C CA . VAL C 1 283 ? 19.405 20.668 -25.560 1.00 80.13 283 VAL C CA 1
ATOM 7634 C C . VAL C 1 283 ? 20.237 21.518 -24.590 1.00 87.18 283 VAL C C 1
ATOM 7635 O O . VAL C 1 283 ? 19.806 21.746 -23.464 1.00 87.19 283 VAL C O 1
ATOM 7639 N N . GLU C 1 284 ? 21.381 22.044 -25.061 1.00 85.79 284 GLU C N 1
ATOM 7640 C CA . GLU C 1 284 ? 22.305 22.886 -24.298 1.00 86.27 284 GLU C CA 1
ATOM 7641 C C . GLU C 1 284 ? 21.661 24.183 -23.792 1.00 92.11 284 GLU C C 1
ATOM 7642 O O . GLU C 1 284 ? 21.964 24.620 -22.682 1.00 92.72 284 GLU C O 1
ATOM 7648 N N . ASN C 1 285 ? 20.772 24.783 -24.601 1.00 88.58 285 ASN C N 1
ATOM 7649 C CA . ASN C 1 285 ? 20.097 26.051 -24.298 1.00 88.34 285 ASN C CA 1
ATOM 7650 C C . ASN C 1 285 ? 18.760 25.896 -23.539 1.00 93.38 285 ASN C C 1
ATOM 7651 O O . ASN C 1 285 ? 18.038 26.883 -23.375 1.00 93.67 285 ASN C O 1
ATOM 7656 N N . LEU C 1 286 ? 18.432 24.679 -23.069 1.00 90.41 286 LEU C N 1
ATOM 7657 C CA . LEU C 1 286 ? 17.174 24.434 -22.357 1.00 90.76 286 LEU C CA 1
ATOM 7658 C C . LEU C 1 286 ? 17.148 25.020 -20.937 1.00 95.67 286 LEU C C 1
ATOM 7659 O O . LEU C 1 286 ? 17.996 24.684 -20.105 1.00 94.81 286 LEU C O 1
ATOM 7664 N N . LYS C 1 287 ? 16.160 25.911 -20.686 1.00 93.79 287 LYS C N 1
ATOM 7665 C CA . LYS C 1 287 ? 15.891 26.631 -19.425 1.00 94.34 287 LYS C CA 1
ATOM 7666 C C . LYS C 1 287 ? 14.853 25.847 -18.584 1.00 98.11 287 LYS C C 1
ATOM 7667 O O . LYS C 1 287 ? 14.262 24.891 -19.087 1.00 98.20 287 LYS C O 1
ATOM 7673 N N . ASP C 1 288 ? 14.658 26.235 -17.308 1.00 94.59 288 ASP C N 1
ATOM 7674 C CA . ASP C 1 288 ? 13.725 25.604 -16.367 1.00 94.78 288 ASP C CA 1
ATOM 7675 C C . ASP C 1 288 ? 12.276 25.507 -16.894 1.00 99.09 288 ASP C C 1
ATOM 7676 O O . ASP C 1 288 ? 11.743 24.403 -16.974 1.00 99.34 288 ASP C O 1
ATOM 7681 N N . GLY C 1 289 ? 11.682 26.634 -17.287 1.00 94.65 289 GLY C N 1
ATOM 7682 C CA . GLY C 1 289 ? 10.311 26.664 -17.792 1.00 93.89 289 GLY C CA 1
ATOM 7683 C C . GLY C 1 289 ? 10.051 26.013 -19.142 1.00 96.42 289 GLY C C 1
ATOM 7684 O O . GLY C 1 289 ? 8.918 25.600 -19.407 1.00 95.68 289 GLY C O 1
ATOM 7685 N N . ASP C 1 290 ? 11.100 25.923 -20.005 1.00 91.76 290 ASP C N 1
ATOM 7686 C CA . ASP C 1 290 ? 11.087 25.415 -21.385 1.00 90.55 290 ASP C CA 1
ATOM 7687 C C . ASP C 1 290 ? 10.257 24.137 -21.606 1.00 92.89 290 ASP C C 1
ATOM 7688 O O . ASP C 1 290 ? 10.338 23.184 -20.824 1.00 91.90 290 ASP C O 1
ATOM 7693 N N . THR C 1 291 ? 9.444 24.148 -22.687 1.00 88.31 291 THR C N 1
ATOM 7694 C CA . THR C 1 291 ? 8.556 23.055 -23.090 1.00 87.09 291 THR C CA 1
ATOM 7695 C C . THR C 1 291 ? 9.243 22.162 -24.110 1.00 87.36 291 THR C C 1
ATOM 7696 O O . THR C 1 291 ? 9.784 22.650 -25.102 1.00 86.83 291 THR C O 1
ATOM 7700 N N . VAL C 1 292 ? 9.226 20.850 -23.851 1.00 81.23 292 VAL C N 1
ATOM 7701 C CA . VAL C 1 292 ? 9.801 19.820 -24.716 1.00 79.34 292 VAL C CA 1
ATOM 7702 C C . VAL C 1 292 ? 8.672 18.825 -25.032 1.00 80.24 292 VAL C C 1
ATOM 7703 O O . VAL C 1 292 ? 8.014 18.326 -24.112 1.00 79.59 292 VAL C O 1
ATOM 7707 N N . ILE C 1 293 ? 8.424 18.573 -26.325 1.00 74.62 293 ILE C N 1
ATOM 7708 C CA . ILE C 1 293 ? 7.360 17.663 -26.735 1.00 73.41 293 ILE C CA 1
ATOM 7709 C C . ILE C 1 293 ? 7.919 16.362 -27.294 1.00 75.46 293 ILE C C 1
ATOM 7710 O O . ILE C 1 293 ? 8.621 16.357 -28.308 1.00 74.21 293 ILE C O 1
ATOM 7715 N N . ILE C 1 294 ? 7.582 15.256 -26.617 1.00 71.79 294 ILE C N 1
ATOM 7716 C CA . ILE C 1 294 ? 7.931 13.895 -27.030 1.00 71.03 294 ILE C CA 1
ATOM 7717 C C . ILE C 1 294 ? 6.859 13.526 -28.049 1.00 74.38 294 ILE C C 1
ATOM 7718 O O . ILE C 1 294 ? 5.694 13.363 -27.679 1.00 74.36 294 ILE C O 1
ATOM 7723 N N . MET C 1 295 ? 7.230 13.517 -29.338 1.00 70.29 295 MET C N 1
ATOM 7724 C CA . MET C 1 295 ? 6.281 13.246 -30.413 1.00 70.99 295 MET C CA 1
ATOM 7725 C C . MET C 1 295 ? 6.351 11.797 -30.906 1.00 77.20 295 MET C C 1
ATOM 7726 O O . MET C 1 295 ? 7.445 11.263 -31.119 1.00 77.99 295 MET C O 1
ATOM 7731 N N . GLU C 1 296 ? 5.170 11.161 -31.063 1.00 72.88 296 GLU C N 1
ATOM 7732 C CA . GLU C 1 296 ? 5.058 9.768 -31.492 1.00 71.85 296 GLU C CA 1
ATOM 7733 C C . GLU C 1 296 ? 4.382 9.634 -32.839 1.00 74.14 296 GLU C C 1
ATOM 7734 O O . GLU C 1 296 ? 3.417 10.345 -33.126 1.00 73.26 296 GLU C O 1
ATOM 7740 N N . GLY C 1 297 ? 4.905 8.718 -33.644 1.00 70.22 297 GLY C N 1
ATOM 7741 C CA . GLY C 1 297 ? 4.428 8.441 -34.991 1.00 69.68 297 GLY C CA 1
ATOM 7742 C C . GLY C 1 297 ? 3.168 7.608 -35.098 1.00 73.52 297 GLY C C 1
ATOM 7743 O O . GLY C 1 297 ? 2.605 7.479 -36.190 1.00 70.94 297 GLY C O 1
ATOM 7744 N N . CYS C 1 298 ? 2.730 7.012 -33.978 1.00 72.56 298 CYS C N 1
ATOM 7745 C CA . CYS C 1 298 ? 1.505 6.228 -33.954 1.00 73.88 298 CYS C CA 1
ATOM 7746 C C . CYS C 1 298 ? 0.768 6.373 -32.643 1.00 79.50 298 CYS C C 1
ATOM 7747 O O . CYS C 1 298 ? 1.303 6.921 -31.675 1.00 78.55 298 CYS C O 1
ATOM 7750 N N . THR C 1 299 ? -0.476 5.886 -32.629 1.00 78.37 299 THR C N 1
ATOM 7751 C CA . THR C 1 299 ? -1.371 5.925 -31.472 1.00 78.73 299 THR C CA 1
ATOM 7752 C C . THR C 1 299 ? -1.332 4.598 -30.675 1.00 84.19 299 THR C C 1
ATOM 7753 O O . THR C 1 299 ? -2.056 4.471 -29.688 1.00 84.27 299 THR C O 1
ATOM 7757 N N . HIS C 1 300 ? -0.485 3.621 -31.104 1.00 80.73 300 HIS C N 1
ATOM 7758 C CA . HIS C 1 300 ? -0.354 2.301 -30.480 1.00 80.00 300 HIS C CA 1
ATOM 7759 C C . HIS C 1 300 ? 1.091 1.958 -30.036 1.00 83.98 300 HIS C C 1
ATOM 7760 O O . HIS C 1 300 ? 1.561 0.828 -30.223 1.00 84.47 300 HIS C O 1
ATOM 7767 N N . ARG C 1 301 ? 1.784 2.929 -29.419 1.00 79.95 301 ARG C N 1
ATOM 7768 C CA . ARG C 1 301 ? 3.135 2.734 -28.888 1.00 79.50 301 ARG C CA 1
ATOM 7769 C C . ARG C 1 301 ? 3.103 1.580 -27.837 1.00 84.88 301 ARG C C 1
ATOM 7770 O O . ARG C 1 301 ? 2.211 1.581 -26.978 1.00 84.97 301 ARG C O 1
ATOM 7778 N N . PRO C 1 302 ? 4.012 0.575 -27.893 1.00 81.96 302 PRO C N 1
ATOM 7779 C CA . PRO C 1 302 ? 3.988 -0.487 -26.863 1.00 81.83 302 PRO C CA 1
ATOM 7780 C C . PRO C 1 302 ? 4.348 0.067 -25.484 1.00 85.96 302 PRO C C 1
ATOM 7781 O O . PRO C 1 302 ? 5.125 1.016 -25.408 1.00 86.36 302 PRO C O 1
ATOM 7785 N N . LEU C 1 303 ? 3.798 -0.510 -24.396 1.00 82.32 303 LEU C N 1
ATOM 7786 C CA . LEU C 1 303 ? 4.107 -0.066 -23.023 1.00 81.92 303 LEU C CA 1
ATOM 7787 C C . LEU C 1 303 ? 5.588 -0.284 -22.666 1.00 83.36 303 LEU C C 1
ATOM 7788 O O . LEU C 1 303 ? 6.115 0.386 -21.774 1.00 82.26 303 LEU C O 1
ATOM 7793 N N . THR C 1 304 ? 6.259 -1.190 -23.407 1.00 78.82 304 THR C N 1
ATOM 7794 C CA . THR C 1 304 ? 7.679 -1.505 -23.266 1.00 77.95 304 THR C CA 1
ATOM 7795 C C . THR C 1 304 ? 8.568 -0.410 -23.907 1.00 79.18 304 THR C C 1
ATOM 7796 O O . THR C 1 304 ? 9.793 -0.473 -23.779 1.00 78.93 304 THR C O 1
ATOM 7800 N N . GLU C 1 305 ? 7.950 0.584 -24.599 1.00 73.02 305 GLU C N 1
ATOM 7801 C CA . GLU C 1 305 ? 8.647 1.709 -25.222 1.00 71.60 305 GLU C CA 1
ATOM 7802 C C . GLU C 1 305 ? 8.647 2.918 -24.284 1.00 76.44 305 GLU C C 1
ATOM 7803 O O . GLU C 1 305 ? 7.840 3.839 -24.436 1.00 76.46 305 GLU C O 1
ATOM 7809 N N . ASP C 1 306 ? 9.566 2.895 -23.307 1.00 73.42 306 ASP C N 1
ATOM 7810 C CA . ASP C 1 306 ? 9.751 3.949 -22.312 1.00 73.55 306 ASP C CA 1
ATOM 7811 C C . ASP C 1 306 ? 10.960 4.861 -22.628 1.00 76.58 306 ASP C C 1
ATOM 7812 O O . ASP C 1 306 ? 11.241 5.785 -21.859 1.00 76.45 306 ASP C O 1
ATOM 7817 N N . ILE C 1 307 ? 11.662 4.599 -23.755 1.00 71.08 307 ILE C N 1
ATOM 7818 C CA . ILE C 1 307 ? 12.838 5.355 -24.189 1.00 69.64 307 ILE C CA 1
ATOM 7819 C C . ILE C 1 307 ? 12.539 6.852 -24.356 1.00 74.32 307 ILE C C 1
ATOM 7820 O O . ILE C 1 307 ? 13.311 7.678 -23.879 1.00 74.42 307 ILE C O 1
ATOM 7825 N N . GLY C 1 308 ? 11.424 7.183 -24.993 1.00 70.72 308 GLY C N 1
ATOM 7826 C CA . GLY C 1 308 ? 11.044 8.567 -25.234 1.00 70.64 308 GLY C CA 1
ATOM 7827 C C . GLY C 1 308 ? 10.176 9.156 -24.151 1.00 75.86 308 GLY C C 1
ATOM 7828 O O . GLY C 1 308 ? 10.276 10.352 -23.870 1.00 76.30 308 GLY C O 1
ATOM 7829 N N . ARG C 1 309 ? 9.316 8.329 -23.531 1.00 71.66 309 ARG C N 1
ATOM 7830 C CA . ARG C 1 309 ? 8.395 8.810 -22.502 1.00 70.62 309 ARG C CA 1
ATOM 7831 C C . ARG C 1 309 ? 9.010 8.923 -21.115 1.00 76.61 309 ARG C C 1
ATOM 7832 O O . ARG C 1 309 ? 8.645 9.833 -20.370 1.00 76.40 309 ARG C O 1
ATOM 7840 N N . VAL C 1 310 ? 9.926 7.995 -20.759 1.00 74.01 310 VAL C N 1
ATOM 7841 C CA . VAL C 1 310 ? 10.547 7.919 -19.428 1.00 73.29 310 VAL C CA 1
ATOM 7842 C C . VAL C 1 310 ? 12.052 8.227 -19.444 1.00 76.79 310 VAL C C 1
ATOM 7843 O O . VAL C 1 310 ? 12.494 9.135 -18.732 1.00 76.02 310 VAL C O 1
ATOM 7847 N N . LYS C 1 311 ? 12.831 7.449 -20.225 1.00 73.21 311 LYS C N 1
ATOM 7848 C CA . LYS C 1 311 ? 14.293 7.520 -20.274 1.00 72.34 311 LYS C CA 1
ATOM 7849 C C . LYS C 1 311 ? 14.856 8.876 -20.750 1.00 75.32 311 LYS C C 1
ATOM 7850 O O . LYS C 1 311 ? 15.588 9.506 -19.982 1.00 75.89 311 LYS C O 1
ATOM 7856 N N . ILE C 1 312 ? 14.525 9.324 -21.981 1.00 70.06 312 ILE C N 1
ATOM 7857 C CA . ILE C 1 312 ? 15.003 10.591 -22.558 1.00 69.06 312 ILE C CA 1
ATOM 7858 C C . ILE C 1 312 ? 14.657 11.787 -21.618 1.00 72.69 312 ILE C C 1
ATOM 7859 O O . ILE C 1 312 ? 15.592 12.507 -21.253 1.00 72.03 312 ILE C O 1
ATOM 7864 N N . PRO C 1 313 ? 13.401 11.971 -21.129 1.00 69.17 313 PRO C N 1
ATOM 7865 C CA . PRO C 1 313 ? 13.129 13.086 -20.201 1.00 68.62 313 PRO C CA 1
ATOM 7866 C C . PRO C 1 313 ? 14.044 13.138 -18.973 1.00 72.53 313 PRO C C 1
ATOM 7867 O O . PRO C 1 313 ? 14.475 14.225 -18.590 1.00 72.49 313 PRO C O 1
ATOM 7871 N N . ARG C 1 314 ? 14.360 11.971 -18.372 1.00 68.96 314 ARG C N 1
ATOM 7872 C CA . ARG C 1 314 ? 15.243 11.883 -17.205 1.00 68.78 314 ARG C CA 1
ATOM 7873 C C . ARG C 1 314 ? 16.672 12.240 -17.580 1.00 72.36 314 ARG C C 1
ATOM 7874 O O . ARG C 1 314 ? 17.325 12.930 -16.813 1.00 71.55 314 ARG C O 1
ATOM 7882 N N . TRP C 1 315 ? 17.146 11.792 -18.770 1.00 69.63 315 TRP C N 1
ATOM 7883 C CA . TRP C 1 315 ? 18.493 12.078 -19.274 1.00 69.45 315 TRP C CA 1
ATOM 7884 C C . TRP C 1 315 ? 18.634 13.561 -19.568 1.00 74.40 315 TRP C C 1
ATOM 7885 O O . TRP C 1 315 ? 19.647 14.168 -19.221 1.00 73.55 315 TRP C O 1
ATOM 7896 N N . LEU C 1 316 ? 17.599 14.150 -20.173 1.00 73.17 316 LEU C N 1
ATOM 7897 C CA . LEU C 1 316 ? 17.566 15.567 -20.519 1.00 74.00 316 LEU C CA 1
ATOM 7898 C C . LEU C 1 316 ? 17.633 16.462 -19.280 1.00 78.82 316 LEU C C 1
ATOM 7899 O O . LEU C 1 316 ? 18.385 17.435 -19.285 1.00 78.92 316 LEU C O 1
ATOM 7904 N N . THR C 1 317 ? 16.898 16.100 -18.209 1.00 74.72 317 THR C N 1
ATOM 7905 C CA . THR C 1 317 ? 16.872 16.831 -16.939 1.00 74.56 317 THR C CA 1
ATOM 7906 C C . THR C 1 317 ? 18.236 16.759 -16.241 1.00 79.34 317 THR C C 1
ATOM 7907 O O . THR C 1 317 ? 18.716 17.782 -15.759 1.00 79.87 317 THR C O 1
ATOM 7911 N N . ASN C 1 318 ? 18.874 15.570 -16.224 1.00 75.78 318 ASN C N 1
ATOM 7912 C CA . ASN C 1 318 ? 20.197 15.364 -15.618 1.00 75.45 318 ASN C CA 1
ATOM 7913 C C . ASN C 1 318 ? 21.279 16.152 -16.354 1.00 81.57 318 ASN C C 1
ATOM 7914 O O . ASN C 1 318 ? 22.121 16.783 -15.718 1.00 81.67 318 ASN C O 1
ATOM 7919 N N . HIS C 1 319 ? 21.240 16.121 -17.691 1.00 79.88 319 HIS C N 1
ATOM 7920 C CA . HIS C 1 319 ? 22.187 16.794 -18.570 1.00 80.89 319 HIS C CA 1
ATOM 7921 C C . HIS C 1 319 ? 22.114 18.322 -18.492 1.00 88.03 319 HIS C C 1
ATOM 7922 O O . HIS C 1 319 ? 23.153 18.979 -18.513 1.00 87.94 319 HIS C O 1
ATOM 7929 N N . THR C 1 320 ? 20.893 18.881 -18.455 1.00 86.52 320 THR C N 1
ATOM 7930 C CA . THR C 1 320 ? 20.663 20.329 -18.465 1.00 87.06 320 THR C CA 1
ATOM 7931 C C . THR C 1 320 ? 20.551 20.972 -17.086 1.00 92.95 320 THR C C 1
ATOM 7932 O O . THR C 1 320 ? 20.939 22.129 -16.929 1.00 92.35 320 THR C O 1
ATOM 7936 N N . GLY C 1 321 ? 19.984 20.244 -16.126 1.00 90.90 321 GLY C N 1
ATOM 7937 C CA . GLY C 1 321 ? 19.720 20.757 -14.788 1.00 91.59 321 GLY C CA 1
ATOM 7938 C C . GLY C 1 321 ? 18.535 21.708 -14.814 1.00 97.57 321 GLY C C 1
ATOM 7939 O O . GLY C 1 321 ? 18.492 22.679 -14.047 1.00 97.74 321 GLY C O 1
ATOM 7940 N N . ALA C 1 322 ? 17.578 21.441 -15.731 1.00 94.58 322 ALA C N 1
ATOM 7941 C CA . ALA C 1 322 ? 16.370 22.235 -15.949 1.00 94.62 322 ALA C CA 1
ATOM 7942 C C . ALA C 1 322 ? 15.120 21.421 -15.650 1.00 100.52 322 ALA C C 1
ATOM 7943 O O . ALA C 1 322 ? 15.004 20.284 -16.117 1.00 101.06 322 ALA C O 1
ATOM 7945 N N . ALA C 1 323 ? 14.177 22.009 -14.882 1.00 97.40 323 ALA C N 1
ATOM 7946 C CA . ALA C 1 323 ? 12.908 21.375 -14.509 1.00 96.94 323 ALA C CA 1
ATOM 7947 C C . ALA C 1 323 ? 11.868 21.602 -15.625 1.00 99.73 323 ALA C C 1
ATOM 7948 O O . ALA C 1 323 ? 10.829 22.227 -15.406 1.00 99.73 323 ALA C O 1
ATOM 7950 N N . LEU C 1 324 ? 12.178 21.079 -16.828 1.00 94.71 324 LEU C N 1
ATOM 7951 C CA . LEU C 1 324 ? 11.421 21.183 -18.084 1.00 93.39 324 LEU C CA 1
ATOM 7952 C C . LEU C 1 324 ? 9.944 20.793 -18.000 1.00 94.26 324 LEU C C 1
ATOM 7953 O O . LEU C 1 324 ? 9.562 19.980 -17.155 1.00 92.89 324 LEU C O 1
ATOM 7958 N N . ASN C 1 325 ? 9.126 21.367 -18.905 1.00 89.72 325 ASN C N 1
ATOM 7959 C CA . ASN C 1 325 ? 7.699 21.081 -19.025 1.00 89.08 325 ASN C CA 1
ATOM 7960 C C . ASN C 1 325 ? 7.523 20.010 -20.114 1.00 92.99 325 ASN C C 1
ATOM 7961 O O . ASN C 1 325 ? 7.205 20.320 -21.265 1.00 91.59 325 ASN C O 1
ATOM 7966 N N . LEU C 1 326 ? 7.803 18.744 -19.743 1.00 90.67 326 LEU C N 1
ATOM 7967 C CA . LEU C 1 326 ? 7.724 17.588 -20.637 1.00 90.58 326 LEU C CA 1
ATOM 7968 C C . LEU C 1 326 ? 6.285 17.230 -20.971 1.00 94.36 326 LEU C C 1
ATOM 7969 O O . LEU C 1 326 ? 5.489 16.938 -20.072 1.00 94.47 326 LEU C O 1
ATOM 7974 N N . LYS C 1 327 ? 5.955 17.266 -22.272 1.00 89.73 327 LYS C N 1
ATOM 7975 C CA . LYS C 1 327 ? 4.622 16.949 -22.794 1.00 88.69 327 LYS C CA 1
ATOM 7976 C C . LYS C 1 327 ? 4.766 15.853 -23.849 1.00 88.94 327 LYS C C 1
ATOM 7977 O O . LYS C 1 327 ? 5.817 15.765 -24.484 1.00 88.95 327 LYS C O 1
ATOM 7983 N N . VAL C 1 328 ? 3.750 14.975 -23.986 1.00 82.14 328 VAL C N 1
ATOM 7984 C CA . VAL C 1 328 ? 3.775 13.882 -24.966 1.00 80.43 328 VAL C CA 1
ATOM 7985 C C . VAL C 1 328 ? 2.640 14.043 -25.996 1.00 82.32 328 VAL C C 1
ATOM 7986 O O . VAL C 1 328 ? 1.477 14.167 -25.611 1.00 81.98 328 VAL C O 1
ATOM 7990 N N . TRP C 1 329 ? 2.980 14.050 -27.298 1.00 77.55 329 TRP C N 1
ATOM 7991 C CA . TRP C 1 329 ? 1.988 14.118 -28.371 1.00 76.91 329 TRP C CA 1
ATOM 7992 C C . TRP C 1 329 ? 2.029 12.815 -29.154 1.00 82.42 329 TRP C C 1
ATOM 7993 O O . TRP C 1 329 ? 3.101 12.363 -29.553 1.00 82.26 329 TRP C O 1
ATOM 8004 N N . ALA C 1 330 ? 0.866 12.196 -29.348 1.00 80.10 330 ALA C N 1
ATOM 8005 C CA . ALA C 1 330 ? 0.742 10.945 -30.087 1.00 80.44 330 ALA C CA 1
ATOM 8006 C C . ALA C 1 330 ? -0.481 10.988 -31.004 1.00 86.28 330 ALA C C 1
ATOM 8007 O O . ALA C 1 330 ? -1.610 11.204 -30.555 1.00 86.34 330 ALA C O 1
ATOM 8009 N N . GLY C 1 331 ? -0.214 10.831 -32.292 1.00 83.17 331 GLY C N 1
ATOM 8010 C CA . GLY C 1 331 ? -1.207 10.860 -33.351 1.00 83.19 331 GLY C CA 1
ATOM 8011 C C . GLY C 1 331 ? -0.583 10.430 -34.658 1.00 88.94 331 GLY C C 1
ATOM 8012 O O . GLY C 1 331 ? 0.642 10.308 -34.758 1.00 88.14 331 GLY C O 1
ATOM 8013 N N . VAL C 1 332 ? -1.427 10.195 -35.665 1.00 87.68 332 VAL C N 1
ATOM 8014 C CA . VAL C 1 332 ? -1.004 9.769 -36.999 1.00 88.30 332 VAL C CA 1
ATOM 8015 C C . VAL C 1 332 ? -0.965 10.977 -37.942 1.00 94.25 332 VAL C C 1
ATOM 8016 O O . VAL C 1 332 ? -0.042 11.088 -38.755 1.00 94.38 332 VAL C O 1
ATOM 8020 N N . ASP C 1 333 ? -1.931 11.906 -37.799 1.00 91.74 333 ASP C N 1
ATOM 8021 C CA . ASP C 1 333 ? -1.992 13.075 -38.669 1.00 91.79 333 ASP C CA 1
ATOM 8022 C C . ASP C 1 333 ? -1.118 14.243 -38.186 1.00 93.21 333 ASP C C 1
ATOM 8023 O O . ASP C 1 333 ? -0.128 14.032 -37.480 1.00 92.31 333 ASP C O 1
ATOM 8028 N N . MET C 1 334 ? -1.462 15.462 -38.618 1.00 88.48 334 MET C N 1
ATOM 8029 C CA . MET C 1 334 ? -0.716 16.668 -38.297 1.00 87.57 334 MET C CA 1
ATOM 8030 C C . MET C 1 334 ? -1.256 17.371 -37.062 1.00 92.86 334 MET C C 1
ATOM 8031 O O . MET C 1 334 ? -2.472 17.562 -36.964 1.00 92.48 334 MET C O 1
ATOM 8036 N N . PRO C 1 335 ? -0.374 17.772 -36.111 1.00 90.58 335 PRO C N 1
ATOM 8037 C CA . PRO C 1 335 ? -0.864 18.460 -34.908 1.00 91.00 335 PRO C CA 1
ATOM 8038 C C . PRO C 1 335 ? -1.371 19.859 -35.197 1.00 96.75 335 PRO C C 1
ATOM 8039 O O . PRO C 1 335 ? -0.888 20.521 -36.121 1.00 97.12 335 PRO C O 1
ATOM 8043 N N . GLU C 1 336 ? -2.346 20.304 -34.401 1.00 93.62 336 GLU C N 1
ATOM 8044 C CA . GLU C 1 336 ? -2.890 21.649 -34.505 1.00 93.59 336 GLU C CA 1
ATOM 8045 C C . GLU C 1 336 ? -1.846 22.593 -33.894 1.00 97.16 336 GLU C C 1
ATOM 8046 O O . GLU C 1 336 ? -1.082 22.171 -33.016 1.00 96.31 336 GLU C O 1
ATOM 8052 N N . LEU C 1 337 ? -1.783 23.846 -34.387 1.00 93.88 337 LEU C N 1
ATOM 8053 C CA . LEU C 1 337 ? -0.820 24.854 -33.933 1.00 93.39 337 LEU C CA 1
ATOM 8054 C C . LEU C 1 337 ? -0.799 25.044 -32.416 1.00 96.73 337 LEU C C 1
ATOM 8055 O O . LEU C 1 337 ? 0.287 25.161 -31.860 1.00 96.22 337 LEU C O 1
ATOM 8060 N N . SER C 1 338 ? -1.974 25.020 -31.749 1.00 93.52 338 SER C N 1
ATOM 8061 C CA . SER C 1 338 ? -2.096 25.173 -30.289 1.00 93.73 338 SER C CA 1
ATOM 8062 C C . SER C 1 338 ? -1.346 24.097 -29.490 1.00 97.64 338 SER C C 1
ATOM 8063 O O . SER C 1 338 ? -0.835 24.388 -28.406 1.00 97.01 338 SER C O 1
ATOM 8066 N N . GLU C 1 339 ? -1.274 22.866 -30.038 1.00 93.90 339 GLU C N 1
ATOM 8067 C CA . GLU C 1 339 ? -0.629 21.701 -29.423 1.00 93.13 339 GLU C CA 1
ATOM 8068 C C . GLU C 1 339 ? 0.906 21.736 -29.464 1.00 96.82 339 GLU C C 1
ATOM 8069 O O . GLU C 1 339 ? 1.541 20.967 -28.741 1.00 96.31 339 GLU C O 1
ATOM 8075 N N . ILE C 1 340 ? 1.500 22.578 -30.335 1.00 93.37 340 ILE C N 1
ATOM 8076 C CA . ILE C 1 340 ? 2.957 22.635 -30.563 1.00 93.12 340 ILE C CA 1
ATOM 8077 C C . ILE C 1 340 ? 3.599 24.043 -30.477 1.00 98.43 340 ILE C C 1
ATOM 8078 O O . ILE C 1 340 ? 4.823 24.139 -30.343 1.00 97.42 340 ILE C O 1
ATOM 8083 N N . GLU C 1 341 ? 2.771 25.110 -30.582 1.00 96.39 341 GLU C N 1
ATOM 8084 C CA . GLU C 1 341 ? 3.090 26.544 -30.630 1.00 96.44 341 GLU C CA 1
ATOM 8085 C C . GLU C 1 341 ? 4.358 27.007 -29.890 1.00 99.23 341 GLU C C 1
ATOM 8086 O O . GLU C 1 341 ? 5.271 27.517 -30.543 1.00 97.60 341 GLU C O 1
ATOM 8092 N N . ASP C 1 342 ? 4.396 26.881 -28.546 1.00 96.70 342 ASP C N 1
ATOM 8093 C CA . ASP C 1 342 ? 5.514 27.385 -27.744 1.00 97.20 342 ASP C CA 1
ATOM 8094 C C . ASP C 1 342 ? 6.521 26.305 -27.280 1.00 99.11 342 ASP C C 1
ATOM 8095 O O . ASP C 1 342 ? 7.203 26.491 -26.265 1.00 99.55 342 ASP C O 1
ATOM 8100 N N . ALA C 1 343 ? 6.657 25.210 -28.051 1.00 92.27 343 ALA C N 1
ATOM 8101 C CA . ALA C 1 343 ? 7.617 24.150 -27.749 1.00 89.88 343 ALA C CA 1
ATOM 8102 C C . ALA C 1 343 ? 9.018 24.634 -28.114 1.00 89.93 343 ALA C C 1
ATOM 8103 O O . ALA C 1 343 ? 9.207 25.235 -29.174 1.00 88.95 343 ALA C O 1
ATOM 8105 N N . LYS C 1 344 ? 9.989 24.415 -27.221 1.00 84.21 344 LYS C N 1
ATOM 8106 C CA . LYS C 1 344 ? 11.376 24.833 -27.436 1.00 82.55 344 LYS C CA 1
ATOM 8107 C C . LYS C 1 344 ? 12.174 23.767 -28.191 1.00 81.81 344 LYS C C 1
ATOM 8108 O O . LYS C 1 344 ? 13.207 24.076 -28.788 1.00 81.35 344 LYS C O 1
ATOM 8114 N N . LEU C 1 345 ? 11.682 22.517 -28.176 1.00 74.35 345 LEU C N 1
ATOM 8115 C CA . LEU C 1 345 ? 12.290 21.371 -28.845 1.00 71.78 345 LEU C CA 1
ATOM 8116 C C . LEU C 1 345 ? 11.277 20.252 -28.960 1.00 73.01 345 LEU C C 1
ATOM 8117 O O . LEU C 1 345 ? 10.539 19.993 -28.014 1.00 72.28 345 LEU C O 1
ATOM 8122 N N . ILE C 1 346 ? 11.266 19.577 -30.112 1.00 68.62 346 ILE C N 1
ATOM 8123 C CA . ILE C 1 346 ? 10.433 18.405 -30.383 1.00 67.16 346 ILE C CA 1
ATOM 8124 C C . ILE C 1 346 ? 11.387 17.213 -30.445 1.00 67.27 346 ILE C C 1
ATOM 8125 O O . ILE C 1 346 ? 12.385 17.282 -31.162 1.00 66.09 346 ILE C O 1
ATOM 8130 N N . ILE C 1 347 ? 11.103 16.142 -29.687 1.00 61.54 347 ILE C N 1
ATOM 8131 C CA . ILE C 1 347 ? 11.904 14.916 -29.742 1.00 60.59 347 ILE C CA 1
ATOM 8132 C C . ILE C 1 347 ? 10.991 13.851 -30.315 1.00 65.41 347 ILE C C 1
ATOM 8133 O O . ILE C 1 347 ? 10.178 13.267 -29.590 1.00 65.70 347 ILE C O 1
ATOM 8138 N N . HIS C 1 348 ? 11.061 13.670 -31.637 1.00 62.69 348 HIS C N 1
ATOM 8139 C CA . HIS C 1 348 ? 10.225 12.708 -32.335 1.00 63.61 348 HIS C CA 1
ATOM 8140 C C . HIS C 1 348 ? 10.803 11.315 -32.246 1.00 68.91 348 HIS C C 1
ATOM 8141 O O . HIS C 1 348 ? 12.021 11.154 -32.285 1.00 69.54 348 HIS C O 1
ATOM 8148 N N . CYS C 1 349 ? 9.928 10.299 -32.196 1.00 65.93 349 CYS C N 1
ATOM 8149 C CA . CYS C 1 349 ? 10.308 8.877 -32.169 1.00 65.98 349 CYS C CA 1
ATOM 8150 C C . CYS C 1 349 ? 11.005 8.479 -33.477 1.00 70.53 349 CYS C C 1
ATOM 8151 O O . CYS C 1 349 ? 11.054 9.279 -34.421 1.00 70.58 349 CYS C O 1
ATOM 8154 N N . GLY C 1 350 ? 11.522 7.253 -33.521 1.00 66.83 350 GLY C N 1
ATOM 8155 C CA . GLY C 1 350 ? 12.171 6.707 -34.707 1.00 66.76 350 GLY C CA 1
ATOM 8156 C C . GLY C 1 350 ? 11.210 6.547 -35.873 1.00 70.72 350 GLY C C 1
ATOM 8157 O O . GLY C 1 350 ? 11.626 6.610 -37.030 1.00 69.99 350 GLY C O 1
ATOM 8158 N N . GLY C 1 351 ? 9.926 6.374 -35.548 1.00 67.64 351 GLY C N 1
ATOM 8159 C CA . GLY C 1 351 ? 8.825 6.237 -36.488 1.00 67.59 351 GLY C CA 1
ATOM 8160 C C . GLY C 1 351 ? 8.760 4.921 -37.222 1.00 71.67 351 GLY C C 1
ATOM 8161 O O . GLY C 1 351 ? 8.401 4.912 -38.396 1.00 71.30 351 GLY C O 1
ATOM 8162 N N . CYS C 1 352 ? 9.062 3.803 -36.538 1.00 68.55 352 CYS C N 1
ATOM 8163 C CA . CYS C 1 352 ? 9.066 2.432 -37.088 1.00 68.78 352 CYS C CA 1
ATOM 8164 C C . CYS C 1 352 ? 7.878 2.105 -38.010 1.00 74.87 352 CYS C C 1
ATOM 8165 O O . CYS C 1 352 ? 8.038 1.392 -38.997 1.00 73.83 352 CYS C O 1
ATOM 8168 N N . VAL C 1 353 ? 6.693 2.617 -37.657 1.00 74.29 353 VAL C N 1
ATOM 8169 C CA . VAL C 1 353 ? 5.408 2.383 -38.309 1.00 74.80 353 VAL C CA 1
ATOM 8170 C C . VAL C 1 353 ? 5.025 3.534 -39.286 1.00 78.73 353 VAL C C 1
ATOM 8171 O O . VAL C 1 353 ? 4.138 3.360 -40.118 1.00 78.21 353 VAL C O 1
ATOM 8175 N N . MET C 1 354 ? 5.746 4.666 -39.239 1.00 76.00 354 MET C N 1
ATOM 8176 C CA . MET C 1 354 ? 5.526 5.808 -40.154 1.00 75.48 354 MET C CA 1
ATOM 8177 C C . MET C 1 354 ? 6.247 5.618 -41.493 1.00 76.02 354 MET C C 1
ATOM 8178 O O . MET C 1 354 ? 7.227 4.874 -41.569 1.00 74.77 354 MET C O 1
ATOM 8183 N N . ASN C 1 355 ? 5.810 6.356 -42.524 1.00 70.37 355 ASN C N 1
ATOM 8184 C CA . ASN C 1 355 ? 6.493 6.357 -43.806 1.00 69.13 355 ASN C CA 1
ATOM 8185 C C . ASN C 1 355 ? 7.308 7.660 -43.872 1.00 70.66 355 ASN C C 1
ATOM 8186 O O . ASN C 1 355 ? 7.110 8.526 -43.014 1.00 69.73 355 ASN C O 1
ATOM 8191 N N . ARG C 1 356 ? 8.261 7.771 -44.836 1.00 66.26 356 ARG C N 1
ATOM 8192 C CA . ARG C 1 356 ? 9.116 8.948 -45.017 1.00 66.04 356 ARG C CA 1
ATOM 8193 C C . ARG C 1 356 ? 8.265 10.218 -45.164 1.00 72.65 356 ARG C C 1
ATOM 8194 O O . ARG C 1 356 ? 8.579 11.232 -44.534 1.00 73.02 356 ARG C O 1
ATOM 8202 N N . ASN C 1 357 ? 7.175 10.139 -45.961 1.00 70.09 357 ASN C N 1
ATOM 8203 C CA . ASN C 1 357 ? 6.256 11.237 -46.242 1.00 70.09 357 ASN C CA 1
ATOM 8204 C C . ASN C 1 357 ? 5.696 11.913 -44.995 1.00 75.44 357 ASN C C 1
ATOM 8205 O O . ASN C 1 357 ? 5.748 13.139 -44.927 1.00 75.82 357 ASN C O 1
ATOM 8210 N N . ASN C 1 358 ? 5.177 11.130 -44.012 1.00 71.59 358 ASN C N 1
ATOM 8211 C CA . ASN C 1 358 ? 4.614 11.683 -42.779 1.00 71.04 358 ASN C CA 1
ATOM 8212 C C . ASN C 1 358 ? 5.647 12.357 -41.900 1.00 74.99 358 ASN C C 1
ATOM 8213 O O . ASN C 1 358 ? 5.358 13.425 -41.354 1.00 76.41 358 ASN C O 1
ATOM 8218 N N . MET C 1 359 ? 6.857 11.757 -41.778 1.00 68.85 359 MET C N 1
ATOM 8219 C CA . MET C 1 359 ? 7.966 12.302 -40.987 1.00 67.15 359 MET C CA 1
ATOM 8220 C C . MET C 1 359 ? 8.418 13.646 -41.597 1.00 71.46 359 MET C C 1
ATOM 8221 O O . MET C 1 359 ? 8.551 14.639 -40.875 1.00 70.67 359 MET C O 1
ATOM 8226 N N . MET C 1 360 ? 8.584 13.673 -42.941 1.00 68.15 360 MET C N 1
ATOM 8227 C CA . MET C 1 360 ? 8.990 14.843 -43.717 1.00 67.71 360 MET C CA 1
ATOM 8228 C C . MET C 1 360 ? 7.955 15.943 -43.685 1.00 72.69 360 MET C C 1
ATOM 8229 O O . MET C 1 360 ? 8.316 17.117 -43.764 1.00 73.13 360 MET C O 1
ATOM 8234 N N . ARG C 1 361 ? 6.670 15.575 -43.548 1.00 68.20 361 ARG C N 1
ATOM 8235 C CA . ARG C 1 361 ? 5.576 16.532 -43.439 1.00 67.02 361 ARG C CA 1
ATOM 8236 C C . ARG C 1 361 ? 5.640 17.270 -42.089 1.00 73.08 361 ARG C C 1
ATOM 8237 O O . ARG C 1 361 ? 5.308 18.460 -42.025 1.00 74.39 361 ARG C O 1
ATOM 8245 N N . ARG C 1 362 ? 6.127 16.572 -41.038 1.00 69.34 362 ARG C N 1
ATOM 8246 C CA . ARG C 1 362 ? 6.323 17.090 -39.678 1.00 69.19 362 ARG C CA 1
ATOM 8247 C C . ARG C 1 362 ? 7.590 17.912 -39.611 1.00 74.09 362 ARG C C 1
ATOM 8248 O O . ARG C 1 362 ? 7.547 19.009 -39.050 1.00 74.00 362 ARG C O 1
ATOM 8256 N N . VAL C 1 363 ? 8.705 17.412 -40.226 1.00 71.39 363 VAL C N 1
ATOM 8257 C CA . VAL C 1 363 ? 10.005 18.105 -40.331 1.00 71.01 363 VAL C CA 1
ATOM 8258 C C . VAL C 1 363 ? 9.806 19.478 -40.994 1.00 75.40 363 VAL C C 1
ATOM 8259 O O . VAL C 1 363 ? 10.256 20.491 -40.444 1.00 75.40 363 VAL C O 1
ATOM 8263 N N . ARG C 1 364 ? 9.082 19.511 -42.142 1.00 71.16 364 ARG C N 1
ATOM 8264 C CA . ARG C 1 364 ? 8.790 20.751 -42.866 1.00 70.29 364 ARG C CA 1
ATOM 8265 C C . ARG C 1 364 ? 7.934 21.711 -42.062 1.00 75.84 364 ARG C C 1
ATOM 8266 O O . ARG C 1 364 ? 8.147 22.923 -42.169 1.00 76.65 364 ARG C O 1
ATOM 8274 N N . MET C 1 365 ? 6.997 21.188 -41.234 1.00 71.75 365 MET C N 1
ATOM 8275 C CA . MET C 1 365 ? 6.142 22.031 -40.390 1.00 71.73 365 MET C CA 1
ATOM 8276 C C . MET C 1 365 ? 6.958 22.745 -39.306 1.00 78.35 365 MET C C 1
ATOM 8277 O O . MET C 1 365 ? 6.801 23.953 -39.119 1.00 79.19 365 MET C O 1
ATOM 8282 N N . PHE C 1 366 ? 7.839 21.997 -38.611 1.00 75.45 366 PHE C N 1
ATOM 8283 C CA . PHE C 1 366 ? 8.683 22.551 -37.551 1.00 74.42 366 PHE C CA 1
ATOM 8284 C C . PHE C 1 366 ? 9.748 23.480 -38.097 1.00 77.75 366 PHE C C 1
ATOM 8285 O O . PHE C 1 366 ? 10.138 24.414 -37.401 1.00 78.20 366 PHE C O 1
ATOM 8293 N N . LYS C 1 367 ? 10.181 23.263 -39.357 1.00 73.21 367 LYS C N 1
ATOM 8294 C CA . LYS C 1 367 ? 11.132 24.142 -40.029 1.00 72.51 367 LYS C CA 1
ATOM 8295 C C . LYS C 1 367 ? 10.440 25.492 -40.296 1.00 78.42 367 LYS C C 1
ATOM 8296 O O . LYS C 1 367 ? 11.043 26.533 -40.037 1.00 78.30 367 LYS C O 1
ATOM 8302 N N . ARG C 1 368 ? 9.161 25.465 -40.760 1.00 75.24 368 ARG C N 1
ATOM 8303 C CA . ARG C 1 368 ? 8.338 26.661 -41.033 1.00 75.52 368 ARG C CA 1
ATOM 8304 C C . ARG C 1 368 ? 8.112 27.485 -39.765 1.00 81.92 368 ARG C C 1
ATOM 8305 O O . ARG C 1 368 ? 8.206 28.717 -39.794 1.00 83.43 368 ARG C O 1
ATOM 8313 N N . LEU C 1 369 ? 7.809 26.791 -38.654 1.00 77.39 369 LEU C N 1
ATOM 8314 C CA . LEU C 1 369 ? 7.562 27.392 -37.349 1.00 76.73 369 LEU C CA 1
ATOM 8315 C C . LEU C 1 369 ? 8.853 27.766 -36.621 1.00 80.90 369 LEU C C 1
ATOM 8316 O O . LEU C 1 369 ? 8.789 28.444 -35.596 1.00 80.31 369 LEU C O 1
ATOM 8321 N N . ASN C 1 370 ? 10.019 27.332 -37.154 1.00 78.47 370 ASN C N 1
ATOM 8322 C CA . ASN C 1 370 ? 11.366 27.544 -36.606 1.00 79.18 370 ASN C CA 1
ATOM 8323 C C . ASN C 1 370 ? 11.532 26.876 -35.224 1.00 84.06 370 ASN C C 1
ATOM 8324 O O . ASN C 1 370 ? 12.271 27.377 -34.373 1.00 85.03 370 ASN C O 1
ATOM 8329 N N . ILE C 1 371 ? 10.844 25.740 -35.018 1.00 79.84 371 ILE C N 1
ATOM 8330 C CA . ILE C 1 371 ? 10.888 24.950 -33.784 1.00 78.80 371 ILE C CA 1
ATOM 8331 C C . ILE C 1 371 ? 11.869 23.788 -34.004 1.00 82.19 371 ILE C C 1
ATOM 8332 O O . ILE C 1 371 ? 11.645 22.996 -34.925 1.00 81.76 371 ILE C O 1
ATOM 8337 N N . PRO C 1 372 ? 12.943 23.656 -33.172 1.00 77.51 372 PRO C N 1
ATOM 8338 C CA . PRO C 1 372 ? 13.884 22.529 -33.343 1.00 75.97 372 PRO C CA 1
ATOM 8339 C C . PRO C 1 372 ? 13.199 21.177 -33.173 1.00 75.75 372 PRO C C 1
ATOM 8340 O O . PRO C 1 372 ? 12.402 20.992 -32.254 1.00 74.47 372 PRO C O 1
ATOM 8344 N N . MET C 1 373 ? 13.479 20.252 -34.094 1.00 69.13 373 MET C N 1
ATOM 8345 C CA . MET C 1 373 ? 12.942 18.895 -34.085 1.00 66.93 373 MET C CA 1
ATOM 8346 C C . MET C 1 373 ? 14.099 17.916 -34.207 1.00 67.04 373 MET C C 1
ATOM 8347 O O . MET C 1 373 ? 14.913 18.023 -35.130 1.00 66.11 373 MET C O 1
ATOM 8352 N N . THR C 1 374 ? 14.157 16.957 -33.284 1.00 61.47 374 THR C N 1
ATOM 8353 C CA . THR C 1 374 ? 15.183 15.926 -33.258 1.00 59.66 374 THR C CA 1
ATOM 8354 C C . THR C 1 374 ? 14.515 14.550 -33.143 1.00 61.93 374 THR C C 1
ATOM 8355 O O . THR C 1 374 ? 13.286 14.445 -33.211 1.00 61.77 374 THR C O 1
ATOM 8359 N N . ASN C 1 375 ? 15.343 13.499 -33.009 1.00 56.49 375 ASN C N 1
ATOM 8360 C CA . ASN C 1 375 ? 15.008 12.080 -32.979 1.00 54.80 375 ASN C CA 1
ATOM 8361 C C . ASN C 1 375 ? 15.370 11.469 -31.632 1.00 58.99 375 ASN C C 1
ATOM 8362 O O . ASN C 1 375 ? 16.145 12.065 -30.880 1.00 58.94 375 ASN C O 1
ATOM 8367 N N . TYR C 1 376 ? 14.889 10.238 -31.355 1.00 55.24 376 TYR C N 1
ATOM 8368 C CA . TYR C 1 376 ? 15.314 9.490 -30.168 1.00 54.80 376 TYR C CA 1
ATOM 8369 C C . TYR C 1 376 ? 16.769 9.038 -30.449 1.00 56.54 376 TYR C C 1
ATOM 8370 O O . TYR C 1 376 ? 17.630 9.181 -29.590 1.00 56.51 376 TYR C O 1
ATOM 8379 N N . GLY C 1 377 ? 17.017 8.560 -31.669 1.00 52.12 377 GLY C N 1
ATOM 8380 C CA . GLY C 1 377 ? 18.321 8.102 -32.146 1.00 51.78 377 GLY C CA 1
ATOM 8381 C C . GLY C 1 377 ? 19.422 9.139 -32.100 1.00 56.71 377 GLY C C 1
ATOM 8382 O O . GLY C 1 377 ? 20.535 8.837 -31.671 1.00 56.10 377 GLY C O 1
ATOM 8383 N N . VAL C 1 378 ? 19.121 10.373 -32.534 1.00 54.99 378 VAL C N 1
ATOM 8384 C CA . VAL C 1 378 ? 20.075 11.491 -32.506 1.00 54.91 378 VAL C CA 1
ATOM 8385 C C . VAL C 1 378 ? 20.326 11.933 -31.045 1.00 58.83 378 VAL C C 1
ATOM 8386 O O . VAL C 1 378 ? 21.476 12.193 -30.691 1.00 58.02 378 VAL C O 1
ATOM 8390 N N . VAL C 1 379 ? 19.268 11.950 -30.190 1.00 55.76 379 VAL C N 1
ATOM 8391 C CA . VAL C 1 379 ? 19.377 12.308 -28.773 1.00 55.99 379 VAL C CA 1
ATOM 8392 C C . VAL C 1 379 ? 20.255 11.283 -28.025 1.00 60.74 379 VAL C C 1
ATOM 8393 O O . VAL C 1 379 ? 21.190 11.686 -27.333 1.00 62.15 379 VAL C O 1
ATOM 8397 N N . ILE C 1 380 ? 19.986 9.975 -28.202 1.00 56.31 380 ILE C N 1
ATOM 8398 C CA . ILE C 1 380 ? 20.757 8.870 -27.612 1.00 55.77 380 ILE C CA 1
ATOM 8399 C C . ILE C 1 380 ? 22.245 8.977 -27.995 1.00 58.49 380 ILE C C 1
ATOM 8400 O O . ILE C 1 380 ? 23.079 9.042 -27.104 1.00 56.73 380 ILE C O 1
ATOM 8405 N N . SER C 1 381 ? 22.566 9.072 -29.303 1.00 56.61 381 SER C N 1
ATOM 8406 C CA . SER C 1 381 ? 23.940 9.217 -29.827 1.00 57.11 381 SER C CA 1
ATOM 8407 C C . SER C 1 381 ? 24.645 10.462 -29.287 1.00 65.71 381 SER C C 1
ATOM 8408 O O . SER C 1 381 ? 25.839 10.394 -28.986 1.00 67.25 381 SER C O 1
ATOM 8411 N N . TYR C 1 382 ? 23.902 11.587 -29.134 1.00 63.14 382 TYR C N 1
ATOM 8412 C CA . TYR C 1 382 ? 24.405 12.849 -28.596 1.00 63.05 382 TYR C CA 1
ATOM 8413 C C . TYR C 1 382 ? 24.829 12.688 -27.128 1.00 66.15 382 TYR C C 1
ATOM 8414 O O . TYR C 1 382 ? 25.985 12.939 -26.800 1.00 66.47 382 TYR C O 1
ATOM 8423 N N . LEU C 1 383 ? 23.900 12.251 -26.256 1.00 62.60 383 LEU C N 1
ATOM 8424 C CA . LEU C 1 383 ? 24.130 12.057 -24.819 1.00 63.27 383 LEU C CA 1
ATOM 8425 C C . LEU C 1 383 ? 25.127 10.922 -24.536 1.00 69.10 383 LEU C C 1
ATOM 8426 O O . LEU C 1 383 ? 25.749 10.913 -23.478 1.00 69.92 383 LEU C O 1
ATOM 8431 N N . HIS C 1 384 ? 25.299 9.989 -25.495 1.00 66.00 384 HIS C N 1
ATOM 8432 C CA . HIS C 1 384 ? 26.271 8.878 -25.433 1.00 65.92 384 HIS C CA 1
ATOM 8433 C C . HIS C 1 384 ? 27.675 9.317 -25.909 1.00 67.35 384 HIS C C 1
ATOM 8434 O O . HIS C 1 384 ? 28.631 8.546 -25.808 1.00 67.37 384 HIS C O 1
ATOM 8441 N N . GLY C 1 385 ? 27.756 10.535 -26.440 1.00 62.18 385 GLY C N 1
ATOM 8442 C CA . GLY C 1 385 ? 28.971 11.157 -26.954 1.00 61.78 385 GLY C CA 1
ATOM 8443 C C . GLY C 1 385 ? 29.560 10.513 -28.193 1.00 64.62 385 GLY C C 1
ATOM 8444 O O . GLY C 1 385 ? 30.777 10.558 -28.391 1.00 63.95 385 GLY C O 1
ATOM 8445 N N . VAL C 1 386 ? 28.707 9.917 -29.037 1.00 60.97 386 VAL C N 1
ATOM 8446 C CA . VAL C 1 386 ? 29.121 9.219 -30.262 1.00 60.42 386 VAL C CA 1
ATOM 8447 C C . VAL C 1 386 ? 28.509 9.821 -31.548 1.00 66.17 386 VAL C C 1
ATOM 8448 O O . VAL C 1 386 ? 28.774 9.299 -32.638 1.00 67.69 386 VAL C O 1
ATOM 8452 N N . LEU C 1 387 ? 27.717 10.908 -31.432 1.00 61.61 387 LEU C N 1
ATOM 8453 C CA . LEU C 1 387 ? 27.040 11.530 -32.571 1.00 61.22 387 LEU C CA 1
ATOM 8454 C C . LEU C 1 387 ? 27.975 11.961 -33.706 1.00 66.21 387 LEU C C 1
ATOM 8455 O O . LEU C 1 387 ? 27.711 11.581 -34.850 1.00 65.96 387 LEU C O 1
ATOM 8460 N N . GLU C 1 388 ? 29.037 12.739 -33.406 1.00 63.87 388 GLU C N 1
ATOM 8461 C CA . GLU C 1 388 ? 29.991 13.247 -34.406 1.00 64.69 388 GLU C CA 1
ATOM 8462 C C . GLU C 1 388 ? 30.580 12.132 -35.282 1.00 67.60 388 GLU C C 1
ATOM 8463 O O . GLU C 1 388 ? 30.632 12.281 -36.508 1.00 66.91 388 GLU C O 1
ATOM 8469 N N . ARG C 1 389 ? 30.965 11.000 -34.649 1.00 63.46 389 ARG C N 1
ATOM 8470 C CA . ARG C 1 389 ? 31.513 9.812 -35.311 1.00 62.00 389 ARG C CA 1
ATOM 8471 C C . ARG C 1 389 ? 30.437 9.105 -36.157 1.00 67.21 389 ARG C C 1
ATOM 8472 O O . ARG C 1 389 ? 30.695 8.767 -37.317 1.00 68.71 389 ARG C O 1
ATOM 8480 N N . ALA C 1 390 ? 29.250 8.873 -35.568 1.00 61.73 390 ALA C N 1
ATOM 8481 C CA . ALA C 1 390 ? 28.132 8.170 -36.196 1.00 61.22 390 ALA C CA 1
ATOM 8482 C C . ALA C 1 390 ? 27.550 8.864 -37.439 1.00 65.98 390 ALA C C 1
ATOM 8483 O O . ALA C 1 390 ? 26.994 8.191 -38.304 1.00 65.37 390 ALA C O 1
ATOM 8485 N N . ILE C 1 391 ? 27.652 10.196 -37.519 1.00 63.76 391 ILE C N 1
ATOM 8486 C CA . ILE C 1 391 ? 27.109 10.970 -38.649 1.00 63.09 391 ILE C CA 1
ATOM 8487 C C . ILE C 1 391 ? 28.169 11.259 -39.725 1.00 65.05 391 ILE C C 1
ATOM 8488 O O . ILE C 1 391 ? 27.805 11.551 -40.862 1.00 63.24 391 ILE C O 1
ATOM 8493 N N . LYS C 1 392 ? 29.470 11.161 -39.360 1.00 62.34 392 LYS C N 1
ATOM 8494 C CA . LYS C 1 392 ? 30.621 11.395 -40.249 1.00 62.88 392 LYS C CA 1
ATOM 8495 C C . LYS C 1 392 ? 30.464 10.686 -41.618 1.00 67.62 392 LYS C C 1
ATOM 8496 O O . LYS C 1 392 ? 30.520 11.398 -42.625 1.00 66.88 392 LYS C O 1
ATOM 8502 N N . PRO C 1 393 ? 30.146 9.362 -41.719 1.00 65.81 393 PRO C N 1
ATOM 8503 C CA . PRO C 1 393 ? 29.960 8.770 -43.059 1.00 65.65 393 PRO C CA 1
ATOM 8504 C C . PRO C 1 393 ? 28.697 9.209 -43.826 1.00 69.53 393 PRO C C 1
ATOM 8505 O O . PRO C 1 393 ? 28.609 8.961 -45.034 1.00 68.36 393 PRO C O 1
ATOM 8509 N N . LEU C 1 394 ? 27.741 9.880 -43.152 1.00 66.88 394 LEU C N 1
ATOM 8510 C CA . LEU C 1 394 ? 26.475 10.283 -43.777 1.00 66.90 394 LEU C CA 1
ATOM 8511 C C . LEU C 1 394 ? 26.400 11.745 -44.200 1.00 71.84 394 LEU C C 1
ATOM 8512 O O . LEU C 1 394 ? 25.738 12.041 -45.197 1.00 71.37 394 LEU C O 1
ATOM 8517 N N . MET C 1 395 ? 27.024 12.661 -43.426 1.00 69.18 395 MET C N 1
ATOM 8518 C CA . MET C 1 395 ? 27.011 14.113 -43.673 1.00 72.73 395 MET C CA 1
ATOM 8519 C C . MET C 1 395 ? 28.128 14.510 -44.641 1.00 118.49 395 MET C C 1
ATOM 8520 O O . MET C 1 395 ? 29.301 14.250 -44.381 1.00 91.52 395 MET C O 1
ATOM 8525 N N . ARG D 1 8 ? -4.425 -35.639 -36.653 1.00 73.02 8 ARG D N 1
ATOM 8526 C CA . ARG D 1 8 ? -4.869 -36.774 -35.839 1.00 72.88 8 ARG D CA 1
ATOM 8527 C C . ARG D 1 8 ? -3.803 -37.868 -35.647 1.00 76.51 8 ARG D C 1
ATOM 8528 O O . ARG D 1 8 ? -3.001 -38.124 -36.552 1.00 76.09 8 ARG D O 1
ATOM 8536 N N . LYS D 1 9 ? -3.810 -38.490 -34.440 1.00 72.05 9 LYS D N 1
ATOM 8537 C CA . LYS D 1 9 ? -2.897 -39.553 -33.994 1.00 71.26 9 LYS D CA 1
ATOM 8538 C C . LYS D 1 9 ? -3.579 -40.903 -34.117 1.00 75.89 9 LYS D C 1
ATOM 8539 O O . LYS D 1 9 ? -4.781 -41.006 -33.858 1.00 76.33 9 LYS D O 1
ATOM 8545 N N . TYR D 1 10 ? -2.814 -41.932 -34.523 1.00 72.13 10 TYR D N 1
ATOM 8546 C CA . TYR D 1 10 ? -3.307 -43.287 -34.784 1.00 71.39 10 TYR D CA 1
ATOM 8547 C C . TYR D 1 10 ? -2.873 -44.215 -33.682 1.00 75.47 10 TYR D C 1
ATOM 8548 O O . TYR D 1 10 ? -1.682 -44.446 -33.502 1.00 73.43 10 TYR D O 1
ATOM 8557 N N . ILE D 1 11 ? -3.839 -44.706 -32.905 1.00 75.68 11 ILE D N 1
ATOM 8558 C CA . ILE D 1 11 ? -3.564 -45.558 -31.750 1.00 77.41 11 ILE D CA 1
ATOM 8559 C C . ILE D 1 11 ? -3.958 -47.000 -32.062 1.00 85.05 11 ILE D C 1
ATOM 8560 O O . ILE D 1 11 ? -5.130 -47.288 -32.314 1.00 84.68 11 ILE D O 1
ATOM 8565 N N . ALA D 1 12 ? -2.946 -47.890 -32.097 1.00 84.22 12 ALA D N 1
ATOM 8566 C CA . ALA D 1 12 ? -3.134 -49.308 -32.384 1.00 85.09 12 ALA D CA 1
ATOM 8567 C C . ALA D 1 12 ? -3.703 -50.003 -31.149 1.00 92.34 12 ALA D C 1
ATOM 8568 O O . ALA D 1 12 ? -3.209 -49.806 -30.034 1.00 92.16 12 ALA D O 1
ATOM 8570 N N . ILE D 1 13 ? -4.767 -50.775 -31.344 1.00 91.90 13 ILE D N 1
ATOM 8571 C CA . ILE D 1 13 ? -5.418 -51.531 -30.278 1.00 93.41 13 ILE D CA 1
ATOM 8572 C C . ILE D 1 13 ? -5.139 -53.018 -30.512 1.00 101.29 13 ILE D C 1
ATOM 8573 O O . ILE D 1 13 ? -5.657 -53.616 -31.463 1.00 101.23 13 ILE D O 1
ATOM 8578 N N . THR D 1 14 ? -4.260 -53.584 -29.669 1.00 100.71 14 THR D N 1
ATOM 8579 C CA . THR D 1 14 ? -3.836 -54.984 -29.735 1.00 101.98 14 THR D CA 1
ATOM 8580 C C . THR D 1 14 ? -4.285 -55.738 -28.486 1.00 110.92 14 THR D C 1
ATOM 8581 O O . THR D 1 14 ? -4.420 -55.145 -27.413 1.00 110.25 14 THR D O 1
ATOM 8585 N N . GLY D 1 15 ? -4.499 -57.039 -28.650 1.00 111.61 15 GLY D N 1
ATOM 8586 C CA . GLY D 1 15 ? -4.947 -57.947 -27.601 1.00 113.04 15 GLY D CA 1
ATOM 8587 C C . GLY D 1 15 ? -5.460 -59.249 -28.176 1.00 120.08 15 GLY D C 1
ATOM 8588 O O . GLY D 1 15 ? -5.757 -59.322 -29.375 1.00 119.51 15 GLY D O 1
ATOM 8589 N N . ARG D 1 16 ? -5.546 -60.287 -27.322 1.00 118.98 16 ARG D N 1
ATOM 8590 C CA . ARG D 1 16 ? -5.980 -61.630 -27.703 1.00 119.67 16 ARG D CA 1
ATOM 8591 C C . ARG D 1 16 ? -7.428 -61.680 -28.177 1.00 125.18 16 ARG D C 1
ATOM 8592 O O . ARG D 1 16 ? -8.220 -60.778 -27.863 1.00 124.36 16 ARG D O 1
ATOM 8600 N N . ARG D 1 17 ? -7.747 -62.738 -28.971 1.00 123.68 17 ARG D N 1
ATOM 8601 C CA . ARG D 1 17 ? -9.057 -63.044 -29.547 1.00 124.38 17 ARG D CA 1
ATOM 8602 C C . ARG D 1 17 ? -10.179 -63.002 -28.514 1.00 130.77 17 ARG D C 1
ATOM 8603 O O . ARG D 1 17 ? -11.329 -62.750 -28.880 1.00 130.69 17 ARG D O 1
ATOM 8611 N N . ASN D 1 18 ? -9.833 -63.190 -27.220 1.00 128.40 18 ASN D N 1
ATOM 8612 C CA . ASN D 1 18 ? -10.758 -63.089 -26.097 1.00 128.58 18 ASN D CA 1
ATOM 8613 C C . ASN D 1 18 ? -11.343 -61.674 -26.142 1.00 133.04 18 ASN D C 1
ATOM 8614 O O . ASN D 1 18 ? -10.640 -60.697 -25.867 1.00 132.18 18 ASN D O 1
ATOM 8619 N N . VAL D 1 19 ? -12.597 -61.587 -26.641 1.00 130.80 19 VAL D N 1
ATOM 8620 C CA . VAL D 1 19 ? -13.388 -60.370 -26.873 1.00 131.12 19 VAL D CA 1
ATOM 8621 C C . VAL D 1 19 ? -13.384 -59.445 -25.645 1.00 135.03 19 VAL D C 1
ATOM 8622 O O . VAL D 1 19 ? -14.216 -59.565 -24.739 1.00 134.78 19 VAL D O 1
ATOM 8626 N N . GLY D 1 20 ? -12.394 -58.569 -25.624 1.00 131.13 20 GLY D N 1
ATOM 8627 C CA . GLY D 1 20 ? -12.179 -57.586 -24.573 1.00 130.54 20 GLY D CA 1
ATOM 8628 C C . GLY D 1 20 ? -11.792 -56.264 -25.193 1.00 133.22 20 GLY D C 1
ATOM 8629 O O . GLY D 1 20 ? -11.973 -55.210 -24.580 1.00 132.78 20 GLY D O 1
ATOM 8630 N N . LYS D 1 21 ? -11.274 -56.324 -26.434 1.00 128.75 21 LYS D N 1
ATOM 8631 C CA . LYS D 1 21 ? -10.844 -55.160 -27.205 1.00 128.02 21 LYS D CA 1
ATOM 8632 C C . LYS D 1 21 ? -12.028 -54.264 -27.561 1.00 131.78 21 LYS D C 1
ATOM 8633 O O . LYS D 1 21 ? -11.900 -53.040 -27.508 1.00 130.50 21 LYS D O 1
ATOM 8639 N N . SER D 1 22 ? -13.172 -54.884 -27.921 1.00 129.64 22 SER D N 1
ATOM 8640 C CA . SER D 1 22 ? -14.424 -54.224 -28.307 1.00 129.94 22 SER D CA 1
ATOM 8641 C C . SER D 1 22 ? -14.975 -53.362 -27.166 1.00 134.80 22 SER D C 1
ATOM 8642 O O . SER D 1 22 ? -15.312 -52.197 -27.390 1.00 134.25 22 SER D O 1
ATOM 8645 N N . SER D 1 23 ? -15.040 -53.936 -25.943 1.00 131.96 23 SER D N 1
ATOM 8646 C CA . SER D 1 23 ? -15.530 -53.279 -24.728 1.00 131.93 23 SER D CA 1
ATOM 8647 C C . SER D 1 23 ? -14.598 -52.150 -24.273 1.00 135.72 23 SER D C 1
ATOM 8648 O O . SER D 1 23 ? -15.077 -51.114 -23.810 1.00 134.98 23 SER D O 1
ATOM 8651 N N . PHE D 1 24 ? -13.272 -52.356 -24.413 1.00 132.62 24 PHE D N 1
ATOM 8652 C CA . PHE D 1 24 ? -12.242 -51.380 -24.065 1.00 132.68 24 PHE D CA 1
ATOM 8653 C C . PHE D 1 24 ? -12.372 -50.167 -24.980 1.00 135.78 24 PHE D C 1
ATOM 8654 O O . PHE D 1 24 ? -12.393 -49.043 -24.486 1.00 134.63 24 PHE D O 1
ATOM 8662 N N . MET D 1 25 ? -12.465 -50.403 -26.308 1.00 133.06 25 MET D N 1
ATOM 8663 C CA . MET D 1 25 ? -12.599 -49.364 -27.333 1.00 133.24 25 MET D CA 1
ATOM 8664 C C . MET D 1 25 ? -13.878 -48.551 -27.172 1.00 136.78 25 MET D C 1
ATOM 8665 O O . MET D 1 25 ? -13.835 -47.329 -27.318 1.00 136.07 25 MET D O 1
ATOM 8670 N N . ASN D 1 26 ? -14.998 -49.215 -26.830 1.00 133.27 26 ASN D N 1
ATOM 8671 C CA . ASN D 1 26 ? -16.281 -48.547 -26.615 1.00 132.88 26 ASN D CA 1
ATOM 8672 C C . ASN D 1 26 ? -16.284 -47.689 -25.343 1.00 135.85 26 ASN D C 1
ATOM 8673 O O . ASN D 1 26 ? -16.839 -46.586 -25.363 1.00 135.48 26 ASN D O 1
ATOM 8678 N N . ALA D 1 27 ? -15.638 -48.178 -24.254 1.00 131.46 27 ALA D N 1
ATOM 8679 C CA . ALA D 1 27 ? -15.526 -47.468 -22.975 1.00 130.73 27 ALA D CA 1
ATOM 8680 C C . ALA D 1 27 ? -14.601 -46.256 -23.094 1.00 133.65 27 ALA D C 1
ATOM 8681 O O . ALA D 1 27 ? -14.874 -45.215 -22.488 1.00 132.95 27 ALA D O 1
ATOM 8683 N N . LEU D 1 28 ? -13.509 -46.401 -23.882 1.00 129.84 28 LEU D N 1
ATOM 8684 C CA . LEU D 1 28 ? -12.538 -45.343 -24.151 1.00 129.48 28 LEU D CA 1
ATOM 8685 C C . LEU D 1 28 ? -13.195 -44.249 -24.989 1.00 134.06 28 LEU D C 1
ATOM 8686 O O . LEU D 1 28 ? -12.957 -43.070 -24.722 1.00 133.85 28 LEU D O 1
ATOM 8691 N N . ILE D 1 29 ? -14.056 -44.633 -25.965 1.00 130.87 29 ILE D N 1
ATOM 8692 C CA . ILE D 1 29 ? -14.805 -43.694 -26.809 1.00 130.68 29 ILE D CA 1
ATOM 8693 C C . ILE D 1 29 ? -15.788 -42.880 -25.935 1.00 134.89 29 ILE D C 1
ATOM 8694 O O . ILE D 1 29 ? -16.127 -41.748 -26.289 1.00 134.74 29 ILE D O 1
ATOM 8699 N N . GLY D 1 30 ? -16.138 -43.430 -24.768 1.00 131.39 30 GLY D N 1
ATOM 8700 C CA . GLY D 1 30 ? -16.993 -42.780 -23.784 1.00 156.86 30 GLY D CA 1
ATOM 8701 C C . GLY D 1 30 ? -16.280 -41.637 -23.090 1.00 166.41 30 GLY D C 1
ATOM 8702 O O . GLY D 1 30 ? -16.899 -40.636 -22.722 1.00 121.03 30 GLY D O 1
ATOM 8703 N N . LYS D 1 49 ? -12.704 -45.974 -36.013 1.00 113.43 49 LYS D N 1
ATOM 8704 C CA . LYS D 1 49 ? -13.191 -45.433 -34.745 1.00 113.45 49 LYS D CA 1
ATOM 8705 C C . LYS D 1 49 ? -12.384 -44.197 -34.275 1.00 117.30 49 LYS D C 1
ATOM 8706 O O . LYS D 1 49 ? -11.371 -44.336 -33.586 1.00 116.98 49 LYS D O 1
ATOM 8712 N N . SER D 1 50 ? -12.843 -42.989 -34.669 1.00 113.77 50 SER D N 1
ATOM 8713 C CA . SER D 1 50 ? -12.217 -41.696 -34.344 1.00 113.68 50 SER D CA 1
ATOM 8714 C C . SER D 1 50 ? -12.941 -40.946 -33.215 1.00 117.62 50 SER D C 1
ATOM 8715 O O . SER D 1 50 ? -14.137 -41.156 -33.006 1.00 117.67 50 SER D O 1
ATOM 8718 N N . MET D 1 51 ? -12.218 -40.046 -32.512 1.00 113.48 51 MET D N 1
ATOM 8719 C CA . MET D 1 51 ? -12.728 -39.222 -31.400 1.00 113.01 51 MET D CA 1
ATOM 8720 C C . MET D 1 51 ? -11.692 -38.189 -30.903 1.00 115.33 51 MET D C 1
ATOM 8721 O O . MET D 1 51 ? -10.536 -38.232 -31.322 1.00 115.18 51 MET D O 1
ATOM 8726 N N . GLU D 1 52 ? -12.112 -37.274 -30.008 1.00 109.73 52 GLU D N 1
ATOM 8727 C CA . GLU D 1 52 ? -11.252 -36.261 -29.408 1.00 108.59 52 GLU D CA 1
ATOM 8728 C C . GLU D 1 52 ? -10.943 -36.731 -27.980 1.00 110.54 52 GLU D C 1
ATOM 8729 O O . GLU D 1 52 ? -11.864 -36.841 -27.166 1.00 110.85 52 GLU D O 1
ATOM 8735 N N . LEU D 1 53 ? -9.667 -37.051 -27.689 1.00 104.43 53 LEU D N 1
ATOM 8736 C CA . LEU D 1 53 ? -9.237 -37.532 -26.373 1.00 102.99 53 LEU D CA 1
ATOM 8737 C C . LEU D 1 53 ? -8.175 -36.602 -25.771 1.00 106.25 53 LEU D C 1
ATOM 8738 O O . LEU D 1 53 ? -7.066 -36.587 -26.272 1.00 105.92 53 LEU D O 1
ATOM 8743 N N . SER D 1 54 ? -8.491 -35.866 -24.688 1.00 102.60 54 SER D N 1
ATOM 8744 C CA . SER D 1 54 ? -7.531 -34.962 -24.034 1.00 102.19 54 SER D CA 1
ATOM 8745 C C . SER D 1 54 ? -6.424 -35.727 -23.262 1.00 104.08 54 SER D C 1
ATOM 8746 O O . SER D 1 54 ? -6.706 -36.819 -22.763 1.00 103.88 54 SER D O 1
ATOM 8749 N N . PRO D 1 55 ? -5.165 -35.218 -23.147 1.00 98.97 55 PRO D N 1
ATOM 8750 C CA . PRO D 1 55 ? -4.617 -33.948 -23.665 1.00 98.50 55 PRO D CA 1
ATOM 8751 C C . PRO D 1 55 ? -4.231 -33.978 -25.137 1.00 101.77 55 PRO D C 1
ATOM 8752 O O . PRO D 1 55 ? -3.997 -32.921 -25.718 1.00 101.74 55 PRO D O 1
ATOM 8756 N N . VAL D 1 56 ? -4.155 -35.183 -25.738 1.00 96.84 56 VAL D N 1
ATOM 8757 C CA . VAL D 1 56 ? -3.845 -35.390 -27.159 1.00 95.43 56 VAL D CA 1
ATOM 8758 C C . VAL D 1 56 ? -5.068 -34.898 -27.989 1.00 97.26 56 VAL D C 1
ATOM 8759 O O . VAL D 1 56 ? -6.153 -34.734 -27.428 1.00 97.43 56 VAL D O 1
ATOM 8763 N N . GLY D 1 57 ? -4.905 -34.723 -29.287 1.00 91.26 57 GLY D N 1
ATOM 8764 C CA . GLY D 1 57 ? -5.983 -34.184 -30.085 1.00 89.67 57 GLY D CA 1
ATOM 8765 C C . GLY D 1 57 ? -6.881 -35.233 -30.658 1.00 90.19 57 GLY D C 1
ATOM 8766 O O . GLY D 1 57 ? -7.384 -36.070 -29.939 1.00 88.09 57 GLY D O 1
ATOM 8767 N N . PRO D 1 58 ? -7.154 -35.128 -31.939 1.00 86.63 58 PRO D N 1
ATOM 8768 C CA . PRO D 1 58 ? -7.992 -36.105 -32.615 1.00 86.92 58 PRO D CA 1
ATOM 8769 C C . PRO D 1 58 ? -7.287 -37.449 -32.580 1.00 91.19 58 PRO D C 1
ATOM 8770 O O . PRO D 1 58 ? -6.096 -37.530 -32.814 1.00 90.30 58 PRO D O 1
ATOM 8774 N N . ILE D 1 59 ? -8.043 -38.496 -32.312 1.00 87.93 59 ILE D N 1
ATOM 8775 C CA . ILE D 1 59 ? -7.523 -39.836 -32.193 1.00 87.38 59 ILE D CA 1
ATOM 8776 C C . ILE D 1 59 ? -8.224 -40.728 -33.197 1.00 92.54 59 ILE D C 1
ATOM 8777 O O . ILE D 1 59 ? -9.415 -40.608 -33.403 1.00 92.75 59 ILE D O 1
ATOM 8782 N N . THR D 1 60 ? -7.489 -41.615 -33.840 1.00 89.27 60 THR D N 1
ATOM 8783 C CA . THR D 1 60 ? -8.123 -42.715 -34.522 1.00 89.48 60 THR D CA 1
ATOM 8784 C C . THR D 1 60 ? -7.622 -44.019 -33.971 1.00 95.03 60 THR D C 1
ATOM 8785 O O . THR D 1 60 ? -6.429 -44.236 -33.882 1.00 94.67 60 THR D O 1
ATOM 8789 N N . LEU D 1 61 ? -8.548 -44.898 -33.625 1.00 93.08 61 LEU D N 1
ATOM 8790 C CA . LEU D 1 61 ? -8.215 -46.193 -33.052 1.00 93.37 61 LEU D CA 1
ATOM 8791 C C . LEU D 1 61 ? -8.199 -47.266 -34.119 1.00 97.53 61 LEU D C 1
ATOM 8792 O O . LEU D 1 61 ? -9.120 -47.393 -34.894 1.00 97.76 61 LEU D O 1
ATOM 8797 N N . ILE D 1 62 ? -7.135 -48.041 -34.151 1.00 93.32 62 ILE D N 1
ATOM 8798 C CA . ILE D 1 62 ? -6.977 -49.092 -35.159 1.00 92.90 62 ILE D CA 1
ATOM 8799 C C . ILE D 1 62 ? -7.148 -50.450 -34.484 1.00 97.18 62 ILE D C 1
ATOM 8800 O O . ILE D 1 62 ? -6.376 -50.786 -33.587 1.00 96.83 62 ILE D O 1
ATOM 8805 N N . ASP D 1 63 ? -8.139 -51.236 -34.927 1.00 94.22 63 ASP D N 1
ATOM 8806 C CA . ASP D 1 63 ? -8.373 -52.580 -34.408 1.00 119.73 63 ASP D CA 1
ATOM 8807 C C . ASP D 1 63 ? -7.645 -53.571 -35.313 1.00 115.28 63 ASP D C 1
ATOM 8808 O O . ASP D 1 63 ? -6.420 -53.658 -35.302 1.00 68.68 63 ASP D O 1
ATOM 8813 N N . ILE D 1 78 ? 1.805 -62.106 -39.434 1.00 107.63 78 ILE D N 1
ATOM 8814 C CA . ILE D 1 78 ? 2.762 -61.180 -38.830 1.00 107.59 78 ILE D CA 1
ATOM 8815 C C . ILE D 1 78 ? 3.108 -60.039 -39.801 1.00 111.70 78 ILE D C 1
ATOM 8816 O O . ILE D 1 78 ? 3.597 -59.001 -39.364 1.00 111.56 78 ILE D O 1
ATOM 8821 N N . LYS D 1 79 ? 2.857 -60.233 -41.110 1.00 107.96 79 LYS D N 1
ATOM 8822 C CA . LYS D 1 79 ? 3.056 -59.194 -42.129 1.00 107.32 79 LYS D CA 1
ATOM 8823 C C . LYS D 1 79 ? 1.706 -58.501 -42.386 1.00 109.50 79 LYS D C 1
ATOM 8824 O O . LYS D 1 79 ? 1.663 -57.393 -42.930 1.00 109.43 79 LYS D O 1
ATOM 8830 N N . LYS D 1 80 ? 0.610 -59.148 -41.919 1.00 104.08 80 LYS D N 1
ATOM 8831 C CA . LYS D 1 80 ? -0.774 -58.662 -41.929 1.00 103.11 80 LYS D CA 1
ATOM 8832 C C . LYS D 1 80 ? -0.854 -57.526 -40.888 1.00 105.23 80 LYS D C 1
ATOM 8833 O O . LYS D 1 80 ? -1.652 -56.594 -41.030 1.00 104.93 80 LYS D O 1
ATOM 8839 N N . ALA D 1 81 ? 0.002 -57.611 -39.850 1.00 99.45 81 ALA D N 1
ATOM 8840 C CA . ALA D 1 81 ? 0.119 -56.617 -38.801 1.00 98.32 81 ALA D CA 1
ATOM 8841 C C . ALA D 1 81 ? 0.856 -55.391 -39.316 1.00 100.61 81 ALA D C 1
ATOM 8842 O O . ALA D 1 81 ? 0.349 -54.300 -39.097 1.00 100.03 81 ALA D O 1
ATOM 8844 N N . LYS D 1 82 ? 2.008 -55.544 -40.046 1.00 96.24 82 LYS D N 1
ATOM 8845 C CA . LYS D 1 82 ? 2.742 -54.405 -40.637 1.00 95.58 82 LYS D CA 1
ATOM 8846 C C . LYS D 1 82 ? 1.774 -53.553 -41.471 1.00 97.80 82 LYS D C 1
ATOM 8847 O O . LYS D 1 82 ? 1.858 -52.328 -41.458 1.00 97.96 82 LYS D O 1
ATOM 8853 N N . LYS D 1 83 ? 0.841 -54.224 -42.169 1.00 92.51 83 LYS D N 1
ATOM 8854 C CA . LYS D 1 83 ? -0.167 -53.612 -43.026 1.00 91.94 83 LYS D CA 1
ATOM 8855 C C . LYS D 1 83 ? -1.239 -52.825 -42.248 1.00 93.82 83 LYS D C 1
ATOM 8856 O O . LYS D 1 83 ? -1.950 -52.024 -42.848 1.00 94.40 83 LYS D O 1
ATOM 8862 N N . SER D 1 84 ? -1.358 -53.036 -40.930 1.00 87.75 84 SER D N 1
ATOM 8863 C CA . SER D 1 84 ? -2.323 -52.297 -40.103 1.00 86.71 84 SER D CA 1
ATOM 8864 C C . SER D 1 84 ? -1.594 -51.284 -39.212 1.00 86.87 84 SER D C 1
ATOM 8865 O O . SER D 1 84 ? -2.055 -50.156 -39.040 1.00 86.94 84 SER D O 1
ATOM 8868 N N . LEU D 1 85 ? -0.430 -51.690 -38.683 1.00 79.11 85 LEU D N 1
ATOM 8869 C CA . LEU D 1 85 ? 0.435 -50.915 -37.799 1.00 76.24 85 LEU D CA 1
ATOM 8870 C C . LEU D 1 85 ? 1.338 -49.898 -38.535 1.00 75.00 85 LEU D C 1
ATOM 8871 O O . LEU D 1 85 ? 2.087 -49.184 -37.874 1.00 73.71 85 LEU D O 1
ATOM 8876 N N . TYR D 1 86 ? 1.263 -49.827 -39.879 1.00 70.20 86 TYR D N 1
ATOM 8877 C CA . TYR D 1 86 ? 2.086 -48.960 -40.734 1.00 69.88 86 TYR D CA 1
ATOM 8878 C C . TYR D 1 86 ? 2.047 -47.466 -40.361 1.00 73.01 86 TYR D C 1
ATOM 8879 O O . TYR D 1 86 ? 3.083 -46.810 -40.460 1.00 72.86 86 TYR D O 1
ATOM 8888 N N . ARG D 1 87 ? 0.880 -46.924 -39.952 1.00 67.90 87 ARG D N 1
ATOM 8889 C CA . ARG D 1 87 ? 0.776 -45.506 -39.582 1.00 66.62 87 ARG D CA 1
ATOM 8890 C C . ARG D 1 87 ? 0.406 -45.303 -38.097 1.00 71.33 87 ARG D C 1
ATOM 8891 O O . ARG D 1 87 ? -0.016 -44.210 -37.712 1.00 71.83 87 ARG D O 1
ATOM 8899 N N . ALA D 1 88 ? 0.632 -46.332 -37.261 1.00 67.03 88 ALA D N 1
ATOM 8900 C CA . ALA D 1 88 ? 0.361 -46.290 -35.826 1.00 66.20 88 ALA D CA 1
ATOM 8901 C C . ALA D 1 88 ? 1.382 -45.398 -35.148 1.00 69.22 88 ALA D C 1
ATOM 8902 O O . ALA D 1 88 ? 2.589 -45.589 -35.318 1.00 68.64 88 ALA D O 1
ATOM 8904 N N . ASP D 1 89 ? 0.881 -44.404 -34.417 1.00 65.98 89 ASP D N 1
ATOM 8905 C CA . ASP D 1 89 ? 1.655 -43.420 -33.664 1.00 66.35 89 ASP D CA 1
ATOM 8906 C C . ASP D 1 89 ? 2.129 -43.995 -32.328 1.00 74.89 89 ASP D C 1
ATOM 8907 O O . ASP D 1 89 ? 3.233 -43.687 -31.853 1.00 74.90 89 ASP D O 1
ATOM 8912 N N . CYS D 1 90 ? 1.287 -44.839 -31.743 1.00 75.22 90 CYS D N 1
ATOM 8913 C CA . CYS D 1 90 ? 1.530 -45.583 -30.517 1.00 77.56 90 CYS D CA 1
ATOM 8914 C C . CYS D 1 90 ? 0.531 -46.747 -30.438 1.00 82.80 90 CYS D C 1
ATOM 8915 O O . CYS D 1 90 ? -0.406 -46.805 -31.241 1.00 81.99 90 CYS D O 1
ATOM 8918 N N . GLY D 1 91 ? 0.756 -47.670 -29.507 1.00 80.09 91 GLY D N 1
ATOM 8919 C CA . GLY D 1 91 ? -0.109 -48.826 -29.343 1.00 80.05 91 GLY D CA 1
ATOM 8920 C C . GLY D 1 91 ? -0.492 -49.112 -27.914 1.00 84.31 91 GLY D C 1
ATOM 8921 O O . GLY D 1 91 ? 0.154 -48.639 -26.975 1.00 83.09 91 GLY D O 1
ATOM 8922 N N . ILE D 1 92 ? -1.568 -49.877 -27.750 1.00 82.75 92 ILE D N 1
ATOM 8923 C CA . ILE D 1 92 ? -2.066 -50.318 -26.449 1.00 83.48 92 ILE D CA 1
ATOM 8924 C C . ILE D 1 92 ? -2.165 -51.832 -26.520 1.00 90.15 92 ILE D C 1
ATOM 8925 O O . ILE D 1 92 ? -2.757 -52.360 -27.466 1.00 89.93 92 ILE D O 1
ATOM 8930 N N . LEU D 1 93 ? -1.562 -52.528 -25.546 1.00 88.74 93 LEU D N 1
ATOM 8931 C CA . LEU D 1 93 ? -1.647 -53.986 -25.457 1.00 89.51 93 LEU D CA 1
ATOM 8932 C C . LEU D 1 93 ? -2.594 -54.316 -24.293 1.00 94.61 93 LEU D C 1
ATOM 8933 O O . LEU D 1 93 ? -2.274 -54.036 -23.138 1.00 93.15 93 LEU D O 1
ATOM 8938 N N . ILE D 1 94 ? -3.785 -54.843 -24.616 1.00 93.57 94 ILE D N 1
ATOM 8939 C CA . ILE D 1 94 ? -4.806 -55.179 -23.619 1.00 94.51 94 ILE D CA 1
ATOM 8940 C C . ILE D 1 94 ? -4.645 -56.629 -23.147 1.00 102.80 94 ILE D C 1
ATOM 8941 O O . ILE D 1 94 ? -4.711 -57.559 -23.955 1.00 102.15 94 ILE D O 1
ATOM 8946 N N . VAL D 1 95 ? -4.396 -56.803 -21.838 1.00 103.17 95 VAL D N 1
ATOM 8947 C CA . VAL D 1 95 ? -4.174 -58.110 -21.207 1.00 104.93 95 VAL D CA 1
ATOM 8948 C C . VAL D 1 95 ? -5.187 -58.392 -20.078 1.00 114.72 95 VAL D C 1
ATOM 8949 O O . VAL D 1 95 ? -5.826 -57.462 -19.587 1.00 114.15 95 VAL D O 1
ATOM 8953 N N . ASP D 1 96 ? -5.308 -59.673 -19.665 1.00 115.81 96 ASP D N 1
ATOM 8954 C CA . ASP D 1 96 ? -6.150 -60.140 -18.551 1.00 117.44 96 ASP D CA 1
ATOM 8955 C C . ASP D 1 96 ? -5.544 -61.407 -17.909 1.00 125.17 96 ASP D C 1
ATOM 8956 O O . ASP D 1 96 ? -6.176 -62.043 -17.062 1.00 125.31 96 ASP D O 1
ATOM 8961 N N . ASP D 1 97 ? -4.306 -61.760 -18.326 1.00 124.29 97 ASP D N 1
ATOM 8962 C CA . ASP D 1 97 ? -3.552 -62.926 -17.858 1.00 125.36 97 ASP D CA 1
ATOM 8963 C C . ASP D 1 97 ? -2.031 -62.739 -18.053 1.00 131.10 97 ASP D C 1
ATOM 8964 O O . ASP D 1 97 ? -1.601 -61.764 -18.675 1.00 130.68 97 ASP D O 1
ATOM 8969 N N . ILE D 1 98 ? -1.230 -63.684 -17.503 1.00 129.21 98 ILE D N 1
ATOM 8970 C CA . ILE D 1 98 ? 0.242 -63.780 -17.570 1.00 129.82 98 ILE D CA 1
ATOM 8971 C C . ILE D 1 98 ? 0.759 -63.656 -19.041 1.00 134.46 98 ILE D C 1
ATOM 8972 O O . ILE D 1 98 ? 0.120 -64.216 -19.938 1.00 134.27 98 ILE D O 1
ATOM 8977 N N . PRO D 1 99 ? 1.868 -62.916 -19.322 1.00 131.18 99 PRO D N 1
ATOM 8978 C CA . PRO D 1 99 ? 2.327 -62.784 -20.723 1.00 131.04 99 PRO D CA 1
ATOM 8979 C C . PRO D 1 99 ? 2.725 -64.101 -21.422 1.00 134.01 99 PRO D C 1
ATOM 8980 O O . PRO D 1 99 ? 3.728 -64.737 -21.072 1.00 133.23 99 PRO D O 1
ATOM 8984 N N . GLY D 1 100 ? 1.910 -64.494 -22.405 1.00 129.88 100 GLY D N 1
ATOM 8985 C CA . GLY D 1 100 ? 2.107 -65.696 -23.209 1.00 129.51 100 GLY D CA 1
ATOM 8986 C C . GLY D 1 100 ? 2.799 -65.419 -24.530 1.00 133.07 100 GLY D C 1
ATOM 8987 O O . GLY D 1 100 ? 3.484 -64.398 -24.671 1.00 132.92 100 GLY D O 1
ATOM 8988 N N . ASN D 1 101 ? 2.610 -66.323 -25.518 1.00 128.78 101 ASN D N 1
ATOM 8989 C CA . ASN D 1 101 ? 3.216 -66.223 -26.852 1.00 128.02 101 ASN D CA 1
ATOM 8990 C C . ASN D 1 101 ? 2.715 -65.019 -27.653 1.00 129.91 101 ASN D C 1
ATOM 8991 O O . ASN D 1 101 ? 3.433 -64.532 -28.525 1.00 129.63 101 ASN D O 1
ATOM 8996 N N . PHE D 1 102 ? 1.492 -64.544 -27.348 1.00 124.52 102 PHE D N 1
ATOM 8997 C CA . PHE D 1 102 ? 0.878 -63.394 -28.010 1.00 123.54 102 PHE D CA 1
ATOM 8998 C C . PHE D 1 102 ? 1.519 -62.086 -27.543 1.00 126.10 102 PHE D C 1
ATOM 8999 O O . PHE D 1 102 ? 1.906 -61.258 -28.373 1.00 125.62 102 PHE D O 1
ATOM 9007 N N . GLU D 1 103 ? 1.586 -61.895 -26.213 1.00 121.28 103 GLU D N 1
ATOM 9008 C CA . GLU D 1 103 ? 2.139 -60.715 -25.555 1.00 120.22 103 GLU D CA 1
ATOM 9009 C C . GLU D 1 103 ? 3.599 -60.525 -25.941 1.00 122.29 103 GLU D C 1
ATOM 9010 O O . GLU D 1 103 ? 3.965 -59.432 -26.360 1.00 122.42 103 GLU D O 1
ATOM 9016 N N . GLU D 1 104 ? 4.400 -61.605 -25.891 1.00 116.98 104 GLU D N 1
ATOM 9017 C CA . GLU D 1 104 ? 5.817 -61.604 -26.262 1.00 116.02 104 GLU D CA 1
ATOM 9018 C C . GLU D 1 104 ? 6.014 -61.229 -27.743 1.00 118.67 104 GLU D C 1
ATOM 9019 O O . GLU D 1 104 ? 6.900 -60.435 -28.056 1.00 118.14 104 GLU D O 1
ATOM 9025 N N . GLN D 1 105 ? 5.162 -61.784 -28.632 1.00 114.41 105 GLN D N 1
ATOM 9026 C CA . GLN D 1 105 ? 5.170 -61.586 -30.087 1.00 113.81 105 GLN D CA 1
ATOM 9027 C C . GLN D 1 105 ? 4.838 -60.145 -30.517 1.00 114.76 105 GLN D C 1
ATOM 9028 O O . GLN D 1 105 ? 5.542 -59.588 -31.369 1.00 114.09 105 GLN D O 1
ATOM 9034 N N . ILE D 1 106 ? 3.763 -59.557 -29.943 1.00 108.96 106 ILE D N 1
ATOM 9035 C CA . ILE D 1 106 ? 3.311 -58.205 -30.277 1.00 107.61 106 ILE D CA 1
ATOM 9036 C C . ILE D 1 106 ? 4.265 -57.125 -29.711 1.00 109.20 106 ILE D C 1
ATOM 9037 O O . ILE D 1 106 ? 4.384 -56.054 -30.305 1.00 109.52 106 ILE D O 1
ATOM 9042 N N . ILE D 1 107 ? 4.945 -57.413 -28.586 1.00 103.25 107 ILE D N 1
ATOM 9043 C CA . ILE D 1 107 ? 5.915 -56.502 -27.978 1.00 102.02 107 ILE D CA 1
ATOM 9044 C C . ILE D 1 107 ? 7.163 -56.417 -28.873 1.00 105.37 107 ILE D C 1
ATOM 9045 O O . ILE D 1 107 ? 7.661 -55.318 -29.117 1.00 105.11 107 ILE D O 1
ATOM 9050 N N . LYS D 1 108 ? 7.628 -57.575 -29.396 1.00 101.52 108 LYS D N 1
ATOM 9051 C CA . LYS D 1 108 ? 8.771 -57.665 -30.311 1.00 100.78 108 LYS D CA 1
ATOM 9052 C C . LYS D 1 108 ? 8.455 -56.877 -31.588 1.00 102.76 108 LYS D C 1
ATOM 9053 O O . LYS D 1 108 ? 9.313 -56.141 -32.075 1.00 102.82 108 LYS D O 1
ATOM 9059 N N . LEU D 1 109 ? 7.196 -56.983 -32.075 1.00 96.69 109 LEU D N 1
ATOM 9060 C CA . LEU D 1 109 ? 6.677 -56.301 -33.262 1.00 95.32 109 LEU D CA 1
ATOM 9061 C C . LEU D 1 109 ? 6.648 -54.776 -33.076 1.00 97.82 109 LEU D C 1
ATOM 9062 O O . LEU D 1 109 ? 7.111 -54.055 -33.956 1.00 97.88 109 LEU D O 1
ATOM 9067 N N . PHE D 1 110 ? 6.165 -54.293 -31.914 1.00 92.72 110 PHE D N 1
ATOM 9068 C CA . PHE D 1 110 ? 6.143 -52.870 -31.575 1.00 91.23 110 PHE D CA 1
ATOM 9069 C C . PHE D 1 110 ? 7.564 -52.311 -31.548 1.00 93.84 110 PHE D C 1
ATOM 9070 O O . PHE D 1 110 ? 7.796 -51.223 -32.074 1.00 94.43 110 PHE D O 1
ATOM 9078 N N . LYS D 1 111 ? 8.516 -53.064 -30.962 1.00 88.86 111 LYS D N 1
ATOM 9079 C CA . LYS D 1 111 ? 9.931 -52.683 -30.880 1.00 88.17 111 LYS D CA 1
ATOM 9080 C C . LYS D 1 111 ? 10.555 -52.609 -32.279 1.00 90.01 111 LYS D C 1
ATOM 9081 O O . LYS D 1 111 ? 11.201 -51.610 -32.602 1.00 90.02 111 LYS D O 1
ATOM 9087 N N . GLU D 1 112 ? 10.312 -53.640 -33.117 1.00 84.70 112 GLU D N 1
ATOM 9088 C CA . GLU D 1 112 ? 10.799 -53.738 -34.499 1.00 83.77 112 GLU D CA 1
ATOM 9089 C C . GLU D 1 112 ? 10.238 -52.620 -35.368 1.00 83.94 112 GLU D C 1
ATOM 9090 O O . GLU D 1 112 ? 10.982 -52.020 -36.149 1.00 83.88 112 GLU D O 1
ATOM 9096 N N . LEU D 1 113 ? 8.930 -52.331 -35.221 1.00 76.89 113 LEU D N 1
ATOM 9097 C CA . LEU D 1 113 ? 8.243 -51.296 -35.999 1.00 74.58 113 LEU D CA 1
ATOM 9098 C C . LEU D 1 113 ? 8.385 -49.863 -35.439 1.00 76.96 113 LEU D C 1
ATOM 9099 O O . LEU D 1 113 ? 7.871 -48.929 -36.055 1.00 75.18 113 LEU D O 1
ATOM 9104 N N . GLU D 1 114 ? 9.109 -49.680 -34.312 1.00 73.93 114 GLU D N 1
ATOM 9105 C CA . GLU D 1 114 ? 9.323 -48.374 -33.661 1.00 73.75 114 GLU D CA 1
ATOM 9106 C C . GLU D 1 114 ? 7.976 -47.752 -33.234 1.00 77.94 114 GLU D C 1
ATOM 9107 O O . GLU D 1 114 ? 7.682 -46.598 -33.558 1.00 77.38 114 GLU D O 1
ATOM 9113 N N . ILE D 1 115 ? 7.142 -48.558 -32.542 1.00 74.73 115 ILE D N 1
ATOM 9114 C CA . ILE D 1 115 ? 5.824 -48.144 -32.059 1.00 75.17 115 ILE D CA 1
ATOM 9115 C C . ILE D 1 115 ? 5.816 -48.129 -30.525 1.00 83.11 115 ILE D C 1
ATOM 9116 O O . ILE D 1 115 ? 5.856 -49.206 -29.911 1.00 82.72 115 ILE D O 1
ATOM 9121 N N . PRO D 1 116 ? 5.750 -46.929 -29.884 1.00 81.82 116 PRO D N 1
ATOM 9122 C CA . PRO D 1 116 ? 5.699 -46.892 -28.419 1.00 82.11 116 PRO D CA 1
ATOM 9123 C C . PRO D 1 116 ? 4.401 -47.513 -27.925 1.00 87.51 116 PRO D C 1
ATOM 9124 O O . PRO D 1 116 ? 3.385 -47.424 -28.611 1.00 86.80 116 PRO D O 1
ATOM 9128 N N . TYR D 1 117 ? 4.439 -48.184 -26.773 1.00 85.95 117 TYR D N 1
ATOM 9129 C CA . TYR D 1 117 ? 3.243 -48.829 -26.244 1.00 86.52 117 TYR D CA 1
ATOM 9130 C C . TYR D 1 117 ? 3.178 -48.801 -24.719 1.00 91.74 117 TYR D C 1
ATOM 9131 O O . TYR D 1 117 ? 4.143 -48.430 -24.043 1.00 90.66 117 TYR D O 1
ATOM 9140 N N . PHE D 1 118 ? 2.022 -49.201 -24.193 1.00 90.30 118 PHE D N 1
ATOM 9141 C CA . PHE D 1 118 ? 1.751 -49.368 -22.776 1.00 91.12 118 PHE D CA 1
ATOM 9142 C C . PHE D 1 118 ? 0.790 -50.554 -22.623 1.00 99.24 118 PHE D C 1
ATOM 9143 O O . PHE D 1 118 ? 0.083 -50.902 -23.578 1.00 98.53 118 PHE D O 1
ATOM 9151 N N . ILE D 1 119 ? 0.821 -51.223 -21.469 1.00 99.38 119 ILE D N 1
ATOM 9152 C CA . ILE D 1 119 ? -0.039 -52.377 -21.220 1.00 100.87 119 ILE D CA 1
ATOM 9153 C C . ILE D 1 119 ? -1.234 -51.965 -20.353 1.00 109.03 119 ILE D C 1
ATOM 9154 O O . ILE D 1 119 ? -1.068 -51.291 -19.338 1.00 108.38 119 ILE D O 1
ATOM 9159 N N . ALA D 1 120 ? -2.441 -52.341 -20.799 1.00 109.27 120 ALA D N 1
ATOM 9160 C CA . ALA D 1 120 ? -3.698 -52.060 -20.122 1.00 110.59 120 ALA D CA 1
ATOM 9161 C C . ALA D 1 120 ? -4.299 -53.374 -19.634 1.00 118.84 120 ALA D C 1
ATOM 9162 O O . ALA D 1 120 ? -4.673 -54.224 -20.444 1.00 118.10 120 ALA D O 1
ATOM 9164 N N . ILE D 1 121 ? -4.340 -53.559 -18.306 1.00 119.05 121 ILE D N 1
ATOM 9165 C CA . ILE D 1 121 ? -4.911 -54.755 -17.690 1.00 120.29 121 ILE D CA 1
ATOM 9166 C C . ILE D 1 121 ? -6.428 -54.575 -17.629 1.00 128.04 121 ILE D C 1
ATOM 9167 O O . ILE D 1 121 ? -6.921 -53.740 -16.869 1.00 127.56 121 ILE D O 1
ATOM 9172 N N . ASN D 1 122 ? -7.153 -55.329 -18.460 1.00 127.99 122 ASN D N 1
ATOM 9173 C CA . ASN D 1 122 ? -8.612 -55.313 -18.516 1.00 129.54 122 ASN D CA 1
ATOM 9174 C C . ASN D 1 122 ? -9.146 -56.313 -17.489 1.00 137.42 122 ASN D C 1
ATOM 9175 O O . ASN D 1 122 ? -8.374 -57.131 -16.977 1.00 137.25 122 ASN D O 1
ATOM 9180 N N . LYS D 1 123 ? -10.462 -56.241 -17.185 1.00 136.53 123 LYS D N 1
ATOM 9181 C CA . LYS D 1 123 ? -11.176 -57.126 -16.250 1.00 137.37 123 LYS D CA 1
ATOM 9182 C C . LYS D 1 123 ? -10.516 -57.178 -14.853 1.00 144.32 123 LYS D C 1
ATOM 9183 O O . LYS D 1 123 ? -10.313 -58.268 -14.306 1.00 143.87 123 LYS D O 1
ATOM 9189 N N . ILE D 1 124 ? -10.190 -55.996 -14.276 1.00 143.00 124 ILE D N 1
ATOM 9190 C CA . ILE D 1 124 ? -9.566 -55.898 -12.942 1.00 143.58 124 ILE D CA 1
ATOM 9191 C C . ILE D 1 124 ? -10.564 -56.291 -11.828 1.00 149.36 124 ILE D C 1
ATOM 9192 O O . ILE D 1 124 ? -10.166 -56.510 -10.682 1.00 149.11 124 ILE D O 1
ATOM 9197 N N . ASP D 1 125 ? -11.851 -56.426 -12.193 1.00 146.90 125 ASP D N 1
ATOM 9198 C CA . ASP D 1 125 ? -12.945 -56.842 -11.317 1.00 147.25 125 ASP D CA 1
ATOM 9199 C C . ASP D 1 125 ? -12.877 -58.355 -11.015 1.00 152.39 125 ASP D C 1
ATOM 9200 O O . ASP D 1 125 ? -13.564 -58.825 -10.104 1.00 152.05 125 ASP D O 1
ATOM 9205 N N . THR D 1 126 ? -12.040 -59.106 -11.771 1.00 149.76 126 THR D N 1
ATOM 9206 C CA . THR D 1 126 ? -11.883 -60.557 -11.639 1.00 150.03 126 THR D CA 1
ATOM 9207 C C . THR D 1 126 ? -10.479 -60.979 -11.154 1.00 155.12 126 THR D C 1
ATOM 9208 O O . THR D 1 126 ? -10.383 -61.829 -10.265 1.00 154.97 126 THR D O 1
ATOM 9212 N N . ILE D 1 127 ? -9.406 -60.410 -11.740 1.00 152.32 127 ILE D N 1
ATOM 9213 C CA . ILE D 1 127 ? -8.015 -60.765 -11.415 1.00 152.57 127 ILE D CA 1
ATOM 9214 C C . ILE D 1 127 ? -7.307 -59.749 -10.502 1.00 157.78 127 ILE D C 1
ATOM 9215 O O . ILE D 1 127 ? -6.484 -60.161 -9.679 1.00 157.32 127 ILE D O 1
ATOM 9220 N N . ASP D 1 128 ? -7.613 -58.434 -10.664 1.00 155.36 128 ASP D N 1
ATOM 9221 C CA . ASP D 1 128 ? -7.086 -57.285 -9.898 1.00 155.42 128 ASP D CA 1
ATOM 9222 C C . ASP D 1 128 ? -5.544 -57.115 -9.995 1.00 159.83 128 ASP D C 1
ATOM 9223 O O . ASP D 1 128 ? -4.954 -57.462 -11.023 1.00 159.47 128 ASP D O 1
ATOM 9228 N N . HIS D 1 129 ? -4.911 -56.559 -8.927 1.00 156.55 129 HIS D N 1
ATOM 9229 C CA . HIS D 1 129 ? -3.473 -56.283 -8.802 1.00 156.40 129 HIS D CA 1
ATOM 9230 C C . HIS D 1 129 ? -2.602 -57.548 -8.681 1.00 159.12 129 HIS D C 1
ATOM 9231 O O . HIS D 1 129 ? -1.827 -57.686 -7.730 1.00 158.52 129 HIS D O 1
ATOM 9238 N N . GLU D 1 130 ? -2.712 -58.453 -9.666 1.00 155.04 130 GLU D N 1
ATOM 9239 C CA . GLU D 1 130 ? -1.968 -59.708 -9.704 1.00 154.52 130 GLU D CA 1
ATOM 9240 C C . GLU D 1 130 ? -0.842 -59.644 -10.734 1.00 157.50 130 GLU D C 1
ATOM 9241 O O . GLU D 1 130 ? 0.317 -59.841 -10.376 1.00 156.40 130 GLU D O 1
ATOM 9247 N N . ASN D 1 131 ? -1.173 -59.350 -12.003 1.00 154.27 131 ASN D N 1
ATOM 9248 C CA . ASN D 1 131 ? -0.184 -59.272 -13.084 1.00 154.04 131 ASN D CA 1
ATOM 9249 C C . ASN D 1 131 ? 0.641 -57.982 -13.085 1.00 158.02 131 ASN D C 1
ATOM 9250 O O . ASN D 1 131 ? 1.730 -57.989 -13.661 1.00 157.24 131 ASN D O 1
ATOM 9255 N N . ILE D 1 132 ? 0.132 -56.886 -12.457 1.00 155.01 132 ILE D N 1
ATOM 9256 C CA . ILE D 1 132 ? 0.798 -55.571 -12.404 1.00 154.99 132 ILE D CA 1
ATOM 9257 C C . ILE D 1 132 ? 2.251 -55.668 -11.884 1.00 159.13 132 ILE D C 1
ATOM 9258 O O . ILE D 1 132 ? 3.163 -55.161 -12.540 1.00 158.43 132 ILE D O 1
ATOM 9263 N N . GLU D 1 133 ? 2.454 -56.328 -10.726 1.00 156.32 133 GLU D N 1
ATOM 9264 C CA . GLU D 1 133 ? 3.763 -56.480 -10.091 1.00 156.32 133 GLU D CA 1
ATOM 9265 C C . GLU D 1 133 ? 4.415 -57.819 -10.421 1.00 160.08 133 GLU D C 1
ATOM 9266 O O . GLU D 1 133 ? 5.504 -57.816 -11.002 1.00 159.87 133 GLU D O 1
ATOM 9272 N N . LYS D 1 134 ? 3.731 -58.957 -10.101 1.00 155.79 134 LYS D N 1
ATOM 9273 C CA . LYS D 1 134 ? 4.202 -60.338 -10.340 1.00 154.90 134 LYS D CA 1
ATOM 9274 C C . LYS D 1 134 ? 4.760 -60.578 -11.756 1.00 157.02 134 LYS D C 1
ATOM 9275 O O . LYS D 1 134 ? 5.606 -61.459 -11.935 1.00 156.99 134 LYS D O 1
ATOM 9281 N N . GLU D 1 135 ? 4.297 -59.781 -12.745 1.00 151.34 135 GLU D N 1
ATOM 9282 C CA . GLU D 1 135 ? 4.729 -59.810 -14.141 1.00 149.99 135 GLU D CA 1
ATOM 9283 C C . GLU D 1 135 ? 4.738 -58.383 -14.705 1.00 151.21 135 GLU D C 1
ATOM 9284 O O . GLU D 1 135 ? 4.548 -57.426 -13.950 1.00 150.60 135 GLU D O 1
ATOM 9290 N N . TYR D 1 136 ? 5.003 -58.252 -16.031 1.00 145.60 136 TYR D N 1
ATOM 9291 C CA . TYR D 1 136 ? 5.010 -57.034 -16.864 1.00 144.17 136 TYR D CA 1
ATOM 9292 C C . TYR D 1 136 ? 5.974 -55.897 -16.420 1.00 145.41 136 TYR D C 1
ATOM 9293 O O . TYR D 1 136 ? 6.110 -54.916 -17.157 1.00 144.89 136 TYR D O 1
ATOM 9302 N N . LYS D 1 137 ? 6.663 -56.038 -15.269 1.00 140.15 137 LYS D N 1
ATOM 9303 C CA . LYS D 1 137 ? 7.642 -55.057 -14.779 1.00 139.13 137 LYS D CA 1
ATOM 9304 C C . LYS D 1 137 ? 8.891 -55.077 -15.679 1.00 140.52 137 LYS D C 1
ATOM 9305 O O . LYS D 1 137 ? 9.509 -54.033 -15.909 1.00 140.06 137 LYS D O 1
ATOM 9311 N N . LYS D 1 138 ? 9.236 -56.278 -16.191 1.00 135.01 138 LYS D N 1
ATOM 9312 C CA . LYS D 1 138 ? 10.373 -56.559 -17.075 1.00 133.78 138 LYS D CA 1
ATOM 9313 C C . LYS D 1 138 ? 10.336 -55.771 -18.389 1.00 136.53 138 LYS D C 1
ATOM 9314 O O . LYS D 1 138 ? 11.392 -55.439 -18.928 1.00 136.44 138 LYS D O 1
ATOM 9320 N N . TYR D 1 139 ? 9.124 -55.466 -18.889 1.00 131.60 139 TYR D N 1
ATOM 9321 C CA . TYR D 1 139 ? 8.905 -54.748 -20.144 1.00 130.57 139 TYR D CA 1
ATOM 9322 C C . TYR D 1 139 ? 9.237 -53.252 -20.075 1.00 131.82 139 TYR D C 1
ATOM 9323 O O . TYR D 1 139 ? 9.497 -52.649 -21.120 1.00 131.06 139 TYR D O 1
ATOM 9332 N N . ASN D 1 140 ? 9.255 -52.673 -18.853 1.00 126.67 140 ASN D N 1
ATOM 9333 C CA . ASN D 1 140 ? 9.567 -51.266 -18.555 1.00 125.67 140 ASN D CA 1
ATOM 9334 C C . ASN D 1 140 ? 8.724 -50.276 -19.396 1.00 127.08 140 ASN D C 1
ATOM 9335 O O . ASN D 1 140 ? 9.247 -49.319 -19.986 1.00 126.81 140 ASN D O 1
ATOM 9340 N N . VAL D 1 141 ? 7.408 -50.541 -19.452 1.00 121.26 141 VAL D N 1
ATOM 9341 C CA . VAL D 1 141 ? 6.421 -49.716 -20.155 1.00 120.07 141 VAL D CA 1
ATOM 9342 C C . VAL D 1 141 ? 5.282 -49.366 -19.186 1.00 122.27 141 VAL D C 1
ATOM 9343 O O . VAL D 1 141 ? 5.021 -50.165 -18.279 1.00 121.64 141 VAL D O 1
ATOM 9347 N N . PRO D 1 142 ? 4.582 -48.212 -19.346 1.00 117.86 142 PRO D N 1
ATOM 9348 C CA . PRO D 1 142 ? 3.483 -47.892 -18.419 1.00 117.57 142 PRO D CA 1
ATOM 9349 C C . PRO D 1 142 ? 2.421 -48.984 -18.334 1.00 122.07 142 PRO D C 1
ATOM 9350 O O . PRO D 1 142 ? 2.080 -49.601 -19.343 1.00 121.43 142 PRO D O 1
ATOM 9354 N N . ILE D 1 143 ? 1.955 -49.253 -17.107 1.00 119.53 143 ILE D N 1
ATOM 9355 C CA . ILE D 1 143 ? 0.934 -50.256 -16.828 1.00 119.53 143 ILE D CA 1
ATOM 9356 C C . ILE D 1 143 ? -0.291 -49.570 -16.229 1.00 125.43 143 ILE D C 1
ATOM 9357 O O . ILE D 1 143 ? -0.190 -48.918 -15.188 1.00 124.64 143 ILE D O 1
ATOM 9362 N N . LEU D 1 144 ? -1.435 -49.697 -16.915 1.00 124.43 144 LEU D N 1
ATOM 9363 C CA . LEU D 1 144 ? -2.715 -49.160 -16.460 1.00 125.56 144 LEU D CA 1
ATOM 9364 C C . LEU D 1 144 ? -3.664 -50.304 -16.106 1.00 132.60 144 LEU D C 1
ATOM 9365 O O . LEU D 1 144 ? -3.607 -51.369 -16.725 1.00 132.62 144 LEU D O 1
ATOM 9370 N N . LYS D 1 145 ? -4.545 -50.068 -15.120 1.00 130.76 145 LYS D N 1
ATOM 9371 C CA . LYS D 1 145 ? -5.544 -51.034 -14.664 1.00 131.03 145 LYS D CA 1
ATOM 9372 C C . LYS D 1 145 ? -6.936 -50.504 -14.993 1.00 135.83 145 LYS D C 1
ATOM 9373 O O . LYS D 1 145 ? -7.313 -49.421 -14.537 1.00 134.97 145 LYS D O 1
ATOM 9379 N N . VAL D 1 146 ? -7.679 -51.245 -15.827 1.00 133.90 146 VAL D N 1
ATOM 9380 C CA . VAL D 1 146 ? -9.019 -50.848 -16.275 1.00 134.46 146 VAL D CA 1
ATOM 9381 C C . VAL D 1 146 ? -10.059 -51.961 -16.143 1.00 139.48 146 VAL D C 1
ATOM 9382 O O . VAL D 1 146 ? -9.719 -53.143 -16.075 1.00 138.95 146 VAL D O 1
ATOM 9386 N N . SER D 1 147 ? -11.331 -51.562 -16.169 1.00 137.44 147 SER D N 1
ATOM 9387 C CA . SER D 1 147 ? -12.478 -52.452 -16.156 1.00 138.28 147 SER D CA 1
ATOM 9388 C C . SER D 1 147 ? -13.534 -51.833 -17.070 1.00 144.55 147 SER D C 1
ATOM 9389 O O . SER D 1 147 ? -14.186 -50.860 -16.682 1.00 144.40 147 SER D O 1
ATOM 9392 N N . ALA D 1 148 ? -13.648 -52.355 -18.310 1.00 142.22 148 ALA D N 1
ATOM 9393 C CA . ALA D 1 148 ? -14.599 -51.880 -19.322 1.00 142.48 148 ALA D CA 1
ATOM 9394 C C . ALA D 1 148 ? -16.055 -52.074 -18.906 1.00 147.19 148 ALA D C 1
ATOM 9395 O O . ALA D 1 148 ? -16.894 -51.222 -19.213 1.00 146.39 148 ALA D O 1
ATOM 9397 N N . LEU D 1 149 ? -16.344 -53.176 -18.182 1.00 144.71 149 LEU D N 1
ATOM 9398 C CA . LEU D 1 149 ? -17.677 -53.497 -17.675 1.00 144.75 149 LEU D CA 1
ATOM 9399 C C . LEU D 1 149 ? -18.033 -52.617 -16.471 1.00 148.73 149 LEU D C 1
ATOM 9400 O O . LEU D 1 149 ? -19.115 -52.029 -16.458 1.00 148.72 149 LEU D O 1
ATOM 9402 N N . LYS D 1 150 ? -17.118 -52.508 -15.479 1.00 144.65 150 LYS D N 1
ATOM 9403 C CA . LYS D 1 150 ? -17.313 -51.701 -14.265 1.00 144.04 150 LYS D CA 1
ATOM 9404 C C . LYS D 1 150 ? -17.085 -50.195 -14.487 1.00 146.22 150 LYS D C 1
ATOM 9405 O O . LYS D 1 150 ? -17.354 -49.408 -13.573 1.00 145.84 150 LYS D O 1
ATOM 9411 N N . LYS D 1 151 ? -16.601 -49.801 -15.697 1.00 141.07 151 LYS D N 1
ATOM 9412 C CA . LYS D 1 151 ? -16.298 -48.419 -16.114 1.00 139.95 151 LYS D CA 1
ATOM 9413 C C . LYS D 1 151 ? -15.333 -47.732 -15.123 1.00 141.45 151 LYS D C 1
ATOM 9414 O O . LYS D 1 151 ? -15.711 -46.777 -14.438 1.00 141.24 151 LYS D O 1
ATOM 9420 N N . ILE D 1 152 ? -14.101 -48.278 -15.008 1.00 135.54 152 ILE D N 1
ATOM 9421 C CA . ILE D 1 152 ? -13.060 -47.806 -14.081 1.00 133.97 152 ILE D CA 1
ATOM 9422 C C . ILE D 1 152 ? -11.701 -47.699 -14.784 1.00 134.57 152 ILE D C 1
ATOM 9423 O O . ILE D 1 152 ? -11.306 -48.625 -15.491 1.00 134.24 152 ILE D O 1
ATOM 9428 N N . GLY D 1 153 ? -11.007 -46.580 -14.558 1.00 128.27 153 GLY D N 1
ATOM 9429 C CA . GLY D 1 153 ? -9.649 -46.326 -15.038 1.00 126.42 153 GLY D CA 1
ATOM 9430 C C . GLY D 1 153 ? -9.430 -45.788 -16.437 1.00 125.94 153 GLY D C 1
ATOM 9431 O O . GLY D 1 153 ? -8.279 -45.565 -16.818 1.00 124.96 153 GLY D O 1
ATOM 9432 N N . PHE D 1 154 ? -10.506 -45.560 -17.215 1.00 119.81 154 PHE D N 1
ATOM 9433 C CA . PHE D 1 154 ? -10.376 -45.062 -18.588 1.00 118.27 154 PHE D CA 1
ATOM 9434 C C . PHE D 1 154 ? -10.010 -43.568 -18.678 1.00 119.18 154 PHE D C 1
ATOM 9435 O O . PHE D 1 154 ? -9.556 -43.116 -19.732 1.00 118.94 154 PHE D O 1
ATOM 9443 N N . GLU D 1 155 ? -10.141 -42.828 -17.566 1.00 113.21 155 GLU D N 1
ATOM 9444 C CA . GLU D 1 155 ? -9.806 -41.401 -17.472 1.00 111.71 155 GLU D CA 1
ATOM 9445 C C . GLU D 1 155 ? -8.281 -41.143 -17.364 1.00 111.60 155 GLU D C 1
ATOM 9446 O O . GLU D 1 155 ? -7.861 -39.984 -17.254 1.00 111.22 155 GLU D O 1
ATOM 9452 N N . LYS D 1 156 ? -7.466 -42.221 -17.409 1.00 104.46 156 LYS D N 1
ATOM 9453 C CA . LYS D 1 156 ? -6.007 -42.158 -17.295 1.00 102.46 156 LYS D CA 1
ATOM 9454 C C . LYS D 1 156 ? -5.281 -42.525 -18.605 1.00 103.07 156 LYS D C 1
ATOM 9455 O O . LYS D 1 156 ? -4.060 -42.376 -18.680 1.00 102.07 156 LYS D O 1
ATOM 9461 N N . ILE D 1 157 ? -6.023 -42.996 -19.626 1.00 97.71 157 ILE D N 1
ATOM 9462 C CA . ILE D 1 157 ? -5.467 -43.430 -20.911 1.00 96.77 157 ILE D CA 1
ATOM 9463 C C . ILE D 1 157 ? -4.881 -42.254 -21.714 1.00 98.34 157 ILE D C 1
ATOM 9464 O O . ILE D 1 157 ? -3.742 -42.354 -22.176 1.00 97.69 157 ILE D O 1
ATOM 9469 N N . GLY D 1 158 ? -5.645 -41.169 -21.843 1.00 93.35 158 GLY D N 1
ATOM 9470 C CA . GLY D 1 158 ? -5.251 -39.959 -22.567 1.00 92.45 158 GLY D CA 1
ATOM 9471 C C . GLY D 1 158 ? -3.888 -39.407 -22.196 1.00 94.38 158 GLY D C 1
ATOM 9472 O O . GLY D 1 158 ? -3.075 -39.117 -23.080 1.00 94.26 158 GLY D O 1
ATOM 9473 N N . LYS D 1 159 ? -3.632 -39.267 -20.880 1.00 88.67 159 LYS D N 1
ATOM 9474 C CA . LYS D 1 159 ? -2.361 -38.778 -20.344 1.00 87.24 159 LYS D CA 1
ATOM 9475 C C . LYS D 1 159 ? -1.226 -39.784 -20.581 1.00 87.50 159 LYS D C 1
ATOM 9476 O O . LYS D 1 159 ? -0.104 -39.362 -20.859 1.00 86.53 159 LYS D O 1
ATOM 9482 N N . THR D 1 160 ? -1.527 -41.103 -20.497 1.00 81.49 160 THR D N 1
ATOM 9483 C CA . THR D 1 160 ? -0.571 -42.195 -20.712 1.00 79.84 160 THR D CA 1
ATOM 9484 C C . THR D 1 160 ? -0.131 -42.238 -22.175 1.00 81.95 160 THR D C 1
ATOM 9485 O O . THR D 1 160 ? 1.064 -42.407 -22.433 1.00 82.04 160 THR D O 1
ATOM 9489 N N . ILE D 1 161 ? -1.090 -42.077 -23.125 1.00 76.09 161 ILE D N 1
ATOM 9490 C CA . ILE D 1 161 ? -0.837 -42.048 -24.573 1.00 74.90 161 ILE D CA 1
ATOM 9491 C C . ILE D 1 161 ? 0.089 -40.864 -24.883 1.00 77.80 161 ILE D C 1
ATOM 9492 O O . ILE D 1 161 ? 1.110 -41.028 -25.546 1.00 77.21 161 ILE D O 1
ATOM 9497 N N . ASN D 1 162 ? -0.258 -39.691 -24.349 1.00 74.22 162 ASN D N 1
ATOM 9498 C CA . ASN D 1 162 ? 0.470 -38.442 -24.509 1.00 74.04 162 ASN D CA 1
ATOM 9499 C C . ASN D 1 162 ? 1.936 -38.552 -24.066 1.00 78.22 162 ASN D C 1
ATOM 9500 O O . ASN D 1 162 ? 2.803 -37.952 -24.695 1.00 77.86 162 ASN D O 1
ATOM 9505 N N . SER D 1 163 ? 2.201 -39.341 -23.005 1.00 75.51 163 SER D N 1
ATOM 9506 C CA . SER D 1 163 ? 3.523 -39.559 -22.416 1.00 75.66 163 SER D CA 1
ATOM 9507 C C . SER D 1 163 ? 4.422 -40.465 -23.236 1.00 80.10 163 SER D C 1
ATOM 9508 O O . SER D 1 163 ? 5.646 -40.346 -23.141 1.00 80.03 163 SER D O 1
ATOM 9511 N N . ILE D 1 164 ? 3.824 -41.390 -24.010 1.00 76.76 164 ILE D N 1
ATOM 9512 C CA . ILE D 1 164 ? 4.556 -42.362 -24.825 1.00 76.27 164 ILE D CA 1
ATOM 9513 C C . ILE D 1 164 ? 4.689 -41.905 -26.287 1.00 78.57 164 ILE D C 1
ATOM 9514 O O . ILE D 1 164 ? 5.605 -42.360 -26.973 1.00 78.36 164 ILE D O 1
ATOM 9519 N N . LEU D 1 165 ? 3.822 -40.974 -26.741 1.00 73.03 165 LEU D N 1
ATOM 9520 C CA . LEU D 1 165 ? 3.892 -40.444 -28.103 1.00 71.93 165 LEU D CA 1
ATOM 9521 C C . LEU D 1 165 ? 5.181 -39.636 -28.317 1.00 75.59 165 LEU D C 1
ATOM 9522 O O . LEU D 1 165 ? 5.505 -38.793 -27.472 1.00 74.94 165 LEU D O 1
ATOM 9527 N N . PRO D 1 166 ? 5.935 -39.889 -29.420 1.00 72.08 166 PRO D N 1
ATOM 9528 C CA . PRO D 1 166 ? 7.146 -39.090 -29.678 1.00 71.67 166 PRO D CA 1
ATOM 9529 C C . PRO D 1 166 ? 6.753 -37.681 -30.084 1.00 74.70 166 PRO D C 1
ATOM 9530 O O . PRO D 1 166 ? 5.777 -37.478 -30.820 1.00 73.49 166 PRO D O 1
ATOM 9534 N N . LYS D 1 167 ? 7.486 -36.711 -29.560 1.00 71.24 167 LYS D N 1
ATOM 9535 C CA . LYS D 1 167 ? 7.216 -35.304 -29.812 1.00 70.82 167 LYS D CA 1
ATOM 9536 C C . LYS D 1 167 ? 8.113 -34.764 -30.916 1.00 72.79 167 LYS D C 1
ATOM 9537 O O . LYS D 1 167 ? 7.836 -33.670 -31.414 1.00 73.66 167 LYS D O 1
ATOM 9543 N N . ASP D 1 168 ? 9.185 -35.531 -31.294 1.00 66.59 168 ASP D N 1
ATOM 9544 C CA . ASP D 1 168 ? 10.204 -35.203 -32.303 1.00 65.44 168 ASP D CA 1
ATOM 9545 C C . ASP D 1 168 ? 10.564 -33.721 -32.232 1.00 69.16 168 ASP D C 1
ATOM 9546 O O . ASP D 1 168 ? 10.266 -32.955 -33.146 1.00 68.98 168 ASP D O 1
ATOM 9551 N N . ASP D 1 169 ? 11.121 -33.319 -31.088 1.00 66.44 169 ASP D N 1
ATOM 9552 C CA . ASP D 1 169 ? 11.472 -31.945 -30.731 1.00 66.84 169 ASP D CA 1
ATOM 9553 C C . ASP D 1 169 ? 12.424 -31.286 -31.710 1.00 71.39 169 ASP D C 1
ATOM 9554 O O . ASP D 1 169 ? 13.323 -31.957 -32.237 1.00 72.09 169 ASP D O 1
ATOM 9559 N N . GLU D 1 170 ? 12.231 -29.960 -31.937 1.00 66.49 170 GLU D N 1
ATOM 9560 C CA . GLU D 1 170 ? 13.067 -29.155 -32.825 1.00 65.49 170 GLU D CA 1
ATOM 9561 C C . GLU D 1 170 ? 14.538 -29.440 -32.555 1.00 67.67 170 GLU D C 1
ATOM 9562 O O . GLU D 1 170 ? 14.969 -29.423 -31.401 1.00 69.07 170 GLU D O 1
ATOM 9568 N N . ILE D 1 171 ? 15.277 -29.768 -33.613 1.00 60.83 171 ILE D N 1
ATOM 9569 C CA . ILE D 1 171 ? 16.709 -30.036 -33.566 1.00 58.97 171 ILE D CA 1
ATOM 9570 C C . ILE D 1 171 ? 17.409 -28.840 -34.226 1.00 62.95 171 ILE D C 1
ATOM 9571 O O . ILE D 1 171 ? 16.735 -28.125 -34.969 1.00 62.81 171 ILE D O 1
ATOM 9576 N N . PRO D 1 172 ? 18.713 -28.544 -33.951 1.00 59.44 172 PRO D N 1
ATOM 9577 C CA . PRO D 1 172 ? 19.354 -27.375 -34.589 1.00 58.80 172 PRO D CA 1
ATOM 9578 C C . PRO D 1 172 ? 19.384 -27.414 -36.113 1.00 61.99 172 PRO D C 1
ATOM 9579 O O . PRO D 1 172 ? 19.518 -28.481 -36.698 1.00 61.12 172 PRO D O 1
ATOM 9583 N N . TYR D 1 173 ? 19.230 -26.243 -36.744 1.00 58.33 173 TYR D N 1
ATOM 9584 C CA . TYR D 1 173 ? 19.306 -26.068 -38.196 1.00 57.56 173 TYR D CA 1
ATOM 9585 C C . TYR D 1 173 ? 20.797 -26.161 -38.602 1.00 64.58 173 TYR D C 1
ATOM 9586 O O . TYR D 1 173 ? 21.142 -26.976 -39.474 1.00 65.95 173 TYR D O 1
ATOM 9595 N N . LEU D 1 174 ? 21.685 -25.393 -37.915 1.00 60.55 174 LEU D N 1
ATOM 9596 C CA . LEU D 1 174 ? 23.136 -25.435 -38.135 1.00 60.27 174 LEU D CA 1
ATOM 9597 C C . LEU D 1 174 ? 23.965 -25.072 -36.899 1.00 64.77 174 LEU D C 1
ATOM 9598 O O . LEU D 1 174 ? 25.171 -25.302 -36.919 1.00 63.02 174 LEU D O 1
ATOM 9603 N N . SER D 1 175 ? 23.322 -24.508 -35.850 1.00 65.00 175 SER D N 1
ATOM 9604 C CA . SER D 1 175 ? 23.929 -24.003 -34.611 1.00 67.22 175 SER D CA 1
ATOM 9605 C C . SER D 1 175 ? 24.698 -25.020 -33.804 1.00 78.00 175 SER D C 1
ATOM 9606 O O . SER D 1 175 ? 25.763 -25.450 -34.244 1.00 76.25 175 SER D O 1
ATOM 9609 N N . ASP D 1 176 ? 24.191 -25.346 -32.580 1.00 82.21 176 ASP D N 1
ATOM 9610 C CA . ASP D 1 176 ? 24.745 -26.287 -31.584 1.00 84.89 176 ASP D CA 1
ATOM 9611 C C . ASP D 1 176 ? 25.305 -27.537 -32.266 1.00 91.13 176 ASP D C 1
ATOM 9612 O O . ASP D 1 176 ? 26.141 -28.250 -31.677 1.00 93.19 176 ASP D O 1
ATOM 9617 N N . LEU D 1 177 ? 24.862 -27.773 -33.522 1.00 84.32 177 LEU D N 1
ATOM 9618 C CA . LEU D 1 177 ? 25.336 -28.876 -34.284 1.00 82.84 177 LEU D CA 1
ATOM 9619 C C . LEU D 1 177 ? 26.689 -28.596 -34.973 1.00 83.61 177 LEU D C 1
ATOM 9620 O O . LEU D 1 177 ? 27.666 -29.228 -34.577 1.00 83.89 177 LEU D O 1
ATOM 9625 N N . ILE D 1 178 ? 26.776 -27.672 -35.958 1.00 76.70 178 ILE D N 1
ATOM 9626 C CA . ILE D 1 178 ? 27.997 -27.519 -36.771 1.00 74.60 178 ILE D CA 1
ATOM 9627 C C . ILE D 1 178 ? 28.875 -26.274 -36.469 1.00 76.24 178 ILE D C 1
ATOM 9628 O O . ILE D 1 178 ? 29.763 -25.951 -37.262 1.00 74.40 178 ILE D O 1
ATOM 9633 N N . ASP D 1 179 ? 28.712 -25.648 -35.296 1.00 73.04 179 ASP D N 1
ATOM 9634 C CA . ASP D 1 179 ? 29.465 -24.440 -34.983 1.00 72.73 179 ASP D CA 1
ATOM 9635 C C . ASP D 1 179 ? 29.940 -24.232 -33.577 1.00 77.00 179 ASP D C 1
ATOM 9636 O O . ASP D 1 179 ? 29.219 -24.527 -32.623 1.00 76.69 179 ASP D O 1
ATOM 9641 N N . GLY D 1 180 ? 31.104 -23.590 -33.490 1.00 72.55 180 GLY D N 1
ATOM 9642 C CA . GLY D 1 180 ? 31.736 -23.086 -32.282 1.00 71.77 180 GLY D CA 1
ATOM 9643 C C . GLY D 1 180 ? 31.797 -21.571 -32.428 1.00 73.88 180 GLY D C 1
ATOM 9644 O O . GLY D 1 180 ? 31.532 -21.045 -33.515 1.00 73.74 180 GLY D O 1
ATOM 9645 N N . GLY D 1 181 ? 32.121 -20.868 -31.350 1.00 68.45 181 GLY D N 1
ATOM 9646 C CA . GLY D 1 181 ? 32.251 -19.415 -31.360 1.00 67.23 181 GLY D CA 1
ATOM 9647 C C . GLY D 1 181 ? 33.529 -18.950 -32.025 1.00 70.83 181 GLY D C 1
ATOM 9648 O O . GLY D 1 181 ? 34.497 -19.708 -32.097 1.00 69.78 181 GLY D O 1
ATOM 9649 N N . ASP D 1 182 ? 33.538 -17.697 -32.522 1.00 67.99 182 ASP D N 1
ATOM 9650 C CA . ASP D 1 182 ? 34.656 -17.043 -33.223 1.00 68.00 182 ASP D CA 1
ATOM 9651 C C . ASP D 1 182 ? 35.002 -17.751 -34.591 1.00 68.75 182 ASP D C 1
ATOM 9652 O O . ASP D 1 182 ? 36.048 -17.458 -35.178 1.00 69.10 182 ASP D O 1
ATOM 9657 N N . LEU D 1 183 ? 34.075 -18.606 -35.126 1.00 62.14 183 LEU D N 1
ATOM 9658 C CA . LEU D 1 183 ? 34.169 -19.373 -36.387 1.00 60.29 183 LEU D CA 1
ATOM 9659 C C . LEU D 1 183 ? 33.502 -18.642 -37.547 1.00 66.57 183 LEU D C 1
ATOM 9660 O O . LEU D 1 183 ? 32.450 -18.058 -37.315 1.00 67.53 183 LEU D O 1
ATOM 9665 N N . VAL D 1 184 ? 34.063 -18.707 -38.806 1.00 63.12 184 VAL D N 1
ATOM 9666 C CA . VAL D 1 184 ? 33.470 -18.021 -39.975 1.00 62.14 184 VAL D CA 1
ATOM 9667 C C . VAL D 1 184 ? 32.566 -18.967 -40.728 1.00 65.67 184 VAL D C 1
ATOM 9668 O O . VAL D 1 184 ? 32.975 -20.069 -41.108 1.00 65.15 184 VAL D O 1
ATOM 9672 N N . ILE D 1 185 ? 31.319 -18.534 -40.909 1.00 62.12 185 ILE D N 1
ATOM 9673 C CA . ILE D 1 185 ? 30.327 -19.251 -41.691 1.00 61.72 185 ILE D CA 1
ATOM 9674 C C . ILE D 1 185 ? 29.993 -18.355 -42.873 1.00 63.87 185 ILE D C 1
ATOM 9675 O O . ILE D 1 185 ? 29.669 -17.184 -42.667 1.00 63.99 185 ILE D O 1
ATOM 9680 N N . LEU D 1 186 ? 30.107 -18.888 -44.101 1.00 58.79 186 LEU D N 1
ATOM 9681 C CA . LEU D 1 186 ? 29.767 -18.149 -45.321 1.00 57.99 186 LEU D CA 1
ATOM 9682 C C . LEU D 1 186 ? 28.434 -18.642 -45.802 1.00 58.93 186 LEU D C 1
ATOM 9683 O O . LEU D 1 186 ? 28.265 -19.834 -46.061 1.00 57.59 186 LEU D O 1
ATOM 9688 N N . VAL D 1 187 ? 27.459 -17.745 -45.809 1.00 54.13 187 VAL D N 1
ATOM 9689 C CA . VAL D 1 187 ? 26.109 -18.020 -46.270 1.00 53.55 187 VAL D CA 1
ATOM 9690 C C . VAL D 1 187 ? 26.083 -17.399 -47.699 1.00 57.03 187 VAL D C 1
ATOM 9691 O O . VAL D 1 187 ? 26.298 -16.194 -47.847 1.00 58.11 187 VAL D O 1
ATOM 9695 N N . VAL D 1 188 ? 25.937 -18.235 -48.740 1.00 52.76 188 VAL D N 1
ATOM 9696 C CA . VAL D 1 188 ? 25.973 -17.812 -50.154 1.00 54.06 188 VAL D CA 1
ATOM 9697 C C . VAL D 1 188 ? 24.559 -17.756 -50.843 1.00 61.15 188 VAL D C 1
ATOM 9698 O O . VAL D 1 188 ? 24.180 -18.750 -51.453 1.00 60.41 188 VAL D O 1
ATOM 9702 N N . PRO D 1 189 ? 23.773 -16.641 -50.830 1.00 61.39 189 PRO D N 1
ATOM 9703 C CA . PRO D 1 189 ? 22.497 -16.650 -51.549 1.00 61.52 189 PRO D CA 1
ATOM 9704 C C . PRO D 1 189 ? 22.679 -16.292 -53.047 1.00 65.67 189 PRO D C 1
ATOM 9705 O O . PRO D 1 189 ? 23.762 -15.899 -53.494 1.00 63.44 189 PRO D O 1
ATOM 9709 N N . ILE D 1 190 ? 21.595 -16.420 -53.809 1.00 64.03 190 ILE D N 1
ATOM 9710 C CA . ILE D 1 190 ? 21.506 -16.166 -55.247 1.00 64.94 190 ILE D CA 1
ATOM 9711 C C . ILE D 1 190 ? 21.484 -14.670 -55.603 1.00 71.82 190 ILE D C 1
ATOM 9712 O O . ILE D 1 190 ? 21.416 -13.821 -54.708 1.00 71.56 190 ILE D O 1
ATOM 9717 N N . ASP D 1 191 ? 21.489 -14.351 -56.917 1.00 70.39 191 ASP D N 1
ATOM 9718 C CA . ASP D 1 191 ? 21.382 -12.977 -57.410 1.00 71.17 191 ASP D CA 1
ATOM 9719 C C . ASP D 1 191 ? 19.975 -12.400 -57.222 1.00 75.27 191 ASP D C 1
ATOM 9720 O O . ASP D 1 191 ? 19.846 -11.180 -57.190 1.00 75.04 191 ASP D O 1
ATOM 9725 N N . LEU D 1 192 ? 18.938 -13.269 -57.057 1.00 72.74 192 LEU D N 1
ATOM 9726 C CA . LEU D 1 192 ? 17.527 -12.915 -56.819 1.00 73.01 192 LEU D CA 1
ATOM 9727 C C . LEU D 1 192 ? 16.975 -13.652 -55.575 1.00 78.01 192 LEU D C 1
ATOM 9728 O O . LEU D 1 192 ? 17.207 -14.862 -55.452 1.00 77.45 192 LEU D O 1
ATOM 9733 N N . GLY D 1 193 ? 16.202 -12.937 -54.722 1.00 75.00 193 GLY D N 1
ATOM 9734 C CA . GLY D 1 193 ? 15.582 -13.468 -53.497 1.00 74.60 193 GLY D CA 1
ATOM 9735 C C . GLY D 1 193 ? 14.086 -13.220 -53.282 1.00 79.62 193 GLY D C 1
ATOM 9736 O O . GLY D 1 193 ? 13.257 -13.716 -54.046 1.00 80.07 193 GLY D O 1
ATOM 9737 N N . ALA D 1 194 ? 13.728 -12.446 -52.204 1.00 74.76 194 ALA D N 1
ATOM 9738 C CA . ALA D 1 194 ? 12.394 -12.077 -51.661 1.00 71.96 194 ALA D CA 1
ATOM 9739 C C . ALA D 1 194 ? 11.993 -10.572 -51.880 1.00 72.27 194 ALA D C 1
ATOM 9740 O O . ALA D 1 194 ? 12.697 -9.908 -52.636 1.00 72.76 194 ALA D O 1
ATOM 9742 N N . PRO D 1 195 ? 10.912 -9.979 -51.254 1.00 65.71 195 PRO D N 1
ATOM 9743 C CA . PRO D 1 195 ? 10.609 -8.545 -51.517 1.00 64.14 195 PRO D CA 1
ATOM 9744 C C . PRO D 1 195 ? 11.637 -7.540 -50.963 1.00 67.15 195 PRO D C 1
ATOM 9745 O O . PRO D 1 195 ? 12.495 -7.911 -50.157 1.00 66.57 195 PRO D O 1
ATOM 9749 N N . LYS D 1 196 ? 11.532 -6.258 -51.405 1.00 62.76 196 LYS D N 1
ATOM 9750 C CA . LYS D 1 196 ? 12.398 -5.116 -51.056 1.00 61.32 196 LYS D CA 1
ATOM 9751 C C . LYS D 1 196 ? 12.731 -5.024 -49.556 1.00 62.75 196 LYS D C 1
ATOM 9752 O O . LYS D 1 196 ? 11.837 -5.097 -48.721 1.00 63.09 196 LYS D O 1
ATOM 9758 N N . GLY D 1 197 ? 14.019 -4.913 -49.248 1.00 56.32 197 GLY D N 1
ATOM 9759 C CA . GLY D 1 197 ? 14.533 -4.789 -47.891 1.00 54.11 197 GLY D CA 1
ATOM 9760 C C . GLY D 1 197 ? 14.350 -5.999 -47.010 1.00 56.38 197 GLY D C 1
ATOM 9761 O O . GLY D 1 197 ? 14.590 -5.908 -45.808 1.00 57.73 197 GLY D O 1
ATOM 9762 N N . ARG D 1 198 ? 13.959 -7.145 -47.587 1.00 50.22 198 ARG D N 1
ATOM 9763 C CA . ARG D 1 198 ? 13.653 -8.368 -46.842 1.00 48.96 198 ARG D CA 1
ATOM 9764 C C . ARG D 1 198 ? 14.434 -9.562 -47.362 1.00 50.85 198 ARG D C 1
ATOM 9765 O O . ARG D 1 198 ? 14.969 -9.499 -48.461 1.00 48.41 198 ARG D O 1
ATOM 9773 N N . LEU D 1 199 ? 14.494 -10.650 -46.567 1.00 48.75 199 LEU D N 1
ATOM 9774 C CA . LEU D 1 199 ? 15.211 -11.898 -46.872 1.00 49.21 199 LEU D CA 1
ATOM 9775 C C . LEU D 1 199 ? 14.340 -13.122 -46.594 1.00 54.41 199 LEU D C 1
ATOM 9776 O O . LEU D 1 199 ? 13.550 -13.098 -45.658 1.00 55.68 199 LEU D O 1
ATOM 9781 N N . ILE D 1 200 ? 14.529 -14.209 -47.360 1.00 50.44 200 ILE D N 1
ATOM 9782 C CA . ILE D 1 200 ? 13.772 -15.449 -47.159 1.00 49.64 200 ILE D CA 1
ATOM 9783 C C . ILE D 1 200 ? 14.142 -16.066 -45.827 1.00 57.57 200 ILE D C 1
ATOM 9784 O O . ILE D 1 200 ? 15.270 -15.910 -45.369 1.00 59.01 200 ILE D O 1
ATOM 9789 N N . MET D 1 201 ? 13.173 -16.720 -45.182 1.00 56.79 201 MET D N 1
ATOM 9790 C CA . MET D 1 201 ? 13.302 -17.349 -43.864 1.00 57.99 201 MET D CA 1
ATOM 9791 C C . MET D 1 201 ? 14.503 -18.291 -43.699 1.00 58.62 201 MET D C 1
ATOM 9792 O O . MET D 1 201 ? 15.186 -18.119 -42.693 1.00 58.25 201 MET D O 1
ATOM 9797 N N . PRO D 1 202 ? 14.843 -19.239 -44.627 1.00 53.24 202 PRO D N 1
ATOM 9798 C CA . PRO D 1 202 ? 16.051 -20.070 -44.415 1.00 52.09 202 PRO D CA 1
ATOM 9799 C C . PRO D 1 202 ? 17.340 -19.261 -44.254 1.00 54.85 202 PRO D C 1
ATOM 9800 O O . PRO D 1 202 ? 18.256 -19.708 -43.553 1.00 56.15 202 PRO D O 1
ATOM 9804 N N . GLN D 1 203 ? 17.406 -18.069 -44.884 1.00 47.91 203 GLN D N 1
ATOM 9805 C CA . GLN D 1 203 ? 18.554 -17.184 -44.797 1.00 46.87 203 GLN D CA 1
ATOM 9806 C C . GLN D 1 203 ? 18.625 -16.512 -43.432 1.00 51.14 203 GLN D C 1
ATOM 9807 O O . GLN D 1 203 ? 19.666 -16.578 -42.782 1.00 51.94 203 GLN D O 1
ATOM 9813 N N . VAL D 1 204 ? 17.518 -15.914 -42.972 1.00 47.41 204 VAL D N 1
ATOM 9814 C CA . VAL D 1 204 ? 17.411 -15.261 -41.656 1.00 46.94 204 VAL D CA 1
ATOM 9815 C C . VAL D 1 204 ? 17.737 -16.268 -40.518 1.00 52.05 204 VAL D C 1
ATOM 9816 O O . VAL D 1 204 ? 18.532 -15.950 -39.626 1.00 53.12 204 VAL D O 1
ATOM 9820 N N . HIS D 1 205 ? 17.141 -17.481 -40.578 1.00 47.42 205 HIS D N 1
ATOM 9821 C CA . HIS D 1 205 ? 17.346 -18.558 -39.614 1.00 46.88 205 HIS D CA 1
ATOM 9822 C C . HIS D 1 205 ? 18.838 -18.970 -39.522 1.00 51.05 205 HIS D C 1
ATOM 9823 O O . HIS D 1 205 ? 19.379 -19.082 -38.416 1.00 50.87 205 HIS D O 1
ATOM 9830 N N . ALA D 1 206 ? 19.500 -19.167 -40.685 1.00 46.05 206 ALA D N 1
ATOM 9831 C CA . ALA D 1 206 ? 20.911 -19.523 -40.764 1.00 45.22 206 ALA D CA 1
ATOM 9832 C C . ALA D 1 206 ? 21.801 -18.435 -40.132 1.00 49.87 206 ALA D C 1
ATOM 9833 O O . ALA D 1 206 ? 22.735 -18.784 -39.422 1.00 49.30 206 ALA D O 1
ATOM 9835 N N . ILE D 1 207 ? 21.482 -17.122 -40.346 1.00 48.14 207 ILE D N 1
ATOM 9836 C CA . ILE D 1 207 ? 22.220 -15.978 -39.763 1.00 47.43 207 ILE D CA 1
ATOM 9837 C C . ILE D 1 207 ? 22.011 -15.947 -38.249 1.00 51.23 207 ILE D C 1
ATOM 9838 O O . ILE D 1 207 ? 22.986 -15.838 -37.492 1.00 50.17 207 ILE D O 1
ATOM 9843 N N . ARG D 1 208 ? 20.740 -16.041 -37.812 1.00 47.91 208 ARG D N 1
ATOM 9844 C CA . ARG D 1 208 ? 20.396 -16.019 -36.395 1.00 48.31 208 ARG D CA 1
ATOM 9845 C C . ARG D 1 208 ? 21.104 -17.124 -35.603 1.00 54.90 208 ARG D C 1
ATOM 9846 O O . ARG D 1 208 ? 21.723 -16.825 -34.581 1.00 55.91 208 ARG D O 1
ATOM 9854 N N . GLU D 1 209 ? 21.048 -18.375 -36.093 1.00 51.41 209 GLU D N 1
ATOM 9855 C CA . GLU D 1 209 ? 21.694 -19.520 -35.450 1.00 51.28 209 GLU D CA 1
ATOM 9856 C C . GLU D 1 209 ? 23.229 -19.387 -35.385 1.00 57.08 209 GLU D C 1
ATOM 9857 O O . GLU D 1 209 ? 23.834 -19.830 -34.398 1.00 57.60 209 GLU D O 1
ATOM 9863 N N . GLY D 1 210 ? 23.823 -18.746 -36.401 1.00 52.63 210 GLY D N 1
ATOM 9864 C CA . GLY D 1 210 ? 25.253 -18.476 -36.445 1.00 52.20 210 GLY D CA 1
ATOM 9865 C C . GLY D 1 210 ? 25.629 -17.485 -35.357 1.00 56.73 210 GLY D C 1
ATOM 9866 O O . GLY D 1 210 ? 26.619 -17.677 -34.645 1.00 56.92 210 GLY D O 1
ATOM 9867 N N . LEU D 1 211 ? 24.813 -16.428 -35.198 1.00 52.31 211 LEU D N 1
ATOM 9868 C CA . LEU D 1 211 ? 25.029 -15.408 -34.165 1.00 51.32 211 LEU D CA 1
ATOM 9869 C C . LEU D 1 211 ? 24.755 -15.991 -32.776 1.00 56.30 211 LEU D C 1
ATOM 9870 O O . LEU D 1 211 ? 25.433 -15.616 -31.821 1.00 56.31 211 LEU D O 1
ATOM 9875 N N . ASP D 1 212 ? 23.787 -16.934 -32.677 1.00 53.15 212 ASP D N 1
ATOM 9876 C CA . ASP D 1 212 ? 23.463 -17.650 -31.431 1.00 53.62 212 ASP D CA 1
ATOM 9877 C C . ASP D 1 212 ? 24.708 -18.388 -30.881 1.00 58.96 212 ASP D C 1
ATOM 9878 O O . ASP D 1 212 ? 24.920 -18.375 -29.679 1.00 57.11 212 ASP D O 1
ATOM 9883 N N . ARG D 1 213 ? 25.556 -18.962 -31.777 1.00 57.65 213 ARG D N 1
ATOM 9884 C CA . ARG D 1 213 ? 26.802 -19.657 -31.424 1.00 58.32 213 ARG D CA 1
ATOM 9885 C C . ARG D 1 213 ? 28.009 -18.716 -31.357 1.00 66.70 213 ARG D C 1
ATOM 9886 O O . ARG D 1 213 ? 29.137 -19.186 -31.191 1.00 68.27 213 ARG D O 1
ATOM 9894 N N . GLU D 1 214 ? 27.779 -17.394 -31.471 1.00 64.13 214 GLU D N 1
ATOM 9895 C CA . GLU D 1 214 ? 28.817 -16.357 -31.433 1.00 64.28 214 GLU D CA 1
ATOM 9896 C C . GLU D 1 214 ? 29.892 -16.582 -32.497 1.00 67.43 214 GLU D C 1
ATOM 9897 O O . GLU D 1 214 ? 31.091 -16.403 -32.255 1.00 67.54 214 GLU D O 1
ATOM 9903 N N . ALA D 1 215 ? 29.431 -16.978 -33.679 1.00 62.28 215 ALA D N 1
ATOM 9904 C CA . ALA D 1 215 ? 30.267 -17.225 -34.830 1.00 61.14 215 ALA D CA 1
ATOM 9905 C C . ALA D 1 215 ? 30.067 -16.074 -35.778 1.00 62.64 215 ALA D C 1
ATOM 9906 O O . ALA D 1 215 ? 28.998 -15.477 -35.780 1.00 62.49 215 ALA D O 1
ATOM 9908 N N . LEU D 1 216 ? 31.103 -15.742 -36.558 1.00 57.93 216 LEU D N 1
ATOM 9909 C CA . LEU D 1 216 ? 31.121 -14.679 -37.563 1.00 56.75 216 LEU D CA 1
ATOM 9910 C C . LEU D 1 216 ? 30.300 -15.172 -38.767 1.00 57.79 216 LEU D C 1
ATOM 9911 O O . LEU D 1 216 ? 30.551 -16.275 -39.258 1.00 58.03 216 LEU D O 1
ATOM 9916 N N . VAL D 1 217 ? 29.288 -14.394 -39.201 1.00 51.71 217 VAL D N 1
ATOM 9917 C CA . VAL D 1 217 ? 28.439 -14.768 -40.342 1.00 50.41 217 VAL D CA 1
ATOM 9918 C C . VAL D 1 217 ? 28.707 -13.858 -41.543 1.00 54.20 217 VAL D C 1
ATOM 9919 O O . VAL D 1 217 ? 28.430 -12.666 -41.473 1.00 56.29 217 VAL D O 1
ATOM 9923 N N . LEU D 1 218 ? 29.234 -14.413 -42.639 1.00 47.80 218 LEU D N 1
ATOM 9924 C CA . LEU D 1 218 ? 29.507 -13.640 -43.850 1.00 46.60 218 LEU D CA 1
ATOM 9925 C C . LEU D 1 218 ? 28.478 -14.004 -44.891 1.00 47.97 218 LEU D C 1
ATOM 9926 O O . LEU D 1 218 ? 28.445 -15.136 -45.350 1.00 46.44 218 LEU D O 1
ATOM 9931 N N . VAL D 1 219 ? 27.576 -13.074 -45.191 1.00 45.31 219 VAL D N 1
ATOM 9932 C CA . VAL D 1 219 ? 26.514 -13.258 -46.188 1.00 45.65 219 VAL D CA 1
ATOM 9933 C C . VAL D 1 219 ? 27.017 -12.675 -47.496 1.00 53.51 219 VAL D C 1
ATOM 9934 O O . VAL D 1 219 ? 27.468 -11.522 -47.535 1.00 55.39 219 VAL D O 1
ATOM 9938 N N . VAL D 1 220 ? 26.976 -13.470 -48.563 1.00 49.82 220 VAL D N 1
ATOM 9939 C CA . VAL D 1 220 ? 27.540 -13.045 -49.833 1.00 49.53 220 VAL D CA 1
ATOM 9940 C C . VAL D 1 220 ? 26.773 -13.609 -51.039 1.00 56.37 220 VAL D C 1
ATOM 9941 O O . VAL D 1 220 ? 26.320 -14.743 -50.974 1.00 55.36 220 VAL D O 1
ATOM 9945 N N . LYS D 1 221 ? 26.643 -12.842 -52.141 1.00 54.94 221 LYS D N 1
ATOM 9946 C CA . LYS D 1 221 ? 26.008 -13.354 -53.360 1.00 54.88 221 LYS D CA 1
ATOM 9947 C C . LYS D 1 221 ? 27.019 -14.272 -54.057 1.00 61.21 221 LYS D C 1
ATOM 9948 O O . LYS D 1 221 ? 28.211 -14.120 -53.825 1.00 60.73 221 LYS D O 1
ATOM 9954 N N . GLU D 1 222 ? 26.559 -15.240 -54.868 1.00 61.29 222 GLU D N 1
ATOM 9955 C CA . GLU D 1 222 ? 27.431 -16.216 -55.554 1.00 62.81 222 GLU D CA 1
ATOM 9956 C C . GLU D 1 222 ? 28.617 -15.592 -56.331 1.00 69.70 222 GLU D C 1
ATOM 9957 O O . GLU D 1 222 ? 29.687 -16.202 -56.385 1.00 68.67 222 GLU D O 1
ATOM 9963 N N . ARG D 1 223 ? 28.440 -14.379 -56.888 1.00 68.82 223 ARG D N 1
ATOM 9964 C CA . ARG D 1 223 ? 29.481 -13.690 -57.662 1.00 69.29 223 ARG D CA 1
ATOM 9965 C C . ARG D 1 223 ? 30.664 -13.193 -56.810 1.00 72.22 223 ARG D C 1
ATOM 9966 O O . ARG D 1 223 ? 31.737 -12.933 -57.362 1.00 72.69 223 ARG D O 1
ATOM 9974 N N . GLU D 1 224 ? 30.466 -13.061 -55.474 1.00 66.31 224 GLU D N 1
ATOM 9975 C CA . GLU D 1 224 ? 31.476 -12.555 -54.531 1.00 64.51 224 GLU D CA 1
ATOM 9976 C C . GLU D 1 224 ? 32.168 -13.634 -53.696 1.00 65.52 224 GLU D C 1
ATOM 9977 O O . GLU D 1 224 ? 33.116 -13.316 -52.982 1.00 65.97 224 GLU D O 1
ATOM 9983 N N . LEU D 1 225 ? 31.732 -14.894 -53.804 1.00 60.50 225 LEU D N 1
ATOM 9984 C CA . LEU D 1 225 ? 32.317 -16.010 -53.059 1.00 60.52 225 LEU D CA 1
ATOM 9985 C C . LEU D 1 225 ? 33.823 -16.232 -53.322 1.00 68.87 225 LEU D C 1
ATOM 9986 O O . LEU D 1 225 ? 34.583 -16.361 -52.361 1.00 69.06 225 LEU D O 1
ATOM 9991 N N . ARG D 1 226 ? 34.244 -16.291 -54.597 1.00 67.80 226 ARG D N 1
ATOM 9992 C CA . ARG D 1 226 ? 35.655 -16.475 -54.970 1.00 69.07 226 ARG D CA 1
ATOM 9993 C C . ARG D 1 226 ? 36.511 -15.369 -54.336 1.00 72.50 226 ARG D C 1
ATOM 9994 O O . ARG D 1 226 ? 37.520 -15.673 -53.709 1.00 72.36 226 ARG D O 1
ATOM 10002 N N . TYR D 1 227 ? 36.056 -14.104 -54.436 1.00 68.41 227 TYR D N 1
ATOM 10003 C CA . TYR D 1 227 ? 36.724 -12.931 -53.874 1.00 68.32 227 TYR D CA 1
ATOM 10004 C C . TYR D 1 227 ? 36.794 -13.004 -52.345 1.00 73.23 227 TYR D C 1
ATOM 10005 O O . TYR D 1 227 ? 37.839 -12.682 -51.776 1.00 73.18 227 TYR D O 1
ATOM 10014 N N . ALA D 1 228 ? 35.678 -13.420 -51.690 1.00 69.74 228 ALA D N 1
ATOM 10015 C CA . ALA D 1 228 ? 35.586 -13.572 -50.241 1.00 69.18 228 ALA D CA 1
ATOM 10016 C C . ALA D 1 228 ? 36.602 -14.625 -49.768 1.00 73.04 228 ALA D C 1
ATOM 10017 O O . ALA D 1 228 ? 37.503 -14.260 -49.034 1.00 72.65 228 ALA D O 1
ATOM 10019 N N . ILE D 1 229 ? 36.513 -15.892 -50.254 1.00 69.51 229 ILE D N 1
ATOM 10020 C CA . ILE D 1 229 ? 37.418 -17.012 -49.921 1.00 69.38 229 ILE D CA 1
ATOM 10021 C C . ILE D 1 229 ? 38.911 -16.592 -50.010 1.00 75.38 229 ILE D C 1
ATOM 10022 O O . ILE D 1 229 ? 39.674 -16.835 -49.070 1.00 75.76 229 ILE D O 1
ATOM 10027 N N . GLU D 1 230 ? 39.299 -15.943 -51.126 1.00 71.73 230 GLU D N 1
ATOM 10028 C CA . GLU D 1 230 ? 40.664 -15.507 -51.420 1.00 71.78 230 GLU D CA 1
ATOM 10029 C C . GLU D 1 230 ? 41.193 -14.338 -50.577 1.00 75.50 230 GLU D C 1
ATOM 10030 O O . GLU D 1 230 ? 42.414 -14.227 -50.414 1.00 75.47 230 GLU D O 1
ATOM 10036 N N . ASN D 1 231 ? 40.296 -13.471 -50.045 1.00 71.17 231 ASN D N 1
ATOM 10037 C CA . ASN D 1 231 ? 40.700 -12.268 -49.299 1.00 69.89 231 ASN D CA 1
ATOM 10038 C C . ASN D 1 231 ? 40.270 -12.172 -47.846 1.00 73.01 231 ASN D C 1
ATOM 10039 O O . ASN D 1 231 ? 40.782 -11.309 -47.134 1.00 73.50 231 ASN D O 1
ATOM 10044 N N . ILE D 1 232 ? 39.344 -13.017 -47.399 1.00 68.64 232 ILE D N 1
ATOM 10045 C CA . ILE D 1 232 ? 38.771 -12.945 -46.059 1.00 67.95 232 ILE D CA 1
ATOM 10046 C C . ILE D 1 232 ? 39.779 -13.253 -44.921 1.00 71.96 232 ILE D C 1
ATOM 10047 O O . ILE D 1 232 ? 39.486 -12.910 -43.775 1.00 72.70 232 ILE D O 1
ATOM 10052 N N . GLY D 1 233 ? 40.924 -13.872 -45.225 1.00 66.45 233 GLY D N 1
ATOM 10053 C CA . GLY D 1 233 ? 41.960 -14.133 -44.224 1.00 65.45 233 GLY D CA 1
ATOM 10054 C C . GLY D 1 233 ? 41.643 -15.005 -43.016 1.00 66.91 233 GLY D C 1
ATOM 10055 O O . GLY D 1 233 ? 42.491 -15.134 -42.139 1.00 66.47 233 GLY D O 1
ATOM 10056 N N . ILE D 1 234 ? 40.434 -15.589 -42.940 1.00 61.60 234 ILE D N 1
ATOM 10057 C CA . ILE D 1 234 ? 40.014 -16.544 -41.911 1.00 60.72 234 ILE D CA 1
ATOM 10058 C C . ILE D 1 234 ? 39.489 -17.765 -42.685 1.00 63.53 234 ILE D C 1
ATOM 10059 O O . ILE D 1 234 ? 38.740 -17.599 -43.651 1.00 63.19 234 ILE D O 1
ATOM 10064 N N . LYS D 1 235 ? 39.899 -18.978 -42.296 1.00 58.74 235 LYS D N 1
ATOM 10065 C CA . LYS D 1 235 ? 39.414 -20.173 -42.975 1.00 57.76 235 LYS D CA 1
ATOM 10066 C C . LYS D 1 235 ? 37.943 -20.458 -42.556 1.00 61.54 235 LYS D C 1
ATOM 10067 O O . LYS D 1 235 ? 37.655 -20.591 -41.357 1.00 62.04 235 LYS D O 1
ATOM 10073 N N . PRO D 1 236 ? 36.999 -20.504 -43.528 1.00 56.35 236 PRO D N 1
ATOM 10074 C CA . PRO D 1 236 ? 35.597 -20.803 -43.178 1.00 55.19 236 PRO D CA 1
ATOM 10075 C C . PRO D 1 236 ? 35.462 -22.180 -42.543 1.00 58.64 236 PRO D C 1
ATOM 10076 O O . PRO D 1 236 ? 36.093 -23.137 -42.997 1.00 58.56 236 PRO D O 1
ATOM 10080 N N . ARG D 1 237 ? 34.650 -22.283 -41.496 1.00 54.67 237 ARG D N 1
ATOM 10081 C CA . ARG D 1 237 ? 34.377 -23.571 -40.870 1.00 54.25 237 ARG D CA 1
ATOM 10082 C C . ARG D 1 237 ? 33.367 -24.329 -41.760 1.00 59.80 237 ARG D C 1
ATOM 10083 O O . ARG D 1 237 ? 33.480 -25.541 -41.954 1.00 59.29 237 ARG D O 1
ATOM 10091 N N . LEU D 1 238 ? 32.386 -23.586 -42.307 1.00 57.92 238 LEU D N 1
ATOM 10092 C CA . LEU D 1 238 ? 31.290 -24.099 -43.127 1.00 56.94 238 LEU D CA 1
ATOM 10093 C C . LEU D 1 238 ? 30.856 -23.059 -44.135 1.00 59.63 238 LEU D C 1
ATOM 10094 O O . LEU D 1 238 ? 30.807 -21.867 -43.822 1.00 60.28 238 LEU D O 1
ATOM 10099 N N . VAL D 1 239 ? 30.500 -23.519 -45.337 1.00 55.03 239 VAL D N 1
ATOM 10100 C CA . VAL D 1 239 ? 29.951 -22.681 -46.409 1.00 53.44 239 VAL D CA 1
ATOM 10101 C C . VAL D 1 239 ? 28.553 -23.252 -46.713 1.00 56.04 239 VAL D C 1
ATOM 10102 O O . VAL D 1 239 ? 28.423 -24.441 -46.996 1.00 55.29 239 VAL D O 1
ATOM 10106 N N . VAL D 1 240 ? 27.509 -22.439 -46.569 1.00 52.29 240 VAL D N 1
ATOM 10107 C CA . VAL D 1 240 ? 26.137 -22.881 -46.848 1.00 51.77 240 VAL D CA 1
ATOM 10108 C C . VAL D 1 240 ? 25.674 -22.157 -48.092 1.00 57.23 240 VAL D C 1
ATOM 10109 O O . VAL D 1 240 ? 25.731 -20.940 -48.142 1.00 57.50 240 VAL D O 1
ATOM 10113 N N . THR D 1 241 ? 25.261 -22.885 -49.108 1.00 56.39 241 THR D N 1
ATOM 10114 C CA . THR D 1 241 ? 24.832 -22.272 -50.373 1.00 57.15 241 THR D CA 1
ATOM 10115 C C . THR D 1 241 ? 23.393 -22.608 -50.730 1.00 63.56 241 THR D C 1
ATOM 10116 O O . THR D 1 241 ? 22.841 -23.567 -50.215 1.00 64.31 241 THR D O 1
ATOM 10120 N N . ASP D 1 242 ? 22.791 -21.823 -51.621 1.00 61.34 242 ASP D N 1
ATOM 10121 C CA . ASP D 1 242 ? 21.453 -22.094 -52.131 1.00 61.83 242 ASP D CA 1
ATOM 10122 C C . ASP D 1 242 ? 21.611 -23.259 -53.116 1.00 69.12 242 ASP D C 1
ATOM 10123 O O . ASP D 1 242 ? 22.646 -23.343 -53.788 1.00 70.15 242 ASP D O 1
ATOM 10128 N N . SER D 1 243 ? 20.616 -24.158 -53.205 1.00 65.95 243 SER D N 1
ATOM 10129 C CA . SER D 1 243 ? 20.695 -25.287 -54.126 1.00 65.81 243 SER D CA 1
ATOM 10130 C C . SER D 1 243 ? 20.766 -24.878 -55.611 1.00 70.22 243 SER D C 1
ATOM 10131 O O . SER D 1 243 ? 21.208 -25.682 -56.438 1.00 72.00 243 SER D O 1
ATOM 10134 N N . GLN D 1 244 ? 20.375 -23.634 -55.952 1.00 64.61 244 GLN D N 1
ATOM 10135 C CA . GLN D 1 244 ? 20.430 -23.172 -57.345 1.00 63.71 244 GLN D CA 1
ATOM 10136 C C . GLN D 1 244 ? 21.759 -22.512 -57.717 1.00 68.99 244 GLN D C 1
ATOM 10137 O O . GLN D 1 244 ? 21.987 -22.239 -58.897 1.00 69.23 244 GLN D O 1
ATOM 10143 N N . SER D 1 245 ? 22.643 -22.290 -56.728 1.00 65.74 245 SER D N 1
ATOM 10144 C CA . SER D 1 245 ? 23.970 -21.723 -56.971 1.00 65.36 245 SER D CA 1
ATOM 10145 C C . SER D 1 245 ? 25.094 -22.714 -56.609 1.00 70.13 245 SER D C 1
ATOM 10146 O O . SER D 1 245 ? 26.273 -22.406 -56.801 1.00 70.14 245 SER D O 1
ATOM 10149 N N . VAL D 1 246 ? 24.714 -23.942 -56.178 1.00 66.41 246 VAL D N 1
ATOM 10150 C CA . VAL D 1 246 ? 25.623 -25.004 -55.729 1.00 65.23 246 VAL D CA 1
ATOM 10151 C C . VAL D 1 246 ? 26.605 -25.480 -56.834 1.00 71.09 246 VAL D C 1
ATOM 10152 O O . VAL D 1 246 ? 27.799 -25.462 -56.564 1.00 71.01 246 VAL D O 1
ATOM 10156 N N . MET D 1 247 ? 26.141 -25.850 -58.049 1.00 69.53 247 MET D N 1
ATOM 10157 C CA . MET D 1 247 ? 27.015 -26.337 -59.141 1.00 69.96 247 MET D CA 1
ATOM 10158 C C . MET D 1 247 ? 28.119 -25.357 -59.539 1.00 77.53 247 MET D C 1
ATOM 10159 O O . MET D 1 247 ? 29.215 -25.784 -59.921 1.00 78.20 247 MET D O 1
ATOM 10164 N N . LYS D 1 248 ? 27.832 -24.052 -59.437 1.00 74.94 248 LYS D N 1
ATOM 10165 C CA . LYS D 1 248 ? 28.783 -22.986 -59.719 1.00 74.97 248 LYS D CA 1
ATOM 10166 C C . LYS D 1 248 ? 29.807 -22.875 -58.564 1.00 78.74 248 LYS D C 1
ATOM 10167 O O . LYS D 1 248 ? 31.010 -22.939 -58.821 1.00 79.25 248 LYS D O 1
ATOM 10173 N N . VAL D 1 249 ? 29.317 -22.737 -57.305 1.00 74.23 249 VAL D N 1
ATOM 10174 C CA . VAL D 1 249 ? 30.122 -22.511 -56.100 1.00 73.40 249 VAL D CA 1
ATOM 10175 C C . VAL D 1 249 ? 31.000 -23.711 -55.697 1.00 75.60 249 VAL D C 1
ATOM 10176 O O . VAL D 1 249 ? 32.050 -23.468 -55.102 1.00 74.62 249 VAL D O 1
ATOM 10180 N N . VAL D 1 250 ? 30.607 -24.978 -56.014 1.00 72.08 250 VAL D N 1
ATOM 10181 C CA . VAL D 1 250 ? 31.407 -26.176 -55.671 1.00 72.19 250 VAL D CA 1
ATOM 10182 C C . VAL D 1 250 ? 32.831 -26.010 -56.215 1.00 78.02 250 VAL D C 1
ATOM 10183 O O . VAL D 1 250 ? 33.806 -26.385 -55.555 1.00 77.88 250 VAL D O 1
ATOM 10187 N N . SER D 1 251 ? 32.933 -25.387 -57.396 1.00 75.78 251 SER D N 1
ATOM 10188 C CA . SER D 1 251 ? 34.182 -25.067 -58.072 1.00 76.42 251 SER D CA 1
ATOM 10189 C C . SER D 1 251 ? 34.988 -24.020 -57.259 1.00 80.03 251 SER D C 1
ATOM 10190 O O . SER D 1 251 ? 36.183 -24.221 -57.026 1.00 80.12 251 SER D O 1
ATOM 10193 N N . ASP D 1 252 ? 34.322 -22.937 -56.812 1.00 75.30 252 ASP D N 1
ATOM 10194 C CA . ASP D 1 252 ? 34.913 -21.822 -56.063 1.00 74.40 252 ASP D CA 1
ATOM 10195 C C . ASP D 1 252 ? 35.424 -22.171 -54.660 1.00 75.18 252 ASP D C 1
ATOM 10196 O O . ASP D 1 252 ? 36.341 -21.513 -54.176 1.00 74.81 252 ASP D O 1
ATOM 10201 N N . VAL D 1 253 ? 34.811 -23.166 -53.995 1.00 70.79 253 VAL D N 1
ATOM 10202 C CA . VAL D 1 253 ? 35.150 -23.577 -52.624 1.00 70.27 253 VAL D CA 1
ATOM 10203 C C . VAL D 1 253 ? 36.238 -24.664 -52.620 1.00 75.94 253 VAL D C 1
ATOM 10204 O O . VAL D 1 253 ? 35.997 -25.753 -53.163 1.00 75.72 253 VAL D O 1
ATOM 10208 N N . PRO D 1 254 ? 37.413 -24.410 -51.974 1.00 73.25 254 PRO D N 1
ATOM 10209 C CA . PRO D 1 254 ? 38.466 -25.445 -51.909 1.00 72.97 254 PRO D CA 1
ATOM 10210 C C . PRO D 1 254 ? 37.982 -26.724 -51.223 1.00 78.00 254 PRO D C 1
ATOM 10211 O O . PRO D 1 254 ? 37.160 -26.660 -50.310 1.00 77.40 254 PRO D O 1
ATOM 10215 N N . GLU D 1 255 ? 38.466 -27.884 -51.697 1.00 75.74 255 GLU D N 1
ATOM 10216 C CA . GLU D 1 255 ? 38.075 -29.222 -51.233 1.00 76.10 255 GLU D CA 1
ATOM 10217 C C . GLU D 1 255 ? 38.179 -29.446 -49.713 1.00 77.77 255 GLU D C 1
ATOM 10218 O O . GLU D 1 255 ? 37.406 -30.235 -49.168 1.00 76.67 255 GLU D O 1
ATOM 10224 N N . ASP D 1 256 ? 39.117 -28.751 -49.038 1.00 73.46 256 ASP D N 1
ATOM 10225 C CA . ASP D 1 256 ? 39.335 -28.870 -47.591 1.00 72.87 256 ASP D CA 1
ATOM 10226 C C . ASP D 1 256 ? 38.293 -28.128 -46.737 1.00 76.20 256 ASP D C 1
ATOM 10227 O O . ASP D 1 256 ? 38.246 -28.347 -45.522 1.00 76.04 256 ASP D O 1
ATOM 10232 N N . ILE D 1 257 ? 37.451 -27.275 -47.364 1.00 70.85 257 ILE D N 1
ATOM 10233 C CA . ILE D 1 257 ? 36.412 -26.510 -46.670 1.00 69.28 257 ILE D CA 1
ATOM 10234 C C . ILE D 1 257 ? 35.058 -27.213 -46.793 1.00 70.89 257 ILE D C 1
ATOM 10235 O O . ILE D 1 257 ? 34.665 -27.587 -47.902 1.00 71.18 257 ILE D O 1
ATOM 10240 N N . ASP D 1 258 ? 34.352 -27.387 -45.652 1.00 64.19 258 ASP D N 1
ATOM 10241 C CA . ASP D 1 258 ? 33.019 -27.994 -45.604 1.00 62.60 258 ASP D CA 1
ATOM 10242 C C . ASP D 1 258 ? 32.010 -27.095 -46.311 1.00 62.20 258 ASP D C 1
ATOM 10243 O O . ASP D 1 258 ? 31.973 -25.885 -46.086 1.00 59.97 258 ASP D O 1
ATOM 10248 N N . LEU D 1 259 ? 31.194 -27.706 -47.163 1.00 58.22 259 LEU D N 1
ATOM 10249 C CA . LEU D 1 259 ? 30.178 -27.034 -47.952 1.00 57.38 259 LEU D CA 1
ATOM 10250 C C . LEU D 1 259 ? 28.893 -27.854 -47.928 1.00 61.27 259 LEU D C 1
ATOM 10251 O O . LEU D 1 259 ? 28.931 -29.068 -48.138 1.00 62.10 259 LEU D O 1
ATOM 10256 N N . THR D 1 260 ? 27.765 -27.184 -47.651 1.00 56.40 260 THR D N 1
ATOM 10257 C CA . THR D 1 260 ? 26.424 -27.765 -47.658 1.00 55.15 260 THR D CA 1
ATOM 10258 C C . THR D 1 260 ? 25.453 -26.790 -48.341 1.00 56.68 260 THR D C 1
ATOM 10259 O O . THR D 1 260 ? 25.876 -25.715 -48.764 1.00 55.66 260 THR D O 1
ATOM 10263 N N . THR D 1 261 ? 24.174 -27.176 -48.470 1.00 51.96 261 THR D N 1
ATOM 10264 C CA . THR D 1 261 ? 23.121 -26.341 -49.044 1.00 51.21 261 THR D CA 1
ATOM 10265 C C . THR D 1 261 ? 22.010 -26.141 -47.998 1.00 55.74 261 THR D C 1
ATOM 10266 O O . THR D 1 261 ? 21.947 -26.898 -47.022 1.00 57.07 261 THR D O 1
ATOM 10270 N N . PHE D 1 262 ? 21.146 -25.128 -48.192 1.00 50.10 262 PHE D N 1
ATOM 10271 C CA . PHE D 1 262 ? 20.035 -24.885 -47.276 1.00 49.57 262 PHE D CA 1
ATOM 10272 C C . PHE D 1 262 ? 19.011 -26.029 -47.378 1.00 53.76 262 PHE D C 1
ATOM 10273 O O . PHE D 1 262 ? 18.385 -26.379 -46.376 1.00 53.73 262 PHE D O 1
ATOM 10281 N N . SER D 1 263 ? 18.874 -26.621 -48.592 1.00 51.03 263 SER D N 1
ATOM 10282 C CA . SER D 1 263 ? 17.994 -27.753 -48.898 1.00 50.82 263 SER D CA 1
ATOM 10283 C C . SER D 1 263 ? 18.397 -28.969 -48.069 1.00 55.26 263 SER D C 1
ATOM 10284 O O . SER D 1 263 ? 17.530 -29.618 -47.494 1.00 54.92 263 SER D O 1
ATOM 10287 N N . ILE D 1 264 ? 19.710 -29.246 -47.981 1.00 52.32 264 ILE D N 1
ATOM 10288 C CA . ILE D 1 264 ? 20.266 -30.346 -47.176 1.00 51.63 264 ILE D CA 1
ATOM 10289 C C . ILE D 1 264 ? 20.126 -30.037 -45.673 1.00 55.11 264 ILE D C 1
ATOM 10290 O O . ILE D 1 264 ? 19.864 -30.943 -44.882 1.00 57.14 264 ILE D O 1
ATOM 10295 N N . LEU D 1 265 ? 20.265 -28.759 -45.290 1.00 48.83 265 LEU D N 1
ATOM 10296 C CA . LEU D 1 265 ? 20.114 -28.351 -43.895 1.00 47.36 265 LEU D CA 1
ATOM 10297 C C . LEU D 1 265 ? 18.655 -28.492 -43.426 1.00 49.22 265 LEU D C 1
ATOM 10298 O O . LEU D 1 265 ? 18.439 -28.860 -42.274 1.00 49.99 265 LEU D O 1
ATOM 10303 N N . GLU D 1 266 ? 17.674 -28.241 -44.326 1.00 43.38 266 GLU D N 1
ATOM 10304 C CA . GLU D 1 266 ? 16.232 -28.345 -44.073 1.00 43.28 266 GLU D CA 1
ATOM 10305 C C . GLU D 1 266 ? 15.816 -29.796 -43.983 1.00 48.24 266 GLU D C 1
ATOM 10306 O O . GLU D 1 266 ? 14.925 -30.136 -43.200 1.00 47.47 266 GLU D O 1
ATOM 10312 N N . SER D 1 267 ? 16.440 -30.645 -44.830 1.00 45.75 267 SER D N 1
ATOM 10313 C CA . SER D 1 267 ? 16.252 -32.097 -44.904 1.00 44.79 267 SER D CA 1
ATOM 10314 C C . SER D 1 267 ? 16.558 -32.718 -43.549 1.00 51.07 267 SER D C 1
ATOM 10315 O O . SER D 1 267 ? 15.747 -33.493 -43.064 1.00 50.98 267 SER D O 1
ATOM 10318 N N . ARG D 1 268 ? 17.723 -32.373 -42.938 1.00 48.44 268 ARG D N 1
ATOM 10319 C CA . ARG D 1 268 ? 18.137 -32.884 -41.637 1.00 48.74 268 ARG D CA 1
ATOM 10320 C C . ARG D 1 268 ? 17.271 -32.275 -40.522 1.00 54.82 268 ARG D C 1
ATOM 10321 O O . ARG D 1 268 ? 16.847 -32.989 -39.617 1.00 56.63 268 ARG D O 1
ATOM 10329 N N . TYR D 1 269 ? 17.003 -30.960 -40.609 1.00 51.26 269 TYR D N 1
ATOM 10330 C CA . TYR D 1 269 ? 16.232 -30.147 -39.665 1.00 50.59 269 TYR D CA 1
ATOM 10331 C C . TYR D 1 269 ? 14.834 -30.700 -39.388 1.00 54.73 269 TYR D C 1
ATOM 10332 O O . TYR D 1 269 ? 14.497 -30.878 -38.217 1.00 54.14 269 TYR D O 1
ATOM 10341 N N . ARG D 1 270 ? 14.027 -30.989 -40.440 1.00 52.81 270 ARG D N 1
ATOM 10342 C CA . ARG D 1 270 ? 12.682 -31.511 -40.207 1.00 53.87 270 ARG D CA 1
ATOM 10343 C C . ARG D 1 270 ? 12.447 -32.980 -40.647 1.00 59.79 270 ARG D C 1
ATOM 10344 O O . ARG D 1 270 ? 11.451 -33.565 -40.220 1.00 60.55 270 ARG D O 1
ATOM 10352 N N . GLY D 1 271 ? 13.366 -33.569 -41.408 1.00 54.38 271 GLY D N 1
ATOM 10353 C CA . GLY D 1 271 ? 13.268 -34.966 -41.814 1.00 53.18 271 GLY D CA 1
ATOM 10354 C C . GLY D 1 271 ? 14.410 -35.820 -41.294 1.00 56.57 271 GLY D C 1
ATOM 10355 O O . GLY D 1 271 ? 15.036 -35.506 -40.275 1.00 55.98 271 GLY D O 1
ATOM 10356 N N . ASP D 1 272 ? 14.682 -36.918 -42.010 1.00 52.62 272 ASP D N 1
ATOM 10357 C CA . ASP D 1 272 ? 15.718 -37.902 -41.701 1.00 52.02 272 ASP D CA 1
ATOM 10358 C C . ASP D 1 272 ? 16.689 -37.906 -42.875 1.00 56.10 272 ASP D C 1
ATOM 10359 O O . ASP D 1 272 ? 16.443 -38.580 -43.872 1.00 55.56 272 ASP D O 1
ATOM 10364 N N . LEU D 1 273 ? 17.777 -37.133 -42.773 1.00 54.28 273 LEU D N 1
ATOM 10365 C CA . LEU D 1 273 ? 18.772 -37.038 -43.841 1.00 54.27 273 LEU D CA 1
ATOM 10366 C C . LEU D 1 273 ? 19.388 -38.398 -44.193 1.00 60.09 273 LEU D C 1
ATOM 10367 O O . LEU D 1 273 ? 19.500 -38.712 -45.378 1.00 59.77 273 LEU D O 1
ATOM 10372 N N . GLU D 1 274 ? 19.734 -39.222 -43.186 1.00 58.42 274 GLU D N 1
ATOM 10373 C CA . GLU D 1 274 ? 20.301 -40.550 -43.439 1.00 58.71 274 GLU D CA 1
ATOM 10374 C C . GLU D 1 274 ? 19.388 -41.432 -44.285 1.00 61.16 274 GLU D C 1
ATOM 10375 O O . GLU D 1 274 ? 19.878 -42.073 -45.209 1.00 61.97 274 GLU D O 1
ATOM 10381 N N . TYR D 1 275 ? 18.069 -41.438 -43.999 1.00 56.13 275 TYR D N 1
ATOM 10382 C CA . TYR D 1 275 ? 17.095 -42.233 -44.754 1.00 55.37 275 TYR D CA 1
ATOM 10383 C C . TYR D 1 275 ? 16.849 -41.665 -46.142 1.00 59.37 275 TYR D C 1
ATOM 10384 O O . TYR D 1 275 ? 16.702 -42.437 -47.084 1.00 58.91 275 TYR D O 1
ATOM 10393 N N . PHE D 1 276 ? 16.805 -40.323 -46.265 1.00 55.76 276 PHE D N 1
ATOM 10394 C CA . PHE D 1 276 ? 16.596 -39.610 -47.527 1.00 53.96 276 PHE D CA 1
ATOM 10395 C C . PHE D 1 276 ? 17.765 -39.835 -48.474 1.00 57.33 276 PHE D C 1
ATOM 10396 O O . PHE D 1 276 ? 17.551 -39.975 -49.673 1.00 56.29 276 PHE D O 1
ATOM 10404 N N . VAL D 1 277 ? 18.996 -39.878 -47.930 1.00 55.56 277 VAL D N 1
ATOM 10405 C CA . VAL D 1 277 ? 20.234 -40.096 -48.691 1.00 56.36 277 VAL D CA 1
ATOM 10406 C C . VAL D 1 277 ? 20.331 -41.562 -49.135 1.00 65.37 277 VAL D C 1
ATOM 10407 O O . VAL D 1 277 ? 20.682 -41.827 -50.280 1.00 66.15 277 VAL D O 1
ATOM 10411 N N . GLU D 1 278 ? 20.008 -42.505 -48.244 1.00 63.96 278 GLU D N 1
ATOM 10412 C CA . GLU D 1 278 ? 20.033 -43.922 -48.570 1.00 64.13 278 GLU D CA 1
ATOM 10413 C C . GLU D 1 278 ? 18.943 -44.257 -49.596 1.00 67.69 278 GLU D C 1
ATOM 10414 O O . GLU D 1 278 ? 19.204 -44.976 -50.556 1.00 69.24 278 GLU D O 1
ATOM 10420 N N . SER D 1 279 ? 17.741 -43.682 -49.423 1.00 61.98 279 SER D N 1
ATOM 10421 C CA . SER D 1 279 ? 16.595 -43.900 -50.311 1.00 60.32 279 SER D CA 1
ATOM 10422 C C . SER D 1 279 ? 16.730 -43.296 -51.705 1.00 63.14 279 SER D C 1
ATOM 10423 O O . SER D 1 279 ? 16.030 -43.760 -52.590 1.00 63.79 279 SER D O 1
ATOM 10426 N N . VAL D 1 280 ? 17.594 -42.269 -51.914 1.00 58.78 280 VAL D N 1
ATOM 10427 C CA . VAL D 1 280 ? 17.785 -41.647 -53.235 1.00 58.47 280 VAL D CA 1
ATOM 10428 C C . VAL D 1 280 ? 18.486 -42.618 -54.202 1.00 65.69 280 VAL D C 1
ATOM 10429 O O . VAL D 1 280 ? 18.268 -42.520 -55.412 1.00 65.78 280 VAL D O 1
ATOM 10433 N N . LYS D 1 281 ? 19.274 -43.590 -53.669 1.00 63.72 281 LYS D N 1
ATOM 10434 C CA . LYS D 1 281 ? 19.984 -44.595 -54.475 1.00 63.91 281 LYS D CA 1
ATOM 10435 C C . LYS D 1 281 ? 18.996 -45.474 -55.274 1.00 69.56 281 LYS D C 1
ATOM 10436 O O . LYS D 1 281 ? 19.386 -46.053 -56.283 1.00 70.21 281 LYS D O 1
ATOM 10442 N N . ALA D 1 282 ? 17.707 -45.523 -54.850 1.00 66.21 282 ALA D N 1
ATOM 10443 C CA . ALA D 1 282 ? 16.604 -46.258 -55.484 1.00 66.19 282 ALA D CA 1
ATOM 10444 C C . ALA D 1 282 ? 16.325 -45.759 -56.896 1.00 73.22 282 ALA D C 1
ATOM 10445 O O . ALA D 1 282 ? 15.807 -46.524 -57.710 1.00 73.07 282 ALA D O 1
ATOM 10447 N N . VAL D 1 283 ? 16.673 -44.483 -57.190 1.00 72.01 283 VAL D N 1
ATOM 10448 C CA . VAL D 1 283 ? 16.517 -43.835 -58.498 1.00 72.61 283 VAL D CA 1
ATOM 10449 C C . VAL D 1 283 ? 17.190 -44.683 -59.583 1.00 81.22 283 VAL D C 1
ATOM 10450 O O . VAL D 1 283 ? 16.590 -44.904 -60.633 1.00 81.94 283 VAL D O 1
ATOM 10454 N N . GLU D 1 284 ? 18.392 -45.214 -59.290 1.00 79.99 284 GLU D N 1
ATOM 10455 C CA . GLU D 1 284 ? 19.187 -46.055 -60.183 1.00 81.35 284 GLU D CA 1
ATOM 10456 C C . GLU D 1 284 ? 18.473 -47.353 -60.589 1.00 87.85 284 GLU D C 1
ATOM 10457 O O . GLU D 1 284 ? 18.608 -47.798 -61.731 1.00 88.32 284 GLU D O 1
ATOM 10463 N N . ASN D 1 285 ? 17.715 -47.948 -59.654 1.00 84.70 285 ASN D N 1
ATOM 10464 C CA . ASN D 1 285 ? 17.004 -49.214 -59.854 1.00 84.45 285 ASN D CA 1
ATOM 10465 C C . ASN D 1 285 ? 15.573 -49.056 -60.417 1.00 89.09 285 ASN D C 1
ATOM 10466 O O . ASN D 1 285 ? 14.840 -50.046 -60.488 1.00 90.05 285 ASN D O 1
ATOM 10471 N N . LEU D 1 286 ? 15.178 -47.838 -60.830 1.00 84.83 286 LEU D N 1
ATOM 10472 C CA . LEU D 1 286 ? 13.828 -47.590 -61.341 1.00 84.89 286 LEU D CA 1
ATOM 10473 C C . LEU D 1 286 ? 13.591 -48.167 -62.741 1.00 91.92 286 LEU D C 1
ATOM 10474 O O . LEU D 1 286 ? 14.307 -47.828 -63.689 1.00 91.24 286 LEU D O 1
ATOM 10479 N N . LYS D 1 287 ? 12.572 -49.055 -62.841 1.00 91.07 287 LYS D N 1
ATOM 10480 C CA . LYS D 1 287 ? 12.113 -49.775 -64.046 1.00 91.70 287 LYS D CA 1
ATOM 10481 C C . LYS D 1 287 ? 10.955 -48.994 -64.710 1.00 95.72 287 LYS D C 1
ATOM 10482 O O . LYS D 1 287 ? 10.446 -48.046 -64.116 1.00 96.02 287 LYS D O 1
ATOM 10488 N N . ASP D 1 288 ? 10.562 -49.377 -65.940 1.00 91.94 288 ASP D N 1
ATOM 10489 C CA . ASP D 1 288 ? 9.489 -48.752 -66.719 1.00 91.48 288 ASP D CA 1
ATOM 10490 C C . ASP D 1 288 ? 8.139 -48.668 -65.972 1.00 93.82 288 ASP D C 1
ATOM 10491 O O . ASP D 1 288 ? 7.616 -47.567 -65.806 1.00 94.10 288 ASP D O 1
ATOM 10496 N N . GLY D 1 289 ? 7.622 -49.796 -65.494 1.00 88.15 289 GLY D N 1
ATOM 10497 C CA . GLY D 1 289 ? 6.348 -49.828 -64.778 1.00 87.21 289 GLY D CA 1
ATOM 10498 C C . GLY D 1 289 ? 6.303 -49.169 -63.406 1.00 89.01 289 GLY D C 1
ATOM 10499 O O . GLY D 1 289 ? 5.229 -48.748 -62.966 1.00 88.00 289 GLY D O 1
ATOM 10500 N N . ASP D 1 290 ? 7.469 -49.082 -62.715 1.00 84.19 290 ASP D N 1
ATOM 10501 C CA . ASP D 1 290 ? 7.669 -48.575 -61.344 1.00 82.50 290 ASP D CA 1
ATOM 10502 C C . ASP D 1 290 ? 6.887 -47.295 -60.990 1.00 81.75 290 ASP D C 1
ATOM 10503 O O . ASP D 1 290 ? 6.857 -46.337 -61.765 1.00 81.19 290 ASP D O 1
ATOM 10508 N N . THR D 1 291 ? 6.251 -47.309 -59.804 1.00 74.48 291 THR D N 1
ATOM 10509 C CA . THR D 1 291 ? 5.442 -46.209 -59.264 1.00 72.21 291 THR D CA 1
ATOM 10510 C C . THR D 1 291 ? 6.284 -45.311 -58.352 1.00 71.59 291 THR D C 1
ATOM 10511 O O . THR D 1 291 ? 6.974 -45.798 -57.455 1.00 70.00 291 THR D O 1
ATOM 10515 N N . VAL D 1 292 ? 6.219 -43.999 -58.594 1.00 65.42 292 VAL D N 1
ATOM 10516 C CA . VAL D 1 292 ? 6.923 -42.973 -57.824 1.00 63.59 292 VAL D CA 1
ATOM 10517 C C . VAL D 1 292 ? 5.868 -41.974 -57.333 1.00 64.87 292 VAL D C 1
ATOM 10518 O O . VAL D 1 292 ? 5.080 -41.466 -58.144 1.00 64.77 292 VAL D O 1
ATOM 10522 N N . ILE D 1 293 ? 5.830 -41.713 -56.016 1.00 58.78 293 ILE D N 1
ATOM 10523 C CA . ILE D 1 293 ? 4.841 -40.794 -55.452 1.00 57.54 293 ILE D CA 1
ATOM 10524 C C . ILE D 1 293 ? 5.460 -39.487 -54.956 1.00 58.17 293 ILE D C 1
ATOM 10525 O O . ILE D 1 293 ? 6.304 -39.492 -54.060 1.00 56.38 293 ILE D O 1
ATOM 10530 N N . ILE D 1 294 ? 4.981 -38.361 -55.505 1.00 53.64 294 ILE D N 1
ATOM 10531 C CA . ILE D 1 294 ? 5.360 -37.016 -55.072 1.00 52.46 294 ILE D CA 1
ATOM 10532 C C . ILE D 1 294 ? 4.437 -36.767 -53.882 1.00 56.12 294 ILE D C 1
ATOM 10533 O O . ILE D 1 294 ? 3.206 -36.790 -54.031 1.00 54.08 294 ILE D O 1
ATOM 10538 N N . MET D 1 295 ? 5.021 -36.647 -52.692 1.00 53.82 295 MET D N 1
ATOM 10539 C CA . MET D 1 295 ? 4.224 -36.449 -51.491 1.00 54.03 295 MET D CA 1
ATOM 10540 C C . MET D 1 295 ? 4.365 -35.041 -50.970 1.00 58.34 295 MET D C 1
ATOM 10541 O O . MET D 1 295 ? 5.475 -34.528 -50.881 1.00 59.30 295 MET D O 1
ATOM 10546 N N . GLU D 1 296 ? 3.240 -34.406 -50.649 1.00 54.83 296 GLU D N 1
ATOM 10547 C CA . GLU D 1 296 ? 3.232 -33.043 -50.126 1.00 55.24 296 GLU D CA 1
ATOM 10548 C C . GLU D 1 296 ? 2.633 -33.019 -48.730 1.00 61.32 296 GLU D C 1
ATOM 10549 O O . GLU D 1 296 ? 1.776 -33.847 -48.420 1.00 62.58 296 GLU D O 1
ATOM 10555 N N . GLY D 1 297 ? 3.143 -32.131 -47.882 1.00 57.98 297 GLY D N 1
ATOM 10556 C CA . GLY D 1 297 ? 2.699 -32.016 -46.499 1.00 57.89 297 GLY D CA 1
ATOM 10557 C C . GLY D 1 297 ? 1.651 -30.954 -46.232 1.00 62.86 297 GLY D C 1
ATOM 10558 O O . GLY D 1 297 ? 1.577 -30.432 -45.112 1.00 62.10 297 GLY D O 1
ATOM 10559 N N . CYS D 1 298 ? 0.830 -30.623 -47.263 1.00 59.65 298 CYS D N 1
ATOM 10560 C CA . CYS D 1 298 ? -0.220 -29.609 -47.171 1.00 59.47 298 CYS D CA 1
ATOM 10561 C C . CYS D 1 298 ? -1.237 -29.722 -48.315 1.00 63.95 298 CYS D C 1
ATOM 10562 O O . CYS D 1 298 ? -1.002 -30.416 -49.312 1.00 64.61 298 CYS D O 1
ATOM 10565 N N . THR D 1 299 ? -2.323 -28.936 -48.195 1.00 58.42 299 THR D N 1
ATOM 10566 C CA . THR D 1 299 ? -3.423 -28.835 -49.147 1.00 56.97 299 THR D CA 1
ATOM 10567 C C . THR D 1 299 ? -3.368 -27.466 -49.877 1.00 60.28 299 THR D C 1
ATOM 10568 O O . THR D 1 299 ? -4.359 -27.024 -50.463 1.00 61.92 299 THR D O 1
ATOM 10572 N N . HIS D 1 300 ? -2.194 -26.815 -49.866 1.00 54.69 300 HIS D N 1
ATOM 10573 C CA . HIS D 1 300 ? -1.993 -25.486 -50.442 1.00 53.43 300 HIS D CA 1
ATOM 10574 C C . HIS D 1 300 ? -0.677 -25.333 -51.236 1.00 56.94 300 HIS D C 1
ATOM 10575 O O . HIS D 1 300 ? -0.071 -24.270 -51.191 1.00 55.82 300 HIS D O 1
ATOM 10582 N N . ARG D 1 301 ? -0.240 -26.355 -51.986 1.00 54.55 301 ARG D N 1
ATOM 10583 C CA . ARG D 1 301 ? 0.960 -26.192 -52.807 1.00 55.68 301 ARG D CA 1
ATOM 10584 C C . ARG D 1 301 ? 0.714 -25.052 -53.841 1.00 63.89 301 ARG D C 1
ATOM 10585 O O . ARG D 1 301 ? -0.253 -25.145 -54.603 1.00 64.79 301 ARG D O 1
ATOM 10593 N N . PRO D 1 302 ? 1.522 -23.957 -53.848 1.00 62.48 302 PRO D N 1
ATOM 10594 C CA . PRO D 1 302 ? 1.310 -22.881 -54.849 1.00 63.08 302 PRO D CA 1
ATOM 10595 C C . PRO D 1 302 ? 1.561 -23.384 -56.265 1.00 71.72 302 PRO D C 1
ATOM 10596 O O . PRO D 1 302 ? 2.361 -24.307 -56.420 1.00 72.84 302 PRO D O 1
ATOM 10600 N N . LEU D 1 303 ? 0.900 -22.797 -57.294 1.00 69.83 303 LEU D N 1
ATOM 10601 C CA . LEU D 1 303 ? 1.087 -23.206 -58.701 1.00 69.54 303 LEU D CA 1
ATOM 10602 C C . LEU D 1 303 ? 2.513 -22.956 -59.166 1.00 73.24 303 LEU D C 1
ATOM 10603 O O . LEU D 1 303 ? 2.959 -23.606 -60.115 1.00 72.63 303 LEU D O 1
ATOM 10608 N N . THR D 1 304 ? 3.229 -22.032 -58.477 1.00 69.18 304 THR D N 1
ATOM 10609 C CA . THR D 1 304 ? 4.619 -21.689 -58.761 1.00 68.99 304 THR D CA 1
ATOM 10610 C C . THR D 1 304 ? 5.590 -22.785 -58.283 1.00 73.13 304 THR D C 1
ATOM 10611 O O . THR D 1 304 ? 6.778 -22.729 -58.627 1.00 72.33 304 THR D O 1
ATOM 10615 N N . GLU D 1 305 ? 5.084 -23.780 -57.508 1.00 69.57 305 GLU D N 1
ATOM 10616 C CA . GLU D 1 305 ? 5.882 -24.893 -56.992 1.00 69.21 305 GLU D CA 1
ATOM 10617 C C . GLU D 1 305 ? 5.749 -26.124 -57.902 1.00 73.66 305 GLU D C 1
ATOM 10618 O O . GLU D 1 305 ? 4.984 -27.064 -57.607 1.00 73.64 305 GLU D O 1
ATOM 10624 N N . ASP D 1 306 ? 6.500 -26.094 -59.025 1.00 69.37 306 ASP D N 1
ATOM 10625 C CA . ASP D 1 306 ? 6.504 -27.146 -60.043 1.00 68.44 306 ASP D CA 1
ATOM 10626 C C . ASP D 1 306 ? 7.727 -28.049 -59.941 1.00 70.10 306 ASP D C 1
ATOM 10627 O O . ASP D 1 306 ? 7.873 -28.966 -60.750 1.00 70.87 306 ASP D O 1
ATOM 10632 N N . ILE D 1 307 ? 8.608 -27.789 -58.951 1.00 63.17 307 ILE D N 1
ATOM 10633 C CA . ILE D 1 307 ? 9.843 -28.545 -58.723 1.00 61.33 307 ILE D CA 1
ATOM 10634 C C . ILE D 1 307 ? 9.574 -30.048 -58.512 1.00 63.76 307 ILE D C 1
ATOM 10635 O O . ILE D 1 307 ? 10.253 -30.873 -59.104 1.00 62.59 307 ILE D O 1
ATOM 10640 N N . GLY D 1 308 ? 8.573 -30.376 -57.710 1.00 60.91 308 GLY D N 1
ATOM 10641 C CA . GLY D 1 308 ? 8.237 -31.758 -57.410 1.00 61.10 308 GLY D CA 1
ATOM 10642 C C . GLY D 1 308 ? 7.206 -32.353 -58.331 1.00 67.16 308 GLY D C 1
ATOM 10643 O O . GLY D 1 308 ? 7.263 -33.547 -58.629 1.00 67.88 308 GLY D O 1
ATOM 10644 N N . ARG D 1 309 ? 6.254 -31.533 -58.785 1.00 64.01 309 ARG D N 1
ATOM 10645 C CA . ARG D 1 309 ? 5.182 -32.020 -59.652 1.00 63.74 309 ARG D CA 1
ATOM 10646 C C . ARG D 1 309 ? 5.558 -32.118 -61.120 1.00 68.63 309 ARG D C 1
ATOM 10647 O O . ARG D 1 309 ? 5.086 -33.032 -61.787 1.00 69.23 309 ARG D O 1
ATOM 10655 N N . VAL D 1 310 ? 6.390 -31.180 -61.626 1.00 64.85 310 VAL D N 1
ATOM 10656 C CA . VAL D 1 310 ? 6.783 -31.092 -63.035 1.00 64.01 310 VAL D CA 1
ATOM 10657 C C . VAL D 1 310 ? 8.265 -31.396 -63.270 1.00 68.08 310 VAL D C 1
ATOM 10658 O O . VAL D 1 310 ? 8.577 -32.306 -64.045 1.00 68.92 310 VAL D O 1
ATOM 10662 N N . LYS D 1 311 ? 9.166 -30.622 -62.632 1.00 63.25 311 LYS D N 1
ATOM 10663 C CA . LYS D 1 311 ? 10.619 -30.687 -62.830 1.00 62.56 311 LYS D CA 1
ATOM 10664 C C . LYS D 1 311 ? 11.263 -32.044 -62.466 1.00 68.36 311 LYS D C 1
ATOM 10665 O O . LYS D 1 311 ? 11.858 -32.664 -63.351 1.00 68.25 311 LYS D O 1
ATOM 10671 N N . ILE D 1 312 ? 11.151 -32.499 -61.197 1.00 65.95 312 ILE D N 1
ATOM 10672 C CA . ILE D 1 312 ? 11.725 -33.765 -60.719 1.00 65.94 312 ILE D CA 1
ATOM 10673 C C . ILE D 1 312 ? 11.230 -34.956 -61.599 1.00 69.71 312 ILE D C 1
ATOM 10674 O O . ILE D 1 312 ? 12.093 -35.669 -62.117 1.00 67.38 312 ILE D O 1
ATOM 10679 N N . PRO D 1 313 ? 9.904 -35.138 -61.881 1.00 67.76 313 PRO D N 1
ATOM 10680 C CA . PRO D 1 313 ? 9.482 -36.247 -62.760 1.00 67.05 313 PRO D CA 1
ATOM 10681 C C . PRO D 1 313 ? 10.182 -36.287 -64.118 1.00 70.52 313 PRO D C 1
ATOM 10682 O O . PRO D 1 313 ? 10.547 -37.366 -64.586 1.00 70.08 313 PRO D O 1
ATOM 10686 N N . ARG D 1 314 ? 10.387 -35.119 -64.743 1.00 67.08 314 ARG D N 1
ATOM 10687 C CA . ARG D 1 314 ? 11.059 -35.026 -66.046 1.00 66.74 314 ARG D CA 1
ATOM 10688 C C . ARG D 1 314 ? 12.539 -35.378 -65.919 1.00 69.25 314 ARG D C 1
ATOM 10689 O O . ARG D 1 314 ? 13.058 -36.071 -66.785 1.00 69.91 314 ARG D O 1
ATOM 10697 N N . TRP D 1 315 ? 13.203 -34.935 -64.825 1.00 63.32 315 TRP D N 1
ATOM 10698 C CA . TRP D 1 315 ? 14.614 -35.218 -64.564 1.00 61.93 315 TRP D CA 1
ATOM 10699 C C . TRP D 1 315 ? 14.808 -36.703 -64.295 1.00 66.69 315 TRP D C 1
ATOM 10700 O O . TRP D 1 315 ? 15.756 -37.298 -64.796 1.00 65.27 315 TRP D O 1
ATOM 10711 N N . LEU D 1 316 ? 13.889 -37.304 -63.528 1.00 65.89 316 LEU D N 1
ATOM 10712 C CA . LEU D 1 316 ? 13.911 -38.721 -63.181 1.00 66.72 316 LEU D CA 1
ATOM 10713 C C . LEU D 1 316 ? 13.778 -39.607 -64.415 1.00 72.81 316 LEU D C 1
ATOM 10714 O O . LEU D 1 316 ? 14.522 -40.579 -64.538 1.00 72.23 316 LEU D O 1
ATOM 10719 N N . THR D 1 317 ? 12.873 -39.241 -65.350 1.00 70.48 317 THR D N 1
ATOM 10720 C CA . THR D 1 317 ? 12.645 -39.972 -66.598 1.00 70.54 317 THR D CA 1
ATOM 10721 C C . THR D 1 317 ? 13.882 -39.895 -67.506 1.00 74.44 317 THR D C 1
ATOM 10722 O O . THR D 1 317 ? 14.287 -40.914 -68.054 1.00 74.05 317 THR D O 1
ATOM 10726 N N . ASN D 1 318 ? 14.501 -38.702 -67.630 1.00 70.23 318 ASN D N 1
ATOM 10727 C CA . ASN D 1 318 ? 15.703 -38.497 -68.443 1.00 69.99 318 ASN D CA 1
ATOM 10728 C C . ASN D 1 318 ? 16.900 -39.269 -67.893 1.00 76.84 318 ASN D C 1
ATOM 10729 O O . ASN D 1 318 ? 17.632 -39.883 -68.662 1.00 77.76 318 ASN D O 1
ATOM 10734 N N . HIS D 1 319 ? 17.084 -39.244 -66.569 1.00 74.60 319 HIS D N 1
ATOM 10735 C CA . HIS D 1 319 ? 18.166 -39.914 -65.853 1.00 74.87 319 HIS D CA 1
ATOM 10736 C C . HIS D 1 319 ? 18.084 -41.444 -65.922 1.00 81.68 319 HIS D C 1
ATOM 10737 O O . HIS D 1 319 ? 19.117 -42.098 -66.056 1.00 82.04 319 HIS D O 1
ATOM 10744 N N . THR D 1 320 ? 16.874 -42.009 -65.776 1.00 79.38 320 THR D N 1
ATOM 10745 C CA . THR D 1 320 ? 16.657 -43.456 -65.726 1.00 79.75 320 THR D CA 1
ATOM 10746 C C . THR D 1 320 ? 16.332 -44.092 -67.067 1.00 87.29 320 THR D C 1
ATOM 10747 O O . THR D 1 320 ? 16.700 -45.249 -67.291 1.00 87.57 320 THR D O 1
ATOM 10751 N N . GLY D 1 321 ? 15.612 -43.364 -67.920 1.00 84.89 321 GLY D N 1
ATOM 10752 C CA . GLY D 1 321 ? 15.139 -43.875 -69.201 1.00 85.39 321 GLY D CA 1
ATOM 10753 C C . GLY D 1 321 ? 13.976 -44.827 -68.987 1.00 90.78 321 GLY D C 1
ATOM 10754 O O . GLY D 1 321 ? 13.813 -45.798 -69.731 1.00 91.64 321 GLY D O 1
ATOM 10755 N N . ALA D 1 322 ? 13.177 -44.566 -67.933 1.00 86.91 322 ALA D N 1
ATOM 10756 C CA . ALA D 1 322 ? 12.022 -45.369 -67.533 1.00 86.25 322 ALA D CA 1
ATOM 10757 C C . ALA D 1 322 ? 10.734 -44.559 -67.632 1.00 89.06 322 ALA D C 1
ATOM 10758 O O . ALA D 1 322 ? 10.689 -43.418 -67.165 1.00 87.75 322 ALA D O 1
ATOM 10760 N N . ALA D 1 323 ? 9.686 -45.156 -68.232 1.00 86.22 323 ALA D N 1
ATOM 10761 C CA . ALA D 1 323 ? 8.373 -44.525 -68.403 1.00 85.98 323 ALA D CA 1
ATOM 10762 C C . ALA D 1 323 ? 7.527 -44.760 -67.144 1.00 89.70 323 ALA D C 1
ATOM 10763 O O . ALA D 1 323 ? 6.472 -45.391 -67.197 1.00 90.05 323 ALA D O 1
ATOM 10765 N N . LEU D 1 324 ? 8.018 -44.235 -66.009 1.00 85.46 324 LEU D N 1
ATOM 10766 C CA . LEU D 1 324 ? 7.471 -44.344 -64.648 1.00 84.41 324 LEU D CA 1
ATOM 10767 C C . LEU D 1 324 ? 6.000 -43.950 -64.500 1.00 85.32 324 LEU D C 1
ATOM 10768 O O . LEU D 1 324 ? 5.485 -43.138 -65.273 1.00 84.13 324 LEU D O 1
ATOM 10773 N N . ASN D 1 325 ? 5.340 -44.522 -63.478 1.00 81.07 325 ASN D N 1
ATOM 10774 C CA . ASN D 1 325 ? 3.950 -44.236 -63.136 1.00 80.54 325 ASN D CA 1
ATOM 10775 C C . ASN D 1 325 ? 3.950 -43.162 -62.026 1.00 83.97 325 ASN D C 1
ATOM 10776 O O . ASN D 1 325 ? 3.818 -43.470 -60.838 1.00 83.17 325 ASN D O 1
ATOM 10781 N N . LEU D 1 326 ? 4.174 -41.899 -62.432 1.00 79.88 326 LEU D N 1
ATOM 10782 C CA . LEU D 1 326 ? 4.235 -40.748 -61.531 1.00 79.06 326 LEU D CA 1
ATOM 10783 C C . LEU D 1 326 ? 2.864 -40.387 -60.977 1.00 80.18 326 LEU D C 1
ATOM 10784 O O . LEU D 1 326 ? 1.941 -40.081 -61.736 1.00 79.93 326 LEU D O 1
ATOM 10789 N N . LYS D 1 327 ? 2.743 -40.423 -59.645 1.00 73.96 327 LYS D N 1
ATOM 10790 C CA . LYS D 1 327 ? 1.510 -40.116 -58.918 1.00 72.10 327 LYS D CA 1
ATOM 10791 C C . LYS D 1 327 ? 1.811 -39.033 -57.870 1.00 70.54 327 LYS D C 1
ATOM 10792 O O . LYS D 1 327 ? 2.964 -38.893 -57.457 1.00 70.86 327 LYS D O 1
ATOM 10798 N N . VAL D 1 328 ? 0.775 -38.295 -57.425 1.00 61.77 328 VAL D N 1
ATOM 10799 C CA . VAL D 1 328 ? 0.886 -37.227 -56.434 1.00 59.89 328 VAL D CA 1
ATOM 10800 C C . VAL D 1 328 ? -0.124 -37.444 -55.299 1.00 66.80 328 VAL D C 1
ATOM 10801 O O . VAL D 1 328 ? -1.303 -37.711 -55.566 1.00 66.64 328 VAL D O 1
ATOM 10805 N N . TRP D 1 329 ? 0.357 -37.335 -54.029 1.00 64.43 329 TRP D N 1
ATOM 10806 C CA . TRP D 1 329 ? -0.444 -37.431 -52.808 1.00 63.77 329 TRP D CA 1
ATOM 10807 C C . TRP D 1 329 ? -0.217 -36.162 -51.992 1.00 68.60 329 TRP D C 1
ATOM 10808 O O . TRP D 1 329 ? 0.898 -35.935 -51.533 1.00 67.94 329 TRP D O 1
ATOM 10819 N N . ALA D 1 330 ? -1.267 -35.333 -51.813 1.00 67.03 330 ALA D N 1
ATOM 10820 C CA . ALA D 1 330 ? -1.206 -34.097 -51.019 1.00 67.33 330 ALA D CA 1
ATOM 10821 C C . ALA D 1 330 ? -2.283 -34.092 -49.917 1.00 72.69 330 ALA D C 1
ATOM 10822 O O . ALA D 1 330 ? -3.488 -34.187 -50.200 1.00 73.07 330 ALA D O 1
ATOM 10824 N N . GLY D 1 331 ? -1.814 -34.048 -48.672 1.00 68.26 331 GLY D N 1
ATOM 10825 C CA . GLY D 1 331 ? -2.639 -34.056 -47.472 1.00 67.39 331 GLY D CA 1
ATOM 10826 C C . GLY D 1 331 ? -1.836 -33.677 -46.248 1.00 70.49 331 GLY D C 1
ATOM 10827 O O . GLY D 1 331 ? -0.602 -33.693 -46.283 1.00 69.39 331 GLY D O 1
ATOM 10828 N N . VAL D 1 332 ? -2.536 -33.325 -45.164 1.00 67.21 332 VAL D N 1
ATOM 10829 C CA . VAL D 1 332 ? -1.942 -32.872 -43.905 1.00 67.57 332 VAL D CA 1
ATOM 10830 C C . VAL D 1 332 ? -1.668 -34.050 -42.957 1.00 72.29 332 VAL D C 1
ATOM 10831 O O . VAL D 1 332 ? -0.638 -34.060 -42.274 1.00 71.76 332 VAL D O 1
ATOM 10835 N N . ASP D 1 333 ? -2.581 -35.041 -42.939 1.00 69.87 333 ASP D N 1
ATOM 10836 C CA . ASP D 1 333 ? -2.494 -36.225 -42.081 1.00 70.12 333 ASP D CA 1
ATOM 10837 C C . ASP D 1 333 ? -1.713 -37.385 -42.727 1.00 71.35 333 ASP D C 1
ATOM 10838 O O . ASP D 1 333 ? -0.763 -37.121 -43.460 1.00 70.09 333 ASP D O 1
ATOM 10843 N N . MET D 1 334 ? -2.055 -38.658 -42.406 1.00 66.87 334 MET D N 1
ATOM 10844 C CA . MET D 1 334 ? -1.341 -39.853 -42.889 1.00 66.25 334 MET D CA 1
ATOM 10845 C C . MET D 1 334 ? -2.079 -40.603 -44.014 1.00 71.44 334 MET D C 1
ATOM 10846 O O . MET D 1 334 ? -3.284 -40.833 -43.885 1.00 71.82 334 MET D O 1
ATOM 10851 N N . PRO D 1 335 ? -1.386 -41.046 -45.095 1.00 67.11 335 PRO D N 1
ATOM 10852 C CA . PRO D 1 335 ? -2.100 -41.757 -46.170 1.00 66.85 335 PRO D CA 1
ATOM 10853 C C . PRO D 1 335 ? -2.685 -43.105 -45.771 1.00 71.83 335 PRO D C 1
ATOM 10854 O O . PRO D 1 335 ? -2.243 -43.730 -44.804 1.00 72.31 335 PRO D O 1
ATOM 10858 N N . GLU D 1 336 ? -3.681 -43.548 -46.546 1.00 67.75 336 GLU D N 1
ATOM 10859 C CA . GLU D 1 336 ? -4.288 -44.861 -46.431 1.00 66.76 336 GLU D CA 1
ATOM 10860 C C . GLU D 1 336 ? -3.273 -45.784 -47.116 1.00 71.99 336 GLU D C 1
ATOM 10861 O O . GLU D 1 336 ? -2.569 -45.334 -48.026 1.00 72.67 336 GLU D O 1
ATOM 10867 N N . LEU D 1 337 ? -3.162 -47.043 -46.676 1.00 67.39 337 LEU D N 1
ATOM 10868 C CA . LEU D 1 337 ? -2.235 -48.010 -47.267 1.00 66.82 337 LEU D CA 1
ATOM 10869 C C . LEU D 1 337 ? -2.423 -48.189 -48.774 1.00 71.45 337 LEU D C 1
ATOM 10870 O O . LEU D 1 337 ? -1.426 -48.291 -49.475 1.00 71.23 337 LEU D O 1
ATOM 10875 N N . SER D 1 338 ? -3.682 -48.186 -49.271 1.00 68.48 338 SER D N 1
ATOM 10876 C CA . SER D 1 338 ? -3.997 -48.334 -50.697 1.00 68.43 338 SER D CA 1
ATOM 10877 C C . SER D 1 338 ? -3.371 -47.225 -51.567 1.00 74.45 338 SER D C 1
ATOM 10878 O O . SER D 1 338 ? -3.010 -47.474 -52.725 1.00 74.26 338 SER D O 1
ATOM 10881 N N . GLU D 1 339 ? -3.218 -46.020 -50.975 1.00 70.96 339 GLU D N 1
ATOM 10882 C CA . GLU D 1 339 ? -2.681 -44.814 -51.601 1.00 69.92 339 GLU D CA 1
ATOM 10883 C C . GLU D 1 339 ? -1.164 -44.825 -51.795 1.00 73.94 339 GLU D C 1
ATOM 10884 O O . GLU D 1 339 ? -0.666 -43.994 -52.557 1.00 73.88 339 GLU D O 1
ATOM 10890 N N . ILE D 1 340 ? -0.423 -45.720 -51.089 1.00 70.69 340 ILE D N 1
ATOM 10891 C CA . ILE D 1 340 ? 1.057 -45.785 -51.077 1.00 70.74 340 ILE D CA 1
ATOM 10892 C C . ILE D 1 340 ? 1.677 -47.202 -51.264 1.00 76.59 340 ILE D C 1
ATOM 10893 O O . ILE D 1 340 ? 2.868 -47.309 -51.565 1.00 75.72 340 ILE D O 1
ATOM 10898 N N . GLU D 1 341 ? 0.870 -48.258 -51.059 1.00 75.13 341 GLU D N 1
ATOM 10899 C CA . GLU D 1 341 ? 1.185 -49.694 -51.055 1.00 75.87 341 GLU D CA 1
ATOM 10900 C C . GLU D 1 341 ? 2.339 -50.165 -51.946 1.00 81.84 341 GLU D C 1
ATOM 10901 O O . GLU D 1 341 ? 3.334 -50.678 -51.415 1.00 80.99 341 GLU D O 1
ATOM 10907 N N . ASP D 1 342 ? 2.187 -50.046 -53.282 1.00 80.42 342 ASP D N 1
ATOM 10908 C CA . ASP D 1 342 ? 3.174 -50.556 -54.235 1.00 81.16 342 ASP D CA 1
ATOM 10909 C C . ASP D 1 342 ? 4.094 -49.483 -54.835 1.00 82.64 342 ASP D C 1
ATOM 10910 O O . ASP D 1 342 ? 4.610 -49.671 -55.941 1.00 83.10 342 ASP D O 1
ATOM 10915 N N . ALA D 1 343 ? 4.338 -48.383 -54.095 1.00 76.43 343 ALA D N 1
ATOM 10916 C CA . ALA D 1 343 ? 5.240 -47.314 -54.529 1.00 74.85 343 ALA D CA 1
ATOM 10917 C C . ALA D 1 343 ? 6.675 -47.794 -54.383 1.00 77.31 343 ALA D C 1
ATOM 10918 O O . ALA D 1 343 ? 7.023 -48.394 -53.364 1.00 78.17 343 ALA D O 1
ATOM 10920 N N . LYS D 1 344 ? 7.497 -47.574 -55.411 1.00 71.14 344 LYS D N 1
ATOM 10921 C CA . LYS D 1 344 ? 8.896 -48.001 -55.401 1.00 69.71 344 LYS D CA 1
ATOM 10922 C C . LYS D 1 344 ? 9.792 -46.934 -54.770 1.00 69.03 344 LYS D C 1
ATOM 10923 O O . LYS D 1 344 ? 10.901 -47.251 -54.340 1.00 69.07 344 LYS D O 1
ATOM 10929 N N . LEU D 1 345 ? 9.303 -45.676 -54.709 1.00 61.23 345 LEU D N 1
ATOM 10930 C CA . LEU D 1 345 ? 10.012 -44.526 -54.145 1.00 58.79 345 LEU D CA 1
ATOM 10931 C C . LEU D 1 345 ? 9.033 -43.401 -53.864 1.00 59.14 345 LEU D C 1
ATOM 10932 O O . LEU D 1 345 ? 8.155 -43.132 -54.680 1.00 59.02 345 LEU D O 1
ATOM 10937 N N . ILE D 1 346 ? 9.200 -42.733 -52.723 1.00 53.26 346 ILE D N 1
ATOM 10938 C CA . ILE D 1 346 ? 8.419 -41.564 -52.326 1.00 52.09 346 ILE D CA 1
ATOM 10939 C C . ILE D 1 346 ? 9.370 -40.371 -52.392 1.00 55.90 346 ILE D C 1
ATOM 10940 O O . ILE D 1 346 ? 10.469 -40.449 -51.841 1.00 55.86 346 ILE D O 1
ATOM 10945 N N . ILE D 1 347 ? 8.971 -39.288 -53.081 1.00 51.99 347 ILE D N 1
ATOM 10946 C CA . ILE D 1 347 ? 9.770 -38.061 -53.146 1.00 51.17 347 ILE D CA 1
ATOM 10947 C C . ILE D 1 347 ? 8.959 -36.993 -52.426 1.00 57.14 347 ILE D C 1
ATOM 10948 O O . ILE D 1 347 ? 8.056 -36.395 -53.009 1.00 58.46 347 ILE D O 1
ATOM 10953 N N . HIS D 1 348 ? 9.228 -36.820 -51.135 1.00 53.08 348 HIS D N 1
ATOM 10954 C CA . HIS D 1 348 ? 8.513 -35.856 -50.311 1.00 52.51 348 HIS D CA 1
ATOM 10955 C C . HIS D 1 348 ? 9.073 -34.456 -50.472 1.00 55.76 348 HIS D C 1
ATOM 10956 O O . HIS D 1 348 ? 10.283 -34.288 -50.610 1.00 55.72 348 HIS D O 1
ATOM 10963 N N . CYS D 1 349 ? 8.196 -33.443 -50.377 1.00 51.96 349 CYS D N 1
ATOM 10964 C CA . CYS D 1 349 ? 8.550 -32.019 -50.452 1.00 51.56 349 CYS D CA 1
ATOM 10965 C C . CYS D 1 349 ? 9.424 -31.623 -49.265 1.00 57.97 349 CYS D C 1
ATOM 10966 O O . CYS D 1 349 ? 9.639 -32.434 -48.356 1.00 58.28 349 CYS D O 1
ATOM 10969 N N . GLY D 1 350 ? 9.900 -30.383 -49.275 1.00 55.55 350 GLY D N 1
ATOM 10970 C CA . GLY D 1 350 ? 10.725 -29.851 -48.199 1.00 56.40 350 GLY D CA 1
ATOM 10971 C C . GLY D 1 350 ? 9.968 -29.714 -46.896 1.00 62.42 350 GLY D C 1
ATOM 10972 O O . GLY D 1 350 ? 10.568 -29.829 -45.825 1.00 63.44 350 GLY D O 1
ATOM 10973 N N . GLY D 1 351 ? 8.650 -29.514 -47.009 1.00 58.42 351 GLY D N 1
ATOM 10974 C CA . GLY D 1 351 ? 7.720 -29.395 -45.897 1.00 57.63 351 GLY D CA 1
ATOM 10975 C C . GLY D 1 351 ? 7.780 -28.091 -45.141 1.00 60.53 351 GLY D C 1
ATOM 10976 O O . GLY D 1 351 ? 7.618 -28.091 -43.924 1.00 60.61 351 GLY D O 1
ATOM 10977 N N . CYS D 1 352 ? 7.972 -26.967 -45.852 1.00 56.25 352 CYS D N 1
ATOM 10978 C CA . CYS D 1 352 ? 8.057 -25.598 -45.316 1.00 55.94 352 CYS D CA 1
ATOM 10979 C C . CYS D 1 352 ? 7.074 -25.277 -44.167 1.00 62.10 352 CYS D C 1
ATOM 10980 O O . CYS D 1 352 ? 7.416 -24.553 -43.239 1.00 63.01 352 CYS D O 1
ATOM 10983 N N . VAL D 1 353 ? 5.852 -25.787 -44.262 1.00 58.54 353 VAL D N 1
ATOM 10984 C CA . VAL D 1 353 ? 4.731 -25.518 -43.362 1.00 57.36 353 VAL D CA 1
ATOM 10985 C C . VAL D 1 353 ? 4.567 -26.625 -42.285 1.00 58.47 353 VAL D C 1
ATOM 10986 O O . VAL D 1 353 ? 3.810 -26.459 -41.332 1.00 57.38 353 VAL D O 1
ATOM 10990 N N . MET D 1 354 ? 5.322 -27.712 -42.404 1.00 52.87 354 MET D N 1
ATOM 10991 C CA . MET D 1 354 ? 5.230 -28.834 -41.475 1.00 51.59 354 MET D CA 1
ATOM 10992 C C . MET D 1 354 ? 6.192 -28.714 -40.311 1.00 56.35 354 MET D C 1
ATOM 10993 O O . MET D 1 354 ? 7.249 -28.077 -40.404 1.00 57.65 354 MET D O 1
ATOM 10998 N N . ASN D 1 355 ? 5.880 -29.442 -39.256 1.00 51.21 355 ASN D N 1
ATOM 10999 C CA . ASN D 1 355 ? 6.760 -29.565 -38.130 1.00 50.54 355 ASN D CA 1
ATOM 11000 C C . ASN D 1 355 ? 7.484 -30.904 -38.301 1.00 54.75 355 ASN D C 1
ATOM 11001 O O . ASN D 1 355 ? 7.111 -31.687 -39.180 1.00 54.96 355 ASN D O 1
ATOM 11006 N N . ARG D 1 356 ? 8.560 -31.121 -37.515 1.00 51.38 356 ARG D N 1
ATOM 11007 C CA . ARG D 1 356 ? 9.431 -32.288 -37.519 1.00 51.69 356 ARG D CA 1
ATOM 11008 C C . ARG D 1 356 ? 8.636 -33.549 -37.184 1.00 59.45 356 ARG D C 1
ATOM 11009 O O . ARG D 1 356 ? 8.849 -34.581 -37.812 1.00 60.27 356 ARG D O 1
ATOM 11017 N N . ASN D 1 357 ? 7.703 -33.458 -36.226 1.00 57.53 357 ASN D N 1
ATOM 11018 C CA . ASN D 1 357 ? 6.854 -34.567 -35.812 1.00 57.44 357 ASN D CA 1
ATOM 11019 C C . ASN D 1 357 ? 6.143 -35.212 -37.005 1.00 62.25 357 ASN D C 1
ATOM 11020 O O . ASN D 1 357 ? 6.312 -36.413 -37.211 1.00 62.48 357 ASN D O 1
ATOM 11025 N N . ASN D 1 358 ? 5.407 -34.405 -37.814 1.00 58.14 358 ASN D N 1
ATOM 11026 C CA . ASN D 1 358 ? 4.648 -34.851 -38.990 1.00 57.18 358 ASN D CA 1
ATOM 11027 C C . ASN D 1 358 ? 5.521 -35.456 -40.065 1.00 61.72 358 ASN D C 1
ATOM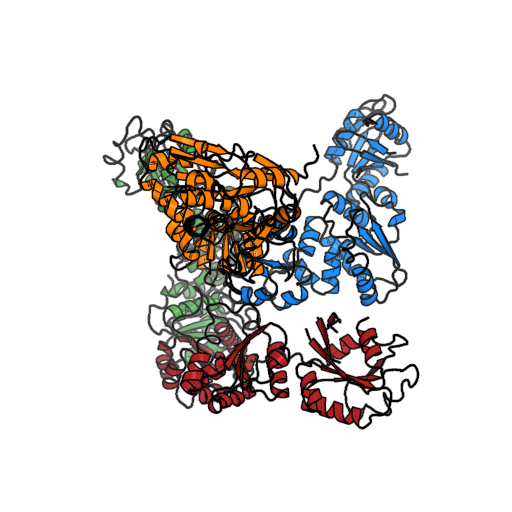 11028 O O . ASN D 1 358 ? 5.129 -36.482 -40.638 1.00 62.70 358 ASN D O 1
ATOM 11033 N N . MET D 1 359 ? 6.699 -34.833 -40.354 1.00 55.80 359 MET D N 1
ATOM 11034 C CA . MET D 1 359 ? 7.628 -35.366 -41.347 1.00 54.23 359 MET D CA 1
ATOM 11035 C C . MET D 1 359 ? 8.208 -36.710 -40.834 1.00 59.15 359 MET D C 1
ATOM 11036 O O . MET D 1 359 ? 8.094 -37.718 -41.538 1.00 59.03 359 MET D O 1
ATOM 11041 N N . MET D 1 360 ? 8.717 -36.747 -39.572 1.00 55.03 360 MET D N 1
ATOM 11042 C CA . MET D 1 360 ? 9.231 -37.970 -38.936 1.00 53.69 360 MET D CA 1
ATOM 11043 C C . MET D 1 360 ? 8.220 -39.099 -38.877 1.00 57.06 360 MET D C 1
ATOM 11044 O O . MET D 1 360 ? 8.607 -40.256 -39.032 1.00 57.16 360 MET D O 1
ATOM 11049 N N . ARG D 1 361 ? 6.932 -38.769 -38.686 1.00 52.66 361 ARG D N 1
ATOM 11050 C CA . ARG D 1 361 ? 5.837 -39.735 -38.655 1.00 51.61 361 ARG D CA 1
ATOM 11051 C C . ARG D 1 361 ? 5.726 -40.471 -40.008 1.00 55.92 361 ARG D C 1
ATOM 11052 O O . ARG D 1 361 ? 5.482 -41.682 -40.033 1.00 55.91 361 ARG D O 1
ATOM 11060 N N . ARG D 1 362 ? 5.953 -39.740 -41.113 1.00 53.19 362 ARG D N 1
ATOM 11061 C CA . ARG D 1 362 ? 5.933 -40.264 -42.495 1.00 53.66 362 ARG D CA 1
ATOM 11062 C C . ARG D 1 362 ? 7.161 -41.097 -42.750 1.00 58.55 362 ARG D C 1
ATOM 11063 O O . ARG D 1 362 ? 7.033 -42.176 -43.312 1.00 59.50 362 ARG D O 1
ATOM 11071 N N . VAL D 1 363 ? 8.346 -40.629 -42.284 1.00 54.36 363 VAL D N 1
ATOM 11072 C CA . VAL D 1 363 ? 9.611 -41.365 -42.390 1.00 53.69 363 VAL D CA 1
ATOM 11073 C C . VAL D 1 363 ? 9.437 -42.744 -41.750 1.00 58.82 363 VAL D C 1
ATOM 11074 O O . VAL D 1 363 ? 9.711 -43.747 -42.412 1.00 59.64 363 VAL D O 1
ATOM 11078 N N . ARG D 1 364 ? 8.918 -42.793 -40.496 1.00 55.02 364 ARG D N 1
ATOM 11079 C CA . ARG D 1 364 ? 8.725 -44.036 -39.750 1.00 54.20 364 ARG D CA 1
ATOM 11080 C C . ARG D 1 364 ? 7.711 -44.963 -40.385 1.00 60.63 364 ARG D C 1
ATOM 11081 O O . ARG D 1 364 ? 7.883 -46.179 -40.307 1.00 61.67 364 ARG D O 1
ATOM 11089 N N . MET D 1 365 ? 6.693 -44.405 -41.064 1.00 57.61 365 MET D N 1
ATOM 11090 C CA . MET D 1 365 ? 5.674 -45.190 -41.777 1.00 57.37 365 MET D CA 1
ATOM 11091 C C . MET D 1 365 ? 6.315 -45.935 -42.959 1.00 61.55 365 MET D C 1
ATOM 11092 O O . MET D 1 365 ? 6.159 -47.154 -43.058 1.00 61.24 365 MET D O 1
ATOM 11097 N N . PHE D 1 366 ? 7.062 -45.201 -43.827 1.00 58.11 366 PHE D N 1
ATOM 11098 C CA . PHE D 1 366 ? 7.753 -45.745 -45.000 1.00 57.93 366 PHE D CA 1
ATOM 11099 C C . PHE D 1 366 ? 8.886 -46.684 -44.615 1.00 63.65 366 PHE D C 1
ATOM 11100 O O . PHE D 1 366 ? 9.170 -47.620 -45.362 1.00 64.99 366 PHE D O 1
ATOM 11108 N N . LYS D 1 367 ? 9.503 -46.464 -43.435 1.00 59.17 367 LYS D N 1
ATOM 11109 C CA . LYS D 1 367 ? 10.535 -47.351 -42.913 1.00 58.53 367 LYS D CA 1
ATOM 11110 C C . LYS D 1 367 ? 9.905 -48.703 -42.511 1.00 64.34 367 LYS D C 1
ATOM 11111 O O . LYS D 1 367 ? 10.517 -49.736 -42.761 1.00 63.40 367 LYS D O 1
ATOM 11117 N N . ARG D 1 368 ? 8.665 -48.689 -41.934 1.00 62.39 368 ARG D N 1
ATOM 11118 C CA . ARG D 1 368 ? 7.890 -49.882 -41.541 1.00 62.29 368 ARG D CA 1
ATOM 11119 C C . ARG D 1 368 ? 7.481 -50.693 -42.776 1.00 68.95 368 ARG D C 1
ATOM 11120 O O . ARG D 1 368 ? 7.571 -51.927 -42.776 1.00 70.40 368 ARG D O 1
ATOM 11128 N N . LEU D 1 369 ? 7.028 -49.986 -43.826 1.00 64.94 369 LEU D N 1
ATOM 11129 C CA . LEU D 1 369 ? 6.598 -50.591 -45.079 1.00 64.70 369 LEU D CA 1
ATOM 11130 C C . LEU D 1 369 ? 7.770 -50.957 -45.982 1.00 69.63 369 LEU D C 1
ATOM 11131 O O . LEU D 1 369 ? 7.555 -51.611 -47.002 1.00 71.17 369 LEU D O 1
ATOM 11136 N N . ASN D 1 370 ? 9.005 -50.538 -45.615 1.00 65.24 370 ASN D N 1
ATOM 11137 C CA . ASN D 1 370 ? 10.260 -50.755 -46.362 1.00 64.48 370 ASN D CA 1
ATOM 11138 C C . ASN D 1 370 ? 10.224 -50.074 -47.744 1.00 66.18 370 ASN D C 1
ATOM 11139 O O . ASN D 1 370 ? 10.828 -50.571 -48.694 1.00 66.55 370 ASN D O 1
ATOM 11144 N N . ILE D 1 371 ? 9.510 -48.929 -47.839 1.00 60.25 371 ILE D N 1
ATOM 11145 C CA . ILE D 1 371 ? 9.376 -48.130 -49.060 1.00 58.64 371 ILE D CA 1
ATOM 11146 C C . ILE D 1 371 ? 10.386 -46.972 -48.981 1.00 62.08 371 ILE D C 1
ATOM 11147 O O . ILE D 1 371 ? 10.315 -46.194 -48.028 1.00 61.10 371 ILE D O 1
ATOM 11152 N N . PRO D 1 372 ? 11.307 -46.830 -49.972 1.00 58.60 372 PRO D N 1
ATOM 11153 C CA . PRO D 1 372 ? 12.265 -45.710 -49.942 1.00 58.35 372 PRO D CA 1
ATOM 11154 C C . PRO D 1 372 ? 11.575 -44.356 -49.997 1.00 61.54 372 PRO D C 1
ATOM 11155 O O . PRO D 1 372 ? 10.653 -44.167 -50.790 1.00 61.78 372 PRO D O 1
ATOM 11159 N N . MET D 1 373 ? 11.993 -43.435 -49.117 1.00 56.96 373 MET D N 1
ATOM 11160 C CA . MET D 1 373 ? 11.465 -42.069 -49.040 1.00 56.08 373 MET D CA 1
ATOM 11161 C C . MET D 1 373 ? 12.617 -41.094 -49.097 1.00 58.37 373 MET D C 1
ATOM 11162 O O . MET D 1 373 ? 13.561 -41.207 -48.311 1.00 60.47 373 MET D O 1
ATOM 11167 N N . THR D 1 374 ? 12.542 -40.139 -50.024 1.00 51.35 374 THR D N 1
ATOM 11168 C CA . THR D 1 374 ? 13.553 -39.107 -50.205 1.00 50.14 374 THR D CA 1
ATOM 11169 C C . THR D 1 374 ? 12.876 -37.719 -50.204 1.00 53.73 374 THR D C 1
ATOM 11170 O O . THR D 1 374 ? 11.674 -37.602 -49.935 1.00 53.10 374 THR D O 1
ATOM 11174 N N . ASN D 1 375 ? 13.672 -36.678 -50.463 1.00 50.32 375 ASN D N 1
ATOM 11175 C CA . ASN D 1 375 ? 13.340 -35.257 -50.426 1.00 50.48 375 ASN D CA 1
ATOM 11176 C C . ASN D 1 375 ? 13.491 -34.639 -51.809 1.00 55.55 375 ASN D C 1
ATOM 11177 O O . ASN D 1 375 ? 14.140 -35.233 -52.668 1.00 54.95 375 ASN D O 1
ATOM 11182 N N . TYR D 1 376 ? 12.973 -33.404 -52.002 1.00 52.76 376 TYR D N 1
ATOM 11183 C CA . TYR D 1 376 ? 13.208 -32.659 -53.238 1.00 52.32 376 TYR D CA 1
ATOM 11184 C C . TYR D 1 376 ? 14.691 -32.228 -53.199 1.00 56.59 376 TYR D C 1
ATOM 11185 O O . TYR D 1 376 ? 15.399 -32.373 -54.190 1.00 57.25 376 TYR D O 1
ATOM 11194 N N . GLY D 1 377 ? 15.138 -31.760 -52.029 1.00 53.91 377 GLY D N 1
ATOM 11195 C CA . GLY D 1 377 ? 16.497 -31.293 -51.761 1.00 53.85 377 GLY D CA 1
ATOM 11196 C C . GLY D 1 377 ? 17.579 -32.325 -51.996 1.00 57.52 377 GLY D C 1
ATOM 11197 O O . GLY D 1 377 ? 18.605 -32.015 -52.609 1.00 56.89 377 GLY D O 1
ATOM 11198 N N . VAL D 1 378 ? 17.353 -33.561 -51.514 1.00 54.43 378 VAL D N 1
ATOM 11199 C CA . VAL D 1 378 ? 18.282 -34.685 -51.701 1.00 53.36 378 VAL D CA 1
ATOM 11200 C C . VAL D 1 378 ? 18.288 -35.123 -53.184 1.00 58.05 378 VAL D C 1
ATOM 11201 O O . VAL D 1 378 ? 19.358 -35.391 -53.715 1.00 58.28 378 VAL D O 1
ATOM 11205 N N . VAL D 1 379 ? 17.112 -35.129 -53.860 1.00 54.57 379 VAL D N 1
ATOM 11206 C CA . VAL D 1 379 ? 16.994 -35.492 -55.277 1.00 54.15 379 VAL D CA 1
ATOM 11207 C C . VAL D 1 379 ? 17.738 -34.476 -56.167 1.00 57.48 379 VAL D C 1
ATOM 11208 O O . VAL D 1 379 ? 18.540 -34.883 -57.009 1.00 57.74 379 VAL D O 1
ATOM 11212 N N . ILE D 1 380 ? 17.507 -33.172 -55.943 1.00 53.79 380 ILE D N 1
ATOM 11213 C CA . ILE D 1 380 ? 18.164 -32.064 -56.656 1.00 53.48 380 ILE D CA 1
ATOM 11214 C C . ILE D 1 380 ? 19.693 -32.171 -56.514 1.00 61.13 380 ILE D C 1
ATOM 11215 O O . ILE D 1 380 ? 20.373 -32.230 -57.528 1.00 62.35 380 ILE D O 1
ATOM 11220 N N . SER D 1 381 ? 20.219 -32.273 -55.268 1.00 58.16 381 SER D N 1
ATOM 11221 C CA . SER D 1 381 ? 21.657 -32.420 -54.976 1.00 58.04 381 SER D CA 1
ATOM 11222 C C . SER D 1 381 ? 22.264 -33.665 -55.629 1.00 63.51 381 SER D C 1
ATOM 11223 O O . SER D 1 381 ? 23.393 -33.599 -56.117 1.00 63.93 381 SER D O 1
ATOM 11226 N N . TYR D 1 382 ? 21.501 -34.785 -55.664 1.00 60.18 382 TYR D N 1
ATOM 11227 C CA . TYR D 1 382 ? 21.913 -36.047 -56.272 1.00 60.31 382 TYR D CA 1
ATOM 11228 C C . TYR D 1 382 ? 22.109 -35.891 -57.793 1.00 63.09 382 TYR D C 1
ATOM 11229 O O . TYR D 1 382 ? 23.199 -36.162 -58.294 1.00 61.77 382 TYR D O 1
ATOM 11238 N N . LEU D 1 383 ? 21.056 -35.431 -58.510 1.00 59.18 383 LEU D N 1
ATOM 11239 C CA . LEU D 1 383 ? 21.052 -35.233 -59.966 1.00 58.33 383 LEU D CA 1
ATOM 11240 C C . LEU D 1 383 ? 21.988 -34.083 -60.390 1.00 63.50 383 LEU D C 1
ATOM 11241 O O . LEU D 1 383 ? 22.430 -34.068 -61.536 1.00 64.66 383 LEU D O 1
ATOM 11246 N N . HIS D 1 384 ? 22.307 -33.139 -59.454 1.00 59.19 384 HIS D N 1
ATOM 11247 C CA . HIS D 1 384 ? 23.263 -32.033 -59.651 1.00 58.43 384 HIS D CA 1
ATOM 11248 C C . HIS D 1 384 ? 24.724 -32.482 -59.318 1.00 63.86 384 HIS D C 1
ATOM 11249 O O . HIS D 1 384 ? 25.646 -31.660 -59.360 1.00 64.17 384 HIS D O 1
ATOM 11256 N N . GLY D 1 385 ? 24.895 -33.760 -58.960 1.00 60.38 385 GLY D N 1
ATOM 11257 C CA . GLY D 1 385 ? 26.169 -34.390 -58.628 1.00 60.50 385 GLY D CA 1
ATOM 11258 C C . GLY D 1 385 ? 26.951 -33.762 -57.489 1.00 65.53 385 GLY D C 1
ATOM 11259 O O . GLY D 1 385 ? 28.186 -33.825 -57.480 1.00 65.63 385 GLY D O 1
ATOM 11260 N N . VAL D 1 386 ? 26.238 -33.156 -56.519 1.00 61.04 386 VAL D N 1
ATOM 11261 C CA . VAL D 1 386 ? 26.838 -32.465 -55.376 1.00 59.49 386 VAL D CA 1
ATOM 11262 C C . VAL D 1 386 ? 26.442 -33.070 -54.017 1.00 61.39 386 VAL D C 1
ATOM 11263 O O . VAL D 1 386 ? 26.886 -32.555 -52.989 1.00 62.25 386 VAL D O 1
ATOM 11267 N N . LEU D 1 387 ? 25.626 -34.142 -53.998 1.00 55.70 387 LEU D N 1
ATOM 11268 C CA . LEU D 1 387 ? 25.139 -34.761 -52.760 1.00 55.52 387 LEU D CA 1
ATOM 11269 C C . LEU D 1 387 ? 26.234 -35.212 -51.796 1.00 64.61 387 LEU D C 1
ATOM 11270 O O . LEU D 1 387 ? 26.163 -34.841 -50.629 1.00 66.50 387 LEU D O 1
ATOM 11275 N N . GLU D 1 388 ? 27.231 -35.998 -52.262 1.00 62.90 388 GLU D N 1
ATOM 11276 C CA . GLU D 1 388 ? 28.333 -36.519 -51.434 1.00 62.96 388 GLU D CA 1
ATOM 11277 C C . GLU D 1 388 ? 29.069 -35.413 -50.665 1.00 64.44 388 GLU D C 1
ATOM 11278 O O . GLU D 1 388 ? 29.312 -35.560 -49.465 1.00 63.83 388 GLU D O 1
ATOM 11284 N N . ARG D 1 389 ? 29.361 -34.291 -51.348 1.00 59.51 389 ARG D N 1
ATOM 11285 C CA . ARG D 1 389 ? 30.019 -33.107 -50.796 1.00 58.97 389 ARG D CA 1
ATOM 11286 C C . ARG D 1 389 ? 29.099 -32.384 -49.787 1.00 64.82 389 ARG D C 1
ATOM 11287 O O . ARG D 1 389 ? 29.553 -32.042 -48.693 1.00 65.58 389 ARG D O 1
ATOM 11295 N N . ALA D 1 390 ? 27.830 -32.130 -50.173 1.00 60.54 390 ALA D N 1
ATOM 11296 C CA . ALA D 1 390 ? 26.826 -31.418 -49.372 1.00 60.08 390 ALA D CA 1
ATOM 11297 C C . ALA D 1 390 ? 26.444 -32.115 -48.046 1.00 64.03 390 ALA D C 1
ATOM 11298 O O . ALA D 1 390 ? 26.036 -31.434 -47.100 1.00 63.55 390 ALA D O 1
ATOM 11300 N N . ILE D 1 391 ? 26.548 -33.453 -47.984 1.00 59.64 391 ILE D N 1
ATOM 11301 C CA . ILE D 1 391 ? 26.187 -34.216 -46.785 1.00 59.28 391 ILE D CA 1
ATOM 11302 C C . ILE D 1 391 ? 27.411 -34.509 -45.894 1.00 66.95 391 ILE D C 1
ATOM 11303 O O . ILE D 1 391 ? 27.233 -34.788 -44.705 1.00 66.83 391 ILE D O 1
ATOM 11308 N N . LYS D 1 392 ? 28.643 -34.440 -46.468 1.00 65.75 392 LYS D N 1
ATOM 11309 C CA . LYS D 1 392 ? 29.920 -34.671 -45.773 1.00 66.29 392 LYS D CA 1
ATOM 11310 C C . LYS D 1 392 ? 29.990 -33.952 -44.404 1.00 70.88 392 LYS D C 1
ATOM 11311 O O . LYS D 1 392 ? 30.204 -34.659 -43.418 1.00 69.92 392 LYS D O 1
ATOM 11317 N N . PRO D 1 393 ? 29.701 -32.622 -44.258 1.00 69.23 393 PRO D N 1
ATOM 11318 C CA . PRO D 1 393 ? 29.743 -32.023 -42.909 1.00 69.62 393 PRO D CA 1
ATOM 11319 C C . PRO D 1 393 ? 28.604 -32.440 -41.954 1.00 73.85 393 PRO D C 1
ATOM 11320 O O . PRO D 1 393 ? 28.690 -32.159 -40.757 1.00 73.54 393 PRO D O 1
ATOM 11324 N N . LEU D 1 394 ? 27.564 -33.120 -42.457 1.00 70.82 394 LEU D N 1
ATOM 11325 C CA . LEU D 1 394 ? 26.416 -33.505 -41.628 1.00 71.15 394 LEU D CA 1
ATOM 11326 C C . LEU D 1 394 ? 26.397 -34.967 -41.188 1.00 75.36 394 LEU D C 1
ATOM 11327 O O . LEU D 1 394 ? 25.914 -35.251 -40.089 1.00 74.69 394 LEU D O 1
ATOM 11332 N N . MET D 1 395 ? 26.868 -35.891 -42.058 1.00 72.23 395 MET D N 1
ATOM 11333 C CA . MET D 1 395 ? 26.883 -37.340 -41.808 1.00 79.90 395 MET D CA 1
ATOM 11334 C C . MET D 1 395 ? 28.128 -37.748 -41.029 1.00 107.59 395 MET D C 1
ATOM 11335 O O . MET D 1 395 ? 29.246 -37.507 -41.477 1.00 80.54 395 MET D O 1
#

B-factor: mean 86.41, std 28.35, range [31.08, 202.17]

Organism: Thermosipho melanesiensis (strain DSM 12029 / CIP 104789 / BI429) (NCBI:txid391009)

CATH classification: 3.40.50.300 (+2 more: 3.40.50.11420, 3.40.50.11410)